Protein AF-0000000086525724 (afdb_homodimer)

Sequence (980 aa):
MTTEGNQADNREAIDTLIANGCVITMDPQRRVIERGAVAVSGDRIVAVGGTDELQARYRAARTIDARRKAVLPGLIDAHAHAGHAMLRTIGGADGDAWSAAAETIYTRASDEAFWETESHLAALERLKAGVTTGVSLLGGGNSIMRVDDPVYARRHCDAVVRTGTRSIVAVGPSRPPAPRAYTRHTPDGSDTRDIDFDTMYAVSKSIIDECHGDADGRIRIALTLPVYGPEHDPELARYEHDFRDQAARYGALARERGLTFTQDGHRAGTLAFAHRELGLLGPTSFMSHSIDLTDDDIAACVETGTAIVHNPSAIMSILGRCPVPELIDAGVTVAIASDGAAPDRGYDMFRHMWQCMHYHRRHFRDPDVLPHGKVLEMVTIDAAKALSVDHEVGSLEAGKLADVILVDLFRPHMMPMNMPVYRVTCFANAADVCMTMVGGRVLMEDRRVLSVDERAILERVNEVAEITIERSGLRHLLDEPKTLWGRSRYMTTEGNQADNREAIDTLIANGCVITMDPQRRVIERGAVAVSGDRIVAVGGTDELQARYRAARTIDARRKAVLPGLIDAHAHAGHAMLRTIGGADGDAWSAAAETIYTRASDEAFWETESHLAALERLKAGVTTGVSLLGGGNSIMRVDDPVYARRHCDAVVRTGTRSIVAVGPSRPPAPRAYTRHTPDGSDTRDIDFDTMYAVSKSIIDECHGDADGRIRIALTLPVYGPEHDPELARYEHDFRDQAARYGALARERGLTFTQDGHRAGTLAFAHRELGLLGPTSFMSHSIDLTDDDIAACVETGTAIVHNPSAIMSILGRCPVPELIDAGVTVAIASDGAAPDRGYDMFRHMWQCMHYHRRHFRDPDVLPHGKVLEMVTIDAAKALSVDHEVGSLEAGKLADVILVDLFRPHMMPMNMPVYRVTCFANAADVCMTMVGGRVLMEDRRVLSVDERAILERVNEVAEITIERSGLRHLLDEPKTLWGRSRY

pLDDT: mean 96.12, std 7.66, range [25.38, 99.0]

Nearest PDB structures (foldseek):
  4dzh-assembly1_A-2  TM=8.631E-01  e=7.583E-33  Xanthomonas campestris pv. campestris str. ATCC 33913
  4gbd-assembly1_B  TM=8.596E-01  e=1.817E-32  Pseudomonas aeruginosa PAO1
  3lnp-assembly1_A-2  TM=8.624E-01  e=1.075E-32  Oleispira antarctica
  4v1y-assembly2_G  TM=7.873E-01  e=5.065E-35  Pseudomonas sp. ADP
  4f0r-assembly1_A  TM=8.606E-01  e=4.613E-32  Chromobacterium violaceum ATCC 12472

Foldseek 3Di:
DPCPPPPDLQAAEAAEKEFQAQEQFLPPVRDTAGRKIWTHHFFFTADIGHRVVNVSRYDHPYYHYQHQWYKWFQWEFLAAAQLFQLLACQLNPPLVLSLVLQQLLLFEQDELLSLLLSLLVQLLQSQLLRHQEYEYEQGDRQQAHNQLALSSVVSNLVSNVLLPGAYAYEAAHGQDDFQDWGWYQDPVGIDIDGHHRVSSLVSLVVNQVPFACPPNRSYHYEYEDEFDDCVVVVVSPVVVVVRQVRLVSRVVVCVVSVHAYEYEAAEECRQLCCVPPRVRAALRYEYELYFHYDPSNLVSCLVHNAAYEYQLPDPSVVVGNDPVLVSVVSVHQYAYHNNDNPHPTHRKLLVRLQSVQCSVCVVVVHNPPQDLVRSLQRRAQSSCSNNVNNQATRGRDRPHGPWMWIFRQPDPQNPPPPDVSCSSNHRDISNRTAWTDGSNRTQGHRSRGDSDDPVVSVVSSVVSSVSSCVSSVSVVSVDDDPQNPDDPDD/DPCPPPPDLQAAEAAEKEFQAQEQFLPPVRDGAGRKIWTHHFFFTADIGHRVVNVSRYDHPYYHYQHQWYKWFQWEFLAAAQLFQLLACQLNPPLVLSLVLQQLLLFEQDELLSLLLSLLVQLLQSQLLRHQEYEYEQGDRQQAHNQLALSSVVSNLVSNVLLPGAYAYEAAHGQDDFQDWGWYQDPVGIDIDGHHRVSSLVSLVVNQVPFACPPNRSYHYAYEDEFDDCVVVVVCPVVVVVRLVRLVSRVVVCVVSVHAYEYEAAEECRQLCCVPPRVRAALRYEYELYFHYDPSNLVSCLVHNAAYEYALPDPSVVVGNDPVLVSVVSVHQYAYHNNDNPHPTHRKLLVRLQSVQCSVCVVVVHNPPQDLVRSLQRRAQSSCSNNVNNQATRGRDRPHGPWMWIFRQPDPQNPPPPDVSCSSNHRDISNRTAWTDGSNRTQGHRSRGDSDDPVVSVVSSVVSSVSSCVSSVSVVSVDDDPQNPDDPDD

Solvent-accessible surface area (backbone atoms only — not comparable to full-atom values): 46736 Å² total; per-residue (Å²): 133,80,76,73,71,79,73,75,80,82,39,47,79,34,47,36,30,42,27,42,10,38,26,44,23,55,36,99,80,53,51,70,35,75,45,6,24,42,32,28,42,69,39,21,19,68,40,67,46,45,26,70,62,50,56,66,46,37,41,48,77,37,76,46,82,29,64,64,17,37,34,32,32,21,29,32,32,68,34,23,29,39,63,29,39,62,46,46,39,44,33,56,72,38,62,66,54,31,33,51,47,44,48,48,31,61,30,54,30,40,36,61,66,44,40,23,44,29,27,38,44,49,42,48,36,21,42,51,32,24,30,38,35,34,29,28,30,47,24,45,68,80,39,39,43,50,32,86,46,46,64,41,53,51,34,28,50,50,27,28,56,54,52,50,48,30,37,37,40,27,42,38,53,47,42,81,74,66,60,40,72,33,29,49,57,51,98,91,46,74,51,76,43,74,44,36,64,67,54,22,51,53,26,41,51,50,38,42,74,71,41,44,48,34,81,89,54,34,28,37,47,27,40,34,46,60,64,75,46,41,92,81,37,62,82,52,49,84,45,47,68,58,54,52,50,48,38,51,53,52,50,51,49,26,63,74,68,71,39,38,38,35,36,61,56,36,40,64,45,30,52,30,42,34,38,75,75,50,62,64,61,24,63,47,14,33,37,24,47,43,19,50,61,37,72,59,22,52,49,45,26,50,76,37,49,20,15,38,31,42,28,55,77,32,70,55,39,28,62,34,48,52,59,54,54,61,38,45,73,65,67,31,46,49,19,37,21,41,50,21,28,41,56,60,38,44,61,39,58,34,54,43,40,40,41,38,32,52,55,51,9,36,72,70,44,32,80,43,37,44,18,58,46,26,47,52,33,13,25,16,34,34,22,19,44,33,68,67,40,45,83,41,36,22,28,51,44,60,74,13,40,25,33,36,20,33,34,59,37,82,40,63,70,35,38,46,84,57,54,61,68,51,33,49,43,41,49,41,45,30,82,34,29,33,27,24,25,43,50,50,40,71,35,25,52,82,67,40,63,68,55,50,63,64,67,60,51,56,54,48,35,42,53,48,44,51,54,35,35,61,67,55,69,50,59,73,36,61,54,81,60,90,37,33,53,90,31,42,40,90,133,81,76,72,70,79,75,74,80,82,40,46,80,34,46,36,28,42,28,43,9,36,26,44,24,55,37,98,80,54,52,71,35,73,44,6,25,43,34,27,44,70,40,22,20,68,40,65,46,44,27,71,62,49,56,65,46,37,41,48,75,38,75,46,82,30,64,64,17,37,33,33,34,19,29,31,31,66,34,24,28,39,63,29,39,62,46,46,40,44,33,56,71,37,62,66,52,32,34,52,46,43,45,46,32,61,30,55,28,40,37,58,65,44,40,23,43,31,27,38,43,48,42,49,35,20,42,51,30,24,30,38,35,35,28,27,31,48,22,43,69,78,38,39,44,51,32,87,45,48,64,41,54,51,34,27,52,50,27,28,56,54,53,52,48,30,39,38,40,26,44,41,54,48,44,81,74,65,61,41,72,32,29,48,57,49,99,90,45,73,50,75,44,74,43,37,66,68,54,22,50,53,25,40,51,50,37,44,75,69,41,44,50,34,81,88,53,33,28,36,48,28,41,35,47,59,63,76,46,40,93,82,37,61,82,51,50,85,44,47,68,58,53,53,51,48,39,52,53,52,48,50,49,27,63,75,68,71,40,38,37,33,37,59,55,37,40,64,46,29,50,30,42,35,39,76,75,51,62,65,62,23,62,48,15,33,35,24,46,44,20,51,60,36,72,59,22,52,49,45,25,50,75,36,48,20,16,38,31,42,27,57,78,32,70,57,40,27,63,36,49,52,58,56,54,62,38,44,72,65,67,31,47,49,20,36,21,41,50,21,28,41,56,60,39,42,62,38,58,35,53,43,41,41,42,38,33,52,56,52,10,35,74,68,44,32,79,44,37,46,18,59,47,25,49,52,32,14,24,16,35,32,21,19,46,31,68,66,41,46,82,41,36,21,27,51,44,59,73,13,40,26,34,35,20,34,34,58,37,80,40,62,69,34,37,45,83,58,55,63,68,54,35,49,41,39,49,44,46,29,81,34,28,32,28,24,24,42,50,50,40,75,36,24,52,84,68,41,61,68,55,51,62,63,67,62,50,57,53,48,36,41,52,48,45,51,51,34,34,61,68,54,68,50,59,74,36,62,55,82,60,90,37,32,54,90,32,42,40,91

Radius of gyration: 28.82 Å; Cα contacts (8 Å, |Δi|>4): 2467; chains: 2; bounding box: 80×84×93 Å

Organism: NCBI:txid488447

Secondary structure (DSSP, 8-state):
----------SEEEEEEEEEEEEE--STT--EEEEEEEEEETTEEEEEEEHHHHHHHEEEEEEEE-TTEEEEEPEEE---EETGGGGTTTTTT-HHHHHHHHHHIIIII--HHHHHHHHHHHHHHHHHTTEEEEEEEEEETTTEE--SSHHHHHHHHHHHHHHT-EEEEEE-PPSSSSSEEEEEEETTEEEEEEE-HHHHHHHHHHHHHHHTTHHHHTEEEEEEEE---TTT-GGGGGGHHHHHHHHHHHHHHHHHHT--EEEE---TTHHHHHHHTT---STTEEEES--S--HHHHHHHHHHT-EEEE-TTSHHHHHS---HHHHHHTT--EEE----S-SS--S-HHHHHHHHHHHHHHHHT-TTBS-HHHHHHTTTHHHHHHTT-TTTSSS--TTSB--EEEEE--SGGG-S---HHHHHHHT--GGGEEEEEETTEEEEETTEESSS-HHHHHHHHHHHHHHHHHHHT-GGGGSPPTTSSS-SB-/----------SEEEEEEEEEEEEE--STT--EEEEEEEEEETTEEEEEEEHHHHHHHEEEEEEEE-TTEEEEEPEEE---BTTGGGGTTTTTT-HHHHHHHHHHIIIII--HHHHHHHHHHHHHHHHHTTEEEEEEESEETTTEE--SSHHHHHHHHHHHHHHT-EEEEEE-PPSSS-SEEEEEEETTEEEEEEE-HHHHHHHHHHHHHHHTTHHHHTEEEEEEEE---TTT-GGGGGGHHHHHHHHHHHHHHHHHHT--EEEE---TTHHHHHHHTT---STTEEEES--S--HHHHHHHHHHT-EEEE-TTSHHHHHS---HHHHHHHT--EEE----S-SS--S-HHHHHHHHHHHHHHHHT-TTBS-HHHHHHTTTHHHHHHTT-TTTSSS--TTSB--EEEEE--SGGG-S---HHHHHHHT--GGGEEEEEETTEEEEETTEESSS-HHHHHHHHHHHHHHHHHHHT-GGGGSPPTTSSS-SB-

InterPro domains:
  IPR006680 Amidohydrolase-related [PF01979] (71-442)
  IPR011059 Metal-dependent hydrolase, composite domain superfamily [G3DSA:2.30.40.10] (17-460)
  IPR011059 Metal-dependent hydrolase, composite domain superfamily [SSF51338] (15-466)
  IPR032466 Metal-dependent hydrolase [SSF51556] (73-394)
  IPR050287 5-Methylthioadeno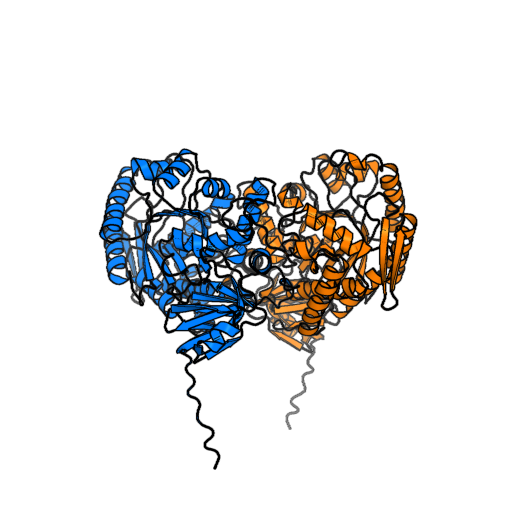sine/S-adenosylhomocysteine deaminase [PTHR43794] (11-473)
  IPR054418 Aminodeoxyfutalosine deaminase/Imidazolonepropionase-like, composite domain, N-terminal [PF22039] (36-61)

Structure (mmCIF, N/CA/C/O backbone):
data_AF-0000000086525724-model_v1
#
loop_
_entity.id
_entity.type
_entity.pdbx_description
1 polymer 'Amidohydrolase family protein'
#
loop_
_atom_site.group_PDB
_atom_site.id
_atom_site.type_symbol
_atom_site.label_atom_id
_atom_site.label_alt_id
_atom_site.label_comp_id
_atom_site.label_asym_id
_atom_site.label_entity_id
_atom_site.label_seq_id
_atom_site.pdbx_PDB_ins_code
_atom_site.Cartn_x
_atom_site.Cartn_y
_atom_site.Cartn_z
_atom_site.occupancy
_atom_site.B_iso_or_equiv
_atom_site.auth_seq_id
_atom_site.auth_comp_id
_atom_site.auth_asym_id
_atom_site.auth_atom_id
_atom_site.pdbx_PDB_model_num
ATOM 1 N N . MET A 1 1 ? -52.375 22.281 -33.312 1 25.75 1 MET A N 1
ATOM 2 C CA . MET A 1 1 ? -51.312 22.891 -32.531 1 25.75 1 MET A CA 1
ATOM 3 C C . MET A 1 1 ? -51.375 22.438 -31.078 1 25.75 1 MET A C 1
ATOM 5 O O . MET A 1 1 ? -52.25 22.875 -30.328 1 25.75 1 MET A O 1
ATOM 9 N N . THR A 1 2 ? -51.219 21.156 -30.781 1 35.78 2 THR A N 1
ATOM 10 C CA . THR A 1 2 ? -51.25 20.469 -29.484 1 35.78 2 THR A CA 1
ATOM 11 C C . THR A 1 2 ? -50.281 21.125 -28.516 1 35.78 2 THR A C 1
ATOM 13 O O . THR A 1 2 ? -49.094 21.234 -28.797 1 35.78 2 THR A O 1
ATOM 16 N N . THR A 1 3 ? -50.719 22.219 -27.828 1 40.06 3 THR A N 1
ATOM 17 C CA . THR A 1 3 ? -49.938 22.781 -26.734 1 40.06 3 THR A CA 1
ATOM 18 C C . THR A 1 3 ? -49.344 21.688 -25.859 1 40.06 3 THR A C 1
ATOM 20 O O . THR A 1 3 ? -50.094 20.969 -25.188 1 40.06 3 THR A O 1
ATOM 23 N N . GLU A 1 4 ? -48.438 20.875 -26.344 1 39.88 4 GLU A N 1
ATOM 24 C CA . GLU A 1 4 ? -47.656 20.062 -25.438 1 39.88 4 GLU A CA 1
ATOM 25 C C . GLU A 1 4 ? -47.344 20.812 -24.156 1 39.88 4 GLU A C 1
ATOM 27 O O . GLU A 1 4 ? -46.719 21.891 -24.188 1 39.88 4 GLU A O 1
ATOM 32 N N . GLY A 1 5 ? -48.281 21 -23.312 1 42.03 5 GLY A N 1
ATOM 33 C CA . GLY A 1 5 ? -48.156 21.562 -21.984 1 42.03 5 GLY A CA 1
ATOM 34 C C . GLY A 1 5 ? -46.781 21.281 -21.359 1 42.03 5 GLY A C 1
ATOM 35 O O . GLY A 1 5 ? -46.281 20.156 -21.438 1 42.03 5 GLY A O 1
ATOM 36 N N . ASN A 1 6 ? -45.875 22.281 -21.422 1 47.28 6 ASN A N 1
ATOM 37 C CA . ASN A 1 6 ? -44.625 22.328 -20.641 1 47.28 6 ASN A CA 1
ATOM 38 C C . ASN A 1 6 ? -44.875 21.859 -19.219 1 47.28 6 ASN A C 1
ATOM 40 O O . ASN A 1 6 ? -45.406 22.594 -18.391 1 47.28 6 ASN A O 1
ATOM 44 N N . GLN A 1 7 ? -45.375 20.656 -18.953 1 51.12 7 GLN A N 1
ATOM 45 C CA . GLN A 1 7 ? -45.469 20.156 -17.578 1 51.12 7 GLN A CA 1
ATOM 46 C C . GLN A 1 7 ? -44.25 20.609 -16.766 1 51.12 7 GLN A C 1
ATOM 48 O O . GLN A 1 7 ? -43.094 20.328 -17.141 1 51.12 7 GLN A O 1
ATOM 53 N N . ALA A 1 8 ? -44.344 21.562 -15.984 1 59.19 8 ALA A N 1
ATOM 54 C CA . ALA A 1 8 ? -43.375 22.203 -15.117 1 59.19 8 ALA A CA 1
ATOM 55 C C . ALA A 1 8 ? -42.562 21.156 -14.328 1 59.19 8 ALA A C 1
ATOM 57 O O . ALA A 1 8 ? -43.156 20.266 -13.703 1 59.19 8 ALA A O 1
ATOM 58 N N . ASP A 1 9 ? -41.312 20.953 -14.609 1 79.06 9 ASP A N 1
ATOM 59 C CA . ASP A 1 9 ? -40.375 20.141 -13.828 1 79.06 9 ASP A CA 1
ATOM 60 C C . ASP A 1 9 ? -40.438 20.547 -12.359 1 79.06 9 ASP A C 1
ATOM 62 O O . ASP A 1 9 ? -40 21.641 -11.992 1 79.06 9 ASP A O 1
ATOM 66 N N . ASN A 1 10 ? -41.219 20 -11.438 1 89.12 10 ASN A N 1
ATOM 67 C CA . ASN A 1 10 ? -41.406 20.281 -10.023 1 89.12 10 ASN A CA 1
ATOM 68 C C . ASN A 1 10 ? -40.25 19.766 -9.188 1 89.12 10 ASN A C 1
ATOM 70 O O . ASN A 1 10 ? -40.25 19.844 -7.957 1 89.12 10 ASN A O 1
ATOM 74 N N . ARG A 1 11 ? -39.281 19.344 -9.867 1 91.06 11 ARG A N 1
ATOM 75 C CA . ARG A 1 11 ? -38.094 18.891 -9.133 1 91.06 11 ARG A CA 1
ATOM 76 C C . ARG A 1 11 ? -37.312 20.062 -8.57 1 91.06 11 ARG A C 1
ATOM 78 O O . ARG A 1 11 ? -37.25 21.125 -9.195 1 91.06 11 ARG A O 1
ATOM 85 N N . GLU A 1 12 ? -36.812 19.828 -7.32 1 97.19 12 GLU A N 1
ATOM 86 C CA . GLU A 1 12 ? -36 20.844 -6.676 1 97.19 12 GLU A CA 1
ATOM 87 C C . GLU A 1 12 ? -34.656 21 -7.375 1 97.19 12 GLU A C 1
ATOM 89 O O . GLU A 1 12 ? -34 20 -7.703 1 97.19 12 GLU A O 1
ATOM 94 N N . ALA A 1 13 ? -34.188 22.234 -7.609 1 98 13 ALA A N 1
ATOM 95 C CA . ALA A 1 13 ? -32.938 22.484 -8.289 1 98 13 ALA A CA 1
ATOM 96 C C . ALA A 1 13 ? -31.75 22.328 -7.336 1 98 13 ALA A C 1
ATOM 98 O O . ALA A 1 13 ? -31.781 22.812 -6.207 1 98 13 ALA A O 1
ATOM 99 N N . ILE A 1 14 ? -30.766 21.594 -7.773 1 98.44 14 ILE A N 1
ATOM 100 C CA . ILE A 1 14 ? -29.531 21.438 -7.02 1 98.44 14 ILE A CA 1
ATOM 101 C C . ILE A 1 14 ? -28.328 21.594 -7.957 1 98.44 14 ILE A C 1
ATOM 103 O O . ILE A 1 14 ? -28.5 21.688 -9.172 1 98.44 14 ILE A O 1
ATOM 107 N N . ASP A 1 15 ? -27.172 21.656 -7.434 1 98.75 15 ASP A N 1
ATOM 108 C CA . ASP A 1 15 ? -25.984 21.906 -8.242 1 98.75 15 ASP A CA 1
ATOM 109 C C . ASP A 1 15 ? -25.469 20.609 -8.867 1 98.75 15 ASP A C 1
ATOM 111 O O . ASP A 1 15 ? -25.203 20.562 -10.07 1 98.75 15 ASP A O 1
ATOM 115 N N . THR A 1 16 ? -25.25 19.578 -8.062 1 98.88 16 THR A N 1
ATOM 116 C CA . THR A 1 16 ? -24.625 18.344 -8.539 1 98.88 16 THR A CA 1
ATOM 117 C C . THR A 1 16 ? -25.359 17.125 -7.992 1 98.88 16 THR A C 1
ATOM 119 O O . THR A 1 16 ? -25.734 17.094 -6.82 1 98.88 16 THR A O 1
ATOM 122 N N . LEU A 1 17 ? -25.625 16.172 -8.789 1 98.94 17 LEU A N 1
ATOM 123 C CA . LEU A 1 17 ? -26.078 14.844 -8.383 1 98.94 17 LEU A CA 1
ATOM 124 C C . LEU A 1 17 ? -25.047 13.781 -8.766 1 98.94 17 LEU A C 1
ATOM 126 O O . LEU A 1 17 ? -24.766 13.594 -9.953 1 98.94 17 LEU A O 1
ATOM 130 N N . ILE A 1 18 ? -24.391 13.18 -7.793 1 98.94 18 ILE A N 1
ATOM 131 C CA . ILE A 1 18 ? -23.578 11.984 -8.023 1 98.94 18 ILE A CA 1
ATOM 132 C C . ILE A 1 18 ? -24.484 10.75 -7.984 1 98.94 18 ILE A C 1
ATOM 134 O O . ILE A 1 18 ? -25.016 10.391 -6.93 1 98.94 18 ILE A O 1
ATOM 138 N N . ALA A 1 19 ? -24.625 10.023 -9.102 1 98.88 19 ALA A N 1
ATOM 139 C CA . ALA A 1 19 ? -25.672 9.008 -9.211 1 98.88 19 ALA A CA 1
ATOM 140 C C . ALA A 1 19 ? -25.078 7.66 -9.609 1 98.88 19 ALA A C 1
ATOM 142 O O . ALA A 1 19 ? -23.953 7.59 -10.117 1 98.88 19 ALA A O 1
ATOM 143 N N . ASN A 1 20 ? -25.75 6.613 -9.297 1 98.75 20 ASN A N 1
ATOM 144 C CA . ASN A 1 20 ? -25.531 5.254 -9.781 1 98.75 20 ASN A CA 1
ATOM 145 C C . ASN A 1 20 ? -24.328 4.605 -9.094 1 98.75 20 ASN A C 1
ATOM 147 O O . ASN A 1 20 ? -23.844 3.564 -9.539 1 98.75 20 ASN A O 1
ATOM 151 N N . GLY A 1 21 ? -23.781 5.152 -8.023 1 98.75 21 GLY A N 1
ATOM 152 C CA . GLY A 1 21 ? -22.625 4.582 -7.367 1 98.75 21 GLY A CA 1
ATOM 153 C C . GLY A 1 21 ? -22.984 3.711 -6.18 1 98.75 21 GLY A C 1
ATOM 154 O O . GLY A 1 21 ? -24.141 3.633 -5.785 1 98.75 21 GLY A O 1
ATOM 155 N N . CYS A 1 22 ? -22.031 2.938 -5.715 1 98.75 22 CYS A N 1
ATOM 156 C CA . CYS A 1 22 ? -22.156 2.32 -4.402 1 98.75 22 CYS A CA 1
ATOM 157 C C . CYS A 1 22 ? -21.797 3.309 -3.297 1 98.75 22 CYS A C 1
ATOM 159 O O . CYS A 1 22 ? -20.625 3.568 -3.047 1 98.75 22 CYS A O 1
ATOM 161 N N . VAL A 1 23 ? -22.797 3.838 -2.645 1 98.94 23 VAL A N 1
ATOM 162 C CA . VAL A 1 23 ? -22.578 4.898 -1.666 1 98.94 23 VAL A CA 1
ATOM 163 C C . VAL A 1 23 ? -22.297 4.285 -0.293 1 98.94 23 VAL A C 1
ATOM 165 O O . VAL A 1 23 ? -23.172 3.605 0.269 1 98.94 23 VAL A O 1
ATOM 168 N N . ILE A 1 24 ? -21.109 4.434 0.214 1 98.88 24 ILE A N 1
ATOM 169 C CA . ILE A 1 24 ? -20.734 4.09 1.583 1 98.88 24 ILE A CA 1
ATOM 170 C C . ILE A 1 24 ? -20.828 5.336 2.467 1 98.88 24 ILE A C 1
ATOM 172 O O . ILE A 1 24 ? -19.891 6.141 2.508 1 98.88 24 ILE A O 1
ATOM 176 N N . THR A 1 25 ? -21.828 5.52 3.182 1 98.88 25 THR A N 1
ATOM 177 C CA . THR A 1 25 ? -22.266 6.809 3.705 1 98.88 25 THR A CA 1
ATOM 178 C C . THR A 1 25 ? -21.453 7.203 4.93 1 98.88 25 THR A C 1
ATOM 180 O O . THR A 1 25 ? -21.234 8.391 5.18 1 98.88 25 THR A O 1
ATOM 183 N N . MET A 1 26 ? -21.094 6.152 5.789 1 98.75 26 MET A N 1
ATOM 184 C CA . MET A 1 26 ? -20.469 6.34 7.102 1 98.75 26 MET A CA 1
ATOM 185 C C . MET A 1 26 ? -21.406 7.102 8.039 1 98.75 26 MET A C 1
ATOM 187 O O . MET A 1 26 ? -20.953 7.754 8.977 1 98.75 26 MET A O 1
ATOM 191 N N . ASP A 1 27 ? -22.688 7.176 7.715 1 98.62 27 ASP A N 1
ATOM 192 C CA . ASP A 1 27 ? -23.672 7.777 8.609 1 98.62 27 ASP A CA 1
ATOM 193 C C . ASP A 1 27 ? -23.891 6.914 9.852 1 98.62 27 ASP A C 1
ATOM 195 O O . ASP A 1 27 ? -23.25 5.867 10 1 98.62 27 ASP A O 1
ATOM 199 N N . PRO A 1 28 ? -24.672 7.328 10.789 1 97.94 28 PRO A N 1
ATOM 200 C CA . PRO A 1 28 ? -24.812 6.586 12.047 1 97.94 28 PRO A CA 1
ATOM 201 C C . PRO A 1 28 ? -25.266 5.141 11.836 1 97.94 28 PRO A C 1
ATOM 203 O O . PRO A 1 28 ? -24.891 4.258 12.609 1 97.94 28 PRO A O 1
ATOM 206 N N . GLN A 1 29 ? -25.984 4.863 10.75 1 97.19 29 GLN A N 1
ATOM 207 C CA . GLN A 1 29 ? -26.469 3.516 10.469 1 97.19 29 GLN A CA 1
ATOM 208 C C . GLN A 1 29 ? -25.469 2.758 9.586 1 97.19 29 GLN A C 1
ATOM 210 O O . GLN A 1 29 ? -25.641 1.563 9.336 1 97.19 29 GLN A O 1
ATOM 215 N N . ARG A 1 30 ? -24.469 3.402 9.172 1 98.19 30 ARG A N 1
ATOM 216 C CA . ARG A 1 30 ? -23.453 2.832 8.297 1 98.19 30 ARG A CA 1
ATOM 217 C C . ARG A 1 30 ? -24.078 2.201 7.059 1 98.19 30 ARG A C 1
ATOM 219 O O . ARG A 1 30 ? -23.734 1.081 6.684 1 98.19 30 ARG A O 1
ATOM 226 N N . ARG A 1 31 ? -25.016 2.973 6.41 1 97.5 31 ARG A N 1
ATOM 227 C CA . ARG A 1 31 ? -25.703 2.447 5.227 1 97.5 31 ARG A CA 1
ATOM 228 C C . ARG A 1 31 ? -24.734 2.307 4.059 1 97.5 31 ARG A C 1
ATOM 230 O O . ARG A 1 31 ? -23.891 3.182 3.83 1 97.5 31 ARG A O 1
ATOM 237 N N . VAL A 1 32 ? -24.734 1.207 3.41 1 98.44 32 VAL A N 1
ATOM 238 C CA . VAL A 1 32 ? -24.141 0.981 2.098 1 98.44 32 VAL A CA 1
ATOM 239 C C . VAL A 1 32 ? -25.234 0.829 1.049 1 98.44 32 VAL A C 1
ATOM 241 O O . VAL A 1 32 ? -25.984 -0.15 1.064 1 98.44 32 VAL A O 1
ATOM 244 N N . ILE A 1 33 ? -25.344 1.831 0.147 1 98.5 33 ILE A N 1
ATOM 245 C CA . ILE A 1 33 ? -26.484 1.894 -0.768 1 98.5 33 ILE A CA 1
ATOM 246 C C . ILE A 1 33 ? -26.031 1.538 -2.182 1 98.5 33 ILE A C 1
ATOM 248 O O . ILE A 1 33 ? -25.312 2.314 -2.824 1 98.5 33 ILE A O 1
ATOM 252 N N . GLU A 1 34 ? -26.469 0.361 -2.59 1 96.88 34 GLU A N 1
ATOM 253 C CA . GLU A 1 34 ? -26.203 -0.003 -3.98 1 96.88 34 GLU A CA 1
ATOM 254 C C . GLU A 1 34 ? -26.969 0.907 -4.938 1 96.88 34 GLU A C 1
ATOM 256 O O . GLU A 1 34 ? -28.125 1.271 -4.676 1 96.88 34 GLU A O 1
ATOM 261 N N . ARG A 1 35 ? -26.406 1.331 -6.027 1 98.12 35 ARG A N 1
ATOM 262 C CA . ARG A 1 35 ? -26.984 2.271 -6.98 1 98.12 35 ARG A CA 1
ATOM 263 C C . ARG A 1 35 ? -27.484 3.529 -6.277 1 98.12 35 ARG A C 1
ATOM 265 O O . ARG A 1 35 ? -28.641 3.926 -6.441 1 98.12 35 ARG A O 1
ATOM 272 N N . GLY A 1 36 ? -26.641 3.992 -5.324 1 98.81 36 GLY A N 1
ATOM 273 C CA . GLY A 1 36 ? -26.953 5.16 -4.52 1 98.81 36 GLY A CA 1
ATOM 274 C C . GLY A 1 36 ? -26.562 6.469 -5.184 1 98.81 36 GLY A C 1
ATOM 275 O O . GLY A 1 36 ? -25.969 6.465 -6.27 1 98.81 36 GLY A O 1
ATOM 276 N N . ALA A 1 37 ? -27 7.527 -4.531 1 98.94 37 ALA A N 1
ATOM 277 C CA . ALA A 1 37 ? -26.703 8.867 -5.039 1 98.94 37 ALA A CA 1
ATOM 278 C C . ALA A 1 37 ? -26.5 9.859 -3.893 1 98.94 37 ALA A C 1
ATOM 280 O O . ALA A 1 37 ? -26.969 9.617 -2.773 1 98.94 37 ALA A O 1
ATOM 281 N N . VAL A 1 38 ? -25.797 10.883 -4.137 1 98.94 38 VAL A N 1
ATOM 282 C CA . VAL A 1 38 ? -25.578 12.016 -3.238 1 98.94 38 VAL A CA 1
ATOM 283 C C . VAL A 1 38 ? -25.953 13.32 -3.939 1 98.94 38 VAL A C 1
ATOM 285 O O . VAL A 1 38 ? -25.422 13.625 -5.012 1 98.94 38 VAL A O 1
ATOM 288 N N . ALA A 1 39 ? -26.875 14.07 -3.367 1 98.94 39 ALA A N 1
ATOM 289 C CA . ALA A 1 39 ? -27.312 15.359 -3.895 1 98.94 39 ALA A CA 1
ATOM 290 C C . ALA A 1 39 ? -26.594 16.516 -3.195 1 98.94 39 ALA A C 1
ATOM 292 O O . ALA A 1 39 ? -26.516 16.547 -1.965 1 98.94 39 ALA A O 1
ATOM 293 N N . VAL A 1 40 ? -26.031 17.438 -3.969 1 98.94 40 VAL A N 1
ATOM 294 C CA . VAL A 1 40 ? -25.25 18.531 -3.43 1 98.94 40 VAL A CA 1
ATOM 295 C C . VAL A 1 40 ? -25.828 19.859 -3.891 1 98.94 40 VAL A C 1
ATOM 297 O O . VAL A 1 40 ? -26.109 20.047 -5.078 1 98.94 40 VAL A O 1
ATOM 300 N N . SER A 1 41 ? -26.078 20.781 -3.053 1 98.81 41 SER A N 1
ATOM 301 C CA . SER A 1 41 ? -26.453 22.172 -3.307 1 98.81 41 SER A CA 1
ATOM 302 C C . SER A 1 41 ? -25.5 23.125 -2.594 1 98.81 41 SER A C 1
ATOM 304 O O . SER A 1 41 ? -25.391 23.094 -1.366 1 98.81 41 SER A O 1
ATOM 306 N N . GLY A 1 42 ? -24.891 23.953 -3.377 1 98.12 42 GLY A N 1
ATOM 307 C CA . GLY A 1 42 ? -23.828 24.75 -2.787 1 98.12 42 GLY A CA 1
ATOM 308 C C . GLY A 1 42 ? -22.672 23.922 -2.275 1 98.12 42 GLY A C 1
ATOM 309 O O . GLY A 1 42 ? -22.109 23.109 -3.018 1 98.12 42 GLY A O 1
ATOM 310 N N . ASP A 1 43 ? -22.391 24.141 -1.018 1 98.5 43 ASP A N 1
ATOM 311 C CA . ASP A 1 43 ? -21.234 23.438 -0.456 1 98.5 43 ASP A CA 1
ATOM 312 C C . ASP A 1 43 ? -21.688 22.266 0.417 1 98.5 43 ASP A C 1
ATOM 314 O O . ASP A 1 43 ? -20.875 21.625 1.079 1 98.5 43 ASP A O 1
ATOM 318 N N . ARG A 1 44 ? -22.969 21.906 0.372 1 98.69 44 ARG A N 1
ATOM 319 C CA . ARG A 1 44 ? -23.484 20.938 1.344 1 98.69 44 ARG A CA 1
ATOM 320 C C . ARG A 1 44 ? -24.25 19.828 0.654 1 98.69 44 ARG A C 1
ATOM 322 O O . ARG A 1 44 ? -24.781 20.016 -0.442 1 98.69 44 ARG A O 1
ATOM 329 N N . ILE A 1 45 ? -24.219 18.734 1.307 1 98.94 45 ILE A N 1
ATOM 330 C CA . ILE A 1 45 ? -25.062 17.609 0.921 1 98.94 45 ILE A CA 1
ATOM 331 C C . ILE A 1 45 ? -26.516 17.891 1.333 1 98.94 45 ILE A C 1
ATOM 333 O O . ILE A 1 45 ? -26.781 18.297 2.465 1 98.94 45 ILE A O 1
ATOM 337 N N . VAL A 1 46 ? -27.453 17.672 0.421 1 98.88 46 VAL A N 1
ATOM 338 C CA . VAL A 1 46 ? -28.828 17.984 0.774 1 98.88 46 VAL A CA 1
ATOM 339 C C . VAL A 1 46 ? -29.625 16.672 0.895 1 98.88 46 VAL A C 1
ATOM 341 O O . VAL A 1 46 ? -30.688 16.641 1.534 1 98.88 46 VAL A O 1
ATOM 344 N N . ALA A 1 47 ? -29.094 15.586 0.267 1 98.88 47 ALA A N 1
ATOM 345 C CA . ALA A 1 47 ? -29.75 14.297 0.393 1 98.88 47 ALA A CA 1
ATOM 346 C C . ALA A 1 47 ? -28.828 13.156 -0.023 1 98.88 47 ALA A C 1
ATOM 348 O O . ALA A 1 47 ? -27.953 13.336 -0.871 1 98.88 47 ALA A O 1
ATOM 349 N N . VAL A 1 48 ? -29 12.031 0.575 1 98.88 48 VAL A N 1
ATOM 350 C CA . VAL A 1 48 ? -28.359 10.766 0.225 1 98.88 48 VAL A CA 1
ATOM 351 C C . VAL A 1 48 ? -29.406 9.656 0.144 1 98.88 48 VAL A C 1
ATOM 353 O O . VAL A 1 48 ? -30.266 9.547 1.019 1 98.88 48 VAL A O 1
ATOM 356 N N . GLY A 1 49 ? -29.422 8.906 -0.852 1 98.69 49 GLY A N 1
ATOM 357 C CA . GLY A 1 49 ? -30.406 7.852 -1.025 1 98.69 49 GLY A CA 1
ATOM 358 C C . GLY A 1 49 ? -30.266 7.109 -2.342 1 98.69 49 GLY A C 1
ATOM 359 O O . GLY A 1 49 ? -29.188 7.102 -2.941 1 98.69 49 GLY A O 1
ATOM 360 N N . GLY A 1 50 ? -31.281 6.406 -2.75 1 98.69 50 GLY A N 1
ATOM 361 C CA . GLY A 1 50 ? -31.25 5.703 -4.023 1 98.69 50 GLY A CA 1
ATOM 362 C C . GLY A 1 50 ? -31.25 6.637 -5.219 1 98.69 50 GLY A C 1
ATOM 363 O O . GLY A 1 50 ? -31.859 7.711 -5.176 1 98.69 50 GLY A O 1
ATOM 364 N N . THR A 1 51 ? -30.578 6.242 -6.289 1 98.75 51 THR A N 1
ATOM 365 C CA . THR A 1 51 ? -30.453 7.062 -7.484 1 98.75 51 THR A CA 1
ATOM 366 C C . THR A 1 51 ? -31.828 7.453 -8.031 1 98.75 51 THR A C 1
ATOM 368 O O . THR A 1 51 ? -32.094 8.625 -8.297 1 98.75 51 THR A O 1
ATOM 371 N N . ASP A 1 52 ? -32.75 6.48 -8.18 1 98.5 52 ASP A N 1
ATOM 372 C CA . ASP A 1 52 ? -34.062 6.75 -8.758 1 98.5 52 ASP A CA 1
ATOM 373 C C . ASP A 1 52 ? -34.844 7.75 -7.914 1 98.5 52 ASP A C 1
ATOM 375 O O . ASP A 1 52 ? -35.5 8.664 -8.453 1 98.5 52 ASP A O 1
ATOM 379 N N . GLU A 1 53 ? -34.75 7.527 -6.648 1 98.31 53 GLU A N 1
ATOM 380 C CA . GLU A 1 53 ? -35.469 8.406 -5.715 1 98.31 53 GLU A CA 1
ATOM 381 C C . GLU A 1 53 ? -34.938 9.844 -5.836 1 98.31 53 GLU A C 1
ATOM 383 O O . GLU A 1 53 ? -35.75 10.781 -5.945 1 98.31 53 GLU A O 1
ATOM 388 N N . LEU A 1 54 ? -33.688 10.055 -5.848 1 98.62 54 LEU A N 1
ATOM 389 C CA . LEU A 1 54 ? -33.125 11.398 -5.836 1 98.62 54 LEU A CA 1
ATOM 390 C C . LEU A 1 54 ? -33.25 12.055 -7.211 1 98.62 54 LEU A C 1
ATOM 392 O O . LEU A 1 54 ? -33.406 13.273 -7.309 1 98.62 54 LEU A O 1
ATOM 396 N N . GLN A 1 55 ? -33.219 11.227 -8.258 1 98 55 GLN A N 1
ATOM 397 C CA . GLN A 1 55 ? -33.406 11.766 -9.594 1 98 55 GLN A CA 1
ATOM 398 C C . GLN A 1 55 ? -34.844 12.25 -9.781 1 98 55 GLN A C 1
ATOM 400 O O . GLN A 1 55 ? -35.094 13.195 -10.539 1 98 55 GLN A O 1
ATOM 405 N N . ALA A 1 56 ? -35.75 11.641 -9.109 1 97.88 56 ALA A N 1
ATOM 406 C CA . ALA A 1 56 ? -37.156 12.055 -9.172 1 97.88 56 ALA A CA 1
ATOM 407 C C . ALA A 1 56 ? -37.375 13.336 -8.367 1 97.88 56 ALA A C 1
ATOM 409 O O . ALA A 1 56 ? -38.281 14.133 -8.703 1 97.88 56 ALA A O 1
ATOM 410 N N . ARG A 1 57 ? -36.594 13.555 -7.434 1 98.06 57 ARG A N 1
ATOM 411 C CA . ARG A 1 57 ? -36.781 14.656 -6.504 1 98.06 57 ARG A CA 1
ATOM 412 C C . ARG A 1 57 ? -36.031 15.898 -6.953 1 98.06 57 ARG A C 1
ATOM 414 O O . ARG A 1 57 ? -36.469 17.031 -6.73 1 98.06 57 ARG A O 1
ATOM 421 N N . TYR A 1 58 ? -34.875 15.68 -7.566 1 98.19 58 TYR A N 1
ATOM 422 C CA . TYR A 1 58 ? -33.969 16.812 -7.812 1 98.19 58 TYR A CA 1
ATOM 423 C C . TYR A 1 58 ? -33.688 16.969 -9.305 1 98.19 58 TYR A C 1
ATOM 425 O O . TYR A 1 58 ? -33.594 15.977 -10.031 1 98.19 58 TYR A O 1
ATOM 433 N N . ARG A 1 59 ? -33.531 18.172 -9.742 1 97.88 59 ARG A N 1
ATOM 434 C CA . ARG A 1 59 ? -32.938 18.562 -11.023 1 97.88 59 ARG A CA 1
ATOM 435 C C . ARG A 1 59 ? -31.547 19.156 -10.836 1 97.88 59 ARG A C 1
ATOM 437 O O . ARG A 1 59 ? -31.406 20.25 -10.305 1 97.88 59 ARG A O 1
ATOM 444 N N . ALA A 1 60 ? -30.625 18.453 -11.203 1 98.06 60 ALA A N 1
ATOM 445 C CA . ALA A 1 60 ? -29.25 18.859 -10.953 1 98.06 60 ALA A CA 1
ATOM 446 C C . ALA A 1 60 ? -28.672 19.625 -12.141 1 98.06 60 ALA A C 1
ATOM 448 O O . ALA A 1 60 ? -28.938 19.281 -13.289 1 98.06 60 ALA A O 1
ATOM 449 N N . ALA A 1 61 ? -27.969 20.656 -11.867 1 98.38 61 ALA A N 1
ATOM 450 C CA . ALA A 1 61 ? -27.25 21.359 -12.93 1 98.38 61 ALA A CA 1
ATOM 451 C C . ALA A 1 61 ? -26.234 20.438 -13.602 1 98.38 61 ALA A C 1
ATOM 453 O O . ALA A 1 61 ? -25.969 20.562 -14.797 1 98.38 61 ALA A O 1
ATOM 454 N N . ARG A 1 62 ? -25.609 19.578 -12.852 1 98.44 62 ARG A N 1
ATOM 455 C CA . ARG A 1 62 ? -24.641 18.594 -13.344 1 98.44 62 ARG A CA 1
ATOM 456 C C . ARG A 1 62 ? -24.875 17.234 -12.703 1 98.44 62 ARG A C 1
ATOM 458 O O . ARG A 1 62 ? -25.109 17.141 -11.5 1 98.44 62 ARG A O 1
ATOM 465 N N . THR A 1 63 ? -24.922 16.25 -13.492 1 98.56 63 THR A N 1
ATOM 466 C CA . THR A 1 63 ? -24.984 14.875 -12.984 1 98.56 63 THR A CA 1
ATOM 467 C C . THR A 1 63 ? -23.656 14.156 -13.227 1 98.56 63 THR A C 1
ATOM 469 O O . THR A 1 63 ? -23.141 14.156 -14.344 1 98.56 63 THR A O 1
ATOM 472 N N . ILE A 1 64 ? -23.062 13.656 -12.203 1 98.81 64 ILE A N 1
ATOM 473 C CA . ILE A 1 64 ? -21.859 12.836 -12.281 1 98.81 64 ILE A CA 1
ATOM 474 C C . ILE A 1 64 ? -22.234 11.359 -12.195 1 98.81 64 ILE A C 1
ATOM 476 O O . ILE A 1 64 ? -22.875 10.93 -11.234 1 98.81 64 ILE A O 1
ATOM 480 N N . ASP A 1 65 ? -21.938 10.547 -13.211 1 98.69 65 ASP A N 1
ATOM 481 C CA . ASP A 1 65 ? -22.234 9.117 -13.234 1 98.69 65 ASP A CA 1
ATOM 482 C C . ASP A 1 65 ? -21.188 8.328 -12.453 1 98.69 65 ASP A C 1
ATOM 484 O O . ASP A 1 65 ? -20.031 8.234 -12.867 1 98.69 65 ASP A O 1
ATOM 488 N N . ALA A 1 66 ? -21.547 7.801 -11.344 1 98.75 66 ALA A N 1
ATOM 489 C CA . ALA A 1 66 ? -20.641 7.059 -10.469 1 98.75 66 ALA A CA 1
ATOM 490 C C . ALA A 1 66 ? -20.828 5.555 -10.625 1 98.75 66 ALA A C 1
ATOM 492 O O . ALA A 1 66 ? -20.531 4.785 -9.711 1 98.75 66 ALA A O 1
ATOM 493 N N . ARG A 1 67 ? -21.359 5.113 -11.836 1 98.06 67 ARG A N 1
ATOM 494 C CA . ARG A 1 67 ? -21.484 3.678 -12.078 1 98.06 67 ARG A CA 1
ATOM 495 C C . ARG A 1 67 ? -20.141 2.982 -11.898 1 98.06 67 ARG A C 1
ATOM 497 O O . ARG A 1 67 ? -19.109 3.48 -12.352 1 98.06 67 ARG A O 1
ATOM 504 N N . ARG A 1 68 ? -20.109 1.783 -11.148 1 98.31 68 ARG A N 1
ATOM 505 C CA . ARG A 1 68 ? -18.969 0.92 -10.914 1 98.31 68 ARG A CA 1
ATOM 506 C C . ARG A 1 68 ? -17.922 1.613 -10.039 1 98.31 68 ARG A C 1
ATOM 508 O O . ARG A 1 68 ? -16.75 1.264 -10.07 1 98.31 68 ARG A O 1
ATOM 515 N N . LYS A 1 69 ? -18.344 2.617 -9.344 1 98.75 69 LYS A N 1
ATOM 516 C CA . LYS A 1 69 ? -17.484 3.324 -8.398 1 98.75 69 LYS A CA 1
ATOM 517 C C . LYS A 1 69 ? -18.078 3.326 -7 1 98.75 69 LYS A C 1
ATOM 519 O O . LYS A 1 69 ? -19.297 3.195 -6.848 1 98.75 69 LYS A O 1
ATOM 524 N N . ALA A 1 70 ? -17.234 3.355 -6.016 1 98.88 70 ALA A N 1
ATOM 525 C CA . ALA A 1 70 ? -17.672 3.645 -4.652 1 98.88 70 ALA A CA 1
ATOM 526 C C . ALA A 1 70 ? -17.688 5.148 -4.391 1 98.88 70 ALA A C 1
ATOM 528 O O . ALA A 1 70 ? -16.797 5.875 -4.844 1 98.88 70 ALA A O 1
ATOM 529 N N . VAL A 1 71 ? -18.719 5.625 -3.715 1 98.94 71 VAL A N 1
ATOM 530 C CA . VAL A 1 71 ? -18.859 7.008 -3.275 1 98.94 71 VAL A CA 1
ATOM 531 C C . VAL A 1 71 ? -18.672 7.09 -1.763 1 98.94 71 VAL A C 1
ATOM 533 O O . VAL A 1 71 ? -19.406 6.453 -1.003 1 98.94 71 VAL A O 1
ATOM 536 N N . LEU A 1 72 ? -17.656 7.84 -1.303 1 98.88 72 LEU A N 1
ATOM 537 C CA . LEU A 1 72 ? -17.297 7.938 0.109 1 98.88 72 LEU A CA 1
ATOM 538 C C . LEU A 1 72 ? -17.156 9.398 0.534 1 98.88 72 LEU A C 1
ATOM 540 O O . LEU A 1 72 ? -16.953 10.273 -0.308 1 98.88 72 LEU A O 1
ATOM 544 N N . PRO A 1 73 ? -17.391 9.633 1.888 1 98.94 73 PRO A N 1
ATOM 545 C CA . PRO A 1 73 ? -16.875 10.922 2.348 1 98.94 73 PRO A CA 1
ATOM 546 C C . PRO A 1 73 ? -15.375 11.07 2.102 1 98.94 73 PRO A C 1
ATOM 548 O O . PRO A 1 73 ? -14.656 10.07 2.031 1 98.94 73 PRO A O 1
ATOM 551 N N . GLY A 1 74 ? -14.922 12.297 1.877 1 98.94 74 GLY A N 1
ATOM 552 C CA . GLY A 1 74 ? -13.484 12.516 1.81 1 98.94 74 GLY A CA 1
ATOM 553 C C . GLY A 1 74 ? -12.734 11.906 2.977 1 98.94 74 GLY A C 1
ATOM 554 O O . GLY A 1 74 ? -13.203 11.945 4.117 1 98.94 74 GLY A O 1
ATOM 555 N N . LEU A 1 75 ? -11.594 11.297 2.734 1 98.94 75 LEU A N 1
ATOM 556 C CA . LEU A 1 75 ? -10.781 10.727 3.801 1 98.94 75 LEU A CA 1
ATOM 557 C C . LEU A 1 75 ? -10.117 11.82 4.633 1 98.94 75 LEU A C 1
ATOM 559 O O . LEU A 1 75 ? -9.961 12.945 4.164 1 98.94 75 LEU A O 1
ATOM 563 N N . ILE A 1 76 ? -9.797 11.469 5.836 1 98.94 76 ILE A N 1
ATOM 564 C CA . ILE A 1 76 ? -9.188 12.406 6.773 1 98.94 76 ILE A CA 1
ATOM 565 C C . ILE A 1 76 ? -7.855 11.844 7.273 1 98.94 76 ILE A C 1
ATOM 567 O O . ILE A 1 76 ? -7.777 10.688 7.68 1 98.94 76 ILE A O 1
ATOM 571 N N . ASP A 1 77 ? -6.797 12.602 7.137 1 98.88 77 ASP A N 1
ATOM 572 C CA . ASP A 1 77 ? -5.48 12.32 7.707 1 98.88 77 ASP A CA 1
ATOM 573 C C . ASP A 1 77 ? -5.262 13.117 8.992 1 98.88 77 ASP A C 1
ATOM 575 O O . ASP A 1 77 ? -4.855 14.281 8.945 1 98.88 77 ASP A O 1
ATOM 579 N N . ALA A 1 78 ? -5.316 12.453 10.125 1 98.81 78 ALA A N 1
ATOM 580 C CA . ALA A 1 78 ? -5.508 13.148 11.398 1 98.81 78 ALA A CA 1
ATOM 581 C C . ALA A 1 78 ? -4.172 13.586 11.984 1 98.81 78 ALA A C 1
ATOM 583 O O . ALA A 1 78 ? -4.129 14.219 13.047 1 98.81 78 ALA A O 1
ATOM 584 N N . HIS A 1 79 ? -3.084 13.266 11.328 1 98.62 79 HIS A N 1
ATOM 585 C CA . HIS A 1 79 ? -1.782 13.703 11.82 1 98.62 79 HIS A CA 1
ATOM 586 C C . HIS A 1 79 ? -0.716 13.594 10.734 1 98.62 79 HIS A C 1
ATOM 588 O O . HIS A 1 79 ? -0.486 12.508 10.195 1 98.62 79 HIS A O 1
ATOM 594 N N . ALA A 1 80 ? -0.061 14.641 10.531 1 98.06 80 ALA A N 1
ATOM 595 C CA . ALA A 1 80 ? 1.12 14.703 9.68 1 98.06 80 ALA A CA 1
ATOM 596 C C . ALA A 1 80 ? 1.98 15.914 10.023 1 98.06 80 ALA A C 1
ATOM 598 O O . ALA A 1 80 ? 1.672 16.656 10.953 1 98.06 80 ALA A O 1
ATOM 599 N N . HIS A 1 81 ? 3.094 16.031 9.336 1 97.56 81 HIS A N 1
ATOM 600 C CA . HIS A 1 81 ? 4.023 17.141 9.547 1 97.56 81 HIS A CA 1
ATOM 601 C C . HIS A 1 81 ? 4.227 17.938 8.266 1 97.56 81 HIS A C 1
ATOM 603 O O . HIS A 1 81 ? 4.461 17.359 7.199 1 97.56 81 HIS A O 1
ATOM 609 N N . ALA A 1 82 ? 4.086 19.234 8.422 1 97.38 82 ALA A N 1
ATOM 610 C CA . ALA A 1 82 ? 4.516 20.109 7.332 1 97.38 82 ALA A CA 1
ATOM 611 C C . ALA A 1 82 ? 6.039 20.156 7.238 1 97.38 82 ALA A C 1
ATOM 613 O O . ALA A 1 82 ? 6.727 20.203 8.258 1 97.38 82 ALA A O 1
ATOM 614 N N . GLY A 1 83 ? 6.621 20.188 6.102 1 95.88 83 GLY A N 1
ATOM 615 C CA . GLY A 1 83 ? 8.055 20.141 5.848 1 95.88 83 GLY A CA 1
ATOM 616 C C . GLY A 1 83 ? 8.531 18.781 5.391 1 95.88 83 GLY A C 1
ATOM 617 O O . GLY A 1 83 ? 9.438 18.672 4.562 1 95.88 83 GLY A O 1
ATOM 618 N N . HIS A 1 84 ? 7.887 17.719 5.812 1 95.38 84 HIS A N 1
ATOM 619 C CA . HIS A 1 84 ? 8.328 16.344 5.617 1 95.38 84 HIS A CA 1
ATOM 620 C C . HIS A 1 84 ? 8.312 15.961 4.137 1 95.38 84 HIS A C 1
ATOM 622 O O . HIS A 1 84 ? 9.148 15.172 3.689 1 95.38 84 HIS A O 1
ATOM 628 N N . ALA A 1 85 ? 7.398 16.469 3.393 1 95.75 85 ALA A N 1
ATOM 629 C CA . ALA A 1 85 ? 7.258 16.062 2 1 95.75 85 ALA A CA 1
ATOM 630 C C . ALA A 1 85 ? 8.508 16.406 1.195 1 95.75 85 ALA A C 1
ATOM 632 O O . ALA A 1 85 ? 8.828 15.719 0.218 1 95.75 85 ALA A O 1
ATOM 633 N N . MET A 1 86 ? 9.219 17.438 1.644 1 96.06 86 MET A N 1
ATOM 634 C CA . MET A 1 86 ? 10.414 17.875 0.937 1 96.06 86 MET A CA 1
ATOM 635 C C . MET A 1 86 ? 11.633 17.078 1.385 1 96.06 86 MET A C 1
ATOM 637 O O . MET A 1 86 ? 12.688 17.141 0.752 1 96.06 86 MET A O 1
ATOM 641 N N . LEU A 1 87 ? 11.5 16.297 2.465 1 93.31 87 LEU A N 1
ATOM 642 C CA . LEU A 1 87 ? 12.641 15.617 3.076 1 93.31 87 LEU A CA 1
ATOM 643 C C . LEU A 1 87 ? 12.5 14.109 2.947 1 93.31 87 LEU A C 1
ATOM 645 O O . LEU A 1 87 ? 13.195 13.359 3.639 1 93.31 87 LEU A O 1
ATOM 649 N N . ARG A 1 88 ? 11.688 13.656 1.955 1 90.5 88 ARG A N 1
ATOM 650 C CA . ARG A 1 88 ? 11.445 12.227 1.841 1 90.5 88 ARG A CA 1
ATOM 651 C C . ARG A 1 88 ? 12.75 11.453 1.687 1 90.5 88 ARG A C 1
ATOM 653 O O . ARG A 1 88 ? 13.586 11.797 0.845 1 90.5 88 ARG A O 1
ATOM 660 N N . THR A 1 89 ? 13.055 10.523 2.5 1 88.81 89 THR A N 1
ATOM 661 C CA . THR A 1 89 ? 14.031 9.445 2.385 1 88.81 89 THR A CA 1
ATOM 662 C C . THR A 1 89 ? 15.43 9.953 2.705 1 88.81 89 THR A C 1
ATOM 664 O O . THR A 1 89 ? 16.391 9.18 2.689 1 88.81 89 THR A O 1
ATOM 667 N N . ILE A 1 90 ? 15.633 11.367 2.865 1 91 90 ILE A N 1
ATOM 668 C CA . ILE A 1 90 ? 16.953 11.93 3.125 1 91 90 ILE A CA 1
ATOM 669 C C . ILE A 1 90 ? 17.578 11.227 4.324 1 91 90 ILE A C 1
ATOM 671 O O . ILE A 1 90 ? 16.906 10.961 5.32 1 91 90 ILE A O 1
ATOM 675 N N . GLY A 1 91 ? 18.844 10.867 4.188 1 87.81 91 GLY A N 1
ATOM 676 C CA . GLY A 1 91 ? 19.531 10.18 5.258 1 87.81 91 GLY A CA 1
ATOM 677 C C . GLY A 1 91 ? 19.359 8.672 5.203 1 87.81 91 GLY A C 1
ATOM 678 O O . GLY A 1 91 ? 20.031 7.938 5.938 1 87.81 91 GLY A O 1
ATOM 679 N N . GLY A 1 92 ? 18.562 8.32 4.258 1 79.31 92 GLY A N 1
ATOM 680 C CA . GLY A 1 92 ? 18.312 6.895 4.152 1 79.31 92 GLY A CA 1
ATOM 681 C C . GLY A 1 92 ? 17.641 6.312 5.383 1 79.31 92 GLY A C 1
ATOM 682 O O . GLY A 1 92 ? 16.641 6.848 5.867 1 79.31 92 GLY A O 1
ATOM 683 N N . ALA A 1 93 ? 18.125 5.301 5.953 1 74.31 93 ALA A N 1
ATOM 684 C CA . ALA A 1 93 ? 17.5 4.637 7.098 1 74.31 93 ALA A CA 1
ATOM 685 C C . ALA A 1 93 ? 18.062 5.172 8.414 1 74.31 93 ALA A C 1
ATOM 687 O O . ALA A 1 93 ? 17.656 4.742 9.492 1 74.31 93 ALA A O 1
ATOM 688 N N . ASP A 1 94 ? 18.922 6.184 8.258 1 85.19 94 ASP A N 1
ATOM 689 C CA . ASP A 1 94 ? 19.5 6.75 9.477 1 85.19 94 ASP A CA 1
ATOM 690 C C . ASP A 1 94 ? 18.562 7.777 10.102 1 85.19 94 ASP A C 1
ATOM 692 O O . ASP A 1 94 ? 18.594 8.953 9.75 1 85.19 94 ASP A O 1
ATOM 696 N N . GLY A 1 95 ? 17.797 7.312 11.086 1 84.81 95 GLY A N 1
ATOM 697 C CA . GLY A 1 95 ? 16.797 8.148 11.727 1 84.81 95 GLY A CA 1
ATOM 698 C C . GLY A 1 95 ? 17.375 9.367 12.414 1 84.81 95 GLY A C 1
ATOM 699 O O . GLY A 1 95 ? 16.766 10.438 12.422 1 84.81 95 GLY A O 1
ATOM 700 N N . ASP A 1 96 ? 18.547 9.203 12.953 1 87.81 96 ASP A N 1
ATOM 701 C CA . ASP A 1 96 ? 19.203 10.328 13.625 1 87.81 96 ASP A CA 1
ATOM 702 C C . ASP A 1 96 ? 19.625 11.391 12.617 1 87.81 96 ASP A C 1
ATOM 704 O O . ASP A 1 96 ? 19.469 12.586 12.867 1 87.81 96 ASP A O 1
ATOM 708 N N . ALA A 1 97 ? 20.141 10.867 11.547 1 90.56 97 ALA A N 1
ATOM 709 C CA . ALA A 1 97 ? 20.531 11.797 10.5 1 90.56 97 ALA A CA 1
ATOM 710 C C . ALA A 1 97 ? 19.328 12.555 9.945 1 90.56 97 ALA A C 1
ATOM 712 O O . ALA A 1 97 ? 19.422 13.75 9.656 1 90.56 97 ALA A O 1
ATOM 713 N N . TRP A 1 98 ? 18.297 11.867 9.789 1 91.12 98 TRP A N 1
ATOM 714 C CA . TRP A 1 98 ? 17.078 12.484 9.297 1 91.12 98 TRP A CA 1
ATOM 715 C C . TRP A 1 98 ? 16.578 13.555 10.266 1 91.12 98 TRP A C 1
ATOM 717 O O . TRP A 1 98 ? 16.203 14.656 9.844 1 91.12 98 TRP A O 1
ATOM 727 N N . SER A 1 99 ? 16.547 13.242 11.555 1 91.31 99 SER A N 1
ATOM 728 C CA . SER A 1 99 ? 16.094 14.18 12.57 1 91.31 99 SER A CA 1
ATOM 729 C C . SER A 1 99 ? 16.953 15.438 12.594 1 91.31 99 SER A C 1
ATOM 731 O O . SER A 1 99 ? 16.438 16.547 12.695 1 91.31 99 SER A O 1
ATOM 733 N N . ALA A 1 100 ? 18.219 15.211 12.508 1 94.12 100 ALA A N 1
ATOM 734 C CA . ALA A 1 100 ? 19.141 16.344 12.469 1 94.12 100 ALA A CA 1
ATOM 735 C C . ALA A 1 100 ? 18.922 17.188 11.219 1 94.12 100 ALA A C 1
ATOM 737 O O . ALA A 1 100 ? 19.016 18.406 11.266 1 94.12 100 ALA A O 1
ATOM 738 N N . ALA A 1 101 ? 18.672 16.516 10.148 1 95.12 101 ALA A N 1
ATOM 739 C CA . ALA A 1 101 ? 18.406 17.203 8.898 1 95.12 101 ALA A CA 1
ATOM 740 C C . ALA A 1 101 ? 17.141 18.062 8.992 1 95.12 101 ALA A C 1
ATOM 742 O O . ALA A 1 101 ? 17.109 19.203 8.531 1 95.12 101 ALA A O 1
ATOM 743 N N . ALA A 1 102 ? 16.094 17.516 9.594 1 94.75 102 ALA A N 1
ATOM 744 C CA . ALA A 1 102 ? 14.844 18.25 9.773 1 94.75 102 ALA A CA 1
ATOM 745 C C . ALA A 1 102 ? 15.062 19.516 10.594 1 94.75 102 ALA A C 1
ATOM 747 O O . ALA A 1 102 ? 14.57 20.578 10.234 1 94.75 102 ALA A O 1
ATOM 748 N N . GLU A 1 103 ? 15.828 19.344 11.664 1 96.06 103 GLU A N 1
ATOM 749 C CA . GLU A 1 103 ? 16.109 20.5 12.5 1 96.06 103 GLU A CA 1
ATOM 750 C C . GLU A 1 103 ? 16.859 21.578 11.711 1 96.06 103 GLU A C 1
ATOM 752 O O . GLU A 1 103 ? 16.469 22.75 11.734 1 96.06 103 GLU A O 1
ATOM 757 N N . THR A 1 104 ? 17.891 21.141 11.031 1 97.19 104 THR A N 1
ATOM 758 C CA . THR A 1 104 ? 18.719 22.078 10.281 1 97.19 104 THR A CA 1
ATOM 759 C C . THR A 1 104 ? 17.891 22.781 9.203 1 97.19 104 THR A C 1
ATOM 761 O O . THR A 1 104 ? 17.969 24 9.062 1 97.19 104 THR A O 1
ATOM 764 N N . ILE A 1 105 ? 17.094 22.078 8.508 1 97.38 105 ILE A N 1
ATOM 765 C CA . ILE A 1 105 ? 16.359 22.609 7.367 1 97.38 105 ILE A CA 1
ATOM 766 C C . ILE A 1 105 ? 15.227 23.516 7.863 1 97.38 105 ILE A C 1
ATOM 768 O O . ILE A 1 105 ? 15.055 24.625 7.379 1 97.38 105 ILE A O 1
ATOM 772 N N . TYR A 1 106 ? 14.477 23.094 8.859 1 97.62 106 TYR A N 1
ATOM 773 C CA . TYR A 1 106 ? 13.312 23.844 9.312 1 97.62 106 TYR A CA 1
ATOM 774 C C . TYR A 1 106 ? 13.727 25.141 9.992 1 97.62 106 TYR A C 1
ATOM 776 O O . TYR A 1 106 ? 13.039 26.156 9.867 1 97.62 106 TYR A O 1
ATOM 784 N N . THR A 1 107 ? 14.914 25.141 10.672 1 97.69 107 THR A N 1
ATOM 785 C CA . THR A 1 107 ? 15.273 26.328 11.453 1 97.69 107 THR A CA 1
ATOM 786 C C . THR A 1 107 ? 16.203 27.234 10.648 1 97.69 107 THR A C 1
ATOM 788 O O . THR A 1 107 ? 16.156 28.453 10.805 1 97.69 107 THR A O 1
ATOM 791 N N . ARG A 1 108 ? 17.031 26.609 9.773 1 97.5 108 ARG A N 1
ATOM 792 C CA . ARG A 1 108 ? 18.125 27.438 9.312 1 97.5 108 ARG A CA 1
ATOM 793 C C . ARG A 1 108 ? 18.234 27.422 7.789 1 97.5 108 ARG A C 1
ATOM 795 O O . ARG A 1 108 ? 18.891 28.281 7.195 1 97.5 108 ARG A O 1
ATOM 802 N N . ALA A 1 109 ? 17.531 26.484 7.164 1 97.69 109 ALA A N 1
ATOM 803 C CA . ALA A 1 109 ? 17.828 26.375 5.738 1 97.69 109 ALA A CA 1
ATOM 804 C C . ALA A 1 109 ? 16.562 26.562 4.898 1 97.69 109 ALA A C 1
ATOM 806 O O . ALA A 1 109 ? 16.625 26.641 3.672 1 97.69 109 ALA A O 1
ATOM 807 N N . SER A 1 110 ? 15.438 26.625 5.5 1 97.31 110 SER A N 1
ATOM 808 C CA . SER A 1 110 ? 14.188 26.797 4.766 1 97.31 110 SER A CA 1
ATOM 809 C C . SER A 1 110 ? 13.805 28.266 4.652 1 97.31 110 SER A C 1
ATOM 811 O O . SER A 1 110 ? 14.109 29.062 5.543 1 97.31 110 SER A O 1
ATOM 813 N N . ASP A 1 111 ? 13.219 28.656 3.547 1 97.75 111 ASP A N 1
ATOM 814 C CA . ASP A 1 111 ? 12.648 29.984 3.34 1 97.75 111 ASP A CA 1
ATOM 815 C C . ASP A 1 111 ? 11.156 29.906 3.037 1 97.75 111 ASP A C 1
ATOM 817 O O . ASP A 1 111 ? 10.539 28.844 3.195 1 97.75 111 ASP A O 1
ATOM 821 N N . GLU A 1 112 ? 10.508 30.984 2.723 1 97.75 112 GLU A N 1
ATOM 822 C CA . GLU A 1 112 ? 9.078 31.031 2.416 1 97.75 112 GLU A CA 1
ATOM 823 C C . GLU A 1 112 ? 8.734 30.078 1.267 1 97.75 112 GLU A C 1
ATOM 825 O O . GLU A 1 112 ? 7.699 29.422 1.294 1 97.75 112 GLU A O 1
ATOM 830 N N . ALA A 1 113 ? 9.602 30.016 0.28 1 97.88 113 ALA A N 1
ATOM 831 C CA . ALA A 1 113 ? 9.375 29.172 -0.886 1 97.88 113 ALA A CA 1
ATOM 832 C C . ALA A 1 113 ? 9.32 27.703 -0.489 1 97.88 113 ALA A C 1
ATOM 834 O O . ALA A 1 113 ? 8.539 26.922 -1.051 1 97.88 113 ALA A O 1
ATOM 835 N N . PHE A 1 114 ? 10.219 27.375 0.455 1 98.25 114 PHE A N 1
ATOM 836 C CA . PHE A 1 114 ? 10.227 26 0.952 1 98.25 114 PHE A CA 1
ATOM 837 C C . PHE A 1 114 ? 8.867 25.625 1.533 1 98.25 114 PHE A C 1
ATOM 839 O O . PHE A 1 114 ? 8.258 24.641 1.123 1 98.25 114 PHE A O 1
ATOM 846 N N . TRP A 1 115 ? 8.312 26.391 2.389 1 98.31 115 TRP A N 1
ATOM 847 C CA . TRP A 1 115 ? 7.09 26.062 3.117 1 98.31 115 TRP A CA 1
ATOM 848 C C . TRP A 1 115 ? 5.871 26.172 2.213 1 98.31 115 TRP A C 1
ATOM 850 O O . TRP A 1 115 ? 4.914 25.406 2.348 1 98.31 115 TRP A O 1
ATOM 860 N N . GLU A 1 116 ? 5.891 27.078 1.282 1 98.5 116 GLU A N 1
ATOM 861 C CA . GLU A 1 116 ? 4.816 27.188 0.299 1 98.5 116 GLU A CA 1
ATOM 862 C C . GLU A 1 116 ? 4.809 25.984 -0.64 1 98.5 116 GLU A C 1
ATOM 864 O O . GLU A 1 116 ? 3.766 25.359 -0.849 1 98.5 116 GLU A O 1
ATOM 869 N N . THR A 1 117 ? 5.977 25.656 -1.197 1 98.69 117 THR A N 1
ATOM 870 C CA . THR A 1 117 ? 6.098 24.578 -2.168 1 98.69 117 THR A CA 1
ATOM 871 C C . THR A 1 117 ? 5.797 23.234 -1.517 1 98.69 117 THR A C 1
ATOM 873 O O . THR A 1 117 ? 5.113 22.391 -2.102 1 98.69 117 THR A O 1
ATOM 876 N N . GLU A 1 118 ? 6.375 23.047 -0.37 1 98.38 118 GLU A N 1
ATOM 877 C CA . GLU A 1 118 ? 6.102 21.828 0.381 1 98.38 118 GLU A CA 1
ATOM 878 C C . GLU A 1 118 ? 4.605 21.656 0.623 1 98.38 118 GLU A C 1
ATOM 880 O O . GLU A 1 118 ? 4.078 20.547 0.497 1 98.38 118 GLU A O 1
ATOM 885 N N . SER A 1 119 ? 3.928 22.703 0.981 1 98.62 119 SER A N 1
ATOM 886 C CA . SER A 1 119 ? 2.49 22.656 1.229 1 98.62 119 SER A CA 1
ATOM 887 C C . SER A 1 119 ? 1.721 22.328 -0.047 1 98.62 119 SER A C 1
ATOM 889 O O . SER A 1 119 ? 0.769 21.547 -0.021 1 98.62 119 SER A O 1
ATOM 891 N N . HIS A 1 120 ? 2.098 22.953 -1.155 1 98.69 120 HIS A N 1
ATOM 892 C CA . HIS A 1 120 ? 1.489 22.609 -2.434 1 98.69 120 HIS A CA 1
ATOM 893 C C . HIS A 1 120 ? 1.647 21.125 -2.736 1 98.69 120 HIS A C 1
ATOM 895 O O . HIS A 1 120 ? 0.696 20.469 -3.166 1 98.69 120 HIS A O 1
ATOM 901 N N . LEU A 1 121 ? 2.828 20.609 -2.533 1 98.69 121 LEU A N 1
ATOM 902 C CA . LEU A 1 121 ? 3.123 19.203 -2.803 1 98.69 121 LEU A CA 1
ATOM 903 C C . LEU A 1 121 ? 2.258 18.297 -1.938 1 98.69 121 LEU A C 1
ATOM 905 O O . LEU A 1 121 ? 1.629 17.375 -2.445 1 98.69 121 LEU A O 1
ATOM 909 N N . ALA A 1 122 ? 2.252 18.578 -0.608 1 98.44 122 ALA A N 1
ATOM 910 C CA . ALA A 1 122 ? 1.496 17.766 0.342 1 98.44 122 ALA A CA 1
ATOM 911 C C . ALA A 1 122 ? 0.001 17.828 0.046 1 98.44 122 ALA A C 1
ATOM 913 O O . ALA A 1 122 ? -0.678 16.797 0.044 1 98.44 122 ALA A O 1
ATOM 914 N N . ALA A 1 123 ? -0.518 19.016 -0.198 1 98.62 123 ALA A N 1
ATOM 915 C CA . ALA A 1 123 ? -1.938 19.203 -0.491 1 98.62 123 ALA A CA 1
ATOM 916 C C . ALA A 1 123 ? -2.322 18.484 -1.784 1 98.62 123 ALA A C 1
ATOM 918 O O . ALA A 1 123 ? -3.4 17.891 -1.877 1 98.62 123 ALA A O 1
ATOM 919 N N . LEU A 1 124 ? -1.47 18.578 -2.734 1 98.69 124 LEU A N 1
ATOM 920 C CA . LEU A 1 124 ? -1.706 17.922 -4.012 1 98.69 124 LEU A CA 1
ATOM 921 C C . LEU A 1 124 ? -1.741 16.406 -3.842 1 98.69 124 LEU A C 1
ATOM 923 O O . LEU A 1 124 ? -2.617 15.734 -4.391 1 98.69 124 LEU A O 1
ATOM 927 N N . GLU A 1 125 ? -0.748 15.859 -3.156 1 98.62 125 GLU A N 1
ATOM 928 C CA . GLU A 1 125 ? -0.722 14.422 -2.891 1 98.62 125 GLU A CA 1
ATOM 929 C C . GLU A 1 125 ? -1.974 13.977 -2.139 1 98.62 125 GLU A C 1
ATOM 931 O O . GLU A 1 125 ? -2.568 12.953 -2.467 1 98.62 125 GLU A O 1
ATOM 936 N N . ARG A 1 126 ? -2.383 14.734 -1.116 1 98.75 126 ARG A N 1
ATOM 937 C CA . ARG A 1 126 ? -3.598 14.445 -0.364 1 98.75 126 ARG A CA 1
ATOM 938 C C . ARG A 1 126 ? -4.824 14.477 -1.27 1 98.75 126 ARG A C 1
ATOM 940 O O . ARG A 1 126 ? -5.633 13.547 -1.261 1 98.75 126 ARG A O 1
ATOM 947 N N . LEU A 1 127 ? -4.941 15.492 -2.061 1 98.88 127 LEU A N 1
ATOM 948 C CA . LEU A 1 127 ? -6.066 15.656 -2.975 1 98.88 127 LEU A CA 1
ATOM 949 C C . LEU A 1 127 ? -6.195 14.453 -3.9 1 98.88 127 LEU A C 1
ATOM 951 O O . LEU A 1 127 ? -7.285 13.898 -4.051 1 98.88 127 LEU A O 1
ATOM 955 N N . LYS A 1 128 ? -5.141 14.016 -4.434 1 98.75 128 LYS A N 1
ATOM 956 C CA . LYS A 1 128 ? -5.145 12.914 -5.395 1 98.75 128 LYS A CA 1
ATOM 957 C C . LYS A 1 128 ? -5.414 11.586 -4.707 1 98.75 128 LYS A C 1
ATOM 959 O O . LYS A 1 128 ? -5.82 10.617 -5.352 1 98.75 128 LYS A O 1
ATOM 964 N N . ALA A 1 129 ? -5.191 11.555 -3.436 1 98.75 129 ALA A N 1
ATOM 965 C CA . ALA A 1 129 ? -5.445 10.344 -2.654 1 98.75 129 ALA A CA 1
ATOM 966 C C . ALA A 1 129 ? -6.848 10.367 -2.055 1 98.75 129 ALA A C 1
ATOM 968 O O . ALA A 1 129 ? -7.223 9.453 -1.312 1 98.75 129 ALA A O 1
ATOM 969 N N . GLY A 1 130 ? -7.637 11.383 -2.283 1 98.88 130 GLY A N 1
ATOM 970 C CA . GLY A 1 130 ? -8.984 11.484 -1.757 1 98.88 130 GLY A CA 1
ATOM 971 C C . GLY A 1 130 ? -9.031 11.992 -0.329 1 98.88 130 GLY A C 1
ATOM 972 O O . GLY A 1 130 ? -10.055 11.859 0.352 1 98.88 130 GLY A O 1
ATOM 973 N N . VAL A 1 131 ? -7.918 12.531 0.139 1 98.94 131 VAL A N 1
ATOM 974 C CA . VAL A 1 131 ? -7.879 13.148 1.462 1 98.94 131 VAL A CA 1
ATOM 975 C C . VAL A 1 131 ? -8.32 14.609 1.369 1 98.94 131 VAL A C 1
ATOM 977 O O . VAL A 1 131 ? -7.633 15.438 0.773 1 98.94 131 VAL A O 1
ATOM 980 N N . THR A 1 132 ? -9.438 14.891 1.953 1 98.88 132 THR A N 1
ATOM 981 C CA . THR A 1 132 ? -9.992 16.234 1.822 1 98.88 132 THR A CA 1
ATOM 982 C C . THR A 1 132 ? -9.656 17.078 3.047 1 98.88 132 THR A C 1
ATOM 984 O O . THR A 1 132 ? -9.734 18.312 2.998 1 98.88 132 THR A O 1
ATOM 987 N N . THR A 1 133 ? -9.359 16.406 4.176 1 98.88 133 THR A N 1
ATOM 988 C CA . THR A 1 133 ? -8.977 17.078 5.41 1 98.88 133 THR A CA 1
ATOM 989 C C . THR A 1 133 ? -7.707 16.484 5.992 1 98.88 133 THR A C 1
ATOM 991 O O . THR A 1 133 ? -7.609 15.258 6.145 1 98.88 133 THR A O 1
ATOM 994 N N . GLY A 1 134 ? -6.727 17.297 6.258 1 98.62 134 GLY A N 1
ATOM 995 C CA . GLY A 1 134 ? -5.48 16.828 6.848 1 98.62 134 GLY A CA 1
ATOM 996 C C . GLY A 1 134 ? -5 17.703 7.996 1 98.62 134 GLY A C 1
ATOM 997 O O . GLY A 1 134 ? -5.301 18.891 8.047 1 98.62 134 GLY A O 1
ATOM 998 N N . VAL A 1 135 ? -4.324 17.094 8.93 1 98.75 135 VAL A N 1
ATOM 999 C CA . VAL A 1 135 ? -3.619 17.812 9.984 1 98.75 135 VAL A CA 1
ATOM 1000 C C . VAL A 1 135 ? -2.137 17.922 9.633 1 98.75 135 VAL A C 1
ATOM 1002 O O . VAL A 1 135 ? -1.543 16.969 9.117 1 98.75 135 VAL A O 1
ATOM 1005 N N . SER A 1 136 ? -1.563 19.094 9.844 1 98.25 136 SER A N 1
ATOM 1006 C CA . SER A 1 136 ? -0.134 19.297 9.633 1 98.25 136 SER A CA 1
ATOM 1007 C C . SER A 1 136 ? 0.484 20.094 10.773 1 98.25 136 SER A C 1
ATOM 1009 O O . SER A 1 136 ? 0.112 21.25 11 1 98.25 136 SER A O 1
ATOM 1011 N N . LEU A 1 137 ? 1.32 19.5 11.5 1 98.38 137 LEU A N 1
ATOM 1012 C CA . LEU A 1 137 ? 2.133 20.266 12.445 1 98.38 137 LEU A CA 1
ATOM 1013 C C . LEU A 1 137 ? 3.197 21.062 11.703 1 98.38 137 LEU A C 1
ATOM 1015 O O . LEU A 1 137 ? 3.951 20.516 10.898 1 98.38 137 LEU A O 1
ATOM 1019 N N . LEU A 1 138 ? 3.26 22.359 11.906 1 98.19 138 LEU A N 1
ATOM 1020 C CA . LEU A 1 138 ? 4.184 23.219 11.18 1 98.19 138 LEU A CA 1
ATOM 1021 C C . LEU A 1 138 ? 5.621 23 11.641 1 98.19 138 LEU A C 1
ATOM 1023 O O . LEU A 1 138 ? 6.199 23.844 12.32 1 98.19 138 LEU A O 1
ATOM 1027 N N . GLY A 1 139 ? 6.156 21.969 11.297 1 95.75 139 GLY A N 1
ATOM 1028 C CA . GLY A 1 139 ? 7.445 21.453 11.734 1 95.75 139 GLY A CA 1
ATOM 1029 C C . GLY A 1 139 ? 7.469 19.953 11.906 1 95.75 139 GLY A C 1
ATOM 1030 O O . GLY A 1 139 ? 6.719 19.234 11.234 1 95.75 139 GLY A O 1
ATOM 1031 N N . GLY A 1 140 ? 8.391 19.375 12.609 1 90.75 140 GLY A N 1
ATOM 1032 C CA . GLY A 1 140 ? 8.531 17.938 12.797 1 90.75 140 GLY A CA 1
ATOM 1033 C C . GLY A 1 140 ? 9.883 17.531 13.352 1 90.75 140 GLY A C 1
ATOM 1034 O O . GLY A 1 140 ? 10.578 18.359 13.969 1 90.75 140 GLY A O 1
ATOM 1035 N N . GLY A 1 141 ? 10.18 16.219 13.227 1 80.62 141 GLY A N 1
ATOM 1036 C CA . GLY A 1 141 ? 11.383 15.695 13.852 1 80.62 141 GLY A CA 1
ATOM 1037 C C . GLY A 1 141 ? 11.273 15.594 15.359 1 80.62 141 GLY A C 1
ATOM 1038 O O . GLY A 1 141 ? 10.328 15.008 15.883 1 80.62 141 GLY A O 1
ATOM 1039 N N . ASN A 1 142 ? 12.258 16.125 16.031 1 81.38 142 ASN A N 1
ATOM 1040 C CA . ASN A 1 142 ? 12.242 16.156 17.5 1 81.38 142 ASN A CA 1
ATOM 1041 C C . ASN A 1 142 ? 11.492 17.375 18.016 1 81.38 142 ASN A C 1
ATOM 1043 O O . ASN A 1 142 ? 12.008 18.125 18.859 1 81.38 142 ASN A O 1
ATOM 1047 N N . SER A 1 143 ? 10.297 17.625 17.422 1 91.38 143 SER A N 1
ATOM 1048 C CA . SER A 1 143 ? 9.391 18.703 17.797 1 91.38 143 SER A CA 1
ATOM 1049 C C . SER A 1 143 ? 10.031 20.078 17.562 1 91.38 143 SER A C 1
ATOM 1051 O O . SER A 1 143 ? 10.055 20.922 18.453 1 91.38 143 SER A O 1
ATOM 1053 N N . ILE A 1 144 ? 10.562 20.219 16.359 1 96.31 144 ILE A N 1
ATOM 1054 C CA . ILE A 1 144 ? 11.062 21.5 15.891 1 96.31 144 ILE A CA 1
ATOM 1055 C C . ILE A 1 144 ? 9.992 22.188 15.039 1 96.31 144 ILE A C 1
ATOM 1057 O O . ILE A 1 144 ? 9.602 21.672 13.992 1 96.31 144 ILE A O 1
ATOM 1061 N N . MET A 1 145 ? 9.562 23.344 15.5 1 97.94 145 MET A N 1
ATOM 1062 C CA . MET A 1 145 ? 8.445 24.031 14.867 1 97.94 145 MET A CA 1
ATOM 1063 C C . MET A 1 145 ? 8.922 25.297 14.141 1 97.94 145 MET A C 1
ATOM 1065 O O . MET A 1 145 ? 9.859 25.953 14.586 1 97.94 145 MET A O 1
ATOM 1069 N N . ARG A 1 146 ? 8.312 25.594 13.039 1 98.31 146 ARG A N 1
ATOM 1070 C CA . ARG A 1 146 ? 8.641 26.797 12.281 1 98.31 146 ARG A CA 1
ATOM 1071 C C . ARG A 1 146 ? 7.715 27.953 12.672 1 98.31 146 ARG A C 1
ATOM 1073 O O . ARG A 1 146 ? 6.93 28.422 11.852 1 98.31 146 ARG A O 1
ATOM 1080 N N . VAL A 1 147 ? 7.875 28.438 13.891 1 98.19 147 VAL A N 1
ATOM 1081 C CA . VAL A 1 147 ? 7 29.484 14.422 1 98.19 147 VAL A CA 1
ATOM 1082 C C . VAL A 1 147 ? 7.84 30.656 14.914 1 98.19 147 VAL A C 1
ATOM 1084 O O . VAL A 1 147 ? 7.543 31.25 15.953 1 98.19 147 VAL A O 1
ATOM 1087 N N . ASP A 1 148 ? 8.969 30.922 14.266 1 98.06 148 ASP A N 1
ATOM 1088 C CA . ASP A 1 148 ? 9.758 32.125 14.547 1 98.06 148 ASP A CA 1
ATOM 1089 C C . ASP A 1 148 ? 9.172 33.344 13.859 1 98.06 148 ASP A C 1
ATOM 1091 O O . ASP A 1 148 ? 9.469 34.469 14.25 1 98.06 148 ASP A O 1
ATOM 1095 N N . ASP A 1 149 ? 8.375 33.125 12.828 1 97.94 149 ASP A N 1
ATOM 1096 C CA . ASP A 1 149 ? 7.688 34.156 12.055 1 97.94 149 ASP A CA 1
ATOM 1097 C C . ASP A 1 149 ? 6.375 33.594 11.484 1 97.94 149 ASP A C 1
ATOM 1099 O O . ASP A 1 149 ? 6.324 32.5 10.961 1 97.94 149 ASP A O 1
ATOM 1103 N N . PRO A 1 150 ? 5.234 34.375 11.609 1 98.31 150 PRO A N 1
ATOM 1104 C CA . PRO A 1 150 ? 3.938 33.875 11.133 1 98.31 150 PRO A CA 1
ATOM 1105 C C . PRO A 1 150 ? 3.895 33.688 9.625 1 98.31 150 PRO A C 1
ATOM 1107 O O . PRO A 1 150 ? 2.986 33.031 9.102 1 98.31 150 PRO A O 1
ATOM 1110 N N . VAL A 1 151 ? 4.848 34.25 8.867 1 98.06 151 VAL A N 1
ATOM 1111 C CA . VAL A 1 151 ? 4.836 34.25 7.406 1 98.06 151 VAL A CA 1
ATOM 1112 C C . VAL A 1 151 ? 4.863 32.812 6.879 1 98.06 151 VAL A C 1
ATOM 1114 O O . VAL A 1 151 ? 4.242 32.531 5.855 1 98.06 151 VAL A O 1
ATOM 1117 N N . TYR A 1 152 ? 5.516 31.922 7.551 1 98.31 152 TYR A N 1
ATOM 1118 C CA . TYR A 1 152 ? 5.648 30.547 7.078 1 98.31 152 TYR A CA 1
ATOM 1119 C C . TYR A 1 152 ? 4.316 29.812 7.172 1 98.31 152 TYR A C 1
ATOM 1121 O O . TYR A 1 152 ? 3.949 29.062 6.262 1 98.31 152 TYR A O 1
ATOM 1129 N N . ALA A 1 153 ? 3.584 30.016 8.297 1 98.69 153 ALA A N 1
ATOM 1130 C CA . ALA A 1 153 ? 2.236 29.469 8.406 1 98.69 153 ALA A CA 1
ATOM 1131 C C . ALA A 1 153 ? 1.318 30.031 7.332 1 98.69 153 ALA A C 1
ATOM 1133 O O . ALA A 1 153 ? 0.504 29.312 6.75 1 98.69 153 ALA A O 1
ATOM 1134 N N . ARG A 1 154 ? 1.436 31.328 7.109 1 98.56 154 ARG A N 1
ATOM 1135 C CA . ARG A 1 154 ? 0.624 31.969 6.086 1 98.56 154 ARG A CA 1
ATOM 1136 C C . ARG A 1 154 ? 0.879 31.359 4.711 1 98.56 154 ARG A C 1
ATOM 1138 O O . ARG A 1 154 ? -0.062 31.047 3.98 1 98.56 154 ARG A O 1
ATOM 1145 N N . ARG A 1 155 ? 2.182 31.141 4.359 1 98.31 155 ARG A N 1
ATOM 1146 C CA . ARG A 1 155 ? 2.529 30.531 3.086 1 98.31 155 ARG A CA 1
ATOM 1147 C C . ARG A 1 155 ? 1.943 29.125 2.986 1 98.31 155 ARG A C 1
ATOM 1149 O O . ARG A 1 155 ? 1.41 28.734 1.943 1 98.31 155 ARG A O 1
ATOM 1156 N N . HIS A 1 156 ? 2.07 28.359 4.059 1 98.56 156 HIS A N 1
ATOM 1157 C CA . HIS A 1 156 ? 1.524 27 4.109 1 98.56 156 HIS A CA 1
ATOM 1158 C C . HIS A 1 156 ? 0.015 27.016 3.887 1 98.56 156 HIS A C 1
ATOM 1160 O O . HIS A 1 156 ? -0.495 26.281 3.039 1 98.56 156 HIS A O 1
ATOM 1166 N N . CYS A 1 157 ? -0.696 27.844 4.621 1 98.75 157 CYS A N 1
ATOM 1167 C CA . CYS A 1 157 ? -2.152 27.906 4.562 1 98.75 157 CYS A CA 1
ATOM 1168 C C . CYS A 1 157 ? -2.619 28.359 3.182 1 98.75 157 CYS A C 1
ATOM 1170 O O . CYS A 1 157 ? -3.586 27.812 2.643 1 98.75 157 CYS A O 1
ATOM 1172 N N . ASP A 1 158 ? -1.925 29.344 2.607 1 98.44 158 ASP A N 1
ATOM 1173 C CA . ASP A 1 158 ? -2.301 29.844 1.291 1 98.44 158 ASP A CA 1
ATOM 1174 C C . ASP A 1 158 ? -2.215 28.75 0.232 1 98.44 158 ASP A C 1
ATOM 1176 O O . ASP A 1 158 ? -3.051 28.688 -0.671 1 98.44 158 ASP A O 1
ATOM 1180 N N . ALA A 1 159 ? -1.196 27.953 0.324 1 98.38 159 ALA A N 1
ATOM 1181 C CA . ALA A 1 159 ? -1.021 26.859 -0.623 1 98.38 159 ALA A CA 1
ATOM 1182 C C . ALA A 1 159 ? -2.152 25.844 -0.497 1 98.38 159 ALA A C 1
ATOM 1184 O O . ALA A 1 159 ? -2.646 25.328 -1.502 1 98.38 159 ALA A O 1
ATOM 1185 N N . VAL A 1 160 ? -2.559 25.516 0.718 1 98.5 160 VAL A N 1
ATOM 1186 C CA . VAL A 1 160 ? -3.676 24.609 0.961 1 98.5 160 VAL A CA 1
ATOM 1187 C C . VAL A 1 160 ? -4.949 25.172 0.34 1 98.5 160 VAL A C 1
ATOM 1189 O O . VAL A 1 160 ? -5.691 24.453 -0.338 1 98.5 160 VAL A O 1
ATOM 1192 N N . VAL A 1 161 ? -5.16 26.469 0.591 1 98.38 161 VAL A N 1
ATOM 1193 C CA . VAL A 1 161 ? -6.352 27.141 0.093 1 98.38 161 VAL A CA 1
ATOM 1194 C C . VAL A 1 161 ? -6.375 27.109 -1.434 1 98.38 161 VAL A C 1
ATOM 1196 O O . VAL A 1 161 ? -7.41 26.812 -2.039 1 98.38 161 VAL A O 1
ATOM 1199 N N . ARG A 1 162 ? -5.27 27.328 -2.035 1 98.31 162 ARG A N 1
ATOM 1200 C CA . ARG A 1 162 ? -5.172 27.312 -3.49 1 98.31 162 ARG A CA 1
ATOM 1201 C C . ARG A 1 162 ? -5.445 25.922 -4.055 1 98.31 162 ARG A C 1
ATOM 1203 O O . ARG A 1 162 ? -6.082 25.797 -5.102 1 98.31 162 ARG A O 1
ATOM 1210 N N . THR A 1 163 ? -4.914 24.922 -3.414 1 98 163 THR A N 1
ATOM 1211 C CA . THR A 1 163 ? -5.152 23.562 -3.854 1 98 163 THR A CA 1
ATOM 1212 C C . THR A 1 163 ? -6.617 23.172 -3.645 1 98 163 THR A C 1
ATOM 1214 O O . THR A 1 163 ? -7.191 22.438 -4.449 1 98 163 THR A O 1
ATOM 1217 N N . GLY A 1 164 ? -7.188 23.609 -2.516 1 98 164 GLY A N 1
ATOM 1218 C CA . GLY A 1 164 ? -8.625 23.5 -2.336 1 98 164 GLY A CA 1
ATOM 1219 C C . GLY A 1 164 ? -9.016 22.578 -1.192 1 98 164 GLY A C 1
ATOM 1220 O O . GLY A 1 164 ? -10.188 22.484 -0.826 1 98 164 GLY A O 1
ATOM 1221 N N . THR A 1 165 ? -8.078 21.875 -0.529 1 98 165 THR A N 1
ATOM 1222 C CA . THR A 1 165 ? -8.375 20.953 0.556 1 98 165 THR A CA 1
ATOM 1223 C C . THR A 1 165 ? -8.539 21.688 1.877 1 98 165 THR A C 1
ATOM 1225 O O . THR A 1 165 ? -8.57 22.922 1.899 1 98 165 THR A O 1
ATOM 1228 N N . ARG A 1 166 ? -8.836 20.953 2.936 1 98.5 166 ARG A N 1
ATOM 1229 C CA . ARG A 1 166 ? -8.922 21.5 4.289 1 98.5 166 ARG A CA 1
ATOM 1230 C C . ARG A 1 166 ? -7.691 21.109 5.105 1 98.5 166 ARG A C 1
ATOM 1232 O O . ARG A 1 166 ? -7.121 20.031 4.914 1 98.5 166 ARG A O 1
ATOM 1239 N N . SER A 1 167 ? -7.336 22.016 6 1 98.5 167 SER A N 1
ATOM 1240 C CA . SER A 1 167 ? -6.18 21.719 6.836 1 98.5 167 SER A CA 1
ATOM 1241 C C . SER A 1 167 ? -6.363 22.266 8.25 1 98.5 167 SER A C 1
ATOM 1243 O O . SER A 1 167 ? -6.883 23.359 8.438 1 98.5 167 SER A O 1
ATOM 1245 N N . ILE A 1 168 ? -6.094 21.438 9.203 1 98.81 168 ILE A N 1
ATOM 1246 C CA . ILE A 1 168 ? -5.836 21.875 10.57 1 98.81 168 ILE A CA 1
ATOM 1247 C C . ILE A 1 168 ? -4.328 21.984 10.805 1 98.81 168 ILE A C 1
ATOM 1249 O O . ILE A 1 168 ? -3.615 20.984 10.766 1 98.81 168 ILE A O 1
ATOM 1253 N N . VAL A 1 169 ? -3.863 23.172 10.953 1 98.88 169 VAL A N 1
ATOM 1254 C CA . VAL A 1 169 ? -2.438 23.438 11.109 1 98.88 169 VAL A CA 1
ATOM 1255 C C . VAL A 1 169 ? -2.109 23.609 12.594 1 98.88 169 VAL A C 1
ATOM 1257 O O . VAL A 1 169 ? -2.643 24.516 13.25 1 98.88 169 VAL A O 1
ATOM 1260 N N . ALA A 1 170 ? -1.278 22.75 13.102 1 98.81 170 ALA A N 1
ATOM 1261 C CA . ALA A 1 170 ? -0.916 22.797 14.516 1 98.81 170 ALA A CA 1
ATOM 1262 C C . ALA A 1 170 ? 0.363 23.609 14.727 1 98.81 170 ALA A C 1
ATOM 1264 O O . ALA A 1 170 ? 1.367 23.375 14.047 1 98.81 170 ALA A O 1
ATOM 1265 N N . VAL A 1 171 ? 0.33 24.578 15.609 1 98.81 171 VAL A N 1
ATOM 1266 C CA . VAL A 1 171 ? 1.478 25.422 15.906 1 98.81 171 VAL A CA 1
ATOM 1267 C C . VAL A 1 171 ? 1.723 25.453 17.422 1 98.81 171 VAL A C 1
ATOM 1269 O O . VAL A 1 171 ? 0.801 25.234 18.203 1 98.81 171 VAL A O 1
ATOM 1272 N N . GLY A 1 172 ? 2.855 25.625 17.859 1 98.44 172 GLY A N 1
ATOM 1273 C CA . GLY A 1 172 ? 3.328 25.641 19.234 1 98.44 172 GLY A CA 1
ATOM 1274 C C . GLY A 1 172 ? 4.836 25.766 19.344 1 98.44 172 GLY A C 1
ATOM 1275 O O . GLY A 1 172 ? 5.523 25.969 18.344 1 98.44 172 GLY A O 1
ATOM 1276 N N . PRO A 1 173 ? 5.355 25.75 20.547 1 98.06 173 PRO A N 1
ATOM 1277 C CA . PRO A 1 173 ? 6.801 25.906 20.734 1 98.06 173 PRO A CA 1
ATOM 1278 C C . PRO A 1 173 ? 7.59 24.672 20.312 1 98.06 173 PRO A C 1
ATOM 1280 O O . PRO A 1 173 ? 7.062 23.562 20.328 1 98.06 173 PRO A O 1
ATOM 1283 N N . SER A 1 174 ? 8.836 24.891 19.891 1 97.25 174 SER A N 1
ATOM 1284 C CA . SER A 1 174 ? 9.773 23.781 19.75 1 97.25 174 SER A CA 1
ATOM 1285 C C . SER A 1 174 ? 10.148 23.188 21.094 1 97.25 174 SER A C 1
ATOM 1287 O O . SER A 1 174 ? 9.977 23.828 22.125 1 97.25 174 SER A O 1
ATOM 1289 N N . ARG A 1 175 ? 10.641 22.016 21.031 1 95.75 175 ARG A N 1
ATOM 1290 C CA . ARG A 1 175 ? 11.148 21.359 22.234 1 95.75 175 ARG A CA 1
ATOM 1291 C C . ARG A 1 175 ? 12.289 22.156 22.859 1 95.75 175 ARG A C 1
ATOM 1293 O O . ARG A 1 175 ? 13.156 22.672 22.141 1 95.75 175 ARG A O 1
ATOM 1300 N N . PRO A 1 176 ? 12.312 22.281 24.188 1 95.06 176 PRO A N 1
ATOM 1301 C CA . PRO A 1 176 ? 13.453 22.938 24.844 1 95.06 176 PRO A CA 1
ATOM 1302 C C . PRO A 1 176 ? 14.797 22.328 24.438 1 95.06 176 PRO A C 1
ATOM 1304 O O . PRO A 1 176 ? 14.859 21.156 24.047 1 95.06 176 PRO A O 1
ATOM 1307 N N . PRO A 1 177 ? 15.805 23.125 24.484 1 94.44 177 PRO A N 1
ATOM 1308 C CA . PRO A 1 177 ? 15.93 24.438 25.109 1 94.44 177 PRO A CA 1
ATOM 1309 C C . PRO A 1 177 ? 15.57 25.594 24.188 1 94.44 177 PRO A C 1
ATOM 1311 O O . PRO A 1 177 ? 15.453 25.391 22.969 1 94.44 177 PRO A O 1
ATOM 1314 N N . ALA A 1 178 ? 15.398 26.688 24.75 1 95.44 178 ALA A N 1
ATOM 1315 C CA . ALA A 1 178 ? 15.32 28 24.094 1 95.44 178 ALA A CA 1
ATOM 1316 C C . ALA A 1 178 ? 16.297 28.984 24.719 1 95.44 178 ALA A C 1
ATOM 1318 O O . ALA A 1 178 ? 16.641 28.859 25.891 1 95.44 178 ALA A O 1
ATOM 1319 N N . PRO A 1 179 ? 16.844 30 24.078 1 97.69 179 PRO A N 1
ATOM 1320 C CA . PRO A 1 179 ? 16.5 30.281 22.672 1 97.69 179 PRO A CA 1
ATOM 1321 C C . PRO A 1 179 ? 17.219 29.344 21.703 1 97.69 179 PRO A C 1
ATOM 1323 O O . PRO A 1 179 ? 18.172 28.672 22.078 1 97.69 179 PRO A O 1
ATOM 1326 N N . ARG A 1 180 ? 16.672 29.203 20.516 1 97 180 ARG A N 1
ATOM 1327 C CA . ARG A 1 180 ? 17.25 28.453 19.406 1 97 180 ARG A CA 1
ATOM 1328 C C . ARG A 1 180 ? 17.422 29.344 18.172 1 97 180 ARG A C 1
ATOM 1330 O O . ARG A 1 180 ? 16.594 30.219 17.906 1 97 180 ARG A O 1
ATOM 1337 N N . ALA A 1 181 ? 18.484 29.062 17.453 1 97.94 181 ALA A N 1
ATOM 1338 C CA . ALA A 1 181 ? 18.781 29.875 16.281 1 97.94 181 ALA A CA 1
ATOM 1339 C C . ALA A 1 181 ? 17.859 29.531 15.109 1 97.94 181 ALA A C 1
ATOM 1341 O O . ALA A 1 181 ? 17.719 28.359 14.766 1 97.94 181 ALA A O 1
ATOM 1342 N N . TYR A 1 182 ? 17.219 30.516 14.562 1 98.25 182 TYR A N 1
ATOM 1343 C CA . TYR A 1 182 ? 16.438 30.438 13.328 1 98.25 182 TYR A CA 1
ATOM 1344 C C . TYR A 1 182 ? 16.953 31.422 12.297 1 98.25 182 TYR A C 1
ATOM 1346 O O . TYR A 1 182 ? 17.344 32.562 12.633 1 98.25 182 TYR A O 1
ATOM 1354 N N . THR A 1 183 ? 17 30.984 11.078 1 98.31 183 THR A N 1
ATOM 1355 C CA . THR A 1 183 ? 17.484 31.844 10.008 1 98.31 183 THR A CA 1
ATOM 1356 C C . THR A 1 183 ? 16.375 32.188 9.023 1 98.31 183 THR A C 1
ATOM 1358 O O . THR A 1 183 ? 15.625 31.297 8.594 1 98.31 183 THR A O 1
ATOM 1361 N N . ARG A 1 184 ? 16.203 33.406 8.703 1 97.06 184 ARG A N 1
ATOM 1362 C CA . ARG A 1 184 ? 15.344 33.875 7.625 1 97.06 184 ARG A CA 1
ATOM 1363 C C . ARG A 1 184 ? 16.141 34.156 6.363 1 97.06 184 ARG A C 1
ATOM 1365 O O . ARG A 1 184 ? 17.125 34.906 6.406 1 97.06 184 ARG A O 1
ATOM 1372 N N . HIS A 1 185 ? 15.758 33.531 5.289 1 96.06 185 HIS A N 1
ATOM 1373 C CA . HIS A 1 185 ? 16.391 33.781 4.004 1 96.06 185 HIS A CA 1
ATOM 1374 C C . HIS A 1 185 ? 15.516 34.625 3.098 1 96.06 185 HIS A C 1
ATOM 1376 O O . HIS A 1 185 ? 14.367 34.281 2.834 1 96.06 185 HIS A O 1
ATOM 1382 N N . THR A 1 186 ? 16.078 35.75 2.631 1 90.5 186 THR A N 1
ATOM 1383 C CA . THR A 1 186 ? 15.406 36.625 1.684 1 90.5 186 THR A CA 1
ATOM 1384 C C . THR A 1 186 ? 16.312 36.906 0.479 1 90.5 186 THR A C 1
ATOM 1386 O O . THR A 1 186 ? 17.484 36.562 0.488 1 90.5 186 THR A O 1
ATOM 1389 N N . PRO A 1 187 ? 15.695 37.406 -0.594 1 87.25 187 PRO A N 1
ATOM 1390 C CA . PRO A 1 187 ? 16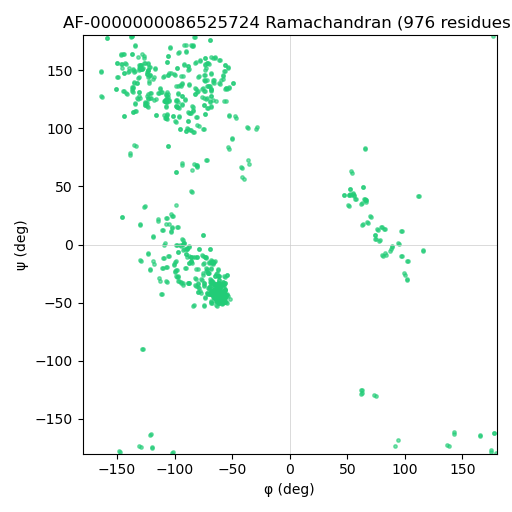.547 37.781 -1.729 1 87.25 187 PRO A CA 1
ATOM 1391 C C . PRO A 1 187 ? 17.672 38.75 -1.338 1 87.25 187 PRO A C 1
ATOM 1393 O O . PRO A 1 187 ? 18.703 38.781 -1.996 1 87.25 187 PRO A O 1
ATOM 1396 N N . ASP A 1 188 ? 17.516 39.531 -0.297 1 90.81 188 ASP A N 1
ATOM 1397 C CA . ASP A 1 188 ? 18.469 40.562 0.111 1 90.81 188 ASP A CA 1
ATOM 1398 C C . ASP A 1 188 ? 19.516 40 1.063 1 90.81 188 ASP A C 1
ATOM 1400 O O . ASP A 1 188 ? 20.438 40.719 1.462 1 90.81 188 ASP A O 1
ATOM 1404 N N . GLY A 1 189 ? 19.375 38.781 1.406 1 92.25 189 GLY A N 1
ATOM 1405 C CA . GLY A 1 189 ? 20.344 38.156 2.293 1 92.25 189 GLY A CA 1
ATOM 1406 C C . GLY A 1 189 ? 19.688 37.312 3.373 1 92.25 189 GLY A C 1
ATOM 1407 O O . GLY A 1 189 ? 18.5 37.031 3.312 1 92.25 189 GLY A O 1
ATOM 1408 N N . SER A 1 190 ? 20.5 36.812 4.348 1 95.62 190 SER A N 1
ATOM 1409 C CA . SER A 1 190 ? 20.047 35.938 5.438 1 95.62 190 SER A CA 1
ATOM 1410 C C . SER A 1 190 ? 20.297 36.594 6.793 1 95.62 190 SER A C 1
ATOM 1412 O O . SER A 1 190 ? 21.281 37.312 6.969 1 95.62 190 SER A O 1
ATOM 1414 N N . ASP A 1 191 ? 19.375 36.375 7.656 1 96.75 191 ASP A N 1
ATOM 1415 C CA . ASP A 1 191 ? 19.469 36.875 9.023 1 96.75 191 ASP A CA 1
ATOM 1416 C C . ASP A 1 191 ? 19.156 35.781 10.039 1 96.75 191 ASP A C 1
ATOM 1418 O O . ASP A 1 191 ? 18.094 35.156 9.969 1 96.75 191 ASP A O 1
ATOM 1422 N N . THR A 1 192 ? 20.047 35.562 10.953 1 98 192 THR A N 1
ATOM 1423 C CA . THR A 1 192 ? 19.859 34.562 12 1 98 192 THR A CA 1
ATOM 1424 C C . THR A 1 192 ? 19.547 35.219 13.336 1 98 192 THR A C 1
ATOM 1426 O O . THR A 1 192 ? 20.25 36.156 13.758 1 98 192 THR A O 1
ATOM 1429 N N . ARG A 1 193 ? 18.516 34.75 13.953 1 97.69 193 ARG A N 1
ATOM 1430 C CA . ARG A 1 193 ? 18.109 35.281 15.25 1 97.69 193 ARG A CA 1
ATOM 1431 C C . ARG A 1 193 ? 17.891 34.156 16.266 1 97.69 193 ARG A C 1
ATOM 1433 O O . ARG A 1 193 ? 17.516 33.062 15.891 1 97.69 193 ARG A O 1
ATOM 1440 N N . ASP A 1 194 ? 18.109 34.469 17.484 1 98.19 194 ASP A N 1
ATOM 1441 C CA . ASP A 1 194 ? 17.797 33.562 18.578 1 98.19 194 ASP A CA 1
ATOM 1442 C C . ASP A 1 194 ? 16.328 33.688 19 1 98.19 194 ASP A C 1
ATOM 1444 O O . ASP A 1 194 ? 15.898 34.781 19.422 1 98.19 194 ASP A O 1
ATOM 1448 N N . ILE A 1 195 ? 15.617 32.625 18.891 1 98.38 195 ILE A N 1
ATOM 1449 C CA . ILE A 1 195 ? 14.18 32.656 19.125 1 98.38 195 ILE A CA 1
ATOM 1450 C C . ILE A 1 195 ? 13.859 31.969 20.453 1 98.38 195 ILE A C 1
ATOM 1452 O O . ILE A 1 195 ? 14.195 30.797 20.641 1 98.38 195 ILE A O 1
ATOM 1456 N N . ASP A 1 196 ? 13.203 32.688 21.375 1 98.38 196 ASP A N 1
ATOM 1457 C CA . ASP A 1 196 ? 12.852 32.125 22.672 1 98.38 196 ASP A CA 1
ATOM 1458 C C . ASP A 1 196 ? 11.383 31.734 22.719 1 98.38 196 ASP A C 1
ATOM 1460 O O . ASP A 1 196 ? 10.656 31.906 21.734 1 98.38 196 ASP A O 1
ATOM 1464 N N . PHE A 1 197 ? 10.906 31.219 23.828 1 98.44 197 PHE A N 1
ATOM 1465 C CA . PHE A 1 197 ? 9.547 30.703 23.984 1 98.44 197 PHE A CA 1
ATOM 1466 C C . PHE A 1 197 ? 8.531 31.828 23.922 1 98.44 197 PHE A C 1
ATOM 1468 O O . PHE A 1 197 ? 7.418 31.641 23.422 1 98.44 197 PHE A O 1
ATOM 1475 N N . ASP A 1 198 ? 8.898 33.031 24.375 1 98.56 198 ASP A N 1
ATOM 1476 C CA . ASP A 1 198 ? 7.992 34.188 24.312 1 98.56 198 ASP A CA 1
ATOM 1477 C C . ASP A 1 198 ? 7.699 34.562 22.875 1 98.56 198 ASP A C 1
ATOM 1479 O O . ASP A 1 198 ? 6.559 34.875 22.531 1 98.56 198 ASP A O 1
ATOM 1483 N N . THR A 1 199 ? 8.742 34.594 22.125 1 98.56 199 THR A N 1
ATOM 1484 C CA . THR A 1 199 ? 8.562 34.906 20.719 1 98.56 199 THR A CA 1
ATOM 1485 C C . THR A 1 199 ? 7.688 33.875 20.047 1 98.56 199 THR A C 1
ATOM 1487 O O . THR A 1 199 ? 6.781 34.219 19.281 1 98.56 199 THR A O 1
ATOM 1490 N N . MET A 1 200 ? 7.938 32.625 20.266 1 98.62 200 MET A N 1
ATOM 1491 C CA . MET A 1 200 ? 7.16 31.531 19.672 1 98.62 200 MET A CA 1
ATOM 1492 C C . MET A 1 200 ? 5.691 31.641 20.078 1 98.62 200 MET A C 1
ATOM 1494 O O . MET A 1 200 ? 4.805 31.406 19.25 1 98.62 200 MET A O 1
ATOM 1498 N N . TYR A 1 201 ? 5.461 31.953 21.312 1 98.69 201 TYR A N 1
ATOM 1499 C CA . TYR A 1 201 ? 4.098 32.125 21.812 1 98.69 201 TYR A CA 1
ATOM 1500 C C . TYR A 1 201 ? 3.391 33.25 21.094 1 98.69 201 TYR A C 1
ATOM 1502 O O . TYR A 1 201 ? 2.25 33.094 20.641 1 98.69 201 TYR A O 1
ATOM 1510 N N . ALA A 1 202 ? 4.051 34.375 20.984 1 98.81 202 ALA A N 1
ATOM 1511 C CA . ALA A 1 202 ? 3.486 35.562 20.312 1 98.81 202 ALA A CA 1
ATOM 1512 C C . ALA A 1 202 ? 3.195 35.25 18.859 1 98.81 202 ALA A C 1
ATOM 1514 O O . ALA A 1 202 ? 2.176 35.688 18.312 1 98.81 202 ALA A O 1
ATOM 1515 N N . VAL A 1 203 ? 4.102 34.594 18.234 1 98.81 203 VAL A N 1
ATOM 1516 C CA . VAL A 1 203 ? 3.938 34.25 16.828 1 98.81 203 VAL A CA 1
ATOM 1517 C C . VAL A 1 203 ? 2.754 33.281 16.672 1 98.81 203 VAL A C 1
ATOM 1519 O O . VAL A 1 203 ? 1.96 33.406 15.742 1 98.81 203 VAL A O 1
ATOM 1522 N N . SER A 1 204 ? 2.623 32.281 17.547 1 98.81 204 SER A N 1
ATOM 1523 C CA . SER A 1 204 ? 1.48 31.375 17.516 1 98.81 204 SER A CA 1
ATOM 1524 C C . SER A 1 204 ? 0.164 32.156 17.625 1 98.81 204 SER A C 1
ATOM 1526 O O . SER A 1 204 ? -0.796 31.844 16.906 1 98.81 204 SER A O 1
ATOM 1528 N N . LYS A 1 205 ? 0.126 33.094 18.5 1 98.81 205 LYS A N 1
ATOM 1529 C CA . LYS A 1 205 ? -1.064 33.938 18.641 1 98.81 205 LYS A CA 1
ATOM 1530 C C . LYS A 1 205 ? -1.367 34.688 17.344 1 98.81 205 LYS A C 1
ATOM 1532 O O . LYS A 1 205 ? -2.525 34.75 16.922 1 98.81 205 LYS A O 1
ATOM 1537 N N . SER A 1 206 ? -0.304 35.219 16.766 1 98.81 206 SER A N 1
ATOM 1538 C CA . SER A 1 206 ? -0.469 35.906 15.5 1 98.81 206 SER A CA 1
ATOM 1539 C C . SER A 1 206 ? -1.025 35 14.422 1 98.81 206 SER A C 1
ATOM 1541 O O . SER A 1 206 ? -1.867 35.406 13.625 1 98.81 206 SER A O 1
ATOM 1543 N N . ILE A 1 207 ? -0.512 33.75 14.352 1 98.88 207 ILE A N 1
ATOM 1544 C CA . ILE A 1 207 ? -0.974 32.781 13.375 1 98.88 207 ILE A CA 1
ATOM 1545 C C . ILE A 1 207 ? -2.457 32.469 13.602 1 98.88 207 ILE A C 1
ATOM 1547 O O . ILE A 1 207 ? -3.232 32.406 12.648 1 98.88 207 ILE A O 1
ATOM 1551 N N . ILE A 1 208 ? -2.877 32.312 14.836 1 98.81 208 ILE A N 1
ATOM 1552 C CA . ILE A 1 208 ? -4.273 32.062 15.18 1 98.81 208 ILE A CA 1
ATOM 1553 C C . ILE A 1 208 ? -5.133 33.219 14.672 1 98.81 208 ILE A C 1
ATOM 1555 O O . ILE A 1 208 ? -6.137 33 13.984 1 98.81 208 ILE A O 1
ATOM 1559 N N . ASP A 1 209 ? -4.738 34.469 14.953 1 98.56 209 ASP A N 1
ATOM 1560 C CA . ASP A 1 209 ? -5.492 35.656 14.594 1 98.56 209 ASP A CA 1
ATOM 1561 C C . ASP A 1 209 ? -5.625 35.781 13.078 1 98.56 209 ASP A C 1
ATOM 1563 O O . ASP A 1 209 ? -6.66 36.219 12.57 1 98.56 209 ASP A O 1
ATOM 1567 N N . GLU A 1 210 ? -4.617 35.344 12.406 1 98 210 GLU A N 1
ATOM 1568 C CA . GLU A 1 210 ? -4.543 35.594 10.977 1 98 210 GLU A CA 1
ATOM 1569 C C . GLU A 1 210 ? -5.129 34.469 10.164 1 98 210 GLU A C 1
ATOM 1571 O O . GLU A 1 210 ? -5.648 34.656 9.062 1 98 210 GLU A O 1
ATOM 1576 N N . CYS A 1 211 ? -4.98 33.25 10.672 1 98.5 211 CYS A N 1
ATOM 1577 C CA . CYS A 1 211 ? -5.219 32.125 9.789 1 98.5 211 CYS A CA 1
ATOM 1578 C C . CYS A 1 211 ? -6.449 31.328 10.227 1 98.5 211 CYS A C 1
ATOM 1580 O O . CYS A 1 211 ? -7.098 30.672 9.406 1 98.5 211 CYS A O 1
ATOM 1582 N N . HIS A 1 212 ? -6.789 31.297 11.5 1 98.62 212 HIS A N 1
ATOM 1583 C CA . HIS A 1 212 ? -7.867 30.438 11.984 1 98.62 212 HIS A CA 1
ATOM 1584 C C . HIS A 1 212 ? -9.211 30.891 11.422 1 98.62 212 HIS A C 1
ATOM 1586 O O . HIS A 1 212 ? -9.602 32.062 11.555 1 98.62 212 HIS A O 1
ATOM 1592 N N . GLY A 1 213 ? -9.891 29.938 10.766 1 97.88 213 GLY A N 1
ATOM 1593 C CA . GLY A 1 213 ? -11.195 30.234 10.188 1 97.88 213 GLY A CA 1
ATOM 1594 C C . GLY A 1 213 ? -11.102 30.766 8.766 1 97.88 213 GLY A C 1
ATOM 1595 O O . GLY A 1 213 ? -12.125 31 8.117 1 97.88 213 GLY A O 1
ATOM 1596 N N . ASP A 1 214 ? -9.898 30.922 8.289 1 97.25 214 ASP A N 1
ATOM 1597 C CA . ASP A 1 214 ? -9.695 31.438 6.941 1 97.25 214 ASP A CA 1
ATOM 1598 C C . ASP A 1 214 ? -10.336 30.531 5.895 1 97.25 214 ASP A C 1
ATOM 1600 O O . ASP A 1 214 ? -10.672 29.391 6.188 1 97.25 214 ASP A O 1
ATOM 1604 N N . ALA A 1 215 ? -10.617 31.109 4.641 1 97.38 215 ALA A N 1
ATOM 1605 C CA . ALA A 1 215 ? -11.133 30.375 3.49 1 97.38 215 ALA A CA 1
ATOM 1606 C C . ALA A 1 215 ? -12.422 29.641 3.846 1 97.38 215 ALA A C 1
ATOM 1608 O O . ALA A 1 215 ? -12.539 28.438 3.596 1 97.38 215 ALA A O 1
ATOM 1609 N N . ASP A 1 216 ? -13.305 30.344 4.574 1 95.06 216 ASP A N 1
ATOM 1610 C CA . ASP A 1 216 ? -14.625 29.844 4.941 1 95.06 216 ASP A CA 1
ATOM 1611 C C . ASP A 1 216 ? -14.508 28.594 5.82 1 95.06 216 ASP A C 1
ATOM 1613 O O . ASP A 1 216 ? -15.203 27.609 5.59 1 95.06 216 ASP A O 1
ATOM 1617 N N . GLY A 1 217 ? -13.477 28.594 6.668 1 95.88 217 GLY A N 1
ATOM 1618 C CA . GLY A 1 217 ? -13.352 27.531 7.66 1 95.88 217 GLY A CA 1
ATOM 1619 C C . GLY A 1 217 ? -12.484 26.375 7.199 1 95.88 217 GLY A C 1
ATOM 1620 O O . GLY A 1 217 ? -12.281 25.406 7.941 1 95.88 217 GLY A O 1
ATOM 1621 N N . ARG A 1 218 ? -11.93 26.438 6.031 1 97.81 218 ARG A N 1
ATOM 1622 C CA . ARG A 1 218 ? -11.102 25.344 5.516 1 97.81 218 ARG A CA 1
ATOM 1623 C C . ARG A 1 218 ? -9.758 25.281 6.234 1 97.81 218 ARG A C 1
ATOM 1625 O O . ARG A 1 218 ? -9.086 24.25 6.223 1 97.81 218 ARG A O 1
ATOM 1632 N N . ILE A 1 219 ? -9.367 26.438 6.805 1 98.75 219 ILE A N 1
ATOM 1633 C CA . ILE A 1 219 ? -8.148 26.469 7.609 1 98.75 219 ILE A CA 1
ATOM 1634 C C . ILE A 1 219 ? -8.508 26.609 9.086 1 98.75 219 ILE A C 1
ATOM 1636 O O . ILE A 1 219 ? -9.242 27.531 9.469 1 98.75 219 ILE A O 1
ATOM 1640 N N . ARG A 1 220 ? -8.086 25.75 9.859 1 98.75 220 ARG A N 1
ATOM 1641 C CA . ARG A 1 220 ? -8.172 25.828 11.312 1 98.75 220 ARG A CA 1
ATOM 1642 C C . ARG A 1 220 ? -6.789 25.703 11.945 1 98.75 220 ARG A C 1
ATOM 1644 O O . ARG A 1 220 ? -5.898 25.062 11.398 1 98.75 220 ARG A O 1
ATOM 1651 N N . ILE A 1 221 ? -6.613 26.391 13.047 1 98.88 221 ILE A N 1
ATOM 1652 C CA . ILE A 1 221 ? -5.359 26.281 13.789 1 98.88 221 ILE A CA 1
ATOM 1653 C C . ILE A 1 221 ? -5.578 25.484 15.07 1 98.88 221 ILE A C 1
ATOM 1655 O O . ILE A 1 221 ? -6.582 25.656 15.758 1 98.88 221 ILE A O 1
ATOM 1659 N N . ALA A 1 222 ? -4.77 24.5 15.312 1 98.88 222 ALA A N 1
ATOM 1660 C CA . ALA A 1 222 ? -4.652 23.812 16.594 1 98.88 222 ALA A CA 1
ATOM 1661 C C . ALA A 1 222 ? -3.363 24.188 17.312 1 98.88 222 ALA A C 1
ATOM 1663 O O . ALA A 1 222 ? -2.445 24.75 16.703 1 98.88 222 ALA A O 1
ATOM 1664 N N . LEU A 1 223 ? -3.367 24.031 18.594 1 98.81 223 LEU A N 1
ATOM 1665 C CA . LEU A 1 223 ? -2.137 24.234 19.344 1 98.81 223 LEU A CA 1
ATOM 1666 C C . LEU A 1 223 ? -1.479 22.891 19.672 1 98.81 223 LEU A C 1
ATOM 1668 O O . LEU A 1 223 ? -2.16 21.875 19.781 1 98.81 223 LEU A O 1
ATOM 1672 N N . THR A 1 224 ? -0.196 22.859 19.703 1 98.5 224 THR A N 1
ATOM 1673 C CA . THR A 1 224 ? 0.554 21.656 20.031 1 98.5 224 THR A CA 1
ATOM 1674 C C . THR A 1 224 ? 1.694 21.969 20.984 1 98.5 224 THR A C 1
ATOM 1676 O O . THR A 1 224 ? 2.146 23.109 21.062 1 98.5 224 THR A O 1
ATOM 1679 N N . LEU A 1 225 ? 2.092 21.062 21.812 1 97.88 225 LEU A N 1
ATOM 1680 C CA . LEU A 1 225 ? 3.244 21.094 22.703 1 97.88 225 LEU A CA 1
ATOM 1681 C C . LEU A 1 225 ? 4.062 19.812 22.578 1 97.88 225 LEU A C 1
ATOM 1683 O O . LEU A 1 225 ? 3.51 18.734 22.312 1 97.88 225 LEU A O 1
ATOM 1687 N N . PRO A 1 226 ? 5.395 19.922 22.688 1 96.81 226 PRO A N 1
ATOM 1688 C CA . PRO A 1 226 ? 6.148 18.672 22.828 1 96.81 226 PRO A CA 1
ATOM 1689 C C . PRO A 1 226 ? 5.727 17.844 24.031 1 96.81 226 PRO A C 1
ATOM 1691 O O . PRO A 1 226 ? 5.371 18.406 25.078 1 96.81 226 PRO A O 1
ATOM 1694 N N . VAL A 1 227 ? 5.754 16.578 23.906 1 96.75 227 VAL A N 1
ATOM 1695 C CA . VAL A 1 227 ? 5.469 15.68 25.016 1 96.75 227 VAL A CA 1
ATOM 1696 C C . VAL A 1 227 ? 6.613 15.727 26.031 1 96.75 227 VAL A C 1
ATOM 1698 O O . VAL A 1 227 ? 7.785 15.758 25.641 1 96.75 227 VAL A O 1
ATOM 1701 N N . TYR A 1 228 ? 6.281 15.789 27.297 1 94.25 228 TYR A N 1
ATOM 1702 C CA . TYR A 1 228 ? 7.266 15.711 28.375 1 94.25 228 TYR A CA 1
ATOM 1703 C C . TYR A 1 228 ? 7.277 14.328 29 1 94.25 228 TYR A C 1
ATOM 1705 O O . TYR A 1 228 ? 6.262 13.883 29.547 1 94.25 228 TYR A O 1
ATOM 1713 N N . GLY A 1 229 ? 8.234 13.586 28.844 1 89.56 229 GLY A N 1
ATOM 1714 C CA . GLY A 1 229 ? 8.438 12.258 29.422 1 89.56 229 GLY A CA 1
ATOM 1715 C C . GLY A 1 229 ? 9.852 12.023 29.906 1 89.56 229 GLY A C 1
ATOM 1716 O O . GLY A 1 229 ? 10.625 11.312 29.266 1 89.56 229 GLY A O 1
ATOM 1717 N N . PRO A 1 230 ? 10.195 12.547 31.062 1 87.62 230 PRO A N 1
ATOM 1718 C CA . PRO A 1 230 ? 11.586 12.477 31.531 1 87.62 230 PRO A CA 1
ATOM 1719 C C . PRO A 1 230 ? 12.062 11.047 31.75 1 87.62 230 PRO A C 1
ATOM 1721 O O . PRO A 1 230 ? 13.266 10.781 31.703 1 87.62 230 PRO A O 1
ATOM 1724 N N . GLU A 1 231 ? 11.188 10.109 32 1 87.38 231 GLU A N 1
ATOM 1725 C CA . GLU A 1 231 ? 11.57 8.711 32.156 1 87.38 231 GLU A CA 1
ATOM 1726 C C . GLU A 1 231 ? 12.117 8.141 30.859 1 87.38 231 GLU A C 1
ATOM 1728 O O . GLU A 1 231 ? 12.953 7.234 30.875 1 87.38 231 GLU A O 1
ATOM 1733 N N . HIS A 1 232 ? 11.656 8.727 29.781 1 88.44 232 HIS A N 1
ATOM 1734 C CA . HIS A 1 232 ? 12.07 8.234 28.484 1 88.44 232 HIS A CA 1
ATOM 1735 C C . HIS A 1 232 ? 13.18 9.102 27.891 1 88.44 232 HIS A C 1
ATOM 1737 O O . HIS A 1 232 ? 13.914 8.656 27 1 88.44 232 HIS A O 1
ATOM 1743 N N . ASP A 1 233 ? 13.219 10.289 28.328 1 87.75 233 ASP A N 1
ATOM 1744 C CA . ASP A 1 233 ? 14.258 11.234 27.953 1 87.75 233 ASP A CA 1
ATOM 1745 C C . ASP A 1 233 ? 14.82 11.961 29.172 1 87.75 233 ASP A C 1
ATOM 1747 O O . ASP A 1 233 ? 14.5 13.125 29.406 1 87.75 233 ASP A O 1
ATOM 1751 N N . PRO A 1 234 ? 15.711 11.352 29.766 1 91 234 PRO A N 1
ATOM 1752 C CA . PRO A 1 234 ? 16.188 11.898 31.031 1 91 234 PRO A CA 1
ATOM 1753 C C . PRO A 1 234 ? 16.797 13.297 30.891 1 91 234 PRO A C 1
ATOM 1755 O O . PRO A 1 234 ? 16.719 14.102 31.812 1 91 234 PRO A O 1
ATOM 1758 N N . GLU A 1 235 ? 17.297 13.57 29.75 1 89.88 235 GLU A N 1
ATOM 1759 C CA . GLU A 1 235 ? 17.922 14.875 29.516 1 89.88 235 GLU A CA 1
ATOM 1760 C C . GLU A 1 235 ? 16.891 15.992 29.562 1 89.88 235 GLU A C 1
ATOM 1762 O O . GLU A 1 235 ? 17.234 17.156 29.797 1 89.88 235 GLU A O 1
ATOM 1767 N N . LEU A 1 236 ? 15.672 15.68 29.469 1 91.25 236 LEU A N 1
ATOM 1768 C CA . LEU A 1 236 ? 14.609 16.672 29.406 1 91.25 236 LEU A CA 1
ATOM 1769 C C . LEU A 1 236 ? 14.125 17.031 30.812 1 91.25 236 LEU A C 1
ATOM 1771 O O . LEU A 1 236 ? 13.43 18.031 31 1 91.25 236 LEU A O 1
ATOM 1775 N N . ALA A 1 237 ? 14.547 16.281 31.781 1 93.31 237 ALA A N 1
ATOM 1776 C CA . ALA A 1 237 ? 14.109 16.516 33.156 1 93.31 237 ALA A CA 1
ATOM 1777 C C . ALA A 1 237 ? 14.453 17.938 33.594 1 93.31 237 ALA A C 1
ATOM 1779 O O . ALA A 1 237 ? 13.711 18.547 34.375 1 93.31 237 ALA A O 1
ATOM 1780 N N . ARG A 1 238 ? 15.578 18.453 33.188 1 94.88 238 ARG A N 1
ATOM 1781 C CA . ARG A 1 238 ? 16.062 19.766 33.625 1 94.88 238 ARG A CA 1
ATOM 1782 C C . ARG A 1 238 ? 15.18 20.891 33.094 1 94.88 238 ARG A C 1
ATOM 1784 O O . ARG A 1 238 ? 15.242 22.016 33.562 1 94.88 238 ARG A O 1
ATOM 1791 N N . TYR A 1 239 ? 14.336 20.578 32.125 1 96.19 239 TYR A N 1
ATOM 1792 C CA . TYR A 1 239 ? 13.5 21.594 31.5 1 96.19 239 TYR A CA 1
ATOM 1793 C C . TYR A 1 239 ? 12.055 21.484 31.969 1 96.19 239 TYR A C 1
ATOM 1795 O O . TYR A 1 239 ? 11.141 22 31.312 1 96.19 239 TYR A O 1
ATOM 1803 N N . GLU A 1 240 ? 11.789 20.828 33.031 1 95.31 240 GLU A N 1
ATOM 1804 C CA . GLU A 1 240 ? 10.43 20.609 33.531 1 95.31 240 GLU A CA 1
ATOM 1805 C C . GLU A 1 240 ? 9.688 21.938 33.688 1 95.31 240 GLU A C 1
ATOM 1807 O O . GLU A 1 240 ? 8.5 22.016 33.344 1 95.31 240 GLU A O 1
ATOM 1812 N N . HIS A 1 241 ? 10.359 22.922 34.25 1 96.31 241 HIS A N 1
ATOM 1813 C CA . HIS A 1 241 ? 9.734 24.219 34.469 1 96.31 241 HIS A CA 1
ATOM 1814 C C . HIS A 1 241 ? 9.219 24.797 33.156 1 96.31 241 HIS A C 1
ATOM 1816 O O . HIS A 1 241 ? 8.109 25.328 33.094 1 96.31 241 HIS A O 1
ATOM 1822 N N . ASP A 1 242 ? 10.055 24.703 32.094 1 96.81 242 ASP A N 1
ATOM 1823 C CA . ASP A 1 242 ? 9.648 25.188 30.766 1 96.81 242 ASP A CA 1
ATOM 1824 C C . ASP A 1 242 ? 8.414 24.453 30.266 1 96.81 242 ASP A C 1
ATOM 1826 O O . ASP A 1 242 ? 7.488 25.062 29.734 1 96.81 242 ASP A O 1
ATOM 1830 N N . PHE A 1 243 ? 8.406 23.141 30.422 1 96.56 243 PHE A N 1
ATOM 1831 C CA . PHE A 1 243 ? 7.277 22.344 29.969 1 96.56 243 PHE A CA 1
ATOM 1832 C C . PHE A 1 243 ? 6 22.734 30.688 1 96.56 243 PHE A C 1
ATOM 1834 O O . PHE A 1 243 ? 4.945 22.875 30.078 1 96.56 243 PHE A O 1
ATOM 1841 N N . ARG A 1 244 ? 6.047 22.938 31.953 1 97 244 ARG A N 1
ATOM 1842 C CA . ARG A 1 244 ? 4.891 23.312 32.75 1 97 244 ARG A CA 1
ATOM 1843 C C . ARG A 1 244 ? 4.402 24.703 32.406 1 97 244 ARG A C 1
ATOM 1845 O O . ARG A 1 244 ? 3.195 24.938 32.312 1 97 244 ARG A O 1
ATOM 1852 N N . ASP A 1 245 ? 5.352 25.578 32.25 1 97.88 245 ASP A N 1
ATOM 1853 C CA . ASP A 1 245 ? 5 26.938 31.875 1 97.88 245 ASP A CA 1
ATOM 1854 C C . ASP A 1 245 ? 4.305 26.984 30.531 1 97.88 245 ASP A C 1
ATOM 1856 O O . ASP A 1 245 ? 3.27 27.625 30.375 1 97.88 245 ASP A O 1
ATOM 1860 N N . GLN A 1 246 ? 4.871 26.328 29.578 1 97.81 246 GLN A N 1
ATOM 1861 C CA . GLN A 1 246 ? 4.285 26.281 28.234 1 97.81 246 GLN A CA 1
ATOM 1862 C C . GLN A 1 246 ? 2.916 25.609 28.266 1 97.81 246 GLN A C 1
ATOM 1864 O O . GLN A 1 246 ? 1.992 26.047 27.578 1 97.81 246 GLN A O 1
ATOM 1869 N N . ALA A 1 247 ? 2.822 24.516 28.984 1 98 247 ALA A N 1
ATOM 1870 C CA . ALA A 1 247 ? 1.537 23.844 29.109 1 98 247 ALA A CA 1
ATOM 1871 C C . ALA A 1 247 ? 0.46 24.781 29.625 1 98 247 ALA A C 1
ATOM 1873 O O . ALA A 1 247 ? -0.662 24.797 29.109 1 98 247 ALA A O 1
ATOM 1874 N N . ALA A 1 248 ? 0.798 25.547 30.609 1 97.94 248 ALA A N 1
ATOM 1875 C CA . ALA A 1 248 ? -0.147 26.5 31.188 1 97.94 248 ALA A CA 1
ATOM 1876 C C . ALA A 1 248 ? -0.524 27.578 30.188 1 97.94 248 ALA A C 1
ATOM 1878 O O . ALA A 1 248 ? -1.704 27.906 30.016 1 97.94 248 ALA A O 1
ATOM 1879 N N . ARG A 1 249 ? 0.426 28.125 29.516 1 98.19 249 ARG A N 1
ATOM 1880 C CA . ARG A 1 249 ? 0.212 29.234 28.594 1 98.19 249 ARG A CA 1
ATOM 1881 C C . ARG A 1 249 ? -0.603 28.797 27.391 1 98.19 249 ARG A C 1
ATOM 1883 O O . ARG A 1 249 ? -1.604 29.422 27.047 1 98.19 249 ARG A O 1
ATOM 1890 N N . TYR A 1 250 ? -0.185 27.734 26.781 1 98.38 250 TYR A N 1
ATOM 1891 C CA . TYR A 1 250 ? -0.841 27.281 25.562 1 98.38 250 TYR A CA 1
ATOM 1892 C C . TYR A 1 250 ? -2.189 26.641 25.859 1 98.38 250 TYR A C 1
ATOM 1894 O O . TYR A 1 250 ? -3.125 26.734 25.062 1 98.38 250 TYR A O 1
ATOM 1902 N N . GLY A 1 251 ? -2.252 25.938 27 1 97.31 251 GLY A N 1
ATOM 1903 C CA . GLY A 1 251 ? -3.551 25.453 27.438 1 97.31 251 GLY A CA 1
ATOM 1904 C C . GLY A 1 251 ? -4.574 26.562 27.609 1 97.31 251 GLY A C 1
ATOM 1905 O O . GLY A 1 251 ? -5.715 26.438 27.172 1 97.31 251 GLY A O 1
ATOM 1906 N N . ALA A 1 252 ? -4.18 27.625 28.281 1 97.69 252 ALA A N 1
ATOM 1907 C CA . ALA A 1 252 ? -5.051 28.781 28.469 1 97.69 252 ALA A CA 1
ATOM 1908 C C . ALA A 1 252 ? -5.449 29.391 27.141 1 97.69 252 ALA A C 1
ATOM 1910 O O . ALA A 1 252 ? -6.598 29.797 26.953 1 97.69 252 ALA A O 1
ATOM 1911 N N . LEU A 1 253 ? -4.488 29.484 26.266 1 98.31 253 LEU A N 1
ATOM 1912 C CA . LEU A 1 253 ? -4.734 30.062 24.953 1 98.31 253 LEU A CA 1
ATOM 1913 C C . LEU A 1 253 ? -5.75 29.219 24.172 1 98.31 253 LEU A C 1
ATOM 1915 O O . LEU A 1 253 ? -6.645 29.766 23.531 1 98.31 253 LEU A O 1
ATOM 1919 N N . ALA A 1 254 ? -5.598 27.922 24.219 1 98.06 254 ALA A N 1
ATOM 1920 C CA . ALA A 1 254 ? -6.523 27.016 23.531 1 98.06 254 ALA A CA 1
ATOM 1921 C C . ALA A 1 254 ? -7.945 27.203 24.062 1 98.06 254 ALA A C 1
ATOM 1923 O O . ALA A 1 254 ? -8.898 27.25 23.266 1 98.06 254 ALA A O 1
ATOM 1924 N N . ARG A 1 255 ? -8.086 27.234 25.328 1 96.38 255 ARG A N 1
ATOM 1925 C CA . ARG A 1 255 ? -9.398 27.406 25.953 1 96.38 255 ARG A CA 1
ATOM 1926 C C . ARG A 1 255 ? -10 28.766 25.594 1 96.38 255 ARG A C 1
ATOM 1928 O O . ARG A 1 255 ? -11.18 28.844 25.234 1 96.38 255 ARG A O 1
ATOM 1935 N N . GLU A 1 256 ? -9.172 29.75 25.703 1 97.5 256 GLU A N 1
ATOM 1936 C CA . GLU A 1 256 ? -9.633 31.109 25.422 1 97.5 256 GLU A CA 1
ATOM 1937 C C . GLU A 1 256 ? -10.125 31.25 23.984 1 97.5 256 GLU A C 1
ATOM 1939 O O . GLU A 1 256 ? -11.125 31.922 23.734 1 97.5 256 GLU A O 1
ATOM 1944 N N . ARG A 1 257 ? -9.43 30.641 23.094 1 97.88 257 ARG A N 1
ATOM 1945 C CA . ARG A 1 257 ? -9.711 30.828 21.672 1 97.88 257 ARG A CA 1
ATOM 1946 C C . ARG A 1 257 ? -10.562 29.688 21.125 1 97.88 257 ARG A C 1
ATOM 1948 O O . ARG A 1 257 ? -10.922 29.688 19.938 1 97.88 257 ARG A O 1
ATOM 1955 N N . GLY A 1 258 ? -10.93 28.703 21.969 1 97.5 258 GLY A N 1
ATOM 1956 C CA . GLY A 1 258 ? -11.742 27.578 21.547 1 97.5 258 GLY A CA 1
ATOM 1957 C C . GLY A 1 258 ? -11.047 26.688 20.516 1 97.5 258 GLY A C 1
ATOM 1958 O O . GLY A 1 258 ? -11.656 26.297 19.516 1 97.5 258 GLY A O 1
ATOM 1959 N N . LEU A 1 259 ? -9.734 26.438 20.656 1 98.62 259 LEU A N 1
ATOM 1960 C CA . LEU A 1 259 ? -8.938 25.672 19.688 1 98.62 259 LEU A CA 1
ATOM 1961 C C . LEU A 1 259 ? -8.789 24.219 20.125 1 98.62 259 LEU A C 1
ATOM 1963 O O . LEU A 1 259 ? -8.875 23.922 21.328 1 98.62 259 LEU A O 1
ATOM 1967 N N . THR A 1 260 ? -8.625 23.328 19.172 1 98.62 260 THR A N 1
ATOM 1968 C CA . THR A 1 260 ? -8.227 21.953 19.469 1 98.62 260 THR A CA 1
ATOM 1969 C C . THR A 1 260 ? -6.75 21.891 19.859 1 98.62 260 THR A C 1
ATOM 1971 O O . THR A 1 260 ? -6.008 22.859 19.656 1 98.62 260 THR A O 1
ATOM 1974 N N . PHE A 1 261 ? -6.387 20.828 20.516 1 98.62 261 PHE A N 1
ATOM 1975 C CA . PHE A 1 261 ? -5.047 20.688 21.078 1 98.62 261 PHE A CA 1
ATOM 1976 C C . PHE A 1 261 ? -4.48 19.297 20.781 1 98.62 261 PHE A C 1
ATOM 1978 O O . PHE A 1 261 ? -5.207 18.312 20.844 1 98.62 261 PHE A O 1
ATOM 1985 N N . THR A 1 262 ? -3.16 19.25 20.422 1 98.5 262 THR A N 1
ATOM 1986 C CA . THR A 1 262 ? -2.562 17.953 20.141 1 98.5 262 THR A CA 1
ATOM 1987 C C . THR A 1 262 ? -1.126 17.891 20.656 1 98.5 262 THR A C 1
ATOM 1989 O O . THR A 1 262 ? -0.529 18.938 20.969 1 98.5 262 THR A O 1
ATOM 1992 N N . GLN A 1 263 ? -0.613 16.766 20.938 1 97.94 263 GLN A N 1
ATOM 1993 C CA . GLN A 1 263 ? 0.786 16.422 21.172 1 97.94 263 GLN A CA 1
ATOM 1994 C C . GLN A 1 263 ? 1.203 15.211 20.344 1 97.94 263 GLN A C 1
ATOM 1996 O O . GLN A 1 263 ? 0.356 14.422 19.922 1 97.94 263 GLN A O 1
ATOM 2001 N N . ASP A 1 264 ? 2.406 15.117 20.062 1 95.56 264 ASP A N 1
ATOM 2002 C CA . ASP A 1 264 ? 2.943 14.047 19.234 1 95.56 264 ASP A CA 1
ATOM 2003 C C . ASP A 1 264 ? 4.043 13.281 19.969 1 95.56 264 ASP A C 1
ATOM 2005 O O . ASP A 1 264 ? 5.074 13.852 20.312 1 95.56 264 ASP A O 1
ATOM 2009 N N . GLY A 1 265 ? 3.826 12.039 20.172 1 95.81 265 GLY A N 1
ATOM 2010 C CA . GLY A 1 265 ? 4.93 11.227 20.656 1 95.81 265 GLY A CA 1
ATOM 2011 C C . GLY A 1 265 ? 4.723 10.742 22.078 1 95.81 265 GLY A C 1
ATOM 2012 O O . GLY A 1 265 ? 5.645 10.789 22.891 1 95.81 265 GLY A O 1
ATOM 2013 N N . HIS A 1 266 ? 3.559 10.32 22.453 1 96.94 266 HIS A N 1
ATOM 2014 C CA . HIS A 1 266 ? 3.281 9.828 23.797 1 96.94 266 HIS A CA 1
ATOM 2015 C C . HIS A 1 266 ? 3.775 8.391 23.969 1 96.94 266 HIS A C 1
ATOM 2017 O O . HIS A 1 266 ? 3.758 7.605 23.016 1 96.94 266 HIS A O 1
ATOM 2023 N N . ARG A 1 267 ? 4.242 8.141 25.203 1 96.31 267 ARG A N 1
ATOM 2024 C CA . ARG A 1 267 ? 4.699 6.824 25.641 1 96.31 267 ARG A CA 1
ATOM 2025 C C . ARG A 1 267 ? 4.078 6.441 26.969 1 96.31 267 ARG A C 1
ATOM 2027 O O . ARG A 1 267 ? 3.148 7.098 27.438 1 96.31 267 ARG A O 1
ATOM 2034 N N . ALA A 1 268 ? 4.527 5.305 27.562 1 97.44 268 ALA A N 1
ATOM 2035 C CA . ALA A 1 268 ? 3.979 4.766 28.812 1 97.44 268 ALA A CA 1
ATOM 2036 C C . ALA A 1 268 ? 3.979 5.82 29.906 1 97.44 268 ALA A C 1
ATOM 2038 O O . ALA A 1 268 ? 5.039 6.289 30.328 1 97.44 268 ALA A O 1
ATOM 2039 N N . GLY A 1 269 ? 2.781 6.215 30.25 1 97.12 269 GLY A N 1
ATOM 2040 C CA . GLY A 1 269 ? 2.625 7.07 31.406 1 97.12 269 GLY A CA 1
ATOM 2041 C C . GLY A 1 269 ? 2.541 8.547 31.062 1 97.12 269 GLY A C 1
ATOM 2042 O O . GLY A 1 269 ? 2.156 9.367 31.891 1 97.12 269 GLY A O 1
ATOM 2043 N N . THR A 1 270 ? 2.803 8.906 29.844 1 97.31 270 THR A N 1
ATOM 2044 C CA . THR A 1 270 ? 2.938 10.32 29.516 1 97.31 270 THR A CA 1
ATOM 2045 C C . THR A 1 270 ? 1.568 10.969 29.312 1 97.31 270 THR A C 1
ATOM 2047 O O . THR A 1 270 ? 1.393 12.156 29.562 1 97.31 270 THR A O 1
ATOM 2050 N N . LEU A 1 271 ? 0.578 10.188 28.859 1 98.25 271 LEU A N 1
ATOM 2051 C CA . LEU A 1 271 ? -0.774 10.734 28.766 1 98.25 271 LEU A CA 1
ATOM 2052 C C . LEU A 1 271 ? -1.353 10.992 30.141 1 98.25 271 LEU A C 1
ATOM 2054 O O . LEU A 1 271 ? -1.971 12.031 30.375 1 98.25 271 LEU A O 1
ATOM 2058 N N . ALA A 1 272 ? -1.12 10.023 31.047 1 97.56 272 ALA A N 1
ATOM 2059 C CA . ALA A 1 272 ? -1.571 10.203 32.406 1 97.56 272 ALA A CA 1
ATOM 2060 C C . ALA A 1 272 ? -0.919 11.422 33.062 1 97.56 272 ALA A C 1
ATOM 2062 O O . ALA A 1 272 ? -1.575 12.18 33.781 1 97.56 272 ALA A O 1
ATOM 2063 N N . PHE A 1 273 ? 0.346 11.57 32.812 1 96.12 273 PHE A N 1
ATOM 2064 C CA . PHE A 1 273 ? 1.068 12.727 33.344 1 96.12 273 PHE A CA 1
ATOM 2065 C C . PHE A 1 273 ? 0.504 14.016 32.75 1 96.12 273 PHE A C 1
ATOM 2067 O O . PHE A 1 273 ? 0.268 14.984 33.469 1 96.12 273 PHE A O 1
ATOM 2074 N N . ALA A 1 274 ? 0.313 14.062 31.438 1 97.19 274 ALA A N 1
ATOM 2075 C CA . ALA A 1 274 ? -0.23 15.234 30.75 1 97.19 274 ALA A CA 1
ATOM 2076 C C . ALA A 1 274 ? -1.601 15.609 31.312 1 97.19 274 ALA A C 1
ATOM 2078 O O . ALA A 1 274 ? -1.957 16.781 31.375 1 97.19 274 ALA A O 1
ATOM 2079 N N . HIS A 1 275 ? -2.383 14.586 31.703 1 96.94 275 HIS A N 1
ATOM 2080 C CA . HIS A 1 275 ? -3.697 14.812 32.281 1 96.94 275 HIS A CA 1
ATOM 2081 C C . HIS A 1 275 ? -3.582 15.328 33.719 1 96.94 275 HIS A C 1
ATOM 2083 O O . HIS A 1 275 ? -4.027 16.438 34.031 1 96.94 275 HIS A O 1
ATOM 2089 N N . ARG A 1 276 ? -2.855 14.664 34.531 1 95.62 276 ARG A N 1
ATOM 2090 C CA . ARG A 1 276 ? -2.855 14.914 35.969 1 95.62 276 ARG A CA 1
ATOM 2091 C C . ARG A 1 276 ? -2.006 16.125 36.312 1 95.62 276 ARG A C 1
ATOM 2093 O O . ARG A 1 276 ? -2.359 16.906 37.188 1 95.62 276 ARG A O 1
ATOM 2100 N N . GLU A 1 277 ? -0.888 16.188 35.625 1 94.06 277 GLU A N 1
ATOM 2101 C CA . GLU A 1 277 ? 0.098 17.188 36.031 1 94.06 277 GLU A CA 1
ATOM 2102 C C . GLU A 1 277 ? 0.017 18.438 35.188 1 94.06 277 GLU A C 1
ATOM 2104 O O . GLU A 1 277 ? 0.363 19.531 35.625 1 94.06 277 GLU A O 1
ATOM 2109 N N . LEU A 1 278 ? -0.448 18.266 33.938 1 95.38 278 LEU A N 1
ATOM 2110 C CA . LEU A 1 278 ? -0.352 19.406 33.031 1 95.38 278 LEU A CA 1
ATOM 2111 C C . LEU A 1 278 ? -1.737 19.859 32.562 1 95.38 278 LEU A C 1
ATOM 2113 O O . LEU A 1 278 ? -1.889 20.969 32.031 1 95.38 278 LEU A O 1
ATOM 2117 N N . GLY A 1 279 ? -2.816 19.062 32.75 1 95.81 279 GLY A N 1
ATOM 2118 C CA . GLY A 1 279 ? -4.176 19.453 32.406 1 95.81 279 GLY A CA 1
ATOM 2119 C C . GLY A 1 279 ? -4.387 19.625 30.922 1 95.81 279 GLY A C 1
ATOM 2120 O O . GLY A 1 279 ? -5.113 20.531 30.5 1 95.81 279 GLY A O 1
ATOM 2121 N N . LEU A 1 280 ? -3.754 18.781 30.109 1 97.31 280 LEU A N 1
ATOM 2122 C CA . LEU A 1 280 ? -3.721 19 28.672 1 97.31 280 LEU A CA 1
ATOM 2123 C C . LEU A 1 280 ? -4.758 18.141 27.969 1 97.31 280 LEU A C 1
ATOM 2125 O O . LEU A 1 280 ? -5.066 18.359 26.781 1 97.31 280 LEU A O 1
ATOM 2129 N N . LEU A 1 281 ? -5.32 17.156 28.594 1 98.19 281 LEU A N 1
ATOM 2130 C CA . LEU A 1 281 ? -6.289 16.281 27.953 1 98.19 281 LEU A CA 1
ATOM 2131 C C . LEU A 1 281 ? -7.699 16.844 28.062 1 98.19 281 LEU A C 1
ATOM 2133 O O . LEU A 1 281 ? -8.008 17.562 29.031 1 98.19 281 LEU A O 1
ATOM 2137 N N . GLY A 1 282 ? -8.57 16.547 27.125 1 98 282 GLY A N 1
ATOM 2138 C CA . GLY A 1 282 ? -9.945 17 27.062 1 98 282 GLY A CA 1
ATOM 2139 C C . GLY A 1 282 ? -10.68 16.547 25.812 1 98 282 GLY A C 1
ATOM 2140 O O . GLY A 1 282 ? -10.109 15.836 24.984 1 98 282 GLY A O 1
ATOM 2141 N N . PRO A 1 283 ? -11.914 16.906 25.688 1 97.62 283 PRO A N 1
ATOM 2142 C CA . PRO A 1 283 ? -12.758 16.391 24.609 1 97.62 283 PRO A CA 1
ATOM 2143 C C . PRO A 1 283 ? -12.328 16.906 23.234 1 97.62 283 PRO A C 1
ATOM 2145 O O . PRO A 1 283 ? -12.766 16.375 22.203 1 97.62 283 PRO A O 1
ATOM 2148 N N . THR A 1 284 ? -11.492 17.953 23.203 1 98.12 284 THR A N 1
ATOM 2149 C CA . THR A 1 284 ? -11.039 18.484 21.922 1 98.12 284 THR A CA 1
ATOM 2150 C C . THR A 1 284 ? -9.547 18.203 21.719 1 98.12 284 THR A C 1
ATOM 2152 O O . THR A 1 284 ? -8.898 18.844 20.891 1 98.12 284 THR A O 1
ATOM 2155 N N . SER A 1 285 ? -8.992 17.344 22.547 1 98.62 285 SER A N 1
ATOM 2156 C CA . SER A 1 285 ? -7.594 16.938 22.422 1 98.62 285 SER A CA 1
ATOM 2157 C C . SER A 1 285 ? -7.465 15.641 21.625 1 98.62 285 SER A C 1
ATOM 2159 O O . SER A 1 285 ? -8.289 14.734 21.766 1 98.62 285 SER A O 1
ATOM 2161 N N . PHE A 1 286 ? -6.488 15.594 20.734 1 98.81 286 PHE A N 1
ATOM 2162 C CA . PHE A 1 286 ? -6.172 14.406 19.953 1 98.81 286 PHE A CA 1
ATOM 2163 C C . PHE A 1 286 ? -4.668 14.141 19.938 1 98.81 286 PHE A C 1
ATOM 2165 O O . PHE A 1 286 ? -3.893 14.984 19.484 1 98.81 286 PHE A O 1
ATOM 2172 N N . MET A 1 287 ? -4.211 13.008 20.531 1 98.75 287 MET A N 1
ATOM 2173 C CA . MET A 1 287 ? -2.811 12.719 20.828 1 98.75 287 MET A CA 1
ATOM 2174 C C . MET A 1 287 ? -2.264 11.656 19.875 1 98.75 287 MET A C 1
ATOM 2176 O O . MET A 1 287 ? -2.846 10.578 19.734 1 98.75 287 MET A O 1
ATOM 2180 N N . SER A 1 288 ? -1.158 11.961 19.172 1 97.62 288 SER A N 1
ATOM 2181 C CA . SER A 1 288 ? -0.64 11.086 18.141 1 97.62 288 SER A CA 1
ATOM 2182 C C . SER A 1 288 ? 0.591 10.32 18.609 1 97.62 288 SER A C 1
ATOM 2184 O O . SER A 1 288 ? 1.152 10.633 19.656 1 97.62 288 SER A O 1
ATOM 2186 N N . HIS A 1 289 ? 1.028 9.344 17.844 1 96.19 289 HIS A N 1
ATOM 2187 C CA . HIS A 1 289 ? 2.199 8.523 18.125 1 96.19 289 HIS A CA 1
ATOM 2188 C C . HIS A 1 289 ? 2.188 8.031 19.562 1 96.19 289 HIS A C 1
ATOM 2190 O O . HIS A 1 289 ? 3.182 8.18 20.281 1 96.19 289 HIS A O 1
ATOM 2196 N N . SER A 1 290 ? 1.074 7.613 20.047 1 97.94 290 SER A N 1
ATOM 2197 C CA . SER A 1 290 ? 0.93 7.105 21.406 1 97.94 290 SER A CA 1
ATOM 2198 C C . SER A 1 290 ? 1.205 5.605 21.469 1 97.94 290 SER A C 1
ATOM 2200 O O . SER A 1 290 ? 0.351 4.797 21.109 1 97.94 290 SER A O 1
ATOM 2202 N N . ILE A 1 291 ? 2.303 5.238 21.984 1 97.88 291 ILE A N 1
ATOM 2203 C CA . ILE A 1 291 ? 2.67 3.826 21.969 1 97.88 291 ILE A CA 1
ATOM 2204 C C . ILE A 1 291 ? 2.885 3.34 23.406 1 97.88 291 ILE A C 1
ATOM 2206 O O . ILE A 1 291 ? 3.207 4.133 24.297 1 97.88 291 ILE A O 1
ATOM 2210 N N . ASP A 1 292 ? 2.684 2.068 23.641 1 97.94 292 ASP A N 1
ATOM 2211 C CA . ASP A 1 292 ? 2.949 1.35 24.875 1 97.94 292 ASP A CA 1
ATOM 2212 C C . ASP A 1 292 ? 2.232 2.006 26.047 1 97.94 292 ASP A C 1
ATOM 2214 O O . ASP A 1 292 ? 2.812 2.166 27.125 1 97.94 292 ASP A O 1
ATOM 2218 N N . LEU A 1 293 ? 1.021 2.373 25.766 1 98.44 293 LEU A N 1
ATOM 2219 C CA . LEU A 1 293 ? 0.217 3.084 26.75 1 98.44 293 LEU A CA 1
ATOM 2220 C C . LEU A 1 293 ? -0.097 2.188 27.953 1 98.44 293 LEU A C 1
ATOM 2222 O O . LEU A 1 293 ? -0.361 0.995 27.781 1 98.44 293 LEU A O 1
ATOM 2226 N N . THR A 1 294 ? -0.096 2.738 29.172 1 98.06 294 THR A N 1
ATOM 2227 C CA . THR A 1 294 ? -0.483 2.039 30.391 1 98.06 294 THR A CA 1
ATOM 2228 C C . THR A 1 294 ? -1.995 2.096 30.594 1 98.06 294 THR A C 1
ATOM 2230 O O . THR A 1 294 ? -2.693 2.828 29.875 1 98.06 294 THR A O 1
ATOM 2233 N N . ASP A 1 295 ? -2.447 1.341 31.562 1 98.44 295 ASP A N 1
ATOM 2234 C CA . ASP A 1 295 ? -3.861 1.389 31.922 1 98.44 295 ASP A CA 1
ATOM 2235 C C . ASP A 1 295 ? -4.266 2.787 32.375 1 98.44 295 ASP A C 1
ATOM 2237 O O . ASP A 1 295 ? -5.375 3.244 32.094 1 98.44 295 ASP A O 1
ATOM 2241 N N . ASP A 1 296 ? -3.365 3.422 33.062 1 98.5 296 ASP A N 1
ATOM 2242 C CA . ASP A 1 296 ? -3.639 4.781 33.5 1 98.5 296 ASP A CA 1
ATOM 2243 C C . ASP A 1 296 ? -3.764 5.742 32.344 1 98.5 296 ASP A C 1
ATOM 2245 O O . ASP A 1 296 ? -4.562 6.684 32.375 1 98.5 296 ASP A O 1
ATOM 2249 N N . ASP A 1 297 ? -2.938 5.578 31.359 1 98.75 297 ASP A N 1
ATOM 2250 C CA . ASP A 1 297 ? -3.033 6.387 30.141 1 98.75 297 ASP A CA 1
ATOM 2251 C C . ASP A 1 297 ? -4.402 6.234 29.484 1 98.75 297 ASP A C 1
ATOM 2253 O O . ASP A 1 297 ? -5.035 7.23 29.125 1 98.75 297 ASP A O 1
ATOM 2257 N N . ILE A 1 298 ? -4.824 5.043 29.312 1 98.81 298 ILE A N 1
ATOM 2258 C CA . ILE A 1 298 ? -6.098 4.754 28.656 1 98.81 298 ILE A CA 1
ATOM 2259 C C . ILE A 1 298 ? -7.246 5.32 29.5 1 98.81 298 ILE A C 1
ATOM 2261 O O . ILE A 1 298 ? -8.172 5.922 28.953 1 98.81 298 ILE A O 1
ATOM 2265 N N . ALA A 1 299 ? -7.172 5.102 30.812 1 98.75 299 ALA A N 1
ATOM 2266 C CA . ALA A 1 299 ? -8.188 5.637 31.703 1 98.75 299 ALA A CA 1
ATOM 2267 C C . ALA A 1 299 ? -8.289 7.152 31.578 1 98.75 299 ALA A C 1
ATOM 2269 O O . ALA A 1 299 ? -9.391 7.715 31.641 1 98.75 299 ALA A O 1
ATOM 2270 N N . ALA A 1 300 ? -7.16 7.844 31.469 1 98.81 300 ALA A N 1
ATOM 2271 C CA . ALA A 1 300 ? -7.145 9.289 31.297 1 98.81 300 ALA A CA 1
ATOM 2272 C C . ALA A 1 300 ? -7.883 9.703 30.016 1 98.81 300 ALA A C 1
ATOM 2274 O O . ALA A 1 300 ? -8.602 10.703 30.016 1 98.81 300 ALA A O 1
ATOM 2275 N N . CYS A 1 301 ? -7.68 8.969 28.953 1 98.88 301 CYS A N 1
ATOM 2276 C CA . CYS A 1 301 ? -8.375 9.258 27.703 1 98.88 301 CYS A CA 1
ATOM 2277 C C . CYS A 1 301 ? -9.883 9.086 27.859 1 98.88 301 CYS A C 1
ATOM 2279 O O . CYS A 1 301 ? -10.656 9.914 27.375 1 98.88 301 CYS A O 1
ATOM 2281 N N . VAL A 1 302 ? -10.281 8.008 28.516 1 98.81 302 VAL A N 1
ATOM 2282 C CA . VAL A 1 302 ? -11.695 7.742 28.75 1 98.81 302 VAL A CA 1
ATOM 2283 C C . VAL A 1 302 ? -12.305 8.867 29.578 1 98.81 302 VAL A C 1
ATOM 2285 O O . VAL A 1 302 ? -13.359 9.406 29.234 1 98.81 302 VAL A O 1
ATOM 2288 N N . GLU A 1 303 ? -11.672 9.211 30.625 1 98.62 303 GLU A N 1
ATOM 2289 C CA . GLU A 1 303 ? -12.164 10.219 31.562 1 98.62 303 GLU A CA 1
ATOM 2290 C C . GLU A 1 303 ? -12.344 11.57 30.875 1 98.62 303 GLU A C 1
ATOM 2292 O O . GLU A 1 303 ? -13.289 12.297 31.172 1 98.62 303 GLU A O 1
ATOM 2297 N N . THR A 1 304 ? -11.492 11.891 30.016 1 98.69 304 THR A N 1
ATOM 2298 C CA . THR A 1 304 ? -11.414 13.258 29.484 1 98.69 304 THR A CA 1
ATOM 2299 C C . THR A 1 304 ? -12.078 13.344 28.109 1 98.69 304 THR A C 1
ATOM 2301 O O . THR A 1 304 ? -12.344 14.438 27.609 1 98.69 304 THR A O 1
ATOM 2304 N N . GLY A 1 305 ? -12.289 12.195 27.453 1 98.62 305 GLY A N 1
ATOM 2305 C CA . GLY A 1 305 ? -12.789 12.188 26.094 1 98.62 305 GLY A CA 1
ATOM 2306 C C . GLY A 1 305 ? -11.711 12.461 25.062 1 98.62 305 GLY A C 1
ATOM 2307 O O . GLY A 1 305 ? -12.016 12.82 23.922 1 98.62 305 GLY A O 1
ATOM 2308 N N . THR A 1 306 ? -10.43 12.352 25.484 1 98.88 306 THR A N 1
ATOM 2309 C CA . THR A 1 306 ? -9.305 12.578 24.594 1 98.88 306 THR A CA 1
ATOM 2310 C C . THR A 1 306 ? -9.219 11.484 23.531 1 98.88 306 THR A C 1
ATOM 2312 O O . THR A 1 306 ? -9.367 10.297 23.844 1 98.88 306 THR A O 1
ATOM 2315 N N . ALA A 1 307 ? -9.016 11.898 22.281 1 98.94 307 ALA A N 1
ATOM 2316 C CA . ALA A 1 307 ? -8.883 10.945 21.188 1 98.94 307 ALA A CA 1
ATOM 2317 C C . ALA A 1 307 ? -7.418 10.57 20.953 1 98.94 307 ALA A C 1
ATOM 2319 O O . ALA A 1 307 ? -6.516 11.32 21.328 1 98.94 307 ALA A O 1
ATOM 2320 N N . ILE A 1 308 ? -7.188 9.43 20.406 1 98.94 308 ILE A N 1
ATOM 2321 C CA . ILE A 1 308 ? -5.855 8.969 20.031 1 98.94 308 ILE A CA 1
ATOM 2322 C C . ILE A 1 308 ? -5.746 8.883 18.516 1 98.94 308 ILE A C 1
ATOM 2324 O O . ILE A 1 308 ? -6.676 8.422 17.844 1 98.94 308 ILE A O 1
ATOM 2328 N N . VAL A 1 309 ? -4.668 9.383 17.969 1 98.81 309 VAL A N 1
ATOM 2329 C CA . VAL A 1 309 ? -4.355 9.258 16.547 1 98.81 309 VAL A CA 1
ATOM 2330 C C . VAL A 1 309 ? -3.221 8.258 16.344 1 98.81 309 VAL A C 1
ATOM 2332 O O . VAL A 1 309 ? -2.082 8.508 16.75 1 98.81 309 VAL A O 1
ATOM 2335 N N . HIS A 1 310 ? -3.537 7.156 15.75 1 98.69 310 HIS A N 1
ATOM 2336 C CA . HIS A 1 310 ? -2.59 6.074 15.508 1 98.69 310 HIS A CA 1
ATOM 2337 C C . HIS A 1 310 ? -1.905 6.234 14.156 1 98.69 310 HIS A C 1
ATOM 2339 O O . HIS A 1 310 ? -2.574 6.398 13.133 1 98.69 310 HIS A O 1
ATOM 2345 N N . ASN A 1 311 ? -0.627 6.246 14.188 1 97.88 311 ASN A N 1
ATOM 2346 C CA . ASN A 1 311 ? 0.184 6.27 12.977 1 97.88 311 ASN A CA 1
ATOM 2347 C C . ASN A 1 311 ? 0.833 4.914 12.711 1 97.88 311 ASN A C 1
ATOM 2349 O O . ASN A 1 311 ? 2.02 4.727 12.984 1 97.88 311 ASN A O 1
ATOM 2353 N N . PRO A 1 312 ? 0.109 4.027 12.062 1 97.81 312 PRO A N 1
ATOM 2354 C CA . PRO A 1 312 ? 0.532 2.625 12.008 1 97.81 312 PRO A CA 1
ATOM 2355 C C . PRO A 1 312 ? 1.769 2.412 11.141 1 97.81 312 PRO A C 1
ATOM 2357 O O . PRO A 1 312 ? 2.412 1.361 11.219 1 97.81 312 PRO A O 1
ATOM 2360 N N . SER A 1 313 ? 2.135 3.346 10.312 1 96.62 313 SER A N 1
ATOM 2361 C CA . SER A 1 313 ? 3.236 3.184 9.375 1 96.62 313 SER A CA 1
ATOM 2362 C C . SER A 1 313 ? 4.445 4.02 9.781 1 96.62 313 SER A C 1
ATOM 2364 O O . SER A 1 313 ? 5.461 4.039 9.086 1 96.62 313 SER A O 1
ATOM 2366 N N . ALA A 1 314 ? 4.359 4.719 10.867 1 95.12 314 ALA A N 1
ATOM 2367 C CA . ALA A 1 314 ? 5.41 5.648 11.273 1 95.12 314 ALA A CA 1
ATOM 2368 C C . ALA A 1 314 ? 6.422 4.961 12.188 1 95.12 314 ALA A C 1
ATOM 2370 O O . ALA A 1 314 ? 6.199 3.836 12.641 1 95.12 314 ALA A O 1
ATOM 2371 N N . ILE A 1 315 ? 7.516 5.613 12.5 1 93.19 315 ILE A N 1
ATOM 2372 C CA . ILE A 1 315 ? 8.664 5.094 13.234 1 93.19 315 ILE A CA 1
ATOM 2373 C C . ILE A 1 315 ? 8.234 4.695 14.648 1 93.19 315 ILE A C 1
ATOM 2375 O O . ILE A 1 315 ? 8.734 3.719 15.203 1 93.19 315 ILE A O 1
ATOM 2379 N N . MET A 1 316 ? 7.352 5.422 15.211 1 94.25 316 MET A N 1
ATOM 2380 C CA . MET A 1 316 ? 6.941 5.105 16.578 1 94.25 316 MET A CA 1
ATOM 2381 C C . MET A 1 316 ? 6.215 3.768 16.625 1 94.25 316 MET A C 1
ATOM 2383 O O . MET A 1 316 ? 6.309 3.041 17.625 1 94.25 316 MET A O 1
ATOM 2387 N N . SER A 1 317 ? 5.488 3.441 15.562 1 96.19 317 SER A N 1
ATOM 2388 C CA . SER A 1 317 ? 4.816 2.146 15.5 1 96.19 317 SER A CA 1
ATOM 2389 C C . SER A 1 317 ? 5.82 1.015 15.305 1 96.19 317 SER A C 1
ATOM 2391 O O . SER A 1 317 ? 5.508 -0.15 15.555 1 96.19 317 SER A O 1
ATOM 2393 N N . ILE A 1 318 ? 6.969 1.315 14.75 1 96.38 318 ILE A N 1
ATOM 2394 C CA . ILE A 1 318 ? 8.047 0.338 14.68 1 96.38 318 ILE A CA 1
ATOM 2395 C C . ILE A 1 318 ? 8.641 0.116 16.062 1 96.38 318 ILE A C 1
ATOM 2397 O O . ILE A 1 318 ? 8.867 -1.024 16.484 1 96.38 318 ILE A O 1
ATOM 2401 N N . LEU A 1 319 ? 8.828 1.192 16.844 1 95.81 319 LEU A N 1
ATOM 2402 C CA . LEU A 1 319 ? 9.531 1.163 18.109 1 95.81 319 LEU A CA 1
ATOM 2403 C C . LEU A 1 319 ? 8.633 0.623 19.219 1 95.81 319 LEU A C 1
ATOM 2405 O O . LEU A 1 319 ? 9.117 0.039 20.188 1 95.81 319 LEU A O 1
ATOM 2409 N N . GLY A 1 320 ? 7.367 0.906 19.156 1 97.12 320 GLY A N 1
ATOM 2410 C CA . GLY A 1 320 ? 6.383 0.472 20.125 1 97.12 320 GLY A CA 1
ATOM 2411 C C . GLY A 1 320 ? 5.012 0.223 19.531 1 97.12 320 GLY A C 1
ATOM 2412 O O . GLY A 1 320 ? 4.836 0.31 18.312 1 97.12 320 GLY A O 1
ATOM 2413 N N . ARG A 1 321 ? 4.043 -0.156 20.375 1 97.75 321 ARG A N 1
ATOM 2414 C CA . ARG A 1 321 ? 2.711 -0.483 19.875 1 97.75 321 ARG A CA 1
ATOM 2415 C C . ARG A 1 321 ? 1.667 0.488 20.422 1 97.75 321 ARG A C 1
ATOM 2417 O O . ARG A 1 321 ? 1.621 0.752 21.625 1 97.75 321 ARG A O 1
ATOM 2424 N N . CYS A 1 322 ? 0.95 1.094 19.594 1 98.62 322 CYS A N 1
ATOM 2425 C CA . CYS A 1 322 ? -0.289 1.748 20 1 98.62 322 CYS A CA 1
ATOM 2426 C C . CYS A 1 322 ? -1.387 0.723 20.266 1 98.62 322 CYS A C 1
ATOM 2428 O O . CYS A 1 322 ? -1.735 -0.058 19.375 1 98.62 322 CYS A O 1
ATOM 2430 N N . PRO A 1 323 ? -1.945 0.642 21.438 1 98.69 323 PRO A N 1
ATOM 2431 C CA . PRO A 1 323 ? -2.941 -0.386 21.734 1 98.69 323 PRO A CA 1
ATOM 2432 C C . PRO A 1 323 ? -4.336 -0.027 21.234 1 98.69 323 PRO A C 1
ATOM 2434 O O . PRO A 1 323 ? -5.277 0.074 22.031 1 98.69 323 PRO A O 1
ATOM 2437 N N . VAL A 1 324 ? -4.5 -0.005 19.984 1 98.88 324 VAL A N 1
ATOM 2438 C CA . VAL A 1 324 ? -5.691 0.495 19.297 1 98.88 324 VAL A CA 1
ATOM 2439 C C . VAL A 1 324 ? -6.898 -0.36 19.672 1 98.88 324 VAL A C 1
ATOM 2441 O O . VAL A 1 324 ? -7.934 0.165 20.094 1 98.88 324 VAL A O 1
ATOM 2444 N N . PRO A 1 325 ? -6.836 -1.753 19.531 1 98.81 325 PRO A N 1
ATOM 2445 C CA . PRO A 1 325 ? -8.016 -2.535 19.906 1 98.81 325 PRO A CA 1
ATOM 2446 C C . PRO A 1 325 ? -8.438 -2.312 21.359 1 98.81 325 PRO A C 1
ATOM 2448 O O . PRO A 1 325 ? -9.633 -2.184 21.656 1 98.81 325 PRO A O 1
ATOM 2451 N N . GLU A 1 326 ? -7.473 -2.209 22.25 1 98.75 326 GLU A N 1
ATOM 2452 C CA . GLU A 1 326 ? -7.742 -1.969 23.672 1 98.75 326 GLU A CA 1
ATOM 2453 C C . GLU A 1 326 ? -8.383 -0.599 23.875 1 98.75 326 GLU A C 1
ATOM 2455 O O . GLU A 1 326 ? -9.297 -0.456 24.688 1 98.75 326 GLU A O 1
ATOM 2460 N N . LEU A 1 327 ? -7.863 0.414 23.188 1 98.88 327 LEU A N 1
ATOM 2461 C CA . LEU A 1 327 ? -8.422 1.761 23.266 1 98.88 327 LEU A CA 1
ATOM 2462 C C . LEU A 1 327 ? -9.867 1.779 22.797 1 98.88 327 LEU A C 1
ATOM 2464 O O . LEU A 1 327 ? -10.734 2.354 23.453 1 98.88 327 LEU A O 1
ATOM 2468 N N . ILE A 1 328 ? -10.117 1.152 21.656 1 98.81 328 ILE A N 1
ATOM 2469 C CA . ILE A 1 328 ? -11.461 1.084 21.094 1 98.81 328 ILE A CA 1
ATOM 2470 C C . ILE A 1 328 ? -12.391 0.383 22.094 1 98.81 328 ILE A C 1
ATOM 2472 O O . ILE A 1 328 ? -13.5 0.854 22.344 1 98.81 328 ILE A O 1
ATOM 2476 N N . ASP A 1 329 ? -11.969 -0.718 22.656 1 98.62 329 ASP A N 1
ATOM 2477 C CA . ASP A 1 329 ? -12.766 -1.477 23.609 1 98.62 329 ASP A CA 1
ATOM 2478 C C . ASP A 1 329 ? -13.086 -0.636 24.844 1 98.62 329 ASP A C 1
ATOM 2480 O O . ASP A 1 329 ? -14.133 -0.82 25.484 1 98.62 329 ASP A O 1
ATOM 2484 N N . ALA A 1 330 ? -12.188 0.274 25.188 1 98.69 330 ALA A N 1
ATOM 2485 C CA . ALA A 1 330 ? -12.375 1.139 26.344 1 98.69 330 ALA A CA 1
ATOM 2486 C C . ALA A 1 330 ? -13.297 2.311 26.016 1 98.69 330 ALA A C 1
ATOM 2488 O O . ALA A 1 330 ? -13.688 3.07 26.906 1 98.69 330 ALA A O 1
ATOM 2489 N N . GLY A 1 331 ? -13.625 2.527 24.734 1 98.44 331 GLY A N 1
ATOM 2490 C CA . GLY A 1 331 ? -14.523 3.594 24.328 1 98.44 331 GLY A CA 1
ATOM 2491 C C . GLY A 1 331 ? -13.805 4.844 23.875 1 98.44 331 GLY A C 1
ATOM 2492 O O . GLY A 1 331 ? -14.414 5.902 23.719 1 98.44 331 GLY A O 1
ATOM 2493 N N . VAL A 1 332 ? -12.523 4.773 23.672 1 98.88 332 VAL A N 1
ATOM 2494 C CA . VAL A 1 332 ? -11.734 5.902 23.203 1 98.88 332 VAL A CA 1
ATOM 2495 C C . VAL A 1 332 ? -11.859 6.031 21.688 1 98.88 332 VAL A C 1
ATOM 2497 O O . VAL A 1 332 ? -11.828 5.027 20.969 1 98.88 332 VAL A O 1
ATOM 2500 N N . THR A 1 333 ? -12.078 7.219 21.156 1 98.88 333 THR A N 1
ATOM 2501 C CA . THR A 1 333 ? -12.039 7.469 19.719 1 98.88 333 THR A CA 1
ATOM 2502 C C . THR A 1 333 ? -10.609 7.359 19.188 1 98.88 333 THR A C 1
ATOM 2504 O O . THR A 1 333 ? -9.703 8.008 19.703 1 98.88 333 THR A O 1
ATOM 2507 N N . VAL A 1 334 ? -10.43 6.516 18.25 1 98.94 334 VAL A N 1
ATOM 2508 C CA . VAL A 1 334 ? -9.102 6.344 17.656 1 98.94 334 VAL A CA 1
ATOM 2509 C C . VAL A 1 334 ? -9.164 6.637 16.156 1 98.94 334 VAL A C 1
ATOM 2511 O O . VAL A 1 334 ? -10.016 6.098 15.453 1 98.94 334 VAL A O 1
ATOM 2514 N N . ALA A 1 335 ? -8.352 7.504 15.68 1 98.94 335 ALA A N 1
ATOM 2515 C CA . ALA A 1 335 ? -8.188 7.812 14.258 1 98.94 335 ALA A CA 1
ATOM 2516 C C . ALA A 1 335 ? -6.883 7.238 13.719 1 98.94 335 ALA A C 1
ATOM 2518 O O . ALA A 1 335 ? -6.004 6.844 14.492 1 98.94 335 ALA A O 1
ATOM 2519 N N . ILE A 1 336 ? -6.754 7.105 12.391 1 98.81 336 ILE A N 1
ATOM 2520 C CA . ILE A 1 336 ? -5.523 6.738 11.695 1 98.81 336 ILE A CA 1
ATOM 2521 C C . ILE A 1 336 ? -4.934 7.965 11.008 1 98.81 336 ILE A C 1
ATOM 2523 O O . ILE A 1 336 ? -5.672 8.82 10.516 1 98.81 336 ILE A O 1
ATOM 2527 N N . ALA A 1 337 ? -3.684 8.031 10.961 1 98.62 337 ALA A N 1
ATOM 2528 C CA . ALA A 1 337 ? -3.006 9.125 10.273 1 98.62 337 ALA A CA 1
ATOM 2529 C C . ALA A 1 337 ? -1.727 8.641 9.594 1 98.62 337 ALA A C 1
ATOM 2531 O O . ALA A 1 337 ? -1.212 7.57 9.922 1 98.62 337 ALA A O 1
ATOM 2532 N N . SER A 1 338 ? -1.225 9.414 8.711 1 97.62 338 SER A N 1
ATOM 2533 C CA . SER A 1 338 ? -0.069 9.031 7.902 1 97.62 338 SER A CA 1
ATOM 2534 C C . SER A 1 338 ? 1.237 9.383 8.609 1 97.62 338 SER A C 1
ATOM 2536 O O . SER A 1 338 ? 2.211 8.625 8.531 1 97.62 338 SER A O 1
ATOM 2538 N N . ASP A 1 339 ? 1.282 10.469 9.383 1 96.12 339 ASP A N 1
ATOM 2539 C CA . ASP A 1 339 ? 2.48 11.078 9.953 1 96.12 339 ASP A CA 1
ATOM 2540 C C . ASP A 1 339 ? 3.221 11.914 8.914 1 96.12 339 ASP A C 1
ATOM 2542 O O . ASP A 1 339 ? 4.312 12.422 9.172 1 96.12 339 ASP A O 1
ATOM 2546 N N . GLY A 1 340 ? 2.67 12.016 7.762 1 92.12 340 GLY A N 1
ATOM 2547 C CA . GLY A 1 340 ? 3.279 12.789 6.691 1 92.12 340 GLY A CA 1
ATOM 2548 C C . GLY A 1 340 ? 4.148 11.945 5.77 1 92.12 340 GLY A C 1
ATOM 2549 O O . GLY A 1 340 ? 4.055 10.719 5.77 1 92.12 340 GLY A O 1
ATOM 2550 N N . ALA A 1 341 ? 4.922 12.586 4.922 1 88.44 341 ALA A N 1
ATOM 2551 C CA . ALA A 1 341 ? 5.523 11.898 3.783 1 88.44 341 ALA A CA 1
ATOM 2552 C C . ALA A 1 341 ? 7.004 11.609 4.039 1 88.44 341 ALA A C 1
ATOM 2554 O O . ALA A 1 341 ? 7.809 11.609 3.105 1 88.44 341 ALA A O 1
ATOM 2555 N N . ALA A 1 342 ? 7.488 11.477 5.246 1 86.12 342 ALA A N 1
ATOM 2556 C CA . ALA A 1 342 ? 8.883 11.164 5.559 1 86.12 342 ALA A CA 1
ATOM 2557 C C . ALA A 1 342 ? 8.977 10.18 6.723 1 86.12 342 ALA A C 1
ATOM 2559 O O . ALA A 1 342 ? 8.109 10.164 7.602 1 86.12 342 ALA A O 1
ATOM 2560 N N . PRO A 1 343 ? 9.977 9.422 6.758 1 86.31 343 PRO A N 1
ATOM 2561 C CA . PRO A 1 343 ? 10.953 9.297 5.672 1 86.31 343 PRO A CA 1
ATOM 2562 C C . PRO A 1 343 ? 10.508 8.32 4.59 1 86.31 343 PRO A C 1
ATOM 2564 O O . PRO A 1 343 ? 11.062 8.312 3.488 1 86.31 343 PRO A O 1
ATOM 2567 N N . ASP A 1 344 ? 9.391 7.523 4.891 1 89.31 344 ASP A N 1
ATOM 2568 C CA . ASP A 1 344 ? 9.258 6.363 4.016 1 89.31 344 ASP A CA 1
ATOM 2569 C C . ASP A 1 344 ? 7.785 6.035 3.758 1 89.31 344 ASP A C 1
ATOM 2571 O O . ASP A 1 344 ? 7.441 4.883 3.482 1 89.31 344 ASP A O 1
ATOM 2575 N N . ARG A 1 345 ? 6.938 7.004 3.898 1 92 345 ARG A N 1
ATOM 2576 C CA . ARG A 1 345 ? 5.516 6.766 3.67 1 92 345 ARG A CA 1
ATOM 2577 C C . ARG A 1 345 ? 4.844 8 3.082 1 92 345 ARG A C 1
ATOM 2579 O O . ARG A 1 345 ? 5.422 9.086 3.076 1 92 345 ARG A O 1
ATOM 2586 N N . GLY A 1 346 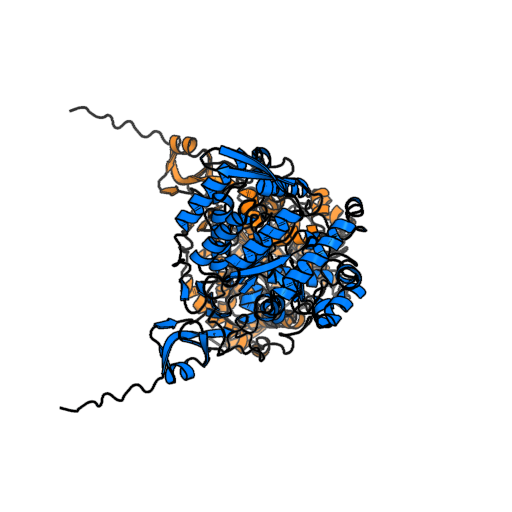? 3.713 7.895 2.549 1 95.56 346 GLY A N 1
ATOM 2587 C CA . GLY A 1 346 ? 2.986 8.992 1.925 1 95.56 346 GLY A CA 1
ATOM 2588 C C . GLY A 1 346 ? 1.625 9.234 2.549 1 95.56 346 GLY A C 1
ATOM 2589 O O . GLY A 1 346 ? 1.364 8.797 3.672 1 95.56 346 GLY A O 1
ATOM 2590 N N . TYR A 1 347 ? 0.835 9.953 1.839 1 97.94 347 TYR A N 1
ATOM 2591 C CA . TYR A 1 347 ? -0.453 10.398 2.357 1 97.94 347 TYR A CA 1
ATOM 2592 C C . TYR A 1 347 ? -1.575 9.477 1.888 1 97.94 347 TYR A C 1
ATOM 2594 O O . TYR A 1 347 ? -2.748 9.859 1.911 1 97.94 347 TYR A O 1
ATOM 2602 N N . ASP A 1 348 ? -1.239 8.25 1.364 1 98.19 348 ASP A N 1
ATOM 2603 C CA . ASP A 1 348 ? -2.221 7.262 0.928 1 98.19 348 ASP A CA 1
ATOM 2604 C C . ASP A 1 348 ? -2.881 6.578 2.123 1 98.19 348 ASP A C 1
ATOM 2606 O O . ASP A 1 348 ? -2.373 5.574 2.631 1 98.19 348 ASP A O 1
ATOM 2610 N N . MET A 1 349 ? -4.07 7.035 2.453 1 98.75 349 MET A N 1
ATOM 2611 C CA . MET A 1 349 ? -4.738 6.539 3.652 1 98.75 349 MET A CA 1
ATOM 2612 C C . MET A 1 349 ? -5.191 5.098 3.465 1 98.75 349 MET A C 1
ATOM 2614 O O . MET A 1 349 ? -5.383 4.371 4.441 1 98.75 349 MET A O 1
ATOM 2618 N N . PHE A 1 350 ? -5.418 4.633 2.223 1 98.44 350 PHE A N 1
ATOM 2619 C CA . PHE A 1 350 ? -5.746 3.234 1.971 1 98.44 350 PHE A CA 1
ATOM 2620 C C . PHE A 1 350 ? -4.613 2.322 2.432 1 98.44 350 PHE A C 1
ATOM 2622 O O . PHE A 1 350 ? -4.859 1.29 3.059 1 98.44 350 PHE A O 1
ATOM 2629 N N . ARG A 1 351 ? -3.428 2.711 2.166 1 96.81 351 ARG A N 1
ATOM 2630 C CA . ARG A 1 351 ? -2.25 1.959 2.586 1 96.81 351 ARG A CA 1
ATOM 2631 C C . ARG A 1 351 ? -2.129 1.933 4.105 1 96.81 351 ARG A C 1
ATOM 2633 O O . ARG A 1 351 ? -1.774 0.905 4.688 1 96.81 351 ARG A O 1
ATOM 2640 N N . HIS A 1 352 ? -2.398 3.037 4.73 1 98.25 352 HIS A N 1
ATOM 2641 C CA . HIS A 1 352 ? -2.285 3.123 6.184 1 98.25 352 HIS A CA 1
ATOM 2642 C C . HIS A 1 352 ? -3.365 2.295 6.867 1 98.25 352 HIS A C 1
ATOM 2644 O O . HIS A 1 352 ? -3.123 1.702 7.922 1 98.25 352 HIS A O 1
ATOM 2650 N N . MET A 1 353 ? -4.598 2.229 6.32 1 98 353 MET A N 1
ATOM 2651 C CA . MET A 1 353 ? -5.656 1.363 6.836 1 98 353 MET A CA 1
ATOM 2652 C C . MET A 1 353 ? -5.23 -0.101 6.793 1 98 353 MET A C 1
ATOM 2654 O O . MET A 1 353 ? -5.363 -0.817 7.789 1 98 353 MET A O 1
ATOM 2658 N N . TRP A 1 354 ? -4.73 -0.409 5.629 1 96.88 354 TRP A N 1
ATOM 2659 C CA . TRP A 1 354 ? -4.293 -1.786 5.422 1 96.88 354 TRP A CA 1
ATOM 2660 C C . TRP A 1 354 ? -3.172 -2.152 6.391 1 96.88 354 TRP A C 1
ATOM 2662 O O . TRP A 1 354 ? -3.195 -3.223 7 1 96.88 354 TRP A O 1
ATOM 2672 N N . GLN A 1 355 ? -2.18 -1.287 6.574 1 97.31 355 GLN A N 1
ATOM 2673 C CA . GLN A 1 355 ? -1.082 -1.499 7.512 1 97.31 355 GLN A CA 1
ATOM 2674 C C . GLN A 1 355 ? -1.595 -1.593 8.945 1 97.31 355 GLN A C 1
ATOM 2676 O O . GLN A 1 355 ? -1.114 -2.412 9.734 1 97.31 355 GLN A O 1
ATOM 2681 N N . CYS A 1 356 ? -2.539 -0.758 9.25 1 98.31 356 CYS A N 1
ATOM 2682 C CA . CYS A 1 356 ? -3.117 -0.769 10.586 1 98.31 356 CYS A CA 1
ATOM 2683 C C . CYS A 1 356 ? -3.691 -2.141 10.922 1 98.31 356 CYS A C 1
ATOM 2685 O O . CYS A 1 356 ? -3.43 -2.682 12 1 98.31 356 CYS A O 1
ATOM 2687 N N . MET A 1 357 ? -4.441 -2.723 10.047 1 97.31 357 MET A N 1
ATOM 2688 C CA . MET A 1 357 ? -5.027 -4.043 10.258 1 97.31 357 MET A CA 1
ATOM 2689 C C . MET A 1 357 ? -3.943 -5.098 10.445 1 97.31 357 MET A C 1
ATOM 2691 O O . MET A 1 357 ? -3.926 -5.805 11.453 1 97.31 357 MET A O 1
ATOM 2695 N N . HIS A 1 358 ? -2.977 -5.109 9.531 1 96.56 358 HIS A N 1
ATOM 2696 C CA . HIS A 1 358 ? -1.947 -6.141 9.586 1 96.56 358 HIS A CA 1
ATOM 2697 C C . HIS A 1 358 ? -1.091 -5.996 10.844 1 96.56 358 HIS A C 1
ATOM 2699 O O . HIS A 1 358 ? -0.674 -6.996 11.438 1 96.56 358 HIS A O 1
ATOM 2705 N N . TYR A 1 359 ? -0.846 -4.762 11.227 1 97.56 359 TYR A N 1
ATOM 2706 C CA . TYR A 1 359 ? -0.06 -4.445 12.406 1 97.56 359 TYR A CA 1
ATOM 2707 C C . TYR A 1 359 ? -0.661 -5.09 13.648 1 97.56 359 TYR A C 1
ATOM 2709 O O . TYR A 1 359 ? 0.036 -5.781 14.398 1 97.56 359 TYR A O 1
ATOM 2717 N N . HIS A 1 360 ? -1.896 -4.926 13.828 1 98.5 360 HIS A N 1
ATOM 2718 C CA . HIS A 1 360 ? -2.547 -5.426 15.039 1 98.5 360 HIS A CA 1
ATOM 2719 C C . HIS A 1 360 ? -2.883 -6.906 14.914 1 98.5 360 HIS A C 1
ATOM 2721 O O . HIS A 1 360 ? -2.801 -7.652 15.891 1 98.5 360 HIS A O 1
ATOM 2727 N N . ARG A 1 361 ? -3.24 -7.348 13.727 1 97.38 361 ARG A N 1
ATOM 2728 C CA . ARG A 1 361 ? -3.52 -8.766 13.508 1 97.38 361 ARG A CA 1
ATOM 2729 C C . ARG A 1 361 ? -2.275 -9.609 13.758 1 97.38 361 ARG A C 1
ATOM 2731 O O . ARG A 1 361 ? -2.367 -10.703 14.32 1 97.38 361 ARG A O 1
ATOM 2738 N N . ARG A 1 362 ? -1.135 -9.102 13.32 1 97.62 362 ARG A N 1
ATOM 2739 C CA . ARG A 1 362 ? 0.119 -9.805 13.586 1 97.62 362 ARG A CA 1
ATOM 2740 C C . ARG A 1 362 ? 0.407 -9.859 15.086 1 97.62 362 ARG A C 1
ATOM 2742 O O . ARG A 1 362 ? 0.805 -10.898 15.609 1 97.62 362 ARG A O 1
ATOM 2749 N N . HIS A 1 363 ? 0.204 -8.75 15.773 1 97.75 363 HIS A N 1
ATOM 2750 C CA . HIS A 1 363 ? 0.458 -8.688 17.203 1 97.75 363 HIS A CA 1
ATOM 2751 C C . HIS A 1 363 ? -0.359 -9.727 17.953 1 97.75 363 HIS A C 1
ATOM 2753 O O . HIS A 1 363 ? 0.174 -10.445 18.812 1 97.75 363 HIS A O 1
ATOM 2759 N N . PHE A 1 364 ? -1.619 -9.859 17.609 1 98.06 364 PHE A N 1
ATOM 2760 C CA . PHE A 1 364 ? -2.523 -10.742 18.328 1 98.06 364 PHE A CA 1
ATOM 2761 C C . PHE A 1 364 ? -2.518 -12.141 17.719 1 98.06 364 PHE A C 1
ATOM 2763 O O . PHE A 1 364 ? -3.135 -13.062 18.266 1 98.06 364 PHE A O 1
ATOM 2770 N N . ARG A 1 365 ? -1.843 -12.305 16.547 1 97.12 365 ARG A N 1
ATOM 2771 C CA . ARG A 1 365 ? -1.885 -13.539 15.766 1 97.12 365 ARG A CA 1
ATOM 2772 C C . ARG A 1 365 ? -3.322 -13.953 15.477 1 97.12 365 ARG A C 1
ATOM 2774 O O . ARG A 1 365 ? -3.693 -15.117 15.68 1 97.12 365 ARG A O 1
ATOM 2781 N N . ASP A 1 366 ? -4.109 -12.961 15.125 1 96.5 366 ASP A N 1
ATOM 2782 C CA . ASP A 1 366 ? -5.551 -13.117 14.953 1 96.5 366 ASP A CA 1
ATOM 2783 C C . ASP A 1 366 ? -6.066 -12.25 13.812 1 96.5 366 ASP A C 1
ATOM 2785 O O . ASP A 1 366 ? -6.094 -11.023 13.914 1 96.5 366 ASP A O 1
ATOM 2789 N N . PRO A 1 367 ? -6.48 -12.906 12.719 1 94.31 367 PRO A N 1
ATOM 2790 C CA . PRO A 1 367 ? -6.945 -12.133 11.562 1 94.31 367 PRO A CA 1
ATOM 2791 C C . PRO A 1 367 ? -8.273 -11.43 11.82 1 94.31 367 PRO A C 1
ATOM 2793 O O . PRO A 1 367 ? -8.719 -10.625 11 1 94.31 367 PRO A O 1
ATOM 2796 N N . ASP A 1 368 ? -8.914 -11.617 12.961 1 94.5 368 ASP A N 1
ATOM 2797 C CA . ASP A 1 368 ? -10.234 -11.062 13.242 1 94.5 368 ASP A CA 1
ATOM 2798 C C . ASP A 1 368 ? -10.125 -9.703 13.93 1 94.5 368 ASP A C 1
ATOM 2800 O O . ASP A 1 368 ? -11.141 -9.078 14.234 1 94.5 368 ASP A O 1
ATOM 2804 N N . VAL A 1 369 ? -8.945 -9.25 14.125 1 97.06 369 VAL A N 1
ATOM 2805 C CA . VAL A 1 369 ? -8.727 -7.98 14.812 1 97.06 369 VAL A CA 1
ATOM 2806 C C . VAL A 1 369 ? -8.898 -6.82 13.828 1 97.06 369 VAL A C 1
ATOM 2808 O O . VAL A 1 369 ? -8.359 -6.855 12.719 1 97.06 369 VAL A O 1
ATOM 2811 N N . LEU A 1 370 ? -9.719 -5.82 14.227 1 97.56 370 LEU A N 1
ATOM 2812 C CA . LEU A 1 370 ? -9.977 -4.582 13.5 1 97.56 370 LEU A CA 1
ATOM 2813 C C . LEU A 1 370 ? -10.688 -4.867 12.18 1 97.56 370 LEU A C 1
ATOM 2815 O O . LEU A 1 370 ? -10.07 -4.844 11.117 1 97.56 370 LEU A O 1
ATOM 2819 N N . PRO A 1 371 ? -12 -5.023 12.234 1 97 371 PRO A N 1
ATOM 2820 C CA . PRO A 1 371 ? -12.797 -5.25 11.031 1 97 371 PRO A CA 1
ATOM 2821 C C . PRO A 1 371 ? -12.617 -4.148 9.984 1 97 371 PRO A C 1
ATOM 2823 O O . PRO A 1 371 ? -12.328 -3.002 10.336 1 97 371 PRO A O 1
ATOM 2826 N N . HIS A 1 372 ? -12.852 -4.543 8.758 1 96.81 372 HIS A N 1
ATOM 2827 C CA . HIS A 1 372 ? -12.664 -3.645 7.625 1 96.81 372 HIS A CA 1
ATOM 2828 C C . HIS A 1 372 ? -13.492 -2.377 7.781 1 96.81 372 HIS A C 1
ATOM 2830 O O . HIS A 1 372 ? -13.023 -1.277 7.488 1 96.81 372 HIS A O 1
ATOM 2836 N N . GLY A 1 373 ? -14.711 -2.465 8.211 1 97.94 373 GLY A N 1
ATOM 2837 C CA . GLY A 1 373 ? -15.547 -1.296 8.438 1 97.94 373 GLY A CA 1
ATOM 2838 C C . GLY A 1 373 ? -14.992 -0.353 9.484 1 97.94 373 GLY A C 1
ATOM 2839 O O . GLY A 1 373 ? -15.109 0.867 9.359 1 97.94 373 GLY A O 1
ATOM 2840 N N . LYS A 1 374 ? -14.375 -0.889 10.5 1 98.56 374 LYS A N 1
ATOM 2841 C CA . LYS A 1 374 ? -13.859 -0.064 11.594 1 98.56 374 LYS A CA 1
ATOM 2842 C C . LYS A 1 374 ? -12.672 0.774 11.133 1 98.56 374 LYS A C 1
ATOM 2844 O O . LYS A 1 374 ? -12.562 1.952 11.477 1 98.56 374 LYS A O 1
ATOM 2849 N N . VAL A 1 375 ? -11.781 0.18 10.359 1 98.44 375 VAL A N 1
ATOM 2850 C CA . VAL A 1 375 ? -10.625 0.954 9.922 1 98.44 375 VAL A CA 1
ATOM 2851 C C . VAL A 1 375 ? -11.07 2.061 8.977 1 98.44 375 VAL A C 1
ATOM 2853 O O . VAL A 1 375 ? -10.484 3.145 8.953 1 98.44 375 VAL A O 1
ATOM 2856 N N . LEU A 1 376 ? -12.125 1.816 8.203 1 98.81 376 LEU A N 1
ATOM 2857 C CA . LEU A 1 376 ? -12.68 2.871 7.363 1 98.81 376 LEU A CA 1
ATOM 2858 C C . LEU A 1 376 ? -13.25 4.004 8.211 1 98.81 376 LEU A C 1
ATOM 2860 O O . LEU A 1 376 ? -13.07 5.18 7.891 1 98.81 376 LEU A O 1
ATOM 2864 N N . GLU A 1 377 ? -13.93 3.648 9.336 1 98.94 377 GLU A N 1
ATOM 2865 C CA . GLU A 1 377 ? -14.383 4.656 10.289 1 98.94 377 GLU A CA 1
ATOM 2866 C C . GLU A 1 377 ? -13.211 5.508 10.781 1 98.94 377 GLU A C 1
ATOM 2868 O O . GLU A 1 377 ? -13.328 6.73 10.891 1 98.94 377 GLU A O 1
ATOM 2873 N N . MET A 1 378 ? -12.109 4.922 10.992 1 98.94 378 MET A N 1
ATOM 2874 C CA . MET A 1 378 ? -10.953 5.539 11.648 1 98.94 378 MET A CA 1
ATOM 2875 C C . MET A 1 378 ? -10.281 6.547 10.727 1 98.94 378 MET A C 1
ATOM 2877 O O . MET A 1 378 ? -9.438 7.328 11.164 1 98.94 378 MET A O 1
ATOM 2881 N N . VAL A 1 379 ? -10.656 6.582 9.406 1 98.94 379 VAL A N 1
ATOM 2882 C CA . VAL A 1 379 ? -10.094 7.574 8.5 1 98.94 379 VAL A CA 1
ATOM 2883 C C . VAL A 1 379 ? -11.211 8.461 7.949 1 98.94 379 VAL A C 1
ATOM 2885 O O . VAL A 1 379 ? -11 9.211 6.992 1 98.94 379 VAL A O 1
ATOM 2888 N N . THR A 1 380 ? -12.438 8.305 8.453 1 98.88 380 THR A N 1
ATOM 2889 C CA . THR A 1 380 ? -13.57 9.141 8.055 1 98.88 380 THR A CA 1
ATOM 2890 C C . THR A 1 380 ? -14.266 9.727 9.281 1 98.88 380 THR A C 1
ATOM 2892 O O . THR A 1 380 ? -13.781 10.695 9.867 1 98.88 380 THR A O 1
ATOM 2895 N N . ILE A 1 381 ? -15.266 9.016 9.828 1 98.94 381 ILE A N 1
ATOM 2896 C CA . ILE A 1 381 ? -16.125 9.617 10.852 1 98.94 381 ILE A CA 1
ATOM 2897 C C . ILE A 1 381 ? -15.383 9.648 12.188 1 98.94 381 ILE A C 1
ATOM 2899 O O . ILE A 1 381 ? -15.523 10.609 12.953 1 98.94 381 ILE A O 1
ATOM 2903 N N . ASP A 1 382 ? -14.648 8.602 12.57 1 98.94 382 ASP A N 1
ATOM 2904 C CA . ASP A 1 382 ? -13.891 8.625 13.82 1 98.94 382 ASP A CA 1
ATOM 2905 C C . ASP A 1 382 ? -12.797 9.688 13.781 1 98.94 382 ASP A C 1
ATOM 2907 O O . ASP A 1 382 ? -12.516 10.336 14.797 1 98.94 382 ASP A O 1
ATOM 2911 N N . ALA A 1 383 ? -12.156 9.789 12.625 1 98.94 383 ALA A N 1
ATOM 2912 C CA . ALA A 1 383 ? -11.156 10.836 12.477 1 98.94 383 ALA A CA 1
ATOM 2913 C C . ALA A 1 383 ? -11.781 12.219 12.609 1 98.94 383 ALA A C 1
ATOM 2915 O O . ALA A 1 383 ? -11.211 13.117 13.242 1 98.94 383 ALA A O 1
ATOM 2916 N N . ALA A 1 384 ? -12.93 12.414 11.992 1 98.94 384 ALA A N 1
ATOM 2917 C CA . ALA A 1 384 ? -13.641 13.68 12.133 1 98.94 384 ALA A CA 1
ATOM 2918 C C . ALA A 1 384 ? -13.969 13.969 13.594 1 98.94 384 ALA A C 1
ATOM 2920 O O . ALA A 1 384 ? -13.828 15.102 14.055 1 98.94 384 ALA A O 1
ATOM 2921 N N . LYS A 1 385 ? -14.391 12.945 14.32 1 98.88 385 LYS A N 1
ATOM 2922 C CA . LYS A 1 385 ? -14.672 13.086 15.742 1 98.88 385 LYS A CA 1
ATOM 2923 C C . LYS A 1 385 ? -13.414 13.461 16.516 1 98.88 385 LYS A C 1
ATOM 2925 O O . LYS A 1 385 ? -13.438 14.352 17.375 1 98.88 385 LYS A O 1
ATOM 2930 N N . ALA A 1 386 ? -12.336 12.781 16.203 1 98.88 386 ALA A N 1
ATOM 2931 C CA . ALA A 1 386 ? -11.07 13.055 16.891 1 98.88 386 ALA A CA 1
ATOM 2932 C C . ALA A 1 386 ? -10.664 14.516 16.719 1 98.88 386 ALA A C 1
ATOM 2934 O O . ALA A 1 386 ? -10.109 15.117 17.641 1 98.88 386 ALA A O 1
ATOM 2935 N N . LEU A 1 387 ? -10.992 15.055 15.57 1 98.81 387 LEU A N 1
ATOM 2936 C CA . LEU A 1 387 ? -10.578 16.406 15.242 1 98.81 387 LEU A CA 1
ATOM 2937 C C . LEU A 1 387 ? -11.672 17.422 15.594 1 98.81 387 LEU A C 1
ATOM 2939 O O . LEU A 1 387 ? -11.523 18.609 15.344 1 98.81 387 LEU A O 1
ATOM 2943 N N . SER A 1 388 ? -12.797 17 16.094 1 98.5 388 SER A N 1
ATOM 2944 C CA . SER A 1 388 ? -13.922 17.828 16.531 1 98.5 388 SER A CA 1
ATOM 2945 C C . SER A 1 388 ? -14.57 18.547 15.352 1 98.5 388 SER A C 1
ATOM 2947 O O . SER A 1 388 ? -14.938 19.719 15.469 1 98.5 388 SER A O 1
ATOM 2949 N N . VAL A 1 389 ? -14.641 17.812 14.242 1 98.56 389 VAL A N 1
ATOM 2950 C CA . VAL A 1 389 ? -15.266 18.422 13.078 1 98.56 389 VAL A CA 1
ATOM 2951 C C . VAL A 1 389 ? -16.312 17.469 12.5 1 98.56 389 VAL A C 1
ATOM 2953 O O . VAL A 1 389 ? -16.719 17.625 11.344 1 98.56 389 VAL A O 1
ATOM 2956 N N . ASP A 1 390 ? -16.75 16.484 13.242 1 98.44 390 ASP A N 1
ATOM 2957 C CA . ASP A 1 390 ? -17.656 15.445 12.766 1 98.44 390 ASP A CA 1
ATOM 2958 C C . ASP A 1 390 ? -19.031 16.016 12.461 1 98.44 390 ASP A C 1
ATOM 2960 O O . ASP A 1 390 ? -19.844 15.383 11.766 1 98.44 390 ASP A O 1
ATOM 2964 N N . HIS A 1 391 ? -19.344 17.188 12.914 1 97.94 391 HIS A N 1
ATOM 2965 C CA . HIS A 1 391 ? -20.594 17.844 12.562 1 97.94 391 HIS A CA 1
ATOM 2966 C C . HIS A 1 391 ? -20.562 18.375 11.133 1 97.94 391 HIS A C 1
ATOM 2968 O O . HIS A 1 391 ? -21.594 18.656 10.547 1 97.94 391 HIS A O 1
ATOM 2974 N N . GLU A 1 392 ? -19.422 18.484 10.539 1 98.12 392 GLU A N 1
ATOM 2975 C CA . GLU A 1 392 ? -19.266 19.078 9.219 1 98.12 392 GLU A CA 1
ATOM 2976 C C . GLU A 1 392 ? -18.859 18.031 8.188 1 98.12 392 GLU A C 1
ATOM 2978 O O . GLU A 1 392 ? -19.312 18.062 7.043 1 98.12 392 GLU A O 1
ATOM 2983 N N . VAL A 1 393 ? -17.953 17.156 8.516 1 98.62 393 VAL A N 1
ATOM 2984 C CA . VAL A 1 393 ? -17.406 16.203 7.547 1 98.62 393 VAL A CA 1
ATOM 2985 C C . VAL A 1 393 ? -17.297 14.828 8.188 1 98.62 393 VAL A C 1
ATOM 2987 O O . VAL A 1 393 ? -17.672 14.633 9.344 1 98.62 393 VAL A O 1
ATOM 2990 N N . GLY A 1 394 ? -16.828 13.836 7.434 1 98.81 394 GLY A N 1
ATOM 2991 C CA . GLY A 1 394 ? -16.547 12.5 7.93 1 98.81 394 GLY A CA 1
ATOM 2992 C C . GLY A 1 394 ? -17.625 11.492 7.578 1 98.81 394 GLY A C 1
ATOM 2993 O O . GLY A 1 394 ? -17.422 10.281 7.707 1 98.81 394 GLY A O 1
ATOM 2994 N N . SER A 1 395 ? -18.781 11.914 7.145 1 98.94 395 SER A N 1
ATOM 2995 C CA . SER A 1 395 ? -19.875 11.078 6.668 1 98.94 395 SER A CA 1
ATOM 2996 C C . SER A 1 395 ? -20.703 11.797 5.609 1 98.94 395 SER A C 1
ATOM 2998 O O . SER A 1 395 ? -20.594 13.016 5.449 1 98.94 395 SER A O 1
ATOM 3000 N N . LEU A 1 396 ? -21.375 11.047 4.785 1 98.94 396 LEU A N 1
ATOM 3001 C CA . LEU A 1 396 ? -22.328 11.602 3.82 1 98.94 396 LEU A CA 1
ATOM 3002 C C . LEU A 1 396 ? -23.719 11.688 4.414 1 98.94 396 LEU A C 1
ATOM 3004 O O . LEU A 1 396 ? -24.453 10.688 4.441 1 98.94 396 LEU A O 1
ATOM 3008 N N . GLU A 1 397 ? -24.062 12.773 4.863 1 98.75 397 GLU A N 1
ATOM 3009 C CA . GLU A 1 397 ? -25.344 13.07 5.48 1 98.75 397 GLU A CA 1
ATOM 3010 C C . GLU A 1 397 ? -25.859 14.453 5.062 1 98.75 397 GLU A C 1
ATOM 3012 O O . GLU A 1 397 ? -25.062 15.375 4.855 1 98.75 397 GLU A O 1
ATOM 3017 N N . ALA A 1 398 ? -27.188 14.562 5 1 98.75 398 ALA A N 1
ATOM 3018 C CA . ALA A 1 398 ? -27.781 15.875 4.73 1 98.75 398 ALA A CA 1
ATOM 3019 C C . ALA A 1 398 ? -27.297 16.906 5.75 1 98.75 398 ALA A C 1
ATOM 3021 O O . ALA A 1 398 ? -27.25 16.625 6.949 1 98.75 398 ALA A O 1
ATOM 3022 N N . GLY A 1 399 ? -26.938 18.031 5.262 1 98.69 399 GLY A N 1
ATOM 3023 C CA . GLY A 1 399 ? -26.5 19.125 6.125 1 98.69 399 GLY A CA 1
ATOM 3024 C C . GLY A 1 399 ? -24.984 19.234 6.203 1 98.69 399 GLY A C 1
ATOM 3025 O O . GLY A 1 399 ? -24.453 20.312 6.48 1 98.69 399 GLY A O 1
ATOM 3026 N N . LYS A 1 400 ? -24.234 18.219 5.98 1 98.81 400 LYS A N 1
ATOM 3027 C CA . LYS A 1 400 ? -22.781 18.234 6.066 1 98.81 400 LYS A CA 1
ATOM 3028 C C . LYS A 1 400 ? -22.156 18.781 4.781 1 98.81 400 LYS A C 1
ATOM 3030 O O . LYS A 1 400 ? -22.812 18.828 3.74 1 98.81 400 LYS A O 1
ATOM 3035 N N . LEU A 1 401 ? -20.953 19.281 4.926 1 98.88 401 LEU A N 1
ATOM 3036 C CA . LEU A 1 401 ? -20.203 19.75 3.766 1 98.88 401 LEU A CA 1
ATOM 3037 C C . LEU A 1 401 ? -20.016 18.625 2.748 1 98.88 401 LEU A C 1
ATOM 3039 O O . LEU A 1 401 ? -19.828 17.469 3.123 1 98.88 401 LEU A O 1
ATOM 3043 N N . ALA A 1 402 ? -20.094 18.969 1.469 1 98.88 402 ALA A N 1
ATOM 3044 C CA . ALA A 1 402 ? -19.953 18 0.394 1 98.88 402 ALA A CA 1
ATOM 3045 C C . ALA A 1 402 ? -18.484 17.703 0.118 1 98.88 402 ALA A C 1
ATOM 3047 O O . ALA A 1 402 ? -17.938 18.094 -0.918 1 98.88 402 ALA A O 1
ATOM 3048 N N . ASP A 1 403 ? -17.812 17.109 0.992 1 98.94 403 ASP A N 1
ATOM 3049 C CA . ASP A 1 403 ? -16.531 16.438 0.784 1 98.94 403 ASP A CA 1
ATOM 3050 C C . ASP A 1 403 ? -16.719 14.984 0.371 1 98.94 403 ASP A C 1
ATOM 3052 O O . ASP A 1 403 ? -16.938 14.117 1.219 1 98.94 403 ASP A O 1
ATOM 3056 N N . VAL A 1 404 ? -16.609 14.711 -0.911 1 98.94 404 VAL A N 1
ATOM 3057 C CA . VAL A 1 404 ? -16.969 13.414 -1.474 1 98.94 404 VAL A CA 1
ATOM 3058 C C . VAL A 1 404 ? -15.867 12.922 -2.404 1 98.94 404 VAL A C 1
ATOM 3060 O O . VAL A 1 404 ? -15.289 13.711 -3.162 1 98.94 404 VAL A O 1
ATOM 3063 N N . ILE A 1 405 ? -15.547 11.641 -2.348 1 99 405 ILE A N 1
ATOM 3064 C CA . ILE A 1 405 ? -14.594 11.078 -3.295 1 99 405 ILE A CA 1
ATOM 3065 C C . ILE A 1 405 ? -15.242 9.898 -4.031 1 99 405 ILE A C 1
ATOM 3067 O O . ILE A 1 405 ? -16.172 9.281 -3.521 1 99 405 ILE A O 1
ATOM 3071 N N . LEU A 1 406 ? -14.859 9.688 -5.242 1 98.94 406 LEU A N 1
ATOM 3072 C CA . LEU A 1 406 ? -15.188 8.492 -6.012 1 98.94 406 LEU A CA 1
ATOM 3073 C C . LEU A 1 406 ? -13.977 7.574 -6.133 1 98.94 406 LEU A C 1
ATOM 3075 O O . LEU A 1 406 ? -12.883 8.031 -6.477 1 98.94 406 LEU A O 1
ATOM 3079 N N . VAL A 1 407 ? -14.125 6.309 -5.777 1 98.94 407 VAL A N 1
ATOM 3080 C CA . VAL A 1 407 ? -13.109 5.27 -5.945 1 98.94 407 VAL A CA 1
ATOM 3081 C C . VAL A 1 407 ? -13.531 4.312 -7.055 1 98.94 407 VAL A C 1
ATOM 3083 O O . VAL A 1 407 ? -14.625 3.744 -7.012 1 98.94 407 VAL A O 1
ATOM 3086 N N . ASP A 1 408 ? -12.711 4.137 -8.039 1 98.69 408 ASP A N 1
ATOM 3087 C CA . ASP A 1 408 ? -13.008 3.271 -9.172 1 98.69 408 ASP A CA 1
ATOM 3088 C C . ASP A 1 408 ? -12.961 1.799 -8.773 1 98.69 408 ASP A C 1
ATOM 3090 O O . ASP A 1 408 ? -11.906 1.293 -8.383 1 98.69 408 ASP A O 1
ATOM 3094 N N . LEU A 1 409 ? -14.062 1.087 -8.875 1 98.06 409 LEU A N 1
ATOM 3095 C CA . LEU A 1 409 ? -14.133 -0.311 -8.469 1 98.06 409 LEU A CA 1
ATOM 3096 C C . LEU A 1 409 ? -13.945 -1.239 -9.664 1 98.06 409 LEU A C 1
ATOM 3098 O O . LEU A 1 409 ? -13.836 -2.457 -9.492 1 98.06 409 LEU A O 1
ATOM 3102 N N . PHE A 1 410 ? -13.891 -0.68 -10.859 1 98.19 410 PHE A N 1
ATOM 3103 C CA . PHE A 1 410 ? -13.773 -1.467 -12.078 1 98.19 410 PHE A CA 1
ATOM 3104 C C . PHE A 1 410 ? -12.328 -1.512 -12.562 1 98.19 410 PHE A C 1
ATOM 3106 O O . PHE A 1 410 ? -12.016 -1.016 -13.648 1 98.19 410 PHE A O 1
ATOM 3113 N N . ARG A 1 411 ? -11.484 -2.057 -11.781 1 97.56 411 ARG A N 1
ATOM 3114 C CA . ARG A 1 411 ? -10.062 -2.297 -12 1 97.56 411 ARG A CA 1
ATOM 3115 C C . ARG A 1 411 ? -9.695 -3.748 -11.703 1 97.56 411 ARG A C 1
ATOM 3117 O O . ARG A 1 411 ? -10.352 -4.402 -10.891 1 97.56 411 ARG A O 1
ATOM 3124 N N . PRO A 1 412 ? -8.648 -4.262 -12.289 1 98 412 PRO A N 1
ATOM 3125 C CA . PRO A 1 412 ? -8.32 -5.676 -12.102 1 98 412 PRO A CA 1
ATOM 3126 C C . PRO A 1 412 ? -8.188 -6.059 -10.633 1 98 412 PRO A C 1
ATOM 3128 O O . PRO A 1 412 ? -8.711 -7.09 -10.203 1 98 412 PRO A O 1
ATOM 3131 N N . HIS A 1 413 ? -7.547 -5.266 -9.812 1 97.62 413 HIS A N 1
ATOM 3132 C CA . HIS A 1 413 ? -7.277 -5.613 -8.422 1 97.62 413 HIS A CA 1
ATOM 3133 C C . HIS A 1 413 ? -8.516 -5.406 -7.559 1 97.62 413 HIS A C 1
ATOM 3135 O O . HIS A 1 413 ? -8.523 -5.781 -6.383 1 97.62 413 HIS A O 1
ATOM 3141 N N . MET A 1 414 ? -9.609 -4.867 -8.164 1 97.31 414 MET A N 1
ATOM 3142 C CA . MET A 1 414 ? -10.844 -4.617 -7.438 1 97.31 414 MET A CA 1
ATOM 3143 C C . MET A 1 414 ? -11.906 -5.648 -7.793 1 97.31 414 MET A C 1
ATOM 3145 O O . MET A 1 414 ? -12.945 -5.738 -7.133 1 97.31 414 MET A O 1
ATOM 3149 N N . MET A 1 415 ? -11.695 -6.465 -8.789 1 97.31 415 MET A N 1
ATOM 3150 C CA . MET A 1 415 ? -12.672 -7.387 -9.352 1 97.31 415 MET A CA 1
ATOM 3151 C C . MET A 1 415 ? -12.648 -8.719 -8.617 1 97.31 415 MET A C 1
ATOM 3153 O O . MET A 1 415 ? -11.602 -9.148 -8.133 1 97.31 415 MET A O 1
ATOM 3157 N N . PRO A 1 416 ? -13.773 -9.453 -8.617 1 96.25 416 PRO A N 1
ATOM 3158 C CA . PRO A 1 416 ? -15.133 -9.117 -9.047 1 96.25 416 PRO A CA 1
ATOM 3159 C C . PRO A 1 416 ? -15.773 -8.016 -8.203 1 96.25 416 PRO A C 1
ATOM 3161 O O . PRO A 1 416 ? -15.32 -7.75 -7.086 1 96.25 416 PRO A O 1
ATOM 3164 N N . MET A 1 417 ? -16.766 -7.418 -8.711 1 93.62 417 MET A N 1
ATOM 3165 C CA . MET A 1 417 ? -17.328 -6.223 -8.094 1 93.62 417 MET A CA 1
ATOM 3166 C C . MET A 1 417 ? -18.328 -6.59 -7 1 93.62 417 MET A C 1
ATOM 3168 O O . MET A 1 417 ? -19.531 -6.445 -7.184 1 93.62 417 MET A O 1
ATOM 3172 N N . ASN A 1 418 ? -18.031 -7.172 -5.984 1 93.56 418 ASN A N 1
ATOM 3173 C CA . ASN A 1 418 ? -18.797 -7.465 -4.785 1 93.56 418 ASN A CA 1
ATOM 3174 C C . ASN A 1 418 ? -18.078 -6.984 -3.525 1 93.56 418 ASN A C 1
ATOM 3176 O O . ASN A 1 418 ? -16.938 -6.543 -3.588 1 93.56 418 ASN A O 1
ATOM 3180 N N . MET A 1 419 ? -18.859 -6.84 -2.457 1 95.25 419 MET A N 1
ATOM 3181 C CA . MET A 1 419 ? -18.344 -6.5 -1.139 1 95.25 419 MET A CA 1
ATOM 3182 C C . MET A 1 419 ? -17.484 -5.234 -1.2 1 95.25 419 MET A C 1
ATOM 3184 O O . MET A 1 419 ? -16.312 -5.246 -0.807 1 95.25 419 MET A O 1
ATOM 3188 N N . PRO A 1 420 ? -18.078 -4.125 -1.564 1 96.31 420 PRO A N 1
ATOM 3189 C CA . PRO A 1 420 ? -17.359 -2.889 -1.87 1 96.31 420 PRO A CA 1
ATOM 3190 C C . PRO A 1 420 ? -16.562 -2.359 -0.678 1 96.31 420 PRO A C 1
ATOM 3192 O O . PRO A 1 420 ? -15.484 -1.795 -0.854 1 96.31 420 PRO A O 1
ATOM 3195 N N . VAL A 1 421 ? -17.062 -2.521 0.575 1 97.19 421 VAL A N 1
ATOM 3196 C CA . VAL A 1 421 ? -16.344 -2.029 1.741 1 97.19 421 VAL A CA 1
ATOM 3197 C C . VAL A 1 421 ? -15 -2.754 1.86 1 97.19 421 VAL A C 1
ATOM 3199 O O . VAL A 1 421 ? -13.969 -2.125 2.107 1 97.19 421 VAL A O 1
ATOM 3202 N N . TYR A 1 422 ? -15.016 -4.062 1.611 1 95.69 422 TYR A N 1
ATOM 3203 C CA . TYR A 1 422 ? -13.789 -4.855 1.648 1 95.69 422 TYR A CA 1
ATOM 3204 C C . TYR A 1 422 ? -12.859 -4.477 0.502 1 95.69 422 TYR A C 1
ATOM 3206 O O . TYR A 1 422 ? -11.641 -4.402 0.683 1 95.69 422 TYR A O 1
ATOM 3214 N N . ARG A 1 423 ? -13.445 -4.234 -0.694 1 95.81 423 ARG A N 1
ATOM 3215 C CA . ARG A 1 423 ? -12.633 -3.861 -1.846 1 95.81 423 ARG A CA 1
ATOM 3216 C C . ARG A 1 423 ? -11.891 -2.549 -1.594 1 95.81 423 ARG A C 1
ATOM 3218 O O . ARG A 1 423 ? -10.695 -2.441 -1.872 1 95.81 423 ARG A O 1
ATOM 3225 N N . VAL A 1 424 ? -12.555 -1.624 -0.972 1 97.5 424 VAL A N 1
ATOM 3226 C CA . VAL A 1 424 ? -11.992 -0.301 -0.719 1 97.5 424 VAL A CA 1
ATOM 3227 C C . VAL A 1 424 ? -10.898 -0.396 0.337 1 97.5 424 VAL A C 1
ATOM 3229 O O . VAL A 1 424 ? -9.852 0.241 0.212 1 97.5 424 VAL A O 1
ATOM 3232 N N . THR A 1 425 ? -11.039 -1.232 1.348 1 96.69 425 THR A N 1
ATOM 3233 C CA . THR A 1 425 ? -10.141 -1.237 2.492 1 96.69 425 THR A CA 1
ATOM 3234 C C . THR A 1 425 ? -8.969 -2.188 2.256 1 96.69 425 THR A C 1
ATOM 3236 O O . THR A 1 425 ? -7.875 -1.979 2.785 1 96.69 425 THR A O 1
ATOM 3239 N N . CYS A 1 426 ? -9.117 -3.164 1.31 1 93.88 426 CYS A N 1
ATOM 3240 C CA . CYS A 1 426 ? -8.094 -4.188 1.131 1 93.88 426 CYS A CA 1
ATOM 3241 C C . CYS A 1 426 ? -7.301 -3.949 -0.147 1 93.88 426 CYS A C 1
ATOM 3243 O O . CYS A 1 426 ? -6.113 -4.277 -0.216 1 93.88 426 CYS A O 1
ATOM 3245 N N . PHE A 1 427 ? -7.992 -3.406 -1.133 1 96.25 427 PHE A N 1
ATOM 3246 C CA . PHE A 1 427 ? -7.371 -3.523 -2.447 1 96.25 427 PHE A CA 1
ATOM 3247 C C . PHE A 1 427 ? -7.137 -2.148 -3.061 1 96.25 427 PHE A C 1
ATOM 3249 O O . PHE A 1 427 ? -6.266 -1.984 -3.918 1 96.25 427 PHE A O 1
ATOM 3256 N N . ALA A 1 428 ? -7.891 -1.137 -2.572 1 97.75 428 ALA A N 1
ATOM 3257 C CA . ALA A 1 428 ? -7.754 0.199 -3.146 1 97.75 428 ALA A CA 1
ATOM 3258 C C . ALA A 1 428 ? -6.445 0.852 -2.709 1 97.75 428 ALA A C 1
ATOM 3260 O O . ALA A 1 428 ? -5.848 0.447 -1.711 1 97.75 428 ALA A O 1
ATOM 3261 N N . ASN A 1 429 ? -5.957 1.752 -3.49 1 97.75 429 ASN A N 1
ATOM 3262 C CA . ASN A 1 429 ? -4.887 2.693 -3.178 1 97.75 429 ASN A CA 1
ATOM 3263 C C . ASN A 1 429 ? -5.203 4.094 -3.695 1 97.75 429 ASN A C 1
ATOM 3265 O O . ASN A 1 429 ? -6.273 4.324 -4.266 1 97.75 429 ASN A O 1
ATOM 3269 N N . ALA A 1 430 ? -4.312 5.047 -3.469 1 98.44 430 ALA A N 1
ATOM 3270 C CA . ALA A 1 430 ? -4.547 6.449 -3.805 1 98.44 430 ALA A CA 1
ATOM 3271 C C . ALA A 1 430 ? -4.883 6.609 -5.285 1 98.44 430 ALA A C 1
ATOM 3273 O O . ALA A 1 430 ? -5.699 7.461 -5.652 1 98.44 430 ALA A O 1
ATOM 3274 N N . ALA A 1 431 ? -4.324 5.801 -6.105 1 98.25 431 ALA A N 1
ATOM 3275 C CA . ALA A 1 431 ? -4.469 5.938 -7.555 1 98.25 431 ALA A CA 1
ATOM 3276 C C . ALA A 1 431 ? -5.863 5.516 -8.008 1 98.25 431 ALA A C 1
ATOM 3278 O O . ALA A 1 431 ? -6.27 5.797 -9.141 1 98.25 431 ALA A O 1
ATOM 3279 N N . ASP A 1 432 ? -6.641 4.914 -7.152 1 98.69 432 ASP A N 1
ATOM 3280 C CA . ASP A 1 432 ? -7.98 4.469 -7.512 1 98.69 432 ASP A CA 1
ATOM 3281 C C . ASP A 1 432 ? -9.008 5.578 -7.293 1 98.69 432 ASP A C 1
ATOM 3283 O O . ASP A 1 432 ? -10.148 5.48 -7.75 1 98.69 432 ASP A O 1
ATOM 3287 N N . VAL A 1 433 ? -8.641 6.598 -6.543 1 98.88 433 VAL A N 1
ATOM 3288 C CA . VAL A 1 433 ? -9.508 7.762 -6.418 1 98.88 433 VAL A CA 1
ATOM 3289 C C . VAL A 1 433 ? -9.578 8.508 -7.75 1 98.88 433 VAL A C 1
ATOM 3291 O O . VAL A 1 433 ? -8.555 8.984 -8.25 1 98.88 433 VAL A O 1
ATOM 3294 N N . CYS A 1 434 ? -10.75 8.602 -8.305 1 98.75 434 CYS A N 1
ATOM 3295 C CA . CYS A 1 434 ? -10.82 9.18 -9.641 1 98.75 434 CYS A CA 1
ATOM 3296 C C . CYS A 1 434 ? -11.477 10.555 -9.609 1 98.75 434 CYS A C 1
ATOM 3298 O O . CYS A 1 434 ? -11.414 11.297 -10.586 1 98.75 434 CYS A O 1
ATOM 3300 N N . MET A 1 435 ? -12.078 10.914 -8.484 1 98.88 435 MET A N 1
ATOM 3301 C CA . MET A 1 435 ? -12.633 12.25 -8.305 1 98.88 435 MET A CA 1
ATOM 3302 C C . MET A 1 435 ? -12.578 12.664 -6.836 1 98.88 435 MET A C 1
ATOM 3304 O O . MET A 1 435 ? -12.789 11.836 -5.945 1 98.88 435 MET A O 1
ATOM 3308 N N . THR A 1 436 ? -12.336 13.891 -6.586 1 98.94 436 THR A N 1
ATOM 3309 C CA . THR A 1 436 ? -12.367 14.477 -5.254 1 98.94 436 THR A CA 1
ATOM 3310 C C . THR A 1 436 ? -13.125 15.805 -5.258 1 98.94 436 THR A C 1
ATOM 3312 O O . THR A 1 436 ? -12.812 16.703 -6.047 1 98.94 436 THR A O 1
ATOM 3315 N N . MET A 1 437 ? -14.109 15.852 -4.48 1 98.94 437 MET A N 1
ATOM 3316 C CA . MET A 1 437 ? -14.922 17.047 -4.258 1 98.94 437 MET A CA 1
ATOM 3317 C C . MET A 1 437 ? -14.734 17.578 -2.84 1 98.94 437 MET A C 1
ATOM 3319 O O . MET A 1 437 ? -14.734 16.812 -1.879 1 98.94 437 MET A O 1
ATOM 3323 N N . VAL A 1 438 ? -14.492 18.875 -2.676 1 98.88 438 VAL A N 1
ATOM 3324 C CA . VAL A 1 438 ? -14.391 19.531 -1.373 1 98.88 438 VAL A CA 1
ATOM 3325 C C . VAL A 1 438 ? -15.352 20.703 -1.309 1 98.88 438 VAL A C 1
ATOM 3327 O O . VAL A 1 438 ? -15.25 21.641 -2.107 1 98.88 438 VAL A O 1
ATOM 3330 N N . GLY A 1 439 ? -16.281 20.641 -0.353 1 98.25 439 GLY A N 1
ATOM 3331 C CA . GLY A 1 439 ? -17.25 21.719 -0.235 1 98.25 439 GLY A CA 1
ATOM 3332 C C . GLY A 1 439 ? -18.047 21.953 -1.507 1 98.25 439 GLY A C 1
ATOM 3333 O O . GLY A 1 439 ? -18.172 23.078 -1.971 1 98.25 439 GLY A O 1
ATOM 3334 N N . GLY A 1 440 ? -18.406 20.922 -2.166 1 98.5 440 GLY A N 1
ATOM 3335 C CA . GLY A 1 440 ? -19.25 21.016 -3.346 1 98.5 440 GLY A CA 1
ATOM 3336 C C . GLY A 1 440 ? -18.469 21.328 -4.609 1 98.5 440 GLY A C 1
ATOM 3337 O O . GLY A 1 440 ? -19.016 21.281 -5.711 1 98.5 440 GLY A O 1
ATOM 3338 N N . ARG A 1 441 ? -17.234 21.641 -4.504 1 98.31 441 ARG A N 1
ATOM 3339 C CA . ARG A 1 441 ? -16.391 21.938 -5.656 1 98.31 441 ARG A CA 1
ATOM 3340 C C . ARG A 1 441 ? -15.578 20.719 -6.078 1 98.31 441 ARG A C 1
ATOM 3342 O O . ARG A 1 441 ? -14.82 20.172 -5.281 1 98.31 441 ARG A O 1
ATOM 3349 N N . VAL A 1 442 ? -15.703 20.266 -7.34 1 98.75 442 VAL A N 1
ATOM 3350 C CA . VAL A 1 442 ? -14.883 19.188 -7.875 1 98.75 442 VAL A CA 1
ATOM 3351 C C . VAL A 1 442 ? -13.461 19.688 -8.133 1 98.75 442 VAL A C 1
ATOM 3353 O O . VAL A 1 442 ? -13.25 20.531 -9.008 1 98.75 442 VAL A O 1
ATOM 3356 N N . LEU A 1 443 ? -12.539 19.203 -7.387 1 98.88 443 LEU A N 1
ATOM 3357 C CA . LEU A 1 443 ? -11.156 19.656 -7.477 1 98.88 443 LEU A CA 1
ATOM 3358 C C . LEU A 1 443 ? -10.336 18.719 -8.352 1 98.88 443 LEU A C 1
ATOM 3360 O O . LEU A 1 443 ? -9.281 19.094 -8.867 1 98.88 443 LEU A O 1
ATOM 3364 N N . MET A 1 444 ? -10.688 17.516 -8.438 1 98.88 444 MET A N 1
ATOM 3365 C CA . MET A 1 444 ? -10.086 16.516 -9.305 1 98.88 444 MET A CA 1
ATOM 3366 C C . MET A 1 444 ? -11.156 15.664 -9.977 1 98.88 444 MET A C 1
ATOM 3368 O O . MET A 1 444 ? -12.117 15.242 -9.336 1 98.88 444 MET A O 1
ATOM 3372 N N . GLU A 1 445 ? -11.039 15.398 -11.242 1 98.69 445 GLU A N 1
ATOM 3373 C CA . GLU A 1 445 ? -11.938 14.57 -12.031 1 98.69 445 GLU A CA 1
ATOM 3374 C C . GLU A 1 445 ? -11.164 13.734 -13.047 1 98.69 445 GLU A C 1
ATOM 3376 O O . GLU A 1 445 ? -10.328 14.266 -13.781 1 98.69 445 GLU A O 1
ATOM 3381 N N . ASP A 1 446 ? -11.445 12.438 -13.07 1 97.75 446 ASP A N 1
ATOM 3382 C CA . ASP A 1 446 ? -10.695 11.492 -13.898 1 97.75 446 ASP A CA 1
ATOM 3383 C C . ASP A 1 446 ? -9.188 11.648 -13.68 1 97.75 446 ASP A C 1
ATOM 3385 O O . ASP A 1 446 ? -8.422 11.711 -14.641 1 97.75 446 ASP A O 1
ATOM 3389 N N . ARG A 1 447 ? -8.82 11.984 -12.453 1 97.38 447 ARG A N 1
ATOM 3390 C CA . ARG A 1 447 ? -7.461 12.07 -11.922 1 97.38 447 ARG A CA 1
ATOM 3391 C C . ARG A 1 447 ? -6.746 13.305 -12.453 1 97.38 447 ARG A C 1
ATOM 3393 O O . ARG A 1 447 ? -5.527 13.438 -12.312 1 97.38 447 ARG A O 1
ATOM 3400 N N . ARG A 1 448 ? -7.477 14.148 -13.125 1 98.19 448 ARG A N 1
ATOM 3401 C CA . ARG A 1 448 ? -6.941 15.445 -13.508 1 98.19 448 ARG A CA 1
ATOM 3402 C C . ARG A 1 448 ? -7.285 16.516 -12.469 1 98.19 448 ARG A C 1
ATOM 3404 O O . ARG A 1 448 ? -8.461 16.734 -12.172 1 98.19 448 ARG A O 1
ATOM 3411 N N . VAL A 1 449 ? -6.312 17.094 -11.93 1 98.69 449 VAL A N 1
ATOM 3412 C CA . VAL A 1 449 ? -6.508 18.156 -10.945 1 98.69 449 VAL A CA 1
ATOM 3413 C C . VAL A 1 449 ? -6.934 19.438 -11.648 1 98.69 449 VAL A C 1
ATOM 3415 O O . VAL A 1 449 ? -6.332 19.828 -12.648 1 98.69 449 VAL A O 1
ATOM 3418 N N . LEU A 1 450 ? -7.918 20.078 -11.125 1 98.44 450 LEU A N 1
ATOM 3419 C CA . LEU A 1 450 ? -8.539 21.203 -11.812 1 98.44 450 LEU A CA 1
ATOM 3420 C C . LEU A 1 450 ? -8.172 22.531 -11.133 1 98.44 450 LEU A C 1
ATOM 3422 O O . LEU A 1 450 ? -8.305 23.594 -11.734 1 98.44 450 LEU A O 1
ATOM 3426 N N . SER A 1 451 ? -7.738 22.469 -9.914 1 97.44 451 SER A N 1
ATOM 3427 C CA . SER A 1 451 ? -7.578 23.672 -9.109 1 97.44 451 SER A CA 1
ATOM 3428 C C . SER A 1 451 ? -6.195 24.281 -9.297 1 97.44 451 SER A C 1
ATOM 3430 O O . SER A 1 451 ? -6.02 25.5 -9.141 1 97.44 451 SER A O 1
ATOM 3432 N N . VAL A 1 452 ? -5.203 23.453 -9.508 1 98.12 452 VAL A N 1
ATOM 3433 C CA . VAL A 1 452 ? -3.828 23.922 -9.633 1 98.12 452 VAL A CA 1
ATOM 3434 C C . VAL A 1 452 ? -3.139 23.203 -10.789 1 98.12 452 VAL A C 1
ATOM 3436 O O . VAL A 1 452 ? -3.639 22.188 -11.281 1 98.12 452 VAL A O 1
ATOM 3439 N N . ASP A 1 453 ? -2.014 23.75 -11.234 1 98.38 453 ASP A N 1
ATOM 3440 C CA . ASP A 1 453 ? -1.182 23.125 -12.258 1 98.38 453 ASP A CA 1
ATOM 3441 C C . ASP A 1 453 ? -0.213 22.125 -11.641 1 98.38 453 ASP A C 1
ATOM 3443 O O . ASP A 1 453 ? 0.87 22.5 -11.18 1 98.38 453 ASP A O 1
ATOM 3447 N N . GLU A 1 454 ? -0.567 20.875 -11.695 1 98.19 454 GLU A N 1
ATOM 3448 C CA . GLU A 1 454 ? 0.196 19.797 -11.078 1 98.19 454 GLU A CA 1
ATOM 3449 C C . GLU A 1 454 ? 1.643 19.797 -11.57 1 98.19 454 GLU A C 1
ATOM 3451 O O . GLU A 1 454 ? 2.574 19.703 -10.766 1 98.19 454 GLU A O 1
ATOM 3456 N N . ARG A 1 455 ? 1.893 19.859 -12.836 1 98.12 455 ARG A N 1
ATOM 3457 C CA . ARG A 1 455 ? 3.23 19.812 -13.414 1 98.12 455 ARG A CA 1
ATOM 3458 C C . ARG A 1 455 ? 4.09 20.969 -12.906 1 98.12 455 ARG A C 1
ATOM 3460 O O . ARG A 1 455 ? 5.254 20.766 -12.555 1 98.12 455 ARG A O 1
ATOM 3467 N N . ALA A 1 456 ? 3.553 22.188 -12.875 1 98.56 456 ALA A N 1
ATOM 3468 C CA . ALA A 1 456 ? 4.289 23.359 -12.398 1 98.56 456 ALA A CA 1
ATOM 3469 C C . ALA A 1 456 ? 4.711 23.188 -10.945 1 98.56 456 ALA A C 1
ATOM 3471 O O . ALA A 1 456 ? 5.828 23.562 -10.57 1 98.56 456 ALA A O 1
ATOM 3472 N N . ILE A 1 457 ? 3.803 22.625 -10.18 1 98.69 457 ILE A N 1
ATOM 3473 C CA . ILE A 1 457 ? 4.109 22.406 -8.773 1 98.69 457 ILE A CA 1
ATOM 3474 C C . ILE A 1 457 ? 5.27 21.422 -8.648 1 98.69 457 ILE A C 1
ATOM 3476 O O . ILE A 1 457 ? 6.227 21.672 -7.906 1 98.69 457 ILE A O 1
ATOM 3480 N N . LEU A 1 458 ? 5.215 20.297 -9.383 1 98.56 458 LEU A N 1
ATOM 3481 C CA . LEU A 1 458 ? 6.238 19.266 -9.281 1 98.56 458 LEU A CA 1
ATOM 3482 C C . LEU A 1 458 ? 7.594 19.797 -9.742 1 98.56 458 LEU A C 1
ATOM 3484 O O . LEU A 1 458 ? 8.625 19.484 -9.141 1 98.56 458 LEU A O 1
ATOM 3488 N N . GLU A 1 459 ? 7.594 20.641 -10.797 1 98.62 459 GLU A N 1
ATOM 3489 C CA . GLU A 1 459 ? 8.836 21.266 -11.242 1 98.62 459 GLU A CA 1
ATOM 3490 C C . GLU A 1 459 ? 9.406 22.188 -10.164 1 98.62 459 GLU A C 1
ATOM 3492 O O . GLU A 1 459 ? 10.609 22.156 -9.898 1 98.62 459 GLU A O 1
ATOM 3497 N N . ARG A 1 460 ? 8.555 22.969 -9.57 1 98.62 460 ARG A N 1
ATOM 3498 C CA . ARG A 1 460 ? 8.969 23.891 -8.523 1 98.62 460 ARG A CA 1
ATOM 3499 C C . ARG A 1 460 ? 9.508 23.141 -7.312 1 98.62 460 ARG A C 1
ATOM 3501 O O . ARG A 1 460 ? 10.445 23.609 -6.656 1 98.62 460 ARG A O 1
ATOM 3508 N N . VAL A 1 461 ? 8.914 21.984 -6.992 1 98.56 461 VAL A N 1
ATOM 3509 C CA . VAL A 1 461 ? 9.359 21.156 -5.879 1 98.56 461 VAL A CA 1
ATOM 3510 C C . VAL A 1 461 ? 10.82 20.766 -6.078 1 98.56 461 VAL A C 1
ATOM 3512 O O . VAL A 1 461 ? 11.633 20.875 -5.152 1 98.56 461 VAL A O 1
ATOM 3515 N N . ASN A 1 462 ? 11.172 20.344 -7.25 1 97.25 462 ASN A N 1
ATOM 3516 C CA . ASN A 1 462 ? 12.547 19.953 -7.535 1 97.25 462 ASN A CA 1
ATOM 3517 C C . ASN A 1 462 ? 13.508 21.125 -7.371 1 97.25 462 ASN A C 1
ATOM 3519 O O . ASN A 1 462 ? 14.594 20.969 -6.816 1 97.25 462 ASN A O 1
ATOM 3523 N N . GLU A 1 463 ? 13.102 22.25 -7.836 1 97.88 463 GLU A N 1
ATOM 3524 C CA . GLU A 1 463 ? 13.93 23.438 -7.746 1 97.88 463 GLU A CA 1
ATOM 3525 C C . GLU A 1 463 ? 14.172 23.844 -6.293 1 97.88 463 GLU A C 1
ATOM 3527 O O . GLU A 1 463 ? 15.32 24.062 -5.895 1 97.88 463 GLU A O 1
ATOM 3532 N N . VAL A 1 464 ? 13.109 23.891 -5.543 1 98.19 464 VAL A N 1
ATOM 3533 C CA . VAL A 1 464 ? 13.18 24.359 -4.156 1 98.19 464 VAL A CA 1
ATOM 3534 C C . VAL A 1 464 ? 13.93 23.328 -3.312 1 98.19 464 VAL A C 1
ATOM 3536 O O . VAL A 1 464 ? 14.703 23.688 -2.42 1 98.19 464 VAL A O 1
ATOM 3539 N N . ALA A 1 465 ? 13.703 22.047 -3.592 1 97.12 465 ALA A N 1
ATOM 3540 C CA . ALA A 1 465 ? 14.414 20.984 -2.885 1 97.12 465 ALA A CA 1
ATOM 3541 C C . ALA A 1 465 ? 15.922 21.109 -3.1 1 97.12 465 ALA A C 1
ATOM 3543 O O . ALA A 1 465 ? 16.703 20.984 -2.154 1 97.12 465 ALA A O 1
ATOM 3544 N N . GLU A 1 466 ? 16.344 21.359 -4.305 1 96.44 466 GLU A N 1
ATOM 3545 C CA . GLU A 1 466 ? 17.766 21.484 -4.625 1 96.44 466 GLU A CA 1
ATOM 3546 C C . GLU A 1 466 ? 18.375 22.688 -3.92 1 96.44 466 GLU A C 1
ATOM 3548 O O . GLU A 1 466 ? 19.484 22.594 -3.391 1 96.44 466 GLU A O 1
ATOM 3553 N N . ILE A 1 467 ? 17.672 23.797 -3.906 1 96.69 467 ILE A N 1
ATOM 3554 C CA . ILE A 1 467 ? 18.156 25 -3.236 1 96.69 467 ILE A CA 1
ATOM 3555 C C . ILE A 1 467 ? 18.328 24.719 -1.744 1 96.69 467 ILE A C 1
ATOM 3557 O O . ILE A 1 467 ? 19.344 25.109 -1.152 1 96.69 467 ILE A O 1
ATOM 3561 N N . THR A 1 468 ? 17.375 24.062 -1.148 1 97.19 468 THR A N 1
ATOM 3562 C CA . THR A 1 468 ? 17.391 23.766 0.283 1 97.19 468 THR A CA 1
ATOM 3563 C C . THR A 1 468 ? 18.531 22.828 0.637 1 97.19 468 THR A C 1
ATOM 3565 O O . THR A 1 468 ? 19.219 23.031 1.646 1 97.19 468 THR A O 1
ATOM 3568 N N . ILE A 1 469 ? 18.766 21.812 -0.189 1 96.44 469 ILE A N 1
ATOM 3569 C CA . ILE A 1 469 ? 19.828 20.859 0.04 1 96.44 469 ILE A CA 1
ATOM 3570 C C . ILE A 1 469 ? 21.188 21.562 -0.046 1 96.44 469 ILE A C 1
ATOM 3572 O O . ILE A 1 469 ? 22.062 21.344 0.787 1 96.44 469 ILE A O 1
ATOM 3576 N N . GLU A 1 470 ? 21.359 22.438 -0.999 1 96.62 470 GLU A N 1
ATOM 3577 C CA . GLU A 1 470 ? 22.594 23.188 -1.15 1 96.62 470 GLU A CA 1
ATOM 3578 C C . GLU A 1 470 ? 22.812 24.125 0.031 1 96.62 470 GLU A C 1
ATOM 3580 O O . GLU A 1 470 ? 23.906 24.188 0.593 1 96.62 470 GLU A O 1
ATOM 3585 N N . ARG A 1 471 ? 21.766 24.828 0.403 1 96.62 471 ARG A N 1
ATOM 3586 C CA . ARG A 1 471 ? 21.844 25.812 1.479 1 96.62 471 ARG A CA 1
ATOM 3587 C C . ARG A 1 471 ? 22.156 25.141 2.811 1 96.62 471 ARG A C 1
ATOM 3589 O O . ARG A 1 471 ? 22.875 25.703 3.643 1 96.62 471 ARG A O 1
ATOM 3596 N N . SER A 1 472 ? 21.656 23.922 3.021 1 97 472 SER A N 1
ATOM 3597 C CA . SER A 1 472 ? 21.828 23.234 4.293 1 97 472 SER A CA 1
ATOM 3598 C C . SER A 1 472 ? 23.156 22.484 4.344 1 97 472 SER A C 1
ATOM 3600 O O . SER A 1 472 ? 23.594 22.047 5.414 1 97 472 SER A O 1
ATOM 3602 N N . GLY A 1 473 ? 23.828 22.266 3.207 1 97.12 473 GLY A N 1
ATOM 3603 C CA . GLY A 1 473 ? 25.078 21.5 3.148 1 97.12 473 GLY A CA 1
ATOM 3604 C C . GLY A 1 473 ? 24.875 20.016 3.391 1 97.12 473 GLY A C 1
ATOM 3605 O O . GLY A 1 473 ? 25.797 19.328 3.842 1 97.12 473 GLY A O 1
ATOM 3606 N N . LEU A 1 474 ? 23.656 19.531 3.129 1 96.75 474 LEU A N 1
ATOM 3607 C CA . LEU A 1 474 ? 23.328 18.156 3.531 1 96.75 474 LEU A CA 1
ATOM 3608 C C . LEU A 1 474 ? 23.266 17.234 2.32 1 96.75 474 LEU A C 1
ATOM 3610 O O . LEU A 1 474 ? 22.641 16.172 2.371 1 96.75 474 LEU A O 1
ATOM 3614 N N . ARG A 1 475 ? 23.906 17.547 1.196 1 96.06 475 ARG A N 1
ATOM 3615 C CA . ARG A 1 475 ? 23.875 16.75 -0.025 1 96.06 475 ARG A CA 1
ATOM 3616 C C . ARG A 1 475 ? 24.375 15.336 0.237 1 96.06 475 ARG A C 1
ATOM 3618 O O . ARG A 1 475 ? 23.891 14.383 -0.384 1 96.06 475 ARG A O 1
ATOM 3625 N N . HIS A 1 476 ? 25.297 15.172 1.157 1 95.25 476 HIS A N 1
ATOM 3626 C CA . HIS A 1 476 ? 25.891 13.875 1.461 1 95.25 476 HIS A CA 1
ATOM 3627 C C . HIS A 1 476 ? 24.828 12.898 1.976 1 95.25 476 HIS A C 1
ATOM 3629 O O . HIS A 1 476 ? 25.016 11.688 1.909 1 95.25 476 HIS A O 1
ATOM 3635 N N . LEU A 1 477 ? 23.703 13.398 2.5 1 95.44 477 LEU A N 1
ATOM 3636 C CA . LEU A 1 477 ? 22.641 12.547 3.041 1 95.44 477 LEU A CA 1
ATOM 3637 C C . LEU A 1 477 ? 21.844 11.898 1.919 1 95.44 477 LEU A C 1
ATOM 3639 O O . LEU A 1 477 ? 21.031 11 2.168 1 95.44 477 LEU A O 1
ATOM 3643 N N . LEU A 1 478 ? 22.062 12.328 0.67 1 94.94 478 LEU A N 1
ATOM 3644 C CA . LEU A 1 478 ? 21.375 11.742 -0.482 1 94.94 478 LEU A CA 1
ATOM 3645 C C . LEU A 1 478 ? 22.172 10.562 -1.036 1 94.94 478 LEU A C 1
ATOM 3647 O O . LEU A 1 478 ? 21.688 9.852 -1.923 1 94.94 478 LEU A O 1
ATOM 3651 N N . ASP A 1 479 ? 23.359 10.312 -0.462 1 93.31 479 ASP A N 1
ATOM 3652 C CA . ASP A 1 479 ? 24.219 9.242 -0.958 1 93.31 479 ASP A CA 1
ATOM 3653 C C . ASP A 1 479 ? 23.672 7.875 -0.562 1 93.31 479 ASP A C 1
ATOM 3655 O O . ASP A 1 479 ? 23.094 7.719 0.513 1 93.31 479 ASP A O 1
ATOM 3659 N N . GLU A 1 480 ? 23.875 6.938 -1.432 1 90.31 480 GLU A N 1
ATOM 3660 C CA . GLU A 1 480 ? 23.516 5.551 -1.14 1 90.31 480 GLU A CA 1
ATOM 3661 C C . GLU A 1 480 ? 24.406 4.965 -0.051 1 90.31 480 GLU A C 1
ATOM 3663 O O . GLU A 1 480 ? 25.641 5.02 -0.153 1 90.31 480 GLU A O 1
ATOM 3668 N N . PRO A 1 481 ? 23.797 4.414 0.938 1 91.31 481 PRO A N 1
ATOM 3669 C CA . PRO A 1 481 ? 24.656 3.781 1.942 1 91.31 481 PRO A CA 1
ATOM 3670 C C . PRO A 1 481 ? 25.312 2.508 1.429 1 91.31 481 PRO A C 1
ATOM 3672 O O . PRO A 1 481 ? 24.766 1.823 0.564 1 91.31 481 PRO A O 1
ATOM 3675 N N . LYS A 1 482 ? 26.422 2.139 2.025 1 90.19 482 LYS A N 1
ATOM 3676 C CA . LYS A 1 482 ? 27.203 0.966 1.616 1 90.19 482 LYS A CA 1
ATOM 3677 C C . LYS A 1 482 ? 26.438 -0.323 1.921 1 90.19 482 LYS A C 1
ATOM 3679 O O . LYS A 1 482 ? 26.688 -1.359 1.305 1 90.19 482 LYS A O 1
ATOM 3684 N N . THR A 1 483 ? 25.516 -0.248 2.805 1 93 483 THR A N 1
ATOM 3685 C CA . THR A 1 483 ? 24.812 -1.438 3.277 1 93 483 THR A CA 1
ATOM 3686 C C . THR A 1 483 ? 23.438 -1.546 2.633 1 93 483 THR A C 1
ATOM 3688 O O . THR A 1 483 ? 22.578 -2.285 3.115 1 93 483 THR A O 1
ATOM 3691 N N . LEU A 1 484 ? 23.219 -0.783 1.594 1 95.62 484 LEU A N 1
ATOM 3692 C CA . LEU A 1 484 ? 21.922 -0.726 0.955 1 95.62 484 LEU A CA 1
ATOM 3693 C C . LEU A 1 484 ? 21.516 -2.09 0.396 1 95.62 484 LEU A C 1
ATOM 3695 O O . LEU A 1 484 ? 20.344 -2.457 0.416 1 95.62 484 LEU A O 1
ATOM 3699 N N . TRP A 1 485 ? 22.547 -2.857 -0.081 1 97.25 485 TRP A N 1
ATOM 3700 C CA . TRP A 1 485 ? 22.281 -4.082 -0.825 1 97.25 485 TRP A CA 1
ATOM 3701 C C . TRP A 1 485 ? 22.828 -5.301 -0.087 1 97.25 485 TRP A C 1
ATOM 3703 O O . TRP A 1 485 ? 23.812 -5.188 0.66 1 97.25 485 TRP A O 1
ATOM 3713 N N . GLY A 1 486 ? 22.172 -6.484 -0.303 1 96.31 486 GLY A N 1
ATOM 3714 C CA . GLY A 1 486 ? 22.719 -7.797 0.002 1 96.31 486 GLY A CA 1
ATOM 3715 C C . GLY A 1 486 ? 22.734 -8.109 1.486 1 96.31 486 GLY A C 1
ATOM 3716 O O . GLY A 1 486 ? 23.203 -9.172 1.899 1 96.31 486 GLY A O 1
ATOM 3717 N N . ARG A 1 487 ? 22.141 -7.164 2.293 1 95.94 487 ARG A N 1
ATOM 3718 C CA . ARG A 1 487 ? 22.234 -7.324 3.74 1 95.94 487 ARG A CA 1
ATOM 3719 C C . ARG A 1 487 ? 20.859 -7.352 4.375 1 95.94 487 ARG A C 1
ATOM 3721 O O . ARG A 1 487 ? 19.891 -6.836 3.803 1 95.94 487 ARG A O 1
ATOM 3728 N N . SER A 1 488 ? 20.812 -7.996 5.559 1 97.62 488 SER A N 1
ATOM 3729 C CA . SER A 1 488 ? 19.547 -8.047 6.289 1 97.62 488 SER A CA 1
ATOM 3730 C C . SER A 1 488 ? 19.359 -6.812 7.16 1 97.62 488 SER A C 1
ATOM 3732 O O . SER A 1 488 ? 18.266 -6.543 7.637 1 97.62 488 SER A O 1
ATOM 3734 N N . ARG A 1 489 ? 20.438 -6.055 7.359 1 95.88 489 ARG A N 1
ATOM 3735 C CA . ARG A 1 489 ? 20.422 -4.836 8.164 1 95.88 489 ARG A CA 1
ATOM 3736 C C . ARG A 1 489 ? 21.344 -3.779 7.574 1 95.88 489 ARG A C 1
ATOM 3738 O O . ARG A 1 489 ? 22.344 -4.109 6.922 1 95.88 489 ARG A O 1
ATOM 3745 N N . TYR A 1 490 ? 20.938 -2.52 7.762 1 93.56 490 TYR A N 1
ATOM 3746 C CA . TYR A 1 490 ? 21.859 -1.446 7.398 1 93.56 490 TYR A CA 1
ATOM 3747 C C . TYR A 1 490 ? 23.141 -1.528 8.219 1 93.56 490 TYR A C 1
ATOM 3749 O O . TYR A 1 490 ? 23.109 -1.932 9.391 1 93.56 490 TYR A O 1
ATOM 3757 N N . MET B 1 1 ? 26.969 20.484 -57.062 1 25.38 1 MET B N 1
ATOM 3758 C CA . MET B 1 1 ? 26.25 19.297 -56.594 1 25.38 1 MET B CA 1
ATOM 3759 C C . MET B 1 1 ? 27.031 18.562 -55.531 1 25.38 1 MET B C 1
ATOM 3761 O O . MET B 1 1 ? 28.031 17.906 -55.812 1 25.38 1 MET B O 1
ATOM 3765 N N . THR B 1 2 ? 27.281 19.156 -54.344 1 35.78 2 THR B N 1
ATOM 3766 C CA . THR B 1 2 ? 27.969 18.672 -53.156 1 35.78 2 THR B CA 1
ATOM 3767 C C . THR B 1 2 ? 27.375 17.328 -52.719 1 35.78 2 THR B C 1
ATOM 3769 O O . THR B 1 2 ? 26.172 17.234 -52.438 1 35.78 2 THR B O 1
ATOM 3772 N N . THR B 1 3 ? 27.828 16.234 -53.375 1 40.25 3 THR B N 1
ATOM 3773 C CA . THR B 1 3 ? 27.469 14.906 -52.844 1 40.25 3 THR B CA 1
ATOM 3774 C C . THR B 1 3 ? 27.594 14.859 -51.344 1 40.25 3 THR B C 1
ATOM 3776 O O . THR B 1 3 ? 28.688 14.977 -50.781 1 40.25 3 THR B O 1
ATOM 3779 N N . GLU B 1 4 ? 26.781 15.578 -50.594 1 39.81 4 GLU B N 1
ATOM 3780 C CA . GLU B 1 4 ? 26.641 15.281 -49.188 1 39.81 4 GLU B CA 1
ATOM 3781 C C . GLU B 1 4 ? 26.734 13.781 -48.906 1 39.81 4 GLU B C 1
ATOM 3783 O O . GLU B 1 4 ? 25.922 13 -49.438 1 39.81 4 GLU B O 1
ATOM 3788 N N . GLY B 1 5 ? 27.891 13.211 -49.062 1 41.66 5 GLY B N 1
ATOM 3789 C CA . GLY B 1 5 ? 28.188 11.828 -48.719 1 41.66 5 GLY B CA 1
ATOM 3790 C C . GLY B 1 5 ? 27.344 11.305 -47.594 1 41.66 5 GLY B C 1
ATOM 3791 O O . GLY B 1 5 ? 27.109 12.016 -46.594 1 41.66 5 GLY B O 1
ATOM 3792 N N . ASN B 1 6 ? 26.297 10.531 -47.906 1 47.38 6 ASN B N 1
ATOM 3793 C CA . ASN B 1 6 ? 25.547 9.688 -47 1 47.38 6 ASN B CA 1
ATOM 3794 C C . ASN B 1 6 ? 26.484 9 -46 1 47.38 6 ASN B C 1
ATOM 3796 O O . ASN B 1 6 ? 27.156 8.031 -46.344 1 47.38 6 ASN B O 1
ATOM 3800 N N . GLN B 1 7 ? 27.312 9.695 -45.219 1 51.16 7 GLN B N 1
ATOM 3801 C CA . GLN B 1 7 ? 28.078 9.039 -44.188 1 51.16 7 GLN B CA 1
ATOM 3802 C C . GLN B 1 7 ? 27.266 7.902 -43.531 1 51.16 7 GLN B C 1
ATOM 3804 O O . GLN B 1 7 ? 26.172 8.125 -43.031 1 51.16 7 GLN B O 1
ATOM 3809 N N . ALA B 1 8 ? 27.484 6.75 -43.875 1 59.62 8 ALA B N 1
ATOM 3810 C CA . ALA B 1 8 ? 26.859 5.5 -43.469 1 59.62 8 ALA B CA 1
ATOM 3811 C C . ALA B 1 8 ? 26.734 5.422 -41.938 1 59.62 8 ALA B C 1
ATOM 3813 O O . ALA B 1 8 ? 27.703 5.652 -41.219 1 59.62 8 ALA B O 1
ATOM 3814 N N . ASP B 1 9 ? 25.547 5.496 -41.375 1 79.19 9 ASP B N 1
ATOM 3815 C CA . ASP B 1 9 ? 25.266 5.246 -39.969 1 79.19 9 ASP B CA 1
ATOM 3816 C C . ASP B 1 9 ? 25.859 3.922 -39.5 1 79.19 9 ASP B C 1
ATOM 3818 O O . ASP B 1 9 ? 25.422 2.854 -39.938 1 79.19 9 ASP B O 1
ATOM 3822 N N . ASN B 1 10 ? 27.094 3.775 -38.969 1 88.94 10 ASN B N 1
ATOM 3823 C CA . ASN B 1 10 ? 27.812 2.596 -38.531 1 88.94 10 ASN B CA 1
ATOM 3824 C C . ASN B 1 10 ? 27.281 2.068 -37.188 1 88.94 10 ASN B C 1
ATOM 3826 O O . ASN B 1 10 ? 27.812 1.111 -36.625 1 88.94 10 ASN B O 1
ATOM 3830 N N . ARG B 1 11 ? 26.234 2.648 -36.812 1 90.94 11 ARG B N 1
ATOM 3831 C CA . ARG B 1 11 ? 25.641 2.156 -35.594 1 90.94 11 ARG B CA 1
ATOM 3832 C C . ARG B 1 11 ? 24.938 0.817 -35.812 1 90.94 11 ARG B C 1
ATOM 3834 O O . ARG B 1 11 ? 24.375 0.573 -36.875 1 90.94 11 ARG B O 1
ATOM 3841 N N . GLU B 1 12 ? 25.094 -0.06 -34.75 1 97.19 12 GLU B N 1
ATOM 3842 C CA . GLU B 1 12 ? 24.453 -1.366 -34.812 1 97.19 12 GLU B CA 1
ATOM 3843 C C . GLU B 1 12 ? 22.938 -1.235 -34.688 1 97.19 12 GLU B C 1
ATOM 3845 O O . GLU B 1 12 ? 22.438 -0.484 -33.844 1 97.19 12 GLU B O 1
ATOM 3850 N N . ALA B 1 13 ? 22.172 -1.984 -35.531 1 98 13 ALA B N 1
ATOM 3851 C CA . ALA B 1 13 ? 20.719 -1.917 -35.5 1 98 13 ALA B CA 1
ATOM 3852 C C . ALA B 1 13 ? 20.141 -2.752 -34.375 1 98 13 ALA B C 1
ATOM 3854 O O . ALA B 1 13 ? 20.562 -3.893 -34.156 1 98 13 ALA B O 1
ATOM 3855 N N . ILE B 1 14 ? 19.234 -2.162 -33.625 1 98.44 14 ILE B N 1
ATOM 3856 C CA . ILE B 1 14 ? 18.516 -2.877 -32.562 1 98.44 14 ILE B CA 1
ATOM 3857 C C . ILE B 1 14 ? 17.031 -2.537 -32.656 1 98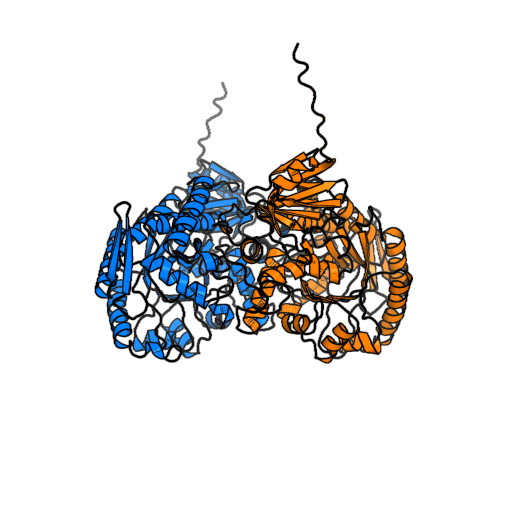.44 14 ILE B C 1
ATOM 3859 O O . ILE B 1 14 ? 16.609 -1.675 -33.438 1 98.44 14 ILE B O 1
ATOM 3863 N N . ASP B 1 15 ? 16.234 -3.215 -31.906 1 98.75 15 ASP B N 1
ATOM 3864 C CA . ASP B 1 15 ? 14.789 -3.035 -31.984 1 98.75 15 ASP B CA 1
ATOM 3865 C C . ASP B 1 15 ? 14.336 -1.85 -31.141 1 98.75 15 ASP B C 1
ATOM 3867 O O . ASP B 1 15 ? 13.578 -0.993 -31.609 1 98.75 15 ASP B O 1
ATOM 3871 N N . THR B 1 16 ? 14.719 -1.806 -29.875 1 98.88 16 THR B N 1
ATOM 3872 C CA . THR B 1 16 ? 14.219 -0.793 -28.938 1 98.88 16 THR B CA 1
ATOM 3873 C C . THR B 1 16 ? 15.359 -0.242 -28.078 1 98.88 16 THR B C 1
ATOM 3875 O O . THR B 1 16 ? 16.219 -0.997 -27.625 1 98.88 16 THR B O 1
ATOM 3878 N N . LEU B 1 17 ? 15.438 1.012 -27.922 1 98.94 17 LEU B N 1
ATOM 3879 C CA . LEU B 1 17 ? 16.297 1.675 -26.938 1 98.94 17 LEU B CA 1
ATOM 3880 C C . LEU B 1 17 ? 15.453 2.432 -25.922 1 98.94 17 LEU B C 1
ATOM 3882 O O . LEU B 1 17 ? 14.719 3.352 -26.266 1 98.94 17 LEU B O 1
ATOM 3886 N N . ILE B 1 18 ? 15.43 1.972 -24.688 1 98.94 18 ILE B N 1
ATOM 3887 C CA . ILE B 1 18 ? 14.875 2.744 -23.578 1 98.94 18 ILE B CA 1
ATOM 3888 C C . ILE B 1 18 ? 15.938 3.711 -23.047 1 98.94 18 ILE B C 1
ATOM 3890 O O . ILE B 1 18 ? 16.938 3.289 -22.469 1 98.94 18 ILE B O 1
ATOM 3894 N N . ALA B 1 19 ? 15.719 5.039 -23.172 1 98.88 19 ALA B N 1
ATOM 3895 C CA . ALA B 1 19 ? 16.797 5.996 -22.953 1 98.88 19 ALA B CA 1
ATOM 3896 C C . ALA B 1 19 ? 16.391 7.043 -21.906 1 98.88 19 ALA B C 1
ATOM 3898 O O . ALA B 1 19 ? 15.211 7.23 -21.641 1 98.88 19 ALA B O 1
ATOM 3899 N N . ASN B 1 20 ? 17.344 7.625 -21.281 1 98.75 20 ASN B N 1
ATOM 3900 C CA . ASN B 1 20 ? 17.219 8.812 -20.438 1 98.75 20 ASN B CA 1
ATOM 3901 C C . ASN B 1 20 ? 16.609 8.484 -19.078 1 98.75 20 ASN B C 1
ATOM 3903 O O . ASN B 1 20 ? 16.219 9.383 -18.344 1 98.75 20 ASN B O 1
ATOM 3907 N N . GLY B 1 21 ? 16.5 7.223 -18.672 1 98.75 21 GLY B N 1
ATOM 3908 C CA . GLY B 1 21 ? 15.891 6.867 -17.406 1 98.75 21 GLY B CA 1
ATOM 3909 C C . GLY B 1 21 ? 16.906 6.641 -16.297 1 98.75 21 GLY B C 1
ATOM 3910 O O . GLY B 1 21 ? 18.125 6.648 -16.547 1 98.75 21 GLY B O 1
ATOM 3911 N N . CYS B 1 22 ? 16.453 6.617 -15.086 1 98.75 22 CYS B N 1
ATOM 3912 C CA . CYS B 1 22 ? 17.266 6.086 -13.992 1 98.75 22 CYS B CA 1
ATOM 3913 C C . CYS B 1 22 ? 17.234 4.562 -13.984 1 98.75 22 CYS B C 1
ATOM 3915 O O . CYS B 1 22 ? 16.266 3.961 -13.516 1 98.75 22 CYS B O 1
ATOM 3917 N N . VAL B 1 23 ? 18.281 3.953 -14.469 1 98.94 23 VAL B N 1
ATOM 3918 C CA . VAL B 1 23 ? 18.281 2.504 -14.625 1 98.94 23 VAL B CA 1
ATOM 3919 C C . VAL B 1 23 ? 18.781 1.846 -13.344 1 98.94 23 VAL B C 1
ATOM 3921 O O . VAL B 1 23 ? 19.938 2.061 -12.93 1 98.94 23 VAL B O 1
ATOM 3924 N N . ILE B 1 24 ? 17.938 1.129 -12.664 1 98.88 24 ILE B N 1
ATOM 3925 C CA . ILE B 1 24 ? 18.297 0.273 -11.531 1 98.88 24 ILE B CA 1
ATOM 3926 C C . ILE B 1 24 ? 18.5 -1.16 -12.016 1 98.88 24 ILE B C 1
ATOM 3928 O O . ILE B 1 24 ? 17.531 -1.913 -12.172 1 98.88 24 ILE B O 1
ATOM 3932 N N . THR B 1 25 ? 19.641 -1.585 -12.227 1 98.88 25 THR B N 1
ATOM 3933 C CA . THR B 1 25 ? 19.984 -2.713 -13.086 1 98.88 25 THR B CA 1
ATOM 3934 C C . THR B 1 25 ? 19.719 -4.035 -12.367 1 98.88 25 THR B C 1
ATOM 3936 O O . THR B 1 25 ? 19.375 -5.035 -13.008 1 98.88 25 THR B O 1
ATOM 3939 N N . MET B 1 26 ? 20.016 -4.066 -11 1 98.75 26 MET B N 1
ATOM 3940 C CA . MET B 1 26 ? 20.016 -5.273 -10.18 1 98.75 26 MET B CA 1
ATOM 3941 C C . MET B 1 26 ? 21.078 -6.254 -10.656 1 98.75 26 MET B C 1
ATOM 3943 O O . MET B 1 26 ? 20.953 -7.461 -10.438 1 98.75 26 MET B O 1
ATOM 3947 N N . ASP B 1 27 ? 22.047 -5.793 -11.445 1 98.62 27 ASP B N 1
ATOM 3948 C CA . ASP B 1 27 ? 23.172 -6.629 -11.852 1 98.62 27 ASP B CA 1
ATOM 3949 C C . ASP B 1 27 ? 24.078 -6.93 -10.664 1 98.62 27 ASP B C 1
ATOM 3951 O O . ASP B 1 27 ? 23.828 -6.496 -9.547 1 98.62 27 ASP B O 1
ATOM 3955 N N . PRO B 1 28 ? 25.094 -7.723 -10.828 1 97.94 28 PRO B N 1
ATOM 3956 C CA . PRO B 1 28 ? 25.938 -8.125 -9.695 1 97.94 28 PRO B CA 1
ATOM 3957 C C . PRO B 1 28 ? 26.531 -6.938 -8.953 1 97.94 28 PRO B C 1
ATOM 3959 O O . PRO B 1 28 ? 26.75 -7.008 -7.738 1 97.94 28 PRO B O 1
ATOM 3962 N N . GLN B 1 29 ? 26.75 -5.812 -9.625 1 97.19 29 GLN B N 1
ATOM 3963 C CA . GLN B 1 29 ? 27.328 -4.625 -9.008 1 97.19 29 GLN B CA 1
ATOM 3964 C C . GLN B 1 29 ? 26.234 -3.697 -8.477 1 97.19 29 GLN B C 1
ATOM 3966 O O . GLN B 1 29 ? 26.531 -2.703 -7.809 1 97.19 29 GLN B O 1
ATOM 3971 N N . ARG B 1 30 ? 25.031 -4.035 -8.711 1 98.19 30 ARG B N 1
ATOM 3972 C CA . ARG B 1 30 ? 23.891 -3.238 -8.297 1 98.19 30 ARG B CA 1
ATOM 3973 C C . ARG B 1 30 ? 24.031 -1.792 -8.758 1 98.19 30 ARG B C 1
ATOM 3975 O O . ARG B 1 30 ? 23.797 -0.862 -7.98 1 98.19 30 ARG B O 1
ATOM 3982 N N . ARG B 1 31 ? 24.391 -1.61 -10.078 1 97.5 31 ARG B N 1
ATOM 3983 C CA . ARG B 1 31 ? 24.578 -0.264 -10.609 1 97.5 31 ARG B CA 1
ATOM 3984 C C . ARG B 1 31 ? 23.25 0.477 -10.688 1 97.5 31 ARG B C 1
ATOM 3986 O O . ARG B 1 31 ? 22.234 -0.102 -11.078 1 97.5 31 ARG B O 1
ATOM 3993 N N . VAL B 1 32 ? 23.203 1.66 -10.234 1 98.44 32 VAL B N 1
ATOM 3994 C CA . VAL B 1 32 ? 22.141 2.637 -10.492 1 98.44 32 VAL B CA 1
ATOM 3995 C C . VAL B 1 32 ? 22.672 3.736 -11.414 1 98.44 32 VAL B C 1
ATOM 3997 O O . VAL B 1 32 ? 23.547 4.52 -11.023 1 98.44 32 VAL B O 1
ATOM 4000 N N . ILE B 1 33 ? 22.156 3.768 -12.672 1 98.5 33 ILE B N 1
ATOM 4001 C CA . ILE B 1 33 ? 22.734 4.633 -13.695 1 98.5 33 ILE B CA 1
ATOM 4002 C C . ILE B 1 33 ? 21.781 5.801 -13.977 1 98.5 33 ILE B C 1
ATOM 4004 O O . ILE B 1 33 ? 20.719 5.617 -14.562 1 98.5 33 ILE B O 1
ATOM 4008 N N . GLU B 1 34 ? 22.234 6.953 -13.523 1 96.88 34 GLU B N 1
ATOM 4009 C CA . GLU B 1 34 ? 21.469 8.148 -13.867 1 96.88 34 GLU B CA 1
ATOM 4010 C C . GLU B 1 34 ? 21.516 8.422 -15.375 1 96.88 34 GLU B C 1
ATOM 4012 O O . GLU B 1 34 ? 22.562 8.234 -16 1 96.88 34 GLU B O 1
ATOM 4017 N N . ARG B 1 35 ? 20.469 8.812 -16 1 98.12 35 ARG B N 1
ATOM 4018 C CA . ARG B 1 35 ? 20.344 9.016 -17.438 1 98.12 35 ARG B CA 1
ATOM 4019 C C . ARG B 1 35 ? 20.828 7.789 -18.203 1 98.12 35 ARG B C 1
ATOM 4021 O O . ARG B 1 35 ? 21.672 7.898 -19.094 1 98.12 35 ARG B O 1
ATOM 4028 N N . GLY B 1 36 ? 20.422 6.621 -17.672 1 98.81 36 GLY B N 1
ATOM 4029 C CA . GLY B 1 36 ? 20.797 5.336 -18.234 1 98.81 36 GLY B CA 1
ATOM 4030 C C . GLY B 1 36 ? 19.891 4.895 -19.375 1 98.81 36 GLY B C 1
ATOM 4031 O O . GLY B 1 36 ? 18.906 5.559 -19.672 1 98.81 36 GLY B O 1
ATOM 4032 N N . ALA B 1 37 ? 20.344 3.812 -20 1 98.94 37 ALA B N 1
ATOM 4033 C CA . ALA B 1 37 ? 19.578 3.252 -21.109 1 98.94 37 ALA B CA 1
ATOM 4034 C C . ALA B 1 37 ? 19.703 1.731 -21.156 1 98.94 37 ALA B C 1
ATOM 4036 O O . ALA B 1 37 ? 20.641 1.166 -20.594 1 98.94 37 ALA B O 1
ATOM 4037 N N . VAL B 1 38 ? 18.766 1.097 -21.719 1 98.94 38 VAL B N 1
ATOM 4038 C CA . VAL B 1 38 ? 18.719 -0.34 -21.969 1 98.94 38 VAL B CA 1
ATOM 4039 C C . VAL B 1 38 ? 18.453 -0.596 -23.453 1 98.94 38 VAL B C 1
ATOM 4041 O O . VAL B 1 38 ? 17.469 -0.121 -24 1 98.94 38 VAL B O 1
ATOM 4044 N N . ALA B 1 39 ? 19.359 -1.308 -24.109 1 98.94 39 ALA B N 1
ATOM 4045 C CA . ALA B 1 39 ? 19.234 -1.671 -25.516 1 98.94 39 ALA B CA 1
ATOM 4046 C C . ALA B 1 39 ? 18.672 -3.08 -25.672 1 98.94 39 ALA B C 1
ATOM 4048 O O . ALA B 1 39 ? 19.156 -4.02 -25.031 1 98.94 39 ALA B O 1
ATOM 4049 N N . VAL B 1 40 ? 17.656 -3.236 -26.5 1 98.94 40 VAL B N 1
ATOM 4050 C CA . VAL B 1 40 ? 16.969 -4.512 -26.672 1 98.94 40 VAL B CA 1
ATOM 4051 C C . VAL B 1 40 ? 16.984 -4.922 -28.141 1 98.94 40 VAL B C 1
ATOM 4053 O O . VAL B 1 40 ? 16.656 -4.117 -29.031 1 98.94 40 VAL B O 1
ATOM 4056 N N . SER B 1 41 ? 17.391 -6.066 -28.484 1 98.81 41 SER B N 1
ATOM 4057 C CA . SER B 1 41 ? 17.312 -6.707 -29.797 1 98.81 41 SER B CA 1
ATOM 4058 C C . SER B 1 41 ? 16.594 -8.055 -29.703 1 98.81 41 SER B C 1
ATOM 4060 O O . SER B 1 41 ? 17.047 -8.953 -29 1 98.81 41 SER B O 1
ATOM 4062 N N . GLY B 1 42 ? 15.531 -8.156 -30.469 1 98.12 42 GLY B N 1
ATOM 4063 C CA . GLY B 1 42 ? 14.695 -9.328 -30.266 1 98.12 42 GLY B CA 1
ATOM 4064 C C . GLY B 1 42 ? 14.086 -9.406 -28.875 1 98.12 42 GLY B C 1
ATOM 4065 O O . GLY B 1 42 ? 13.438 -8.461 -28.438 1 98.12 42 GLY B O 1
ATOM 4066 N N . ASP B 1 43 ? 14.344 -10.531 -28.266 1 98.5 43 ASP B N 1
ATOM 4067 C CA . ASP B 1 43 ? 13.742 -10.719 -26.953 1 98.5 43 ASP B CA 1
ATOM 4068 C C . ASP B 1 43 ? 14.766 -10.508 -25.844 1 98.5 43 ASP B C 1
ATOM 4070 O O . ASP B 1 43 ? 14.484 -10.75 -24.672 1 98.5 43 ASP B O 1
ATOM 4074 N N . ARG B 1 44 ? 15.945 -9.961 -26.156 1 98.69 44 ARG B N 1
ATOM 4075 C CA . ARG B 1 44 ? 17.016 -9.938 -25.172 1 98.69 44 ARG B CA 1
ATOM 4076 C C . ARG B 1 44 ? 17.625 -8.547 -25.047 1 98.69 44 ARG B C 1
ATOM 4078 O O . ARG B 1 44 ? 17.562 -7.754 -26 1 98.69 44 ARG B O 1
ATOM 4085 N N . ILE B 1 45 ? 18.109 -8.312 -23.906 1 98.94 45 ILE B N 1
ATOM 4086 C CA . ILE B 1 45 ? 18.922 -7.121 -23.656 1 98.94 45 ILE B CA 1
ATOM 4087 C C . ILE B 1 45 ? 20.297 -7.297 -24.281 1 98.94 45 ILE B C 1
ATOM 4089 O O . ILE B 1 45 ? 20.938 -8.344 -24.109 1 98.94 45 ILE B O 1
ATOM 4093 N N . VAL B 1 46 ? 20.766 -6.305 -25.016 1 98.88 46 VAL B N 1
ATOM 4094 C CA . VAL B 1 46 ? 22.078 -6.465 -25.656 1 98.88 46 VAL B CA 1
ATOM 4095 C C . VAL B 1 46 ? 23.094 -5.543 -25 1 98.88 46 VAL B C 1
ATOM 4097 O O . VAL B 1 46 ? 24.297 -5.762 -25.109 1 98.88 46 VAL B O 1
ATOM 4100 N N . ALA B 1 47 ? 22.562 -4.48 -24.297 1 98.88 47 ALA B N 1
ATOM 4101 C CA . ALA B 1 47 ? 23.484 -3.59 -23.578 1 98.88 47 ALA B CA 1
ATOM 4102 C C . ALA B 1 47 ? 22.734 -2.742 -22.562 1 98.88 47 ALA B C 1
ATOM 4104 O O . ALA B 1 47 ? 21.547 -2.424 -22.75 1 98.88 47 ALA B O 1
ATOM 4105 N N . VAL B 1 48 ? 23.375 -2.424 -21.5 1 98.88 48 VAL B N 1
ATOM 4106 C CA . VAL B 1 48 ? 22.922 -1.486 -20.484 1 98.88 48 VAL B CA 1
ATOM 4107 C C . VAL B 1 48 ? 24.031 -0.485 -20.172 1 98.88 48 VAL B C 1
ATOM 4109 O O . VAL B 1 48 ? 25.203 -0.867 -20.016 1 98.88 48 VAL B O 1
ATOM 4112 N N . GLY B 1 49 ? 23.781 0.741 -20.141 1 98.69 49 GLY B N 1
ATOM 4113 C CA . GLY B 1 49 ? 24.781 1.763 -19.906 1 98.69 49 GLY B CA 1
ATOM 4114 C C . GLY B 1 49 ? 24.234 3.174 -19.984 1 98.69 49 GLY B C 1
ATOM 4115 O O . GLY B 1 49 ? 23.031 3.389 -19.812 1 98.69 49 GLY B O 1
ATOM 4116 N N . GLY B 1 50 ? 25.094 4.141 -20.141 1 98.69 50 GLY B N 1
ATOM 4117 C CA . GLY B 1 50 ? 24.656 5.52 -20.281 1 98.69 50 GLY B CA 1
ATOM 4118 C C . GLY B 1 50 ? 23.922 5.785 -21.594 1 98.69 50 GLY B C 1
ATOM 4119 O O . GLY B 1 50 ? 24.25 5.18 -22.609 1 98.69 50 GLY B O 1
ATOM 4120 N N . THR B 1 51 ? 22.969 6.688 -21.562 1 98.75 51 THR B N 1
ATOM 4121 C CA . THR B 1 51 ? 22.156 7 -22.734 1 98.75 51 THR B CA 1
ATOM 4122 C C . THR B 1 51 ? 23.031 7.434 -23.906 1 98.75 51 THR B C 1
ATOM 4124 O O . THR B 1 51 ? 22.891 6.918 -25.016 1 98.75 51 THR B O 1
ATOM 4127 N N . ASP B 1 52 ? 23.969 8.383 -23.688 1 98.5 52 ASP B N 1
ATOM 4128 C CA . ASP B 1 52 ? 24.812 8.906 -24.75 1 98.5 52 ASP B CA 1
ATOM 4129 C C . ASP B 1 52 ? 25.656 7.805 -25.391 1 98.5 52 ASP B C 1
ATOM 4131 O O . ASP B 1 52 ? 25.781 7.738 -26.609 1 98.5 52 ASP B O 1
ATOM 4135 N N . GLU B 1 53 ? 26.172 7.008 -24.531 1 98.31 53 GLU B N 1
ATOM 4136 C CA . GLU B 1 53 ? 27 5.898 -24.984 1 98.31 53 GLU B CA 1
ATOM 4137 C C . GLU B 1 53 ? 26.219 4.945 -25.875 1 98.31 53 GLU B C 1
ATOM 4139 O O . GLU B 1 53 ? 26.656 4.586 -26.969 1 98.31 53 GLU B O 1
ATOM 4144 N N . LEU B 1 54 ? 25.062 4.555 -25.484 1 98.62 54 LEU B N 1
ATOM 4145 C CA . LEU B 1 54 ? 24.297 3.555 -26.203 1 98.62 54 LEU B CA 1
ATOM 4146 C C . LEU B 1 54 ? 23.656 4.156 -27.453 1 98.62 54 LEU B C 1
ATOM 4148 O O . LEU B 1 54 ? 23.5 3.471 -28.469 1 98.62 54 LEU B O 1
ATOM 4152 N N . GLN B 1 55 ? 23.344 5.445 -27.391 1 98 55 GLN B N 1
ATOM 4153 C CA . GLN B 1 55 ? 22.828 6.113 -28.578 1 98 55 GLN B CA 1
ATOM 4154 C C . GLN B 1 55 ? 23.891 6.238 -29.656 1 98 55 GLN B C 1
ATOM 4156 O O . GLN B 1 55 ? 23.578 6.238 -30.844 1 98 55 GLN B O 1
ATOM 4161 N N . ALA B 1 56 ? 25.094 6.348 -29.25 1 97.88 56 ALA B N 1
ATOM 4162 C CA . ALA B 1 56 ? 26.203 6.418 -30.203 1 97.88 56 ALA B CA 1
ATOM 4163 C C . ALA B 1 56 ? 26.5 5.051 -30.812 1 97.88 56 ALA B C 1
ATOM 4165 O O . ALA B 1 56 ? 26.953 4.961 -31.953 1 97.88 56 ALA B O 1
ATOM 4166 N N . ARG B 1 57 ? 26.156 4.055 -30.141 1 98.06 57 ARG B N 1
ATOM 4167 C CA . ARG B 1 57 ? 26.5 2.699 -30.547 1 98.06 57 ARG B CA 1
ATOM 4168 C C . ARG B 1 57 ? 25.375 2.061 -31.344 1 98.06 57 ARG B C 1
ATOM 4170 O O . ARG B 1 57 ? 25.625 1.257 -32.25 1 98.06 57 ARG B O 1
ATOM 4177 N N . TYR B 1 58 ? 24.141 2.402 -31.016 1 98.19 58 TYR B N 1
ATOM 4178 C CA . TYR B 1 58 ? 23.016 1.66 -31.562 1 98.19 58 TYR B CA 1
ATOM 4179 C C . TYR B 1 58 ? 22.078 2.586 -32.344 1 98.19 58 TYR B C 1
ATOM 4181 O O . TYR B 1 58 ? 21.891 3.742 -31.953 1 98.19 58 TYR B O 1
ATOM 4189 N N . ARG B 1 59 ? 21.5 2.088 -33.375 1 97.88 59 ARG B N 1
ATOM 4190 C CA . ARG B 1 59 ? 20.344 2.652 -34.062 1 97.88 59 ARG B CA 1
ATOM 4191 C C . ARG B 1 59 ? 19.094 1.831 -33.781 1 97.88 59 ARG B C 1
ATOM 4193 O O . ARG B 1 59 ? 18.969 0.695 -34.25 1 97.88 59 ARG B O 1
ATOM 4200 N N . ALA B 1 60 ? 18.266 2.355 -33.062 1 98.06 60 ALA B N 1
ATOM 4201 C CA . ALA B 1 60 ? 17.078 1.611 -32.625 1 98.06 60 ALA B CA 1
ATOM 4202 C C . ALA B 1 60 ? 15.898 1.857 -33.562 1 98.06 60 ALA B C 1
ATOM 4204 O O . ALA B 1 60 ? 15.695 2.979 -34.031 1 98.06 60 ALA B O 1
ATOM 4205 N N . ALA B 1 61 ? 15.18 0.841 -33.844 1 98.38 61 ALA B N 1
ATOM 4206 C CA . ALA B 1 61 ? 13.93 1.006 -34.594 1 98.38 61 ALA B CA 1
ATOM 4207 C C . ALA B 1 61 ? 12.945 1.88 -33.844 1 98.38 61 ALA B C 1
ATOM 4209 O O . ALA B 1 61 ? 12.156 2.613 -34.438 1 98.38 61 ALA B O 1
ATOM 4210 N N . ARG B 1 62 ? 12.914 1.768 -32.531 1 98.44 62 ARG B N 1
ATOM 4211 C CA . ARG B 1 62 ? 12.062 2.557 -31.656 1 98.44 62 ARG B CA 1
ATOM 4212 C C . ARG B 1 62 ? 12.844 3.025 -30.422 1 98.44 62 ARG B C 1
ATOM 4214 O O . ARG B 1 62 ? 13.594 2.254 -29.828 1 98.44 62 ARG B O 1
ATOM 4221 N N . THR B 1 63 ? 12.734 4.254 -30.125 1 98.56 63 THR B N 1
ATOM 4222 C CA . THR B 1 63 ? 13.305 4.789 -28.891 1 98.56 63 THR B CA 1
ATOM 4223 C C . THR B 1 63 ? 12.195 5.156 -27.906 1 98.56 63 THR B C 1
ATOM 4225 O O . THR B 1 63 ? 11.25 5.855 -28.266 1 98.56 63 THR B O 1
ATOM 4228 N N . ILE B 1 64 ? 12.242 4.602 -26.75 1 98.75 64 ILE B N 1
ATOM 4229 C CA . ILE B 1 64 ? 11.328 4.941 -25.656 1 98.75 64 ILE B CA 1
ATOM 4230 C C . ILE B 1 64 ? 12.008 5.922 -24.703 1 98.75 64 ILE B C 1
ATOM 4232 O O . ILE B 1 64 ? 13.078 5.629 -24.172 1 98.75 64 ILE B O 1
ATOM 4236 N N . ASP B 1 65 ? 11.461 7.121 -24.516 1 98.69 65 ASP B N 1
ATOM 4237 C CA . ASP B 1 65 ? 12.016 8.133 -23.609 1 98.69 65 ASP B CA 1
ATOM 4238 C C . ASP B 1 65 ? 11.609 7.852 -22.156 1 98.69 65 ASP B C 1
ATOM 4240 O O . ASP B 1 65 ? 10.43 7.973 -21.812 1 98.69 65 ASP B O 1
ATOM 4244 N N . ALA B 1 66 ? 12.523 7.465 -21.359 1 98.75 66 ALA B N 1
ATOM 4245 C CA . ALA B 1 66 ? 12.273 7.113 -19.969 1 98.75 66 ALA B CA 1
ATOM 4246 C C . ALA B 1 66 ? 12.695 8.242 -19.031 1 98.75 66 ALA B C 1
ATOM 4248 O O . ALA B 1 66 ? 12.984 8.008 -17.859 1 98.75 66 ALA B O 1
ATOM 4249 N N . ARG B 1 67 ? 12.719 9.539 -19.562 1 98 67 ARG B N 1
ATOM 4250 C CA . ARG B 1 67 ? 13.008 10.672 -18.703 1 98 67 ARG B CA 1
ATOM 4251 C C . ARG B 1 67 ? 12.07 10.703 -17.5 1 98 67 ARG B C 1
ATOM 4253 O O . ARG B 1 67 ? 10.859 10.5 -17.641 1 98 67 ARG B O 1
ATOM 4260 N N . ARG B 1 68 ? 12.633 10.922 -16.234 1 98.31 68 ARG B N 1
ATOM 4261 C CA . ARG B 1 68 ? 11.914 11.078 -14.977 1 98.31 68 ARG B CA 1
ATOM 4262 C C . ARG B 1 68 ? 11.25 9.766 -14.562 1 98.31 68 ARG B C 1
ATOM 4264 O O . ARG B 1 68 ? 10.281 9.766 -13.805 1 98.31 68 ARG B O 1
ATOM 4271 N N . LYS B 1 69 ? 11.703 8.688 -15.117 1 98.75 69 LYS B N 1
ATOM 4272 C CA . LYS B 1 69 ? 11.219 7.359 -14.758 1 98.75 69 LYS B CA 1
ATOM 4273 C C . LYS B 1 69 ? 12.367 6.465 -14.297 1 98.75 69 LYS B C 1
ATOM 4275 O O . LYS B 1 69 ? 13.523 6.691 -14.656 1 98.75 69 LYS B O 1
ATOM 4280 N N . ALA B 1 70 ? 12.047 5.547 -13.43 1 98.88 70 ALA B N 1
ATOM 4281 C CA . ALA B 1 70 ? 12.961 4.453 -13.117 1 98.88 70 ALA B CA 1
ATOM 4282 C C . ALA B 1 70 ? 12.773 3.289 -14.086 1 98.88 70 ALA B C 1
ATOM 4284 O O . ALA B 1 70 ? 11.648 2.963 -14.469 1 98.88 70 ALA B O 1
ATOM 4285 N N . VAL B 1 71 ? 13.875 2.713 -14.531 1 98.94 71 VAL B N 1
ATOM 4286 C CA . VAL B 1 71 ? 13.898 1.523 -15.375 1 98.94 71 VAL B CA 1
ATOM 4287 C C . VAL B 1 71 ? 14.383 0.324 -14.562 1 98.94 71 VAL B C 1
ATOM 4289 O O . VAL B 1 71 ? 15.492 0.339 -14.023 1 98.94 71 VAL B O 1
ATOM 4292 N N . LEU B 1 72 ? 13.531 -0.714 -14.422 1 98.88 72 LEU B N 1
ATOM 4293 C CA . LEU B 1 72 ? 13.82 -1.884 -13.602 1 98.88 72 LEU B CA 1
ATOM 4294 C C . LEU B 1 72 ? 13.578 -3.172 -14.383 1 98.88 72 LEU B C 1
ATOM 4296 O O . LEU B 1 72 ? 12.859 -3.17 -15.383 1 98.88 72 LEU B O 1
ATOM 4300 N N . PRO B 1 73 ? 14.352 -4.258 -13.953 1 98.94 73 PRO B N 1
ATOM 4301 C CA . PRO B 1 73 ? 13.82 -5.543 -14.422 1 98.94 73 PRO B CA 1
ATOM 4302 C C . PRO B 1 73 ? 12.375 -5.777 -14 1 98.94 73 PRO B C 1
ATOM 4304 O O . PRO B 1 73 ? 11.922 -5.223 -12.992 1 98.94 73 PRO B O 1
ATOM 4307 N N . GLY B 1 74 ? 11.617 -6.516 -14.828 1 98.94 74 GLY B N 1
ATOM 4308 C CA . GLY B 1 74 ? 10.289 -6.91 -14.391 1 98.94 74 GLY B CA 1
ATOM 4309 C C . GLY B 1 74 ? 10.273 -7.523 -13 1 98.94 74 GLY B C 1
ATOM 4310 O O . GLY B 1 74 ? 11.18 -8.281 -12.641 1 98.94 74 GLY B O 1
ATOM 4311 N N . LEU B 1 75 ? 9.297 -7.188 -12.18 1 98.94 75 LEU B N 1
ATOM 4312 C CA . LEU B 1 75 ? 9.18 -7.762 -10.844 1 98.94 75 LEU B CA 1
ATOM 4313 C C . LEU B 1 75 ? 8.734 -9.219 -10.922 1 98.94 75 LEU B C 1
ATOM 4315 O O . LEU B 1 75 ? 8.148 -9.648 -11.922 1 98.94 75 LEU B O 1
ATOM 4319 N N . ILE B 1 76 ? 9.062 -9.938 -9.891 1 98.94 76 ILE B N 1
ATOM 4320 C CA . ILE B 1 76 ? 8.75 -11.367 -9.812 1 98.94 76 ILE B CA 1
ATOM 4321 C C . ILE B 1 76 ? 7.922 -11.648 -8.562 1 98.94 76 ILE B C 1
ATOM 4323 O O . ILE B 1 76 ? 8.273 -11.203 -7.465 1 98.94 76 ILE B O 1
ATOM 4327 N N . ASP B 1 77 ? 6.773 -12.258 -8.719 1 98.88 77 ASP B N 1
ATOM 4328 C CA . ASP B 1 77 ? 5.934 -12.773 -7.645 1 98.88 77 ASP B CA 1
ATOM 4329 C C . ASP B 1 77 ? 6.141 -14.273 -7.453 1 98.88 77 ASP B C 1
ATOM 4331 O O . ASP B 1 77 ? 5.523 -15.086 -8.148 1 98.88 77 ASP B O 1
ATOM 4335 N N . ALA B 1 78 ? 6.836 -14.656 -6.395 1 98.81 78 ALA B N 1
ATOM 4336 C CA . ALA B 1 78 ? 7.414 -15.992 -6.324 1 98.81 78 ALA B CA 1
ATOM 4337 C C . ALA B 1 78 ? 6.414 -17 -5.75 1 98.81 78 ALA B C 1
ATOM 4339 O O . ALA B 1 78 ? 6.719 -18.188 -5.629 1 98.81 78 ALA B O 1
ATOM 4340 N N . HIS B 1 79 ? 5.238 -16.547 -5.387 1 98.56 79 HIS B N 1
ATOM 4341 C CA . HIS B 1 79 ? 4.227 -17.469 -4.879 1 98.56 79 HIS B CA 1
ATOM 4342 C C . HIS B 1 79 ? 2.844 -16.828 -4.898 1 98.56 79 HIS B C 1
ATOM 4344 O O . HIS B 1 79 ? 2.633 -15.773 -4.289 1 98.56 79 HIS B O 1
ATOM 4350 N N . ALA B 1 80 ? 1.964 -17.5 -5.477 1 98.06 80 ALA B N 1
ATOM 4351 C CA . ALA B 1 80 ? 0.542 -17.172 -5.453 1 98.06 80 ALA B CA 1
ATOM 4352 C C . ALA B 1 80 ? -0.312 -18.391 -5.781 1 98.06 80 ALA B C 1
ATOM 4354 O O . ALA B 1 80 ? 0.213 -19.484 -5.973 1 98.06 80 ALA B O 1
ATOM 4355 N N . HIS B 1 81 ? -1.609 -18.188 -5.73 1 97.56 81 HIS B N 1
ATOM 4356 C CA . HIS B 1 81 ? -2.561 -19.25 -6.016 1 97.56 81 HIS B CA 1
ATOM 4357 C C . HIS B 1 81 ? -3.471 -18.891 -7.184 1 97.56 81 HIS B C 1
ATOM 4359 O O . HIS B 1 81 ? -4.008 -17.781 -7.227 1 97.56 81 HIS B O 1
ATOM 4365 N N . ALA B 1 82 ? -3.574 -19.812 -8.102 1 97.44 82 ALA B N 1
ATOM 4366 C CA . ALA B 1 82 ? -4.609 -19.672 -9.125 1 97.44 82 ALA B CA 1
ATOM 4367 C C . ALA B 1 82 ? -5.992 -19.969 -8.547 1 97.44 82 ALA B C 1
ATOM 4369 O O . ALA B 1 82 ? -6.152 -20.891 -7.746 1 97.44 82 ALA B O 1
ATOM 4370 N N . GLY B 1 83 ? -7 -19.281 -8.906 1 96 83 GLY B N 1
ATOM 4371 C CA . GLY B 1 83 ? -8.352 -19.359 -8.375 1 96 83 GLY B CA 1
ATOM 4372 C C . GLY B 1 83 ? -8.68 -18.234 -7.406 1 96 83 GLY B C 1
ATOM 4373 O O . GLY B 1 83 ? -9.812 -17.75 -7.371 1 96 83 GLY B O 1
ATOM 4374 N N . HIS B 1 84 ? -7.703 -17.734 -6.703 1 95.5 84 HIS B N 1
ATOM 4375 C CA . HIS B 1 84 ? -7.879 -16.781 -5.605 1 95.5 84 HIS B CA 1
ATOM 4376 C C . HIS B 1 84 ? -8.43 -15.453 -6.109 1 95.5 84 HIS B C 1
ATOM 4378 O O . HIS B 1 84 ? -9.164 -14.773 -5.395 1 95.5 84 HIS B O 1
ATOM 4384 N N . ALA B 1 85 ? -8.07 -15.047 -7.277 1 95.88 85 ALA B N 1
ATOM 4385 C CA . ALA B 1 85 ? -8.469 -13.734 -7.766 1 95.88 85 ALA B CA 1
ATOM 4386 C C . ALA B 1 85 ? -9.984 -13.625 -7.879 1 95.88 85 ALA B C 1
ATOM 4388 O O . ALA B 1 85 ? -10.547 -12.539 -7.754 1 95.88 85 ALA B O 1
ATOM 4389 N N . MET B 1 86 ? -10.633 -14.773 -8.078 1 96.12 86 MET B N 1
ATOM 4390 C CA . MET B 1 86 ? -12.086 -14.789 -8.234 1 96.12 86 MET B CA 1
ATOM 4391 C C . MET B 1 86 ? -12.773 -14.852 -6.879 1 96.12 86 MET B C 1
ATOM 4393 O O . MET B 1 86 ? -13.984 -14.656 -6.785 1 96.12 86 MET B O 1
ATOM 4397 N N . LEU B 1 87 ? -12.008 -15.109 -5.805 1 93.44 87 LEU B N 1
ATOM 4398 C CA . LEU B 1 87 ? -12.586 -15.367 -4.492 1 93.44 87 LEU B CA 1
ATOM 4399 C C . LEU B 1 87 ? -12.219 -14.258 -3.51 1 93.44 87 LEU B C 1
ATOM 4401 O O . LEU B 1 87 ? -12.375 -14.414 -2.297 1 93.44 87 LEU B O 1
ATOM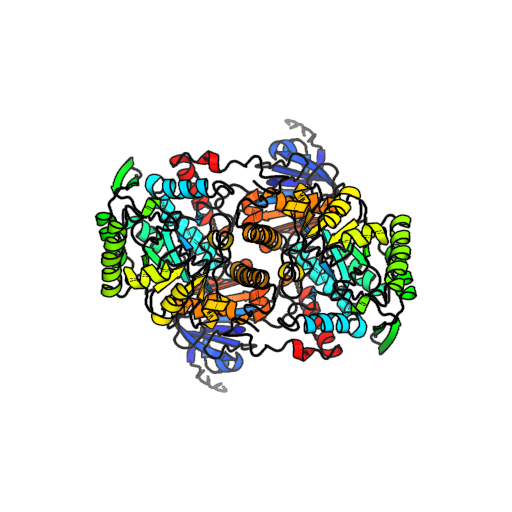 4405 N N . ARG B 1 88 ? -11.82 -13.07 -4.043 1 90.81 88 ARG B N 1
ATOM 4406 C CA . ARG B 1 88 ? -11.367 -11.992 -3.166 1 90.81 88 ARG B CA 1
ATOM 4407 C C . ARG B 1 88 ? -12.43 -11.656 -2.121 1 90.81 88 ARG B C 1
ATOM 4409 O O . ARG B 1 88 ? -13.602 -11.484 -2.453 1 90.81 88 ARG B O 1
ATOM 4416 N N . THR B 1 89 ? -12.156 -11.695 -0.878 1 88.94 89 THR B N 1
ATOM 4417 C CA . THR B 1 89 ? -12.852 -11.117 0.265 1 88.94 89 THR B CA 1
ATOM 4418 C C . THR B 1 89 ? -14.031 -11.984 0.682 1 88.94 89 THR B C 1
ATOM 4420 O O . THR B 1 89 ? -14.719 -11.672 1.658 1 88.94 89 THR B O 1
ATOM 4423 N N . ILE B 1 90 ? -14.414 -13.07 -0.187 1 91.19 90 ILE B N 1
ATOM 4424 C CA . ILE B 1 90 ? -15.57 -13.898 0.123 1 91.19 90 ILE B CA 1
ATOM 4425 C C . ILE B 1 90 ? -15.453 -14.445 1.542 1 91.19 90 ILE B C 1
ATOM 4427 O O . ILE B 1 90 ? -14.367 -14.859 1.964 1 91.19 90 ILE B O 1
ATOM 4431 N N . GLY B 1 91 ? -16.531 -14.398 2.27 1 88.06 91 GLY B N 1
ATOM 4432 C CA . GLY B 1 91 ? -16.516 -14.875 3.643 1 88.06 91 GLY B CA 1
ATOM 4433 C C . GLY B 1 91 ? -16.094 -13.82 4.641 1 88.06 91 GLY B C 1
ATOM 4434 O O . GLY B 1 91 ? -16.203 -14.016 5.852 1 88.06 91 GLY B O 1
ATOM 4435 N N . GLY B 1 92 ? -15.711 -12.734 4.051 1 79.56 92 GLY B N 1
ATOM 4436 C CA . GLY B 1 92 ? -15.258 -11.672 4.93 1 79.56 92 GLY B CA 1
ATOM 4437 C C . GLY B 1 92 ? -14.023 -12.047 5.734 1 79.56 92 GLY B C 1
ATOM 4438 O O . GLY B 1 92 ? -13.039 -12.547 5.18 1 79.56 92 GLY B O 1
ATOM 4439 N N . ALA B 1 93 ? -13.992 -11.922 6.965 1 74.62 93 ALA B N 1
ATOM 4440 C CA . ALA B 1 93 ? -12.828 -12.188 7.809 1 74.62 93 ALA B CA 1
ATOM 4441 C C . ALA B 1 93 ? -12.844 -13.617 8.328 1 74.62 93 ALA B C 1
ATOM 4443 O O . ALA B 1 93 ? -11.922 -14.039 9.031 1 74.62 93 ALA B O 1
ATOM 4444 N N . ASP B 1 94 ? -13.852 -14.352 7.863 1 85.38 94 ASP B N 1
ATOM 4445 C CA . ASP B 1 94 ? -13.945 -15.727 8.328 1 85.38 94 ASP B CA 1
ATOM 4446 C C . ASP B 1 94 ? -13.055 -16.656 7.496 1 85.38 94 ASP B C 1
ATOM 4448 O O . ASP B 1 94 ? -13.484 -17.156 6.461 1 85.38 94 ASP B O 1
ATOM 4452 N N . GLY B 1 95 ? -11.875 -16.906 8.016 1 85.25 95 GLY B N 1
ATOM 4453 C CA . GLY B 1 95 ? -10.883 -17.703 7.305 1 85.25 95 GLY B CA 1
ATOM 4454 C C . GLY B 1 95 ? -11.344 -19.125 7.027 1 85.25 95 GLY B C 1
ATOM 4455 O O . GLY B 1 95 ? -11.031 -19.688 5.977 1 85.25 95 GLY B O 1
ATOM 4456 N N . ASP B 1 96 ? -12.07 -19.656 7.945 1 88.31 96 ASP B N 1
ATOM 4457 C CA . ASP B 1 96 ? -12.578 -21.016 7.758 1 88.31 96 ASP B CA 1
ATOM 4458 C C . ASP B 1 96 ? -13.617 -21.062 6.641 1 88.31 96 ASP B C 1
ATOM 4460 O O . ASP B 1 96 ? -13.625 -21.984 5.824 1 88.31 96 ASP B O 1
ATOM 4464 N N . ALA B 1 97 ? -14.43 -20.062 6.691 1 91 97 ALA B N 1
ATOM 4465 C CA . ALA B 1 97 ? -15.438 -19.984 5.633 1 91 97 ALA B CA 1
ATOM 4466 C C . ALA B 1 97 ? -14.781 -19.812 4.266 1 91 97 ALA B C 1
ATOM 4468 O O . ALA B 1 97 ? -15.234 -20.406 3.279 1 91 97 ALA B O 1
ATOM 4469 N N . TRP B 1 98 ? -13.805 -19.031 4.227 1 91.44 98 TRP B N 1
ATOM 4470 C CA . TRP B 1 98 ? -13.086 -18.812 2.977 1 91.44 98 TRP B CA 1
ATOM 4471 C C . TRP B 1 98 ? -12.445 -20.109 2.482 1 91.44 98 TRP B C 1
ATOM 4473 O O . TRP B 1 98 ? -12.531 -20.438 1.297 1 91.44 98 TRP B O 1
ATOM 4483 N N . SER B 1 99 ? -11.797 -20.844 3.389 1 91.62 99 SER B N 1
ATOM 4484 C CA . SER B 1 99 ? -11.141 -22.094 3.023 1 91.62 99 SER B CA 1
ATOM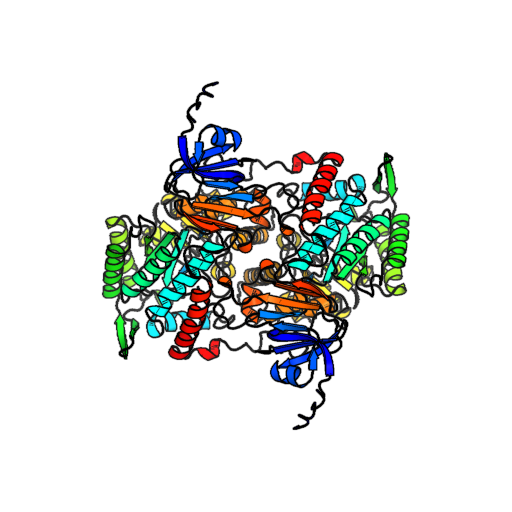 4485 C C . SER B 1 99 ? -12.141 -23.109 2.5 1 91.62 99 SER B C 1
ATOM 4487 O O . SER B 1 99 ? -11.883 -23.797 1.511 1 91.62 99 SER B O 1
ATOM 4489 N N . ALA B 1 100 ? -13.234 -23.172 3.176 1 94.31 100 ALA B N 1
ATOM 4490 C CA . ALA B 1 100 ? -14.289 -24.078 2.738 1 94.31 100 ALA B CA 1
ATOM 4491 C C . ALA B 1 100 ? -14.836 -23.656 1.375 1 94.31 100 ALA B C 1
ATOM 4493 O O . ALA B 1 100 ? -15.156 -24.516 0.541 1 94.31 100 ALA B O 1
ATOM 4494 N N . ALA B 1 101 ? -14.945 -22.391 1.199 1 95.25 101 ALA B N 1
ATOM 4495 C CA . ALA B 1 101 ? -15.422 -21.875 -0.084 1 95.25 101 ALA B CA 1
ATOM 4496 C C . ALA B 1 101 ? -14.445 -22.234 -1.207 1 95.25 101 ALA B C 1
ATOM 4498 O O . ALA B 1 101 ? -14.867 -22.625 -2.299 1 95.25 101 ALA B O 1
ATOM 4499 N N . ALA B 1 102 ? -13.164 -22.094 -0.972 1 94.94 102 ALA B N 1
ATOM 4500 C CA . ALA B 1 102 ? -12.148 -22.438 -1.962 1 94.94 102 ALA B CA 1
ATOM 4501 C C . ALA B 1 102 ? -12.25 -23.906 -2.365 1 94.94 102 ALA B C 1
ATOM 4503 O O . ALA B 1 102 ? -12.211 -24.234 -3.555 1 94.94 102 ALA B O 1
ATOM 4504 N N . GLU B 1 103 ? -12.406 -24.734 -1.336 1 96.19 103 GLU B N 1
ATOM 4505 C CA . GLU B 1 103 ? -12.539 -26.156 -1.63 1 96.19 103 GLU B CA 1
ATOM 4506 C C . GLU B 1 103 ? -13.766 -26.438 -2.498 1 96.19 103 GLU B C 1
ATOM 4508 O O . GLU B 1 103 ? -13.672 -27.125 -3.514 1 96.19 103 GLU B O 1
ATOM 4513 N N . THR B 1 104 ? -14.859 -25.875 -2.078 1 97.25 104 THR B N 1
ATOM 4514 C CA . THR B 1 104 ? -16.125 -26.109 -2.787 1 97.25 104 THR B CA 1
ATOM 4515 C C . THR B 1 104 ? -16.031 -25.609 -4.223 1 97.25 104 THR B C 1
ATOM 4517 O O . THR B 1 104 ? -16.406 -26.312 -5.16 1 97.25 104 THR B O 1
ATOM 4520 N N . ILE B 1 105 ? -15.484 -24.469 -4.426 1 97.38 105 ILE B N 1
ATOM 4521 C CA . ILE B 1 105 ? -15.453 -23.828 -5.738 1 97.38 105 ILE B CA 1
ATOM 4522 C C . ILE B 1 105 ? -14.438 -24.547 -6.633 1 97.38 105 ILE B C 1
ATOM 4524 O O . ILE B 1 105 ? -14.742 -24.875 -7.781 1 97.38 105 ILE B O 1
ATOM 4528 N N . TYR B 1 106 ? -13.258 -24.844 -6.145 1 97.69 106 TYR B N 1
ATOM 4529 C CA . TYR B 1 106 ? -12.195 -25.422 -6.969 1 97.69 106 TYR B CA 1
ATOM 4530 C C . TYR B 1 106 ? -12.547 -26.844 -7.387 1 97.69 106 TYR B C 1
ATOM 4532 O O . TYR B 1 106 ? -12.219 -27.266 -8.5 1 97.69 106 TYR B O 1
ATOM 4540 N N . THR B 1 107 ? -13.273 -27.594 -6.504 1 97.75 107 THR B N 1
ATOM 4541 C CA . THR B 1 107 ? -13.492 -29 -6.801 1 97.75 107 THR B CA 1
ATOM 4542 C C . THR B 1 107 ? -14.852 -29.203 -7.477 1 97.75 107 THR B C 1
ATOM 4544 O O . THR B 1 107 ? -15.008 -30.109 -8.297 1 97.75 107 THR B O 1
ATOM 4547 N N . ARG B 1 108 ? -15.828 -28.328 -7.109 1 97.5 108 ARG B N 1
ATOM 4548 C CA . ARG B 1 108 ? -17.172 -28.75 -7.461 1 97.5 108 ARG B CA 1
ATOM 4549 C C . ARG B 1 108 ? -17.922 -27.656 -8.203 1 97.5 108 ARG B C 1
ATOM 4551 O O . ARG B 1 108 ? -18.953 -27.906 -8.836 1 97.5 108 ARG B O 1
ATOM 4558 N N . ALA B 1 109 ? -17.391 -26.453 -8.156 1 97.75 109 ALA B N 1
ATOM 4559 C CA . ALA B 1 109 ? -18.25 -25.391 -8.688 1 97.75 109 ALA B CA 1
ATOM 4560 C C . ALA B 1 109 ? -17.547 -24.641 -9.812 1 97.75 109 ALA B C 1
ATOM 4562 O O . ALA B 1 109 ? -18.172 -23.812 -10.484 1 97.75 109 ALA B O 1
ATOM 4563 N N . SER B 1 110 ? -16.328 -24.891 -10.055 1 97.31 110 SER B N 1
ATOM 4564 C CA . SER B 1 110 ? -15.594 -24.188 -11.102 1 97.31 110 SER B CA 1
ATOM 4565 C C . SER B 1 110 ? -15.617 -24.984 -12.406 1 97.31 110 SER B C 1
ATOM 4567 O O . SER B 1 110 ? -15.656 -26.203 -12.391 1 97.31 110 SER B O 1
ATOM 4569 N N . ASP B 1 111 ? -15.664 -24.312 -13.523 1 97.75 111 ASP B N 1
ATOM 4570 C CA . ASP B 1 111 ? -15.539 -24.891 -14.852 1 97.75 111 ASP B CA 1
ATOM 4571 C C . ASP B 1 111 ? -14.352 -24.312 -15.602 1 97.75 111 ASP B C 1
ATOM 4573 O O . ASP B 1 111 ? -13.523 -23.609 -15.016 1 97.75 111 ASP B O 1
ATOM 4577 N N . GLU B 1 112 ? -14.148 -24.656 -16.844 1 97.75 112 GLU B N 1
ATOM 4578 C CA . GLU B 1 112 ? -13.047 -24.156 -17.656 1 97.75 112 GLU B CA 1
ATOM 4579 C C . GLU B 1 112 ? -13.047 -22.625 -17.719 1 97.75 112 GLU B C 1
ATOM 4581 O O . GLU B 1 112 ? -11.992 -22 -17.672 1 97.75 112 GLU B O 1
ATOM 4586 N N . ALA B 1 113 ? -14.234 -22.047 -17.812 1 97.88 113 ALA B N 1
ATOM 4587 C CA . ALA B 1 113 ? -14.367 -20.594 -17.906 1 97.88 113 ALA B CA 1
ATOM 4588 C C . ALA B 1 113 ? -13.828 -19.906 -16.641 1 97.88 113 ALA B C 1
ATOM 4590 O O . ALA B 1 113 ? -13.234 -18.828 -16.719 1 97.88 113 ALA B O 1
ATOM 4591 N N . PHE B 1 114 ? -14.133 -20.578 -15.508 1 98.25 114 PHE B N 1
ATOM 4592 C CA . PHE B 1 114 ? -13.633 -20.047 -14.242 1 98.25 114 PHE B CA 1
ATOM 4593 C C . PHE B 1 114 ? -12.109 -19.953 -14.266 1 98.25 114 PHE B C 1
ATOM 4595 O O . PHE B 1 114 ? -11.555 -18.875 -14.023 1 98.25 114 PHE B O 1
ATOM 4602 N N . TRP B 1 115 ? -11.414 -20.938 -14.617 1 98.31 115 TRP B N 1
ATOM 4603 C CA . TRP B 1 115 ? -9.953 -21 -14.539 1 98.31 115 TRP B CA 1
ATOM 4604 C C . TRP B 1 115 ? -9.312 -20.156 -15.625 1 98.31 115 TRP B C 1
ATOM 4606 O O . TRP B 1 115 ? -8.25 -19.562 -15.414 1 98.31 115 TRP B O 1
ATOM 4616 N N . GLU B 1 116 ? -9.938 -20.078 -16.766 1 98.5 116 GLU B N 1
ATOM 4617 C CA . GLU B 1 116 ? -9.453 -19.203 -17.828 1 98.5 116 GLU B CA 1
ATOM 4618 C C . GLU B 1 116 ? -9.602 -17.734 -17.453 1 98.5 116 GLU B C 1
ATOM 4620 O O . GLU B 1 116 ? -8.656 -16.953 -17.562 1 98.5 116 GLU B O 1
ATOM 4625 N N . THR B 1 117 ? -10.797 -17.359 -16.984 1 98.69 117 THR B N 1
ATOM 4626 C CA . THR B 1 117 ? -11.102 -15.969 -16.656 1 98.69 117 THR B CA 1
ATOM 4627 C C . THR B 1 117 ? -10.273 -15.508 -15.461 1 98.69 117 THR B C 1
ATOM 4629 O O . THR B 1 117 ? -9.758 -14.383 -15.453 1 98.69 117 THR B O 1
ATOM 4632 N N . GLU B 1 118 ? -10.242 -16.359 -14.477 1 98.44 118 GLU B N 1
ATOM 4633 C CA . GLU B 1 118 ? -9.414 -16.047 -13.312 1 98.44 118 GLU B CA 1
ATOM 4634 C C . GLU B 1 118 ? -7.965 -15.797 -13.711 1 98.44 118 GLU B C 1
ATOM 4636 O O . GLU B 1 118 ? -7.328 -14.875 -13.195 1 98.44 118 GLU B O 1
ATOM 4641 N N . SER B 1 119 ? -7.43 -16.594 -14.586 1 98.62 119 SER B N 1
ATOM 4642 C CA . SER B 1 119 ? -6.059 -16.438 -15.047 1 98.62 119 SER B CA 1
ATOM 4643 C C . SER B 1 119 ? -5.875 -15.141 -15.82 1 98.62 119 SER B C 1
ATOM 4645 O O . SER B 1 119 ? -4.867 -14.445 -15.656 1 98.62 119 SER B O 1
ATOM 4647 N N . HIS B 1 120 ? -6.824 -14.812 -16.688 1 98.69 120 HIS B N 1
ATOM 4648 C CA . HIS B 1 120 ? -6.781 -13.523 -17.375 1 98.69 120 HIS B CA 1
ATOM 4649 C C . HIS B 1 120 ? -6.742 -12.367 -16.375 1 98.69 120 HIS B C 1
ATOM 4651 O O . HIS B 1 120 ? -5.957 -11.43 -16.547 1 98.69 120 HIS B O 1
ATOM 4657 N N . LEU B 1 121 ? -7.574 -12.438 -15.383 1 98.69 121 LEU B N 1
ATOM 4658 C CA . LEU B 1 121 ? -7.656 -11.391 -14.367 1 98.69 121 LEU B CA 1
ATOM 4659 C C . LEU B 1 121 ? -6.328 -11.25 -13.633 1 98.69 121 LEU B C 1
ATOM 4661 O O . LEU B 1 121 ? -5.805 -10.141 -13.492 1 98.69 121 LEU B O 1
ATOM 4665 N N . ALA B 1 122 ? -5.797 -12.398 -13.148 1 98.44 122 ALA B N 1
ATOM 4666 C CA . ALA B 1 122 ? -4.551 -12.406 -12.391 1 98.44 122 ALA B CA 1
ATOM 4667 C C . ALA B 1 122 ? -3.387 -11.914 -13.242 1 98.44 122 ALA B C 1
ATOM 4669 O O . ALA B 1 122 ? -2.578 -11.094 -12.789 1 98.44 122 ALA B O 1
ATOM 4670 N N . ALA B 1 123 ? -3.287 -12.398 -14.477 1 98.62 123 ALA B N 1
ATOM 4671 C CA . ALA B 1 123 ? -2.213 -12 -15.375 1 98.62 123 ALA B CA 1
ATOM 4672 C C . ALA B 1 123 ? -2.293 -10.508 -15.703 1 98.62 123 ALA B C 1
ATOM 4674 O O . ALA B 1 123 ? -1.268 -9.836 -15.797 1 98.62 123 ALA B O 1
ATOM 4675 N N . LEU B 1 124 ? -3.477 -10.062 -15.898 1 98.69 124 LEU B N 1
ATOM 4676 C CA . LEU B 1 124 ? -3.693 -8.648 -16.188 1 98.69 124 LEU B CA 1
ATOM 4677 C C . LEU B 1 124 ? -3.268 -7.781 -15.016 1 98.69 124 LEU B C 1
ATOM 4679 O O . LEU B 1 124 ? -2.605 -6.758 -15.195 1 98.69 124 LEU B O 1
ATOM 4683 N N . GLU B 1 125 ? -3.723 -8.141 -13.82 1 98.62 125 GLU B N 1
ATOM 4684 C CA . GLU B 1 125 ? -3.324 -7.406 -12.617 1 98.62 125 GLU B CA 1
ATOM 4685 C C . GLU B 1 125 ? -1.808 -7.402 -12.453 1 98.62 125 GLU B C 1
ATOM 4687 O O . GLU B 1 125 ? -1.215 -6.371 -12.133 1 98.62 125 GLU B O 1
ATOM 4692 N N . ARG B 1 126 ? -1.152 -8.547 -12.648 1 98.75 126 ARG B N 1
ATOM 4693 C CA . ARG B 1 126 ? 0.301 -8.656 -12.578 1 98.75 126 ARG B CA 1
ATOM 4694 C C . ARG B 1 126 ? 0.967 -7.758 -13.609 1 98.75 126 ARG B C 1
ATOM 4696 O O . ARG B 1 126 ? 1.875 -6.988 -13.281 1 98.75 126 ARG B O 1
ATOM 4703 N N . LEU B 1 127 ? 0.501 -7.816 -14.82 1 98.88 127 LEU B N 1
ATOM 4704 C CA . LEU B 1 127 ? 1.047 -7.016 -15.914 1 98.88 127 LEU B CA 1
ATOM 4705 C C . LEU B 1 127 ? 1.007 -5.531 -15.57 1 98.88 127 LEU B C 1
ATOM 4707 O O . LEU B 1 127 ? 2.01 -4.828 -15.719 1 98.88 127 LEU B O 1
ATOM 4711 N N . LYS B 1 128 ? -0.058 -5.078 -15.07 1 98.75 128 LYS B N 1
ATOM 4712 C CA . LYS B 1 128 ? -0.247 -3.664 -14.766 1 98.75 128 LYS B CA 1
ATOM 4713 C C . LYS B 1 128 ? 0.577 -3.244 -13.555 1 98.75 128 LYS B C 1
ATOM 4715 O O . LYS B 1 128 ? 0.851 -2.057 -13.359 1 98.75 128 LYS B O 1
ATOM 4720 N N . ALA B 1 129 ? 0.941 -4.203 -12.773 1 98.75 129 ALA B N 1
ATOM 4721 C CA . ALA B 1 129 ? 1.761 -3.938 -11.594 1 98.75 129 ALA B CA 1
ATOM 4722 C C . ALA B 1 129 ? 3.246 -4.094 -11.906 1 98.75 129 ALA B C 1
ATOM 4724 O O . ALA B 1 129 ? 4.094 -3.963 -11.023 1 98.75 129 ALA B O 1
ATOM 4725 N N . GLY B 1 130 ? 3.617 -4.414 -13.117 1 98.88 130 GLY B N 1
ATOM 4726 C CA . GLY B 1 130 ? 5.008 -4.578 -13.516 1 98.88 130 GLY B CA 1
ATOM 4727 C C . GLY B 1 130 ? 5.57 -5.941 -13.164 1 98.88 130 GLY B C 1
ATOM 4728 O O . GLY B 1 130 ? 6.789 -6.133 -13.148 1 98.88 130 GLY B O 1
ATOM 4729 N N . VAL B 1 131 ? 4.691 -6.871 -12.82 1 98.94 131 VAL B N 1
ATOM 4730 C CA . VAL B 1 131 ? 5.109 -8.25 -12.562 1 98.94 131 VAL B CA 1
ATOM 4731 C C . VAL B 1 131 ? 5.148 -9.031 -13.867 1 98.94 131 VAL B C 1
ATOM 4733 O O . VAL B 1 131 ? 4.109 -9.273 -14.492 1 98.94 131 VAL B O 1
ATOM 4736 N N . THR B 1 132 ? 6.316 -9.406 -14.266 1 98.88 132 THR B N 1
ATOM 4737 C CA . THR B 1 132 ? 6.457 -10.07 -15.555 1 98.88 132 THR B CA 1
ATOM 4738 C C . THR B 1 132 ? 6.523 -11.586 -15.383 1 98.88 132 THR B C 1
ATOM 4740 O O . THR B 1 132 ? 6.305 -12.328 -16.344 1 98.88 132 THR B O 1
ATOM 4743 N N . THR B 1 133 ? 6.898 -12.031 -14.18 1 98.88 133 THR B N 1
ATOM 4744 C CA . THR B 1 133 ? 6.969 -13.453 -13.859 1 98.88 133 THR B CA 1
ATOM 4745 C C . THR B 1 133 ? 6.242 -13.75 -12.547 1 98.88 133 THR B C 1
ATOM 4747 O O . THR B 1 133 ? 6.48 -13.086 -11.539 1 98.88 133 THR B O 1
ATOM 4750 N N . GLY B 1 134 ? 5.34 -14.695 -12.57 1 98.62 134 GLY B N 1
ATOM 4751 C CA . GLY B 1 134 ? 4.613 -15.078 -11.375 1 98.62 134 GLY B CA 1
ATOM 4752 C C . GLY B 1 134 ? 4.508 -16.578 -11.195 1 98.62 134 GLY B C 1
ATOM 4753 O O . GLY B 1 134 ? 4.527 -17.328 -12.18 1 98.62 134 GLY B O 1
ATOM 4754 N N . VAL B 1 135 ? 4.477 -17.016 -9.969 1 98.75 135 VAL B N 1
ATOM 4755 C CA . VAL B 1 135 ? 4.172 -18.391 -9.625 1 98.75 135 VAL B CA 1
ATOM 4756 C C . VAL B 1 135 ? 2.697 -18.516 -9.25 1 98.75 135 VAL B C 1
ATOM 4758 O O . VAL B 1 135 ? 2.148 -17.656 -8.57 1 98.75 135 VAL B O 1
ATOM 4761 N N . SER B 1 136 ? 2.037 -19.562 -9.742 1 98.25 136 SER B N 1
ATOM 4762 C CA . SER B 1 136 ? 0.655 -19.844 -9.367 1 98.25 136 SER B CA 1
ATOM 4763 C C . SER B 1 136 ? 0.448 -21.328 -9.086 1 98.25 136 SER B C 1
ATOM 4765 O O . SER B 1 136 ? 0.633 -22.172 -9.977 1 98.25 136 SER B O 1
ATOM 4767 N N . LEU B 1 137 ? 0.171 -21.656 -7.902 1 98.38 137 LEU B N 1
ATOM 4768 C CA . LEU B 1 137 ? -0.294 -23 -7.621 1 98.38 137 LEU B CA 1
ATOM 4769 C C . LEU B 1 137 ? -1.714 -23.203 -8.133 1 98.38 137 LEU B C 1
ATOM 4771 O O . LEU B 1 137 ? -2.607 -22.406 -7.84 1 98.38 137 LEU B O 1
ATOM 4775 N N . LEU B 1 138 ? -1.956 -24.219 -8.938 1 98.25 138 LEU B N 1
ATOM 4776 C CA . LEU B 1 138 ? -3.264 -24.438 -9.547 1 98.25 138 LEU B CA 1
ATOM 4777 C C . LEU B 1 138 ? -4.266 -24.922 -8.508 1 98.25 138 LEU B C 1
ATOM 4779 O O . LEU B 1 138 ? -4.66 -26.094 -8.516 1 98.25 138 LEU B O 1
ATOM 4783 N N . GLY B 1 139 ? -4.664 -24.109 -7.699 1 95.81 139 GLY B N 1
ATOM 4784 C CA . GLY B 1 139 ? -5.488 -24.375 -6.531 1 95.81 139 GLY B CA 1
ATOM 4785 C C . GLY B 1 139 ? -5.109 -23.531 -5.328 1 95.81 139 GLY B C 1
ATOM 4786 O O . GLY B 1 139 ? -4.586 -22.422 -5.48 1 95.81 139 GLY B O 1
ATOM 4787 N N . GLY B 1 140 ? -5.5 -23.859 -4.145 1 90.38 140 GLY B N 1
ATOM 4788 C CA . GLY B 1 140 ? -5.223 -23.109 -2.93 1 90.38 140 GLY B CA 1
ATOM 4789 C C . GLY B 1 140 ? -6.094 -23.531 -1.76 1 90.38 140 GLY B C 1
ATOM 4790 O O . GLY B 1 140 ? -6.629 -24.641 -1.745 1 90.38 140 GLY B O 1
ATOM 4791 N N . GLY B 1 141 ? -6.098 -22.656 -0.719 1 80.19 141 GLY B N 1
ATOM 4792 C CA . GLY B 1 141 ? -6.773 -23.031 0.515 1 80.19 141 GLY B CA 1
ATOM 4793 C C . GLY B 1 141 ? -6.008 -24.047 1.337 1 80.19 141 GLY B C 1
ATOM 4794 O O . GLY B 1 141 ? -4.828 -23.844 1.636 1 80.19 141 GLY B O 1
ATOM 4795 N N . ASN B 1 142 ? -6.688 -25.094 1.739 1 80.94 142 ASN B N 1
ATOM 4796 C CA . ASN B 1 142 ? -6.051 -26.188 2.463 1 80.94 142 ASN B CA 1
ATOM 4797 C C . ASN B 1 142 ? -5.414 -27.188 1.509 1 80.94 142 ASN B C 1
ATOM 4799 O O . ASN B 1 142 ? -5.652 -28.391 1.621 1 80.94 142 ASN B O 1
ATOM 4803 N N . SER B 1 143 ? -4.695 -26.656 0.493 1 91.25 143 SER B N 1
ATOM 4804 C CA . SER B 1 143 ? -3.967 -27.438 -0.503 1 91.25 143 SER B CA 1
ATOM 4805 C C . SER B 1 143 ? -4.914 -28.281 -1.348 1 91.25 143 SER B C 1
ATOM 4807 O O . SER B 1 143 ? -4.715 -29.484 -1.497 1 91.25 143 SER B O 1
ATOM 4809 N N . ILE B 1 144 ? -5.934 -27.609 -1.832 1 96.44 144 ILE B N 1
ATOM 4810 C CA . ILE B 1 144 ? -6.852 -28.203 -2.795 1 96.44 144 ILE B CA 1
ATOM 4811 C C . ILE B 1 144 ? -6.445 -27.812 -4.211 1 96.44 144 ILE B C 1
ATOM 4813 O O . ILE B 1 144 ? -6.484 -26.625 -4.566 1 96.44 144 ILE B O 1
ATOM 4817 N N . MET B 1 145 ? -6.102 -28.797 -5 1 97.94 145 MET B N 1
ATOM 4818 C CA . MET B 1 145 ? -5.555 -28.547 -6.332 1 97.94 145 MET B CA 1
ATOM 4819 C C . MET B 1 145 ? -6.555 -28.938 -7.414 1 97.94 145 MET B C 1
ATOM 4821 O O . MET B 1 145 ? -7.324 -29.891 -7.242 1 97.94 145 MET B O 1
ATOM 4825 N N . ARG B 1 146 ? -6.57 -28.203 -8.484 1 98.31 146 ARG B N 1
ATOM 4826 C CA . ARG B 1 146 ? -7.438 -28.516 -9.609 1 98.31 146 ARG B CA 1
ATOM 4827 C C . ARG B 1 146 ? -6.703 -29.359 -10.648 1 98.31 146 ARG B C 1
ATOM 4829 O O . ARG B 1 146 ? -6.473 -28.906 -11.773 1 98.31 146 ARG B O 1
ATOM 4836 N N . VAL B 1 147 ? -6.426 -30.594 -10.305 1 98.19 147 VAL B N 1
ATOM 4837 C CA . VAL B 1 147 ? -5.641 -31.484 -11.156 1 98.19 147 VAL B CA 1
ATOM 4838 C C . VAL B 1 147 ? -6.406 -32.781 -11.398 1 98.19 147 VAL B C 1
ATOM 4840 O O . VAL B 1 147 ? -5.816 -33.844 -11.414 1 98.19 147 VAL B O 1
ATOM 4843 N N . ASP B 1 148 ? -7.734 -32.719 -11.453 1 98.06 148 ASP B N 1
ATOM 4844 C CA . ASP B 1 148 ? -8.555 -33.875 -11.828 1 98.06 148 ASP B CA 1
ATOM 4845 C C . ASP B 1 148 ? -8.602 -34.031 -13.344 1 98.06 148 ASP B C 1
ATOM 4847 O O . ASP B 1 148 ? -8.93 -35.125 -13.836 1 98.06 148 ASP B O 1
ATOM 4851 N N . ASP B 1 149 ? -8.312 -32.969 -14.055 1 97.94 149 ASP B N 1
ATOM 4852 C CA . ASP B 1 149 ? -8.258 -32.938 -15.508 1 97.94 149 ASP B CA 1
ATOM 4853 C C . ASP B 1 149 ? -7.25 -31.875 -15.992 1 97.94 149 ASP B C 1
ATOM 4855 O O . ASP B 1 149 ? -7.207 -30.766 -15.477 1 97.94 149 ASP B O 1
ATOM 4859 N N . PRO B 1 150 ? -6.367 -32.25 -17 1 98.31 150 PRO B N 1
ATOM 4860 C CA . PRO B 1 150 ? -5.34 -31.297 -17.453 1 98.31 150 PRO B CA 1
ATOM 4861 C C . PRO B 1 150 ? -5.926 -30.062 -18.125 1 98.31 150 PRO B C 1
ATOM 4863 O O . PRO B 1 150 ? -5.227 -29.062 -18.312 1 98.31 150 PRO B O 1
ATOM 4866 N N . VAL B 1 151 ? -7.207 -30.047 -18.5 1 98.06 151 VAL B N 1
ATOM 4867 C CA . VAL B 1 151 ? -7.84 -28.984 -19.281 1 98.06 151 VAL B CA 1
ATOM 4868 C C . VAL B 1 151 ? -7.793 -27.672 -18.5 1 98.06 151 VAL B C 1
ATOM 4870 O O . VAL B 1 151 ? -7.641 -26.609 -19.094 1 98.06 151 VAL B O 1
ATOM 4873 N N . TYR B 1 152 ? -7.879 -27.734 -17.203 1 98.31 152 TYR B N 1
ATOM 4874 C CA . TYR B 1 152 ? -7.914 -26.516 -16.391 1 98.31 152 TYR B CA 1
ATOM 4875 C C . TYR B 1 152 ? -6.559 -25.828 -16.391 1 98.31 152 TYR B C 1
ATOM 4877 O O . TYR B 1 152 ? -6.48 -24.594 -16.484 1 98.31 152 TYR B O 1
ATOM 4885 N N . ALA B 1 153 ? -5.461 -26.625 -16.266 1 98.69 153 ALA B N 1
ATOM 4886 C CA . ALA B 1 153 ? -4.117 -26.062 -16.406 1 98.69 153 ALA B CA 1
ATOM 4887 C C . ALA B 1 153 ? -3.912 -25.453 -17.797 1 98.69 153 ALA B C 1
ATOM 4889 O O . ALA B 1 153 ? -3.305 -24.391 -17.922 1 98.69 153 ALA B O 1
ATOM 4890 N N . ARG B 1 154 ? -4.383 -26.156 -18.797 1 98.56 154 ARG B N 1
ATOM 4891 C CA . ARG B 1 154 ? -4.258 -25.656 -20.156 1 98.56 154 ARG B CA 1
ATOM 4892 C C . ARG B 1 154 ? -4.957 -24.312 -20.312 1 98.56 154 ARG B C 1
ATOM 4894 O O . ARG B 1 154 ? -4.395 -23.375 -20.891 1 98.56 154 ARG B O 1
ATOM 4901 N N . ARG B 1 155 ? -6.203 -24.188 -19.781 1 98.31 155 ARG B N 1
ATOM 4902 C CA . ARG B 1 155 ? -6.934 -22.922 -19.828 1 98.31 155 ARG B CA 1
ATOM 4903 C C . ARG B 1 155 ? -6.172 -21.812 -19.109 1 98.31 155 ARG B C 1
ATOM 4905 O O . ARG B 1 155 ? -6.086 -20.688 -19.609 1 98.31 155 ARG B O 1
ATOM 4912 N N . HIS B 1 156 ? -5.66 -22.125 -17.938 1 98.56 156 HIS B N 1
ATOM 4913 C CA . HIS B 1 156 ? -4.871 -21.172 -17.156 1 98.56 156 HIS B CA 1
ATOM 4914 C C . HIS B 1 156 ? -3.656 -20.703 -17.953 1 98.56 156 HIS B C 1
ATOM 4916 O O . HIS B 1 156 ? -3.43 -19.5 -18.078 1 98.56 156 HIS B O 1
ATOM 4922 N N . CYS B 1 157 ? -2.887 -21.625 -18.484 1 98.75 157 CYS B N 1
ATOM 4923 C CA . CYS B 1 157 ? -1.657 -21.312 -19.219 1 98.75 157 CYS B CA 1
ATOM 4924 C C . CYS B 1 157 ? -1.952 -20.5 -20.469 1 98.75 157 CYS B C 1
ATOM 4926 O O . CYS B 1 157 ? -1.23 -19.547 -20.781 1 98.75 157 CYS B O 1
ATOM 4928 N N . ASP B 1 158 ? -3.014 -20.859 -21.172 1 98.44 158 ASP B N 1
ATOM 4929 C CA . ASP B 1 158 ? -3.375 -20.156 -22.391 1 98.44 158 ASP B CA 1
ATOM 4930 C C . ASP B 1 158 ? -3.684 -18.688 -22.109 1 98.44 158 ASP B C 1
ATOM 4932 O O . ASP B 1 158 ? -3.34 -17.797 -22.906 1 98.44 158 ASP B O 1
ATOM 4936 N N . ALA B 1 159 ? -4.359 -18.438 -21.031 1 98.38 159 ALA B N 1
ATOM 4937 C CA . ALA B 1 159 ? -4.695 -17.078 -20.641 1 98.38 159 ALA B CA 1
ATOM 4938 C C . ALA B 1 159 ? -3.436 -16.266 -20.328 1 98.38 159 ALA B C 1
ATOM 4940 O O . ALA B 1 159 ? -3.336 -15.102 -20.703 1 98.38 159 ALA B O 1
ATOM 4941 N N . VAL B 1 160 ? -2.479 -16.859 -19.641 1 98.5 160 VAL B N 1
ATOM 4942 C CA . VAL B 1 160 ? -1.203 -16.219 -19.344 1 98.5 160 VAL B CA 1
ATOM 4943 C C . VAL B 1 160 ? -0.487 -15.867 -20.641 1 98.5 160 VAL B C 1
ATOM 4945 O O . VAL B 1 160 ? 0.014 -14.75 -20.812 1 98.5 160 VAL B O 1
ATOM 4948 N N . VAL B 1 161 ? -0.464 -16.844 -21.562 1 98.38 161 VAL B N 1
ATOM 4949 C CA . VAL B 1 161 ? 0.213 -16.672 -22.844 1 98.38 161 VAL B CA 1
ATOM 4950 C C . VAL B 1 161 ? -0.428 -15.523 -23.609 1 98.38 161 VAL B C 1
ATOM 4952 O O . VAL B 1 161 ? 0.272 -14.672 -24.172 1 98.38 161 VAL B O 1
ATOM 4955 N N . ARG B 1 162 ? -1.709 -15.461 -23.594 1 98.31 162 ARG B N 1
ATOM 4956 C CA . ARG B 1 162 ? -2.434 -14.414 -24.312 1 98.31 162 ARG B CA 1
ATOM 4957 C C . ARG B 1 162 ? -2.148 -13.039 -23.703 1 98.31 162 ARG B C 1
ATOM 4959 O O . ARG B 1 162 ? -2.016 -12.055 -24.438 1 98.31 162 ARG B O 1
ATOM 4966 N N . THR B 1 163 ? -2.121 -12.961 -22.406 1 98 163 THR B N 1
ATOM 4967 C CA . THR B 1 163 ? -1.812 -11.703 -21.734 1 98 163 THR B CA 1
ATOM 4968 C C . THR B 1 163 ? -0.363 -11.297 -21.984 1 98 163 THR B C 1
ATOM 4970 O O . THR B 1 163 ? -0.06 -10.109 -22.125 1 98 163 THR B O 1
ATOM 4973 N N . GLY B 1 164 ? 0.541 -12.281 -21.969 1 98 164 GLY B N 1
ATOM 4974 C CA . GLY B 1 164 ? 1.9 -12.039 -22.438 1 98 164 GLY B CA 1
ATOM 4975 C C . GLY B 1 164 ? 2.934 -12.188 -21.328 1 98 164 GLY B C 1
ATOM 4976 O O . GLY B 1 164 ? 4.137 -12.156 -21.594 1 98 164 GLY B O 1
ATOM 4977 N N . THR B 1 165 ? 2.553 -12.422 -20.062 1 98 165 THR B N 1
ATOM 4978 C CA . THR B 1 165 ? 3.488 -12.547 -18.953 1 98 165 THR B CA 1
ATOM 4979 C C . THR B 1 165 ? 4.051 -13.961 -18.875 1 98 165 THR B C 1
ATOM 4981 O O . THR B 1 165 ? 3.822 -14.773 -19.766 1 98 165 THR B O 1
ATOM 4984 N N . ARG B 1 166 ? 4.938 -14.188 -17.922 1 98.5 166 ARG B N 1
ATOM 4985 C CA . ARG B 1 166 ? 5.496 -15.508 -17.641 1 98.5 166 ARG B CA 1
ATOM 4986 C C . ARG B 1 166 ? 4.859 -16.109 -16.391 1 98.5 166 ARG B C 1
ATOM 4988 O O . ARG B 1 166 ? 4.504 -15.398 -15.453 1 98.5 166 ARG B O 1
ATOM 4995 N N . SER B 1 167 ? 4.758 -17.438 -16.438 1 98.5 167 SER B N 1
ATOM 4996 C CA . SER B 1 167 ? 4.18 -18.094 -15.266 1 98.5 167 SER B CA 1
ATOM 4997 C C . SER B 1 167 ? 4.852 -19.438 -15 1 98.5 167 SER B C 1
ATOM 4999 O O . SER B 1 167 ? 5.156 -20.188 -15.938 1 98.5 167 SER B O 1
ATOM 5001 N N . ILE B 1 168 ? 5.211 -19.656 -13.789 1 98.81 168 ILE B N 1
ATOM 5002 C CA . ILE B 1 168 ? 5.496 -21 -13.273 1 98.81 168 ILE B CA 1
ATOM 5003 C C . ILE B 1 168 ? 4.262 -21.562 -12.57 1 98.81 168 ILE B C 1
ATOM 5005 O O . ILE B 1 168 ? 3.83 -21.031 -11.547 1 98.81 168 ILE B O 1
ATOM 5009 N N . VAL B 1 169 ? 3.668 -22.531 -13.164 1 98.88 169 VAL B N 1
ATOM 5010 C CA . VAL B 1 169 ? 2.441 -23.125 -12.641 1 98.88 169 VAL B CA 1
ATOM 5011 C C . VAL B 1 169 ? 2.771 -24.391 -11.852 1 98.88 169 VAL B C 1
ATOM 5013 O O . VAL B 1 169 ? 3.334 -25.344 -12.398 1 98.88 169 VAL B O 1
ATOM 5016 N N . ALA B 1 170 ? 2.449 -24.375 -10.586 1 98.75 170 ALA B N 1
ATOM 5017 C CA . ALA B 1 170 ? 2.744 -25.516 -9.727 1 98.75 170 ALA B CA 1
ATOM 5018 C C . ALA B 1 170 ? 1.549 -26.469 -9.641 1 98.75 170 ALA B C 1
ATOM 5020 O O . ALA B 1 170 ? 0.424 -26.031 -9.383 1 98.75 170 ALA B O 1
ATOM 5021 N N . VAL B 1 171 ? 1.763 -27.734 -9.906 1 98.75 171 VAL B N 1
ATOM 5022 C CA . VAL B 1 171 ? 0.713 -28.75 -9.859 1 98.75 171 VAL B CA 1
ATOM 5023 C C . VAL B 1 171 ? 1.159 -29.922 -8.984 1 98.75 171 VAL B C 1
ATOM 5025 O O . VAL B 1 171 ? 2.359 -30.156 -8.82 1 98.75 171 VAL B O 1
ATOM 5028 N N . GLY B 1 172 ? 0.331 -30.594 -8.375 1 98.44 172 GLY B N 1
ATOM 5029 C CA . GLY B 1 172 ? 0.514 -31.719 -7.473 1 98.44 172 GLY B CA 1
ATOM 5030 C C . GLY B 1 172 ? -0.78 -32.188 -6.84 1 98.44 172 GLY B C 1
ATOM 5031 O O . GLY B 1 172 ? -1.863 -31.734 -7.211 1 98.44 172 GLY B O 1
ATOM 5032 N N . PRO B 1 173 ? -0.695 -33.156 -5.965 1 98.06 173 PRO B N 1
ATOM 5033 C 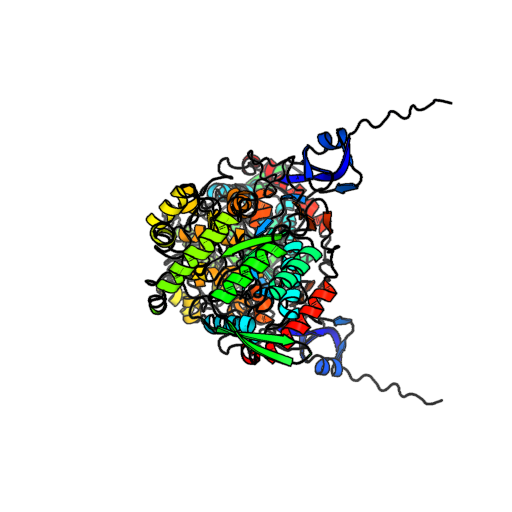CA . PRO B 1 173 ? -1.91 -33.719 -5.355 1 98.06 173 PRO B CA 1
ATOM 5034 C C . PRO B 1 173 ? -2.525 -32.781 -4.324 1 98.06 173 PRO B C 1
ATOM 5036 O O . PRO B 1 173 ? -1.817 -31.953 -3.723 1 98.06 173 PRO B O 1
ATOM 5039 N N . SER B 1 174 ? -3.846 -32.844 -4.164 1 97.31 174 SER B N 1
ATOM 5040 C CA . SER B 1 174 ? -4.496 -32.219 -3.018 1 97.31 174 SER B CA 1
ATOM 5041 C C . SER B 1 174 ? -4.105 -32.906 -1.714 1 97.31 174 SER B C 1
ATOM 5043 O O . SER B 1 174 ? -3.641 -34.062 -1.723 1 97.31 174 SER B O 1
ATOM 5045 N N . ARG B 1 175 ? -4.305 -32.219 -0.659 1 95.81 175 ARG B N 1
ATOM 5046 C CA . ARG B 1 175 ? -4.078 -32.781 0.667 1 95.81 175 ARG B CA 1
ATOM 5047 C C . ARG B 1 175 ? -4.98 -33.969 0.911 1 95.81 175 ARG B C 1
ATOM 5049 O O . ARG B 1 175 ? -6.156 -33.969 0.546 1 95.81 175 ARG B O 1
ATOM 5056 N N . PRO B 1 176 ? -4.453 -35.031 1.527 1 95.06 176 PRO B N 1
ATOM 5057 C CA . PRO B 1 176 ? -5.305 -36.188 1.89 1 95.06 176 PRO B CA 1
ATOM 5058 C C . PRO B 1 176 ? -6.523 -35.75 2.713 1 95.06 176 PRO B C 1
ATOM 5060 O O . PRO B 1 176 ? -6.488 -34.75 3.398 1 95.06 176 PRO B O 1
ATOM 5063 N N . PRO B 1 177 ? -7.547 -36.531 2.6 1 94.44 177 PRO B N 1
ATOM 5064 C CA . PRO B 1 177 ? -7.664 -37.875 2.035 1 94.44 177 PRO B CA 1
ATOM 5065 C C . PRO B 1 177 ? -7.996 -37.844 0.545 1 94.44 177 PRO B C 1
ATOM 5067 O O . PRO B 1 177 ? -8.383 -36.812 0.002 1 94.44 177 PRO B O 1
ATOM 5070 N N . ALA B 1 178 ? -7.836 -38.969 -0.04 1 95.44 178 ALA B N 1
ATOM 5071 C CA . ALA B 1 178 ? -8.328 -39.312 -1.37 1 95.44 178 ALA B CA 1
ATOM 5072 C C . ALA B 1 178 ? -9.102 -40.625 -1.337 1 95.44 178 ALA B C 1
ATOM 5074 O O . ALA B 1 178 ? -8.867 -41.469 -0.477 1 95.44 178 ALA B O 1
ATOM 5075 N N . PRO B 1 179 ? -10.094 -40.938 -2.17 1 97.69 179 PRO B N 1
ATOM 5076 C CA . PRO B 1 179 ? -10.461 -40.031 -3.252 1 97.69 179 PRO B CA 1
ATOM 5077 C C . PRO B 1 179 ? -11.312 -38.844 -2.77 1 97.69 179 PRO B C 1
ATOM 5079 O O . PRO B 1 179 ? -11.852 -38.906 -1.661 1 97.69 179 PRO B O 1
ATOM 5082 N N . ARG B 1 180 ? -11.336 -37.781 -3.537 1 97 180 ARG B N 1
ATOM 5083 C CA . ARG B 1 180 ? -12.164 -36.594 -3.32 1 97 180 ARG B CA 1
ATOM 5084 C C . ARG B 1 180 ? -13.047 -36.312 -4.531 1 97 180 ARG B C 1
ATOM 5086 O O . ARG B 1 180 ? -12.625 -36.5 -5.672 1 97 180 ARG B O 1
ATOM 5093 N N . ALA B 1 181 ? -14.219 -35.844 -4.238 1 97.94 181 ALA B N 1
ATOM 5094 C CA . ALA B 1 181 ? -15.18 -35.562 -5.312 1 97.94 181 ALA B CA 1
ATOM 5095 C C . ALA B 1 181 ? -14.812 -34.312 -6.07 1 97.94 181 ALA B C 1
ATOM 5097 O O . ALA B 1 181 ? -14.57 -33.25 -5.461 1 97.94 181 ALA B O 1
ATOM 5098 N N . TYR B 1 182 ? -14.703 -34.406 -7.367 1 98.25 182 TYR B N 1
ATOM 5099 C CA . TYR B 1 182 ? -14.547 -33.281 -8.289 1 98.25 182 TYR B CA 1
ATOM 5100 C C . TYR B 1 182 ? -15.664 -33.281 -9.32 1 98.25 182 TYR B C 1
ATOM 5102 O O . TYR B 1 182 ? -16.094 -34.344 -9.805 1 98.25 182 TYR B O 1
ATOM 5110 N N . THR B 1 183 ? -16.141 -32.125 -9.633 1 98.31 183 THR B N 1
ATOM 5111 C CA . THR B 1 183 ? -17.219 -32 -10.609 1 98.31 183 THR B CA 1
ATOM 5112 C C . THR B 1 183 ? -16.75 -31.266 -11.859 1 98.31 183 THR B C 1
ATOM 5114 O O . THR B 1 183 ? -16.109 -30.219 -11.758 1 98.31 183 THR B O 1
ATOM 5117 N N . ARG B 1 184 ? -17 -31.781 -12.984 1 97.06 184 ARG B N 1
ATOM 5118 C CA . ARG B 1 184 ? -16.812 -31.125 -14.266 1 97.06 184 ARG B CA 1
ATOM 5119 C C . ARG B 1 184 ? -18.141 -30.562 -14.789 1 97.06 184 ARG B C 1
ATOM 5121 O O . ARG B 1 184 ? -19.125 -31.281 -14.883 1 97.06 184 ARG B O 1
ATOM 5128 N N . HIS B 1 185 ? -18.141 -29.281 -15.07 1 96.06 185 HIS B N 1
ATOM 5129 C CA . HIS B 1 185 ? -19.312 -28.641 -15.633 1 96.06 185 HIS B CA 1
ATOM 5130 C C . HIS B 1 185 ? -19.125 -28.344 -17.125 1 96.06 185 HIS B C 1
ATOM 5132 O O . HIS B 1 185 ? -18.172 -27.672 -17.5 1 96.06 185 HIS B O 1
ATOM 5138 N N . THR B 1 186 ? -20.047 -28.859 -17.938 1 90.31 186 THR B N 1
ATOM 5139 C CA . THR B 1 186 ? -20.078 -28.609 -19.375 1 90.31 186 THR B CA 1
ATOM 5140 C C . THR B 1 186 ? -21.453 -28.094 -19.812 1 90.31 186 THR B C 1
ATOM 5142 O O . THR B 1 186 ? -22.406 -28.125 -19.031 1 90.31 186 THR B O 1
ATOM 5145 N N . PRO B 1 187 ? -21.484 -27.5 -21 1 87.25 187 PRO B N 1
ATOM 5146 C CA . PRO B 1 187 ? -22.812 -27.094 -21.484 1 87.25 187 PRO B CA 1
ATOM 5147 C C . PRO B 1 187 ? -23.828 -28.234 -21.5 1 87.25 187 PRO B C 1
ATOM 5149 O O . PRO B 1 187 ? -25.031 -28 -21.406 1 87.25 187 PRO B O 1
ATOM 5152 N N . ASP B 1 188 ? -23.391 -29.484 -21.609 1 90.75 188 ASP B N 1
ATOM 5153 C CA . ASP B 1 188 ? -24.266 -30.641 -21.734 1 90.75 188 ASP B CA 1
ATOM 5154 C C . ASP B 1 188 ? -24.641 -31.203 -20.359 1 90.75 188 ASP B C 1
ATOM 5156 O O . ASP B 1 188 ? -25.422 -32.156 -20.266 1 90.75 188 ASP B O 1
ATOM 5160 N N . GLY B 1 189 ? -24.094 -30.641 -19.359 1 92.25 189 GLY B N 1
ATOM 5161 C CA . GLY B 1 189 ? -24.422 -31.094 -18.016 1 92.25 189 GLY B CA 1
ATOM 5162 C C . GLY B 1 189 ? -23.203 -31.188 -17.109 1 92.25 189 GLY B C 1
ATOM 5163 O O . GLY B 1 189 ? -22.125 -30.688 -17.453 1 92.25 189 GLY B O 1
ATOM 5164 N N . SER B 1 190 ? -23.391 -31.734 -15.875 1 95.56 190 SER B N 1
ATOM 5165 C CA . SER B 1 190 ? -22.328 -31.875 -14.883 1 95.56 190 SER B CA 1
ATOM 5166 C C . SER B 1 190 ? -22.078 -33.344 -14.539 1 95.56 190 SER B C 1
ATOM 5168 O O . SER B 1 190 ? -23.016 -34.156 -14.539 1 95.56 190 SER B O 1
ATOM 5170 N N . ASP B 1 191 ? -20.844 -33.625 -14.32 1 96.81 191 ASP B N 1
ATOM 5171 C CA . ASP B 1 191 ? -20.438 -34.969 -13.938 1 96.81 191 ASP B CA 1
ATOM 5172 C C . ASP B 1 191 ? -19.484 -34.938 -12.742 1 96.81 191 ASP B C 1
ATOM 5174 O O . ASP B 1 191 ? -18.453 -34.25 -12.781 1 96.81 191 ASP B O 1
ATOM 5178 N N . THR B 1 192 ? -19.812 -35.656 -11.711 1 98 192 THR B N 1
ATOM 5179 C CA . THR B 1 192 ? -18.984 -35.719 -10.508 1 98 192 THR B CA 1
ATOM 5180 C C . THR B 1 192 ? -18.266 -37.062 -10.43 1 98 192 THR B C 1
ATOM 5182 O O . THR B 1 192 ? -18.891 -38.125 -10.57 1 98 192 THR B O 1
ATOM 5185 N N . ARG B 1 193 ? -17 -36.969 -10.195 1 97.69 193 ARG B N 1
ATOM 5186 C CA . ARG B 1 193 ? -16.172 -38.188 -10.086 1 97.69 193 ARG B CA 1
ATOM 5187 C C . ARG B 1 193 ? -15.312 -38.156 -8.836 1 97.69 193 ARG B C 1
ATOM 5189 O O . ARG B 1 193 ? -14.906 -37.062 -8.383 1 97.69 193 ARG B O 1
ATOM 5196 N N . ASP B 1 194 ? -15.039 -39.281 -8.32 1 98.19 194 ASP B N 1
ATOM 5197 C CA . ASP B 1 194 ? -14.078 -39.438 -7.227 1 98.19 194 ASP B CA 1
ATOM 5198 C C . ASP B 1 194 ? -12.648 -39.531 -7.75 1 98.19 194 ASP B C 1
ATOM 5200 O O . ASP B 1 194 ? -12.32 -40.438 -8.508 1 98.19 194 ASP B O 1
ATOM 5204 N N . ILE B 1 195 ? -11.844 -38.594 -7.359 1 98.38 195 ILE B N 1
ATOM 5205 C CA . ILE B 1 195 ? -10.492 -38.5 -7.887 1 98.38 195 ILE B CA 1
ATOM 5206 C C . ILE B 1 195 ? -9.484 -38.938 -6.832 1 98.38 195 ILE B C 1
ATOM 5208 O O . ILE B 1 195 ? -9.445 -38.375 -5.73 1 98.38 195 ILE B O 1
ATOM 5212 N N . ASP B 1 196 ? -8.672 -39.938 -7.156 1 98.38 196 ASP B N 1
ATOM 5213 C CA . ASP B 1 196 ? -7.672 -40.438 -6.219 1 98.38 196 ASP B CA 1
ATOM 5214 C C . ASP B 1 196 ? -6.281 -39.906 -6.555 1 98.38 196 ASP B C 1
ATOM 5216 O O . ASP B 1 196 ? -6.117 -39.156 -7.504 1 98.38 196 ASP B O 1
ATOM 5220 N N . PHE B 1 197 ? -5.27 -40.312 -5.805 1 98.44 197 PHE B N 1
ATOM 5221 C CA . PHE B 1 197 ? -3.904 -39.812 -5.941 1 98.44 197 PHE B CA 1
ATOM 5222 C C . PHE B 1 197 ? -3.289 -40.281 -7.258 1 98.44 197 PHE B C 1
ATOM 5224 O O . PHE B 1 197 ? -2.492 -39.562 -7.863 1 98.44 197 PHE B O 1
ATOM 5231 N N . ASP B 1 198 ? -3.66 -41.469 -7.719 1 98.56 198 ASP B N 1
ATOM 5232 C CA . ASP B 1 198 ? -3.131 -41.969 -8.984 1 98.56 198 ASP B CA 1
ATOM 5233 C C . ASP B 1 198 ? -3.592 -41.094 -10.156 1 98.56 198 ASP B C 1
ATOM 5235 O O . ASP B 1 198 ? -2.809 -40.812 -11.062 1 98.56 198 ASP B O 1
ATOM 5239 N N . THR B 1 199 ? -4.836 -40.781 -10.109 1 98.56 199 THR B N 1
ATOM 5240 C CA . THR B 1 199 ? -5.367 -39.938 -11.148 1 98.56 199 THR B CA 1
ATOM 5241 C C . THR B 1 199 ? -4.676 -38.562 -11.117 1 98.56 199 THR B C 1
ATOM 5243 O O . THR B 1 199 ? -4.293 -38.031 -12.164 1 98.56 199 THR B O 1
ATOM 5246 N N . MET B 1 200 ? -4.535 -37.969 -9.977 1 98.62 200 MET B N 1
ATOM 5247 C CA . MET B 1 200 ? -3.889 -36.688 -9.836 1 98.62 200 MET B CA 1
ATOM 5248 C C . MET B 1 200 ? -2.453 -36.719 -10.344 1 98.62 200 MET B C 1
ATOM 5250 O O . MET B 1 200 ? -1.992 -35.781 -11 1 98.62 200 MET B O 1
ATOM 5254 N N . TYR B 1 201 ? -1.771 -37.781 -10.031 1 98.69 201 TYR B N 1
ATOM 5255 C CA . TYR B 1 201 ? -0.4 -37.969 -10.492 1 98.69 201 TYR B CA 1
ATOM 5256 C C . TYR B 1 201 ? -0.341 -38.031 -12.016 1 98.69 201 TYR B C 1
ATOM 5258 O O . TYR B 1 201 ? 0.491 -37.375 -12.641 1 98.69 201 TYR B O 1
ATOM 5266 N N . ALA B 1 202 ? -1.196 -38.844 -12.609 1 98.81 202 ALA B N 1
ATOM 5267 C CA . ALA B 1 202 ? -1.246 -38.969 -14.055 1 98.81 202 ALA B CA 1
ATOM 5268 C C . ALA B 1 202 ? -1.571 -37.656 -14.734 1 98.81 202 ALA B C 1
ATOM 5270 O O . ALA B 1 202 ? -1.008 -37.312 -15.781 1 98.81 202 ALA B O 1
ATOM 5271 N N . VAL B 1 203 ? -2.498 -36.969 -14.18 1 98.81 203 VAL B N 1
ATOM 5272 C CA . VAL B 1 203 ? -2.896 -35.688 -14.727 1 98.81 203 VAL B CA 1
ATOM 5273 C C . VAL B 1 203 ? -1.731 -34.688 -14.625 1 98.81 203 VAL B C 1
ATOM 5275 O O . VAL B 1 203 ? -1.476 -33.938 -15.562 1 98.81 203 VAL B O 1
ATOM 5278 N N . SER B 1 204 ? -1.026 -34.656 -13.508 1 98.81 204 SER B N 1
ATOM 5279 C CA . SER B 1 204 ? 0.146 -33.812 -13.359 1 98.81 204 SER B CA 1
ATOM 5280 C C . SER B 1 204 ? 1.186 -34.094 -14.438 1 98.81 204 SER B C 1
ATOM 5282 O O . SER B 1 204 ? 1.772 -33.188 -15.016 1 98.81 204 SER B O 1
ATOM 5284 N N . LYS B 1 205 ? 1.405 -35.344 -14.703 1 98.81 205 LYS B N 1
ATOM 5285 C CA . LYS B 1 205 ? 2.328 -35.75 -15.758 1 98.81 205 LYS B CA 1
ATOM 5286 C C . LYS B 1 205 ? 1.866 -35.219 -17.109 1 98.81 205 LYS B C 1
ATOM 5288 O O . LYS B 1 205 ? 2.676 -34.719 -17.906 1 98.81 205 LYS B O 1
ATOM 5293 N N . SER B 1 206 ? 0.578 -35.375 -17.344 1 98.81 206 SER B N 1
ATOM 5294 C CA . SER B 1 206 ? 0.015 -34.875 -18.594 1 98.81 206 SER B CA 1
ATOM 5295 C C . SER B 1 206 ? 0.219 -33.375 -18.719 1 98.81 206 SER B C 1
ATOM 5297 O O . SER B 1 206 ? 0.522 -32.875 -19.812 1 98.81 206 SER B O 1
ATOM 5299 N N . ILE B 1 207 ? -0.004 -32.625 -17.641 1 98.88 207 ILE B N 1
ATOM 5300 C CA . ILE B 1 207 ? 0.179 -31.172 -17.625 1 98.88 207 ILE B CA 1
ATOM 5301 C C . ILE B 1 207 ? 1.633 -30.828 -17.953 1 98.88 207 ILE B C 1
ATOM 5303 O O . ILE B 1 207 ? 1.905 -29.922 -18.734 1 98.88 207 ILE B O 1
ATOM 5307 N N . ILE B 1 208 ? 2.582 -31.516 -17.359 1 98.81 208 ILE B N 1
ATOM 5308 C CA . ILE B 1 208 ? 4.004 -31.312 -17.609 1 98.81 208 ILE B CA 1
ATOM 5309 C C . ILE B 1 208 ? 4.285 -31.516 -19.109 1 98.81 208 ILE B C 1
ATOM 5311 O O . ILE B 1 208 ? 4.902 -30.656 -19.734 1 98.81 208 ILE B O 1
ATOM 5315 N N . ASP B 1 209 ? 3.807 -32.594 -19.688 1 98.56 209 ASP B N 1
ATOM 5316 C CA . ASP B 1 209 ? 4.055 -32.969 -21.078 1 98.56 209 ASP B CA 1
ATOM 5317 C C . ASP B 1 209 ? 3.475 -31.906 -22.031 1 98.56 209 ASP B C 1
ATOM 5319 O O . ASP B 1 209 ? 4.066 -31.609 -23.062 1 98.56 209 ASP B O 1
ATOM 5323 N N . GLU B 1 210 ? 2.398 -31.344 -21.609 1 98 210 GLU B N 1
ATOM 5324 C CA . GLU B 1 210 ? 1.646 -30.5 -22.531 1 98 210 GLU B CA 1
ATOM 5325 C C . GLU B 1 210 ? 2.039 -29.031 -22.375 1 98 210 GLU B C 1
ATOM 5327 O O . GLU B 1 210 ? 1.969 -28.266 -23.328 1 98 210 GLU B O 1
ATOM 5332 N N . CYS B 1 211 ? 2.381 -28.656 -21.156 1 98.5 211 CYS B N 1
ATOM 5333 C CA . CYS B 1 211 ? 2.438 -27.219 -20.891 1 98.5 211 CYS B CA 1
ATOM 5334 C C . CYS B 1 211 ? 3.869 -26.766 -20.641 1 98.5 211 CYS B C 1
ATOM 5336 O O . CYS B 1 211 ? 4.211 -25.609 -20.875 1 98.5 211 CYS B O 1
ATOM 5338 N N . HIS B 1 212 ? 4.742 -27.594 -20.078 1 98.62 212 HIS B N 1
ATOM 5339 C CA . HIS B 1 212 ? 6.082 -27.172 -19.688 1 98.62 212 HIS B CA 1
ATOM 5340 C C . HIS B 1 212 ? 6.91 -26.766 -20.906 1 98.62 212 HIS B C 1
ATOM 5342 O O . HIS B 1 212 ? 7.062 -27.547 -21.844 1 98.62 212 HIS B O 1
ATOM 5348 N N . GLY B 1 213 ? 7.41 -25.531 -20.859 1 97.88 213 GLY B N 1
ATOM 5349 C CA . GLY B 1 213 ? 8.227 -25.031 -21.953 1 97.88 213 GLY B CA 1
ATOM 5350 C C . GLY B 1 213 ? 7.41 -24.359 -23.047 1 97.88 213 GLY B C 1
ATOM 5351 O O . GLY B 1 213 ? 7.969 -23.812 -24 1 97.88 213 GLY B O 1
ATOM 5352 N N . ASP B 1 214 ? 6.121 -24.359 -22.859 1 97.19 214 ASP B N 1
ATOM 5353 C CA . ASP B 1 214 ? 5.234 -23.75 -23.859 1 97.19 214 ASP B CA 1
ATOM 5354 C C . ASP B 1 214 ? 5.523 -22.266 -24.031 1 97.19 214 ASP B C 1
ATOM 5356 O O . ASP B 1 214 ? 6.191 -21.656 -23.188 1 97.19 214 ASP B O 1
ATOM 5360 N N . ALA B 1 215 ? 5.102 -21.672 -25.234 1 97.38 215 ALA B N 1
ATOM 5361 C CA . ALA B 1 215 ? 5.199 -20.25 -25.531 1 97.38 215 ALA B CA 1
ATOM 5362 C C . ALA B 1 215 ? 6.633 -19.75 -25.359 1 97.38 215 ALA B C 1
ATOM 5364 O O . ALA B 1 215 ? 6.875 -18.75 -24.656 1 97.38 215 ALA B O 1
ATOM 5365 N N . ASP B 1 216 ? 7.578 -20.547 -25.891 1 95.06 216 ASP B N 1
ATOM 5366 C CA . ASP B 1 216 ? 9 -20.203 -25.906 1 95.06 216 ASP B CA 1
ATOM 5367 C C . ASP B 1 216 ? 9.547 -20.062 -24.484 1 95.06 216 ASP B C 1
ATOM 5369 O O . ASP B 1 216 ? 10.266 -19.109 -24.188 1 95.06 216 ASP B O 1
ATOM 5373 N N . GLY B 1 217 ? 9.016 -20.891 -23.578 1 95.94 217 GLY B N 1
ATOM 5374 C CA . GLY B 1 217 ? 9.57 -20.953 -22.234 1 95.94 217 GLY B CA 1
ATOM 5375 C C . GLY B 1 217 ? 8.859 -20.062 -21.25 1 95.94 217 GLY B C 1
ATOM 5376 O O . GLY B 1 217 ? 9.211 -20.016 -20.078 1 95.94 217 GLY B O 1
ATOM 5377 N N . ARG B 1 218 ? 7.844 -19.344 -21.672 1 97.81 218 ARG B N 1
ATOM 5378 C CA . ARG B 1 218 ? 7.137 -18.438 -20.766 1 97.81 218 ARG B CA 1
ATOM 5379 C C . ARG B 1 218 ? 6.289 -19.203 -19.766 1 97.81 218 ARG B C 1
ATOM 5381 O O . ARG B 1 218 ? 5.906 -18.672 -18.719 1 97.81 218 ARG B O 1
ATOM 5388 N N . ILE B 1 219 ? 5.953 -20.453 -20.141 1 98.75 219 ILE B N 1
ATOM 5389 C CA . ILE B 1 219 ? 5.238 -21.328 -19.203 1 98.75 219 ILE B CA 1
ATOM 5390 C C . ILE B 1 219 ? 6.172 -22.422 -18.688 1 98.75 219 ILE B C 1
ATOM 5392 O O . ILE B 1 219 ? 6.785 -23.141 -19.484 1 98.75 219 ILE B O 1
ATOM 5396 N N . ARG B 1 220 ? 6.32 -22.516 -17.484 1 98.75 220 ARG B N 1
ATOM 5397 C CA . ARG B 1 220 ? 7.02 -23.609 -16.828 1 98.75 220 ARG B CA 1
ATOM 5398 C C . ARG B 1 220 ? 6.125 -24.297 -15.789 1 98.75 220 ARG B C 1
ATOM 5400 O O . ARG B 1 220 ? 5.246 -23.641 -15.203 1 98.75 220 ARG B O 1
ATOM 5407 N N . ILE B 1 221 ? 6.305 -25.578 -15.625 1 98.88 221 ILE B N 1
ATOM 5408 C CA . ILE B 1 221 ? 5.559 -26.312 -14.609 1 98.88 221 ILE B CA 1
ATOM 5409 C C . ILE B 1 221 ? 6.484 -26.688 -13.453 1 98.88 221 ILE B C 1
ATOM 5411 O O . ILE B 1 221 ? 7.629 -27.094 -13.664 1 98.88 221 ILE B O 1
ATOM 5415 N N . ALA B 1 222 ? 6.098 -26.391 -12.25 1 98.88 222 ALA B N 1
ATOM 5416 C CA . ALA B 1 222 ? 6.711 -26.906 -11.031 1 98.88 222 ALA B CA 1
ATOM 5417 C C . ALA B 1 222 ? 5.82 -27.953 -10.367 1 98.88 222 ALA B C 1
ATOM 5419 O O . ALA B 1 222 ? 4.633 -28.062 -10.68 1 98.88 222 ALA B O 1
ATOM 5420 N N . LEU B 1 223 ? 6.422 -28.781 -9.578 1 98.81 223 LEU B N 1
ATOM 5421 C CA . LEU B 1 223 ? 5.641 -29.719 -8.781 1 98.81 223 LEU B CA 1
ATOM 5422 C C . LEU B 1 223 ? 5.488 -29.219 -7.352 1 98.81 223 LEU B C 1
ATOM 5424 O O . LEU B 1 223 ? 6.355 -28.516 -6.844 1 98.81 223 LEU B O 1
ATOM 5428 N N . THR B 1 224 ? 4.383 -29.484 -6.75 1 98.5 224 THR B N 1
ATOM 5429 C CA . THR B 1 224 ? 4.129 -29.094 -5.367 1 98.5 224 THR B CA 1
ATOM 5430 C C . THR B 1 224 ? 3.488 -30.234 -4.594 1 98.5 224 THR B C 1
ATOM 5432 O O . THR B 1 224 ? 2.877 -31.125 -5.188 1 98.5 224 THR B O 1
ATOM 5435 N N . LEU B 1 225 ? 3.697 -30.328 -3.32 1 97.88 225 LEU B N 1
ATOM 5436 C CA . LEU B 1 225 ? 3.076 -31.25 -2.371 1 97.88 225 LEU B CA 1
ATOM 5437 C C . LEU B 1 225 ? 2.578 -30.5 -1.139 1 97.88 225 LEU B C 1
ATOM 5439 O O . LEU B 1 225 ? 3.17 -29.5 -0.736 1 97.88 225 LEU B O 1
ATOM 5443 N N . PRO B 1 226 ? 1.436 -30.922 -0.581 1 96.81 226 PRO B N 1
ATOM 5444 C CA . PRO B 1 226 ? 1.099 -30.375 0.733 1 96.81 226 PRO B CA 1
ATOM 5445 C C . PRO B 1 226 ? 2.176 -30.641 1.781 1 96.81 226 PRO B C 1
ATOM 5447 O O . PRO B 1 226 ? 2.828 -31.688 1.744 1 96.81 226 PRO B O 1
ATOM 5450 N N . VAL B 1 227 ? 2.355 -29.734 2.666 1 96.62 227 VAL B N 1
ATOM 5451 C CA . VAL B 1 227 ? 3.289 -29.922 3.773 1 96.62 227 VAL B CA 1
ATOM 5452 C C . VAL B 1 227 ? 2.725 -30.922 4.77 1 96.62 227 VAL B C 1
ATOM 5454 O O . VAL B 1 227 ? 1.528 -30.906 5.07 1 96.62 227 VAL B O 1
ATOM 5457 N N . TYR B 1 228 ? 3.557 -31.828 5.242 1 94.06 228 TYR B N 1
ATOM 5458 C CA . TYR B 1 228 ? 3.188 -32.781 6.293 1 94.06 228 TYR B CA 1
ATOM 5459 C C . TYR B 1 228 ? 3.752 -32.312 7.641 1 94.06 228 TYR B C 1
ATOM 5461 O O . TYR B 1 228 ? 4.969 -32.219 7.809 1 94.06 228 TYR B O 1
ATOM 5469 N N . GLY B 1 229 ? 3.004 -31.922 8.508 1 89.44 229 GLY B N 1
ATOM 5470 C CA . GLY B 1 229 ? 3.361 -31.5 9.859 1 89.44 229 GLY B CA 1
ATOM 5471 C C . GLY B 1 229 ? 2.395 -32 10.914 1 89.44 229 GLY B C 1
ATOM 5472 O O . GLY B 1 229 ? 1.584 -31.234 11.438 1 89.44 229 GLY B O 1
ATOM 5473 N N . PRO B 1 230 ? 2.484 -33.25 11.289 1 87.62 230 PRO B N 1
ATOM 5474 C CA . PRO B 1 230 ? 1.494 -33.844 12.195 1 87.62 230 PRO B CA 1
ATOM 5475 C C . PRO B 1 230 ? 1.497 -33.188 13.57 1 87.62 230 PRO B C 1
ATOM 5477 O O . PRO B 1 230 ? 0.489 -33.219 14.281 1 87.62 230 PRO B O 1
ATOM 5480 N N . GLU B 1 231 ? 2.582 -32.594 14.008 1 87.5 231 GLU B N 1
ATOM 5481 C CA . GLU B 1 231 ? 2.639 -31.891 15.281 1 87.5 231 GLU B CA 1
ATOM 5482 C C . GLU B 1 231 ? 1.72 -30.672 15.281 1 87.5 231 GLU B C 1
ATOM 5484 O O . GLU B 1 231 ? 1.199 -30.266 16.328 1 87.5 231 GLU B O 1
ATOM 5489 N N . HIS B 1 232 ? 1.513 -30.156 14.094 1 88.56 232 HIS B N 1
ATOM 5490 C CA . HIS B 1 232 ? 0.691 -28.953 13.969 1 88.56 232 HIS B CA 1
ATOM 5491 C C . HIS B 1 232 ? -0.729 -29.297 13.531 1 88.56 232 HIS B C 1
ATOM 5493 O O . HIS B 1 232 ? -1.653 -28.5 13.727 1 88.56 232 HIS B O 1
ATOM 5499 N N . ASP B 1 233 ? -0.841 -30.422 12.914 1 87.5 233 ASP B N 1
ATOM 5500 C CA . ASP B 1 233 ? -2.133 -30.953 12.5 1 87.5 233 ASP B CA 1
ATOM 5501 C C . ASP B 1 233 ? -2.236 -32.438 12.844 1 87.5 233 ASP B C 1
ATOM 5503 O O . ASP B 1 233 ? -2.094 -33.312 11.961 1 87.5 233 ASP B O 1
ATOM 5507 N N . PRO B 1 234 ? -2.617 -32.688 13.961 1 90.88 234 PRO B N 1
ATOM 5508 C CA . PRO B 1 234 ? -2.586 -34.062 14.422 1 90.88 234 PRO B CA 1
ATOM 5509 C C . PRO B 1 234 ? -3.471 -35 13.586 1 90.88 234 PRO B C 1
ATOM 5511 O O . PRO B 1 234 ? -3.176 -36.188 13.453 1 90.88 234 PRO B O 1
ATOM 5514 N N . GLU B 1 235 ? -4.48 -34.438 13.016 1 89.75 235 GLU B N 1
ATOM 5515 C CA . GLU B 1 235 ? -5.398 -35.25 12.211 1 89.75 235 GLU B CA 1
ATOM 5516 C C . GLU B 1 235 ? -4.707 -35.781 10.961 1 89.75 235 GLU B C 1
ATOM 5518 O O . GLU B 1 235 ? -5.141 -36.781 10.391 1 89.75 235 GLU B O 1
ATOM 5523 N N . LEU B 1 236 ? -3.633 -35.25 10.602 1 91.06 236 LEU B N 1
ATOM 5524 C CA . LEU B 1 236 ? -2.934 -35.656 9.383 1 91.06 236 LEU B CA 1
ATOM 5525 C C . LEU B 1 236 ? -1.986 -36.812 9.648 1 91.06 236 LEU B C 1
ATOM 5527 O O . LEU B 1 236 ? -1.508 -37.438 8.703 1 91.06 236 LEU B O 1
ATOM 5531 N N . ALA B 1 237 ? -1.778 -37.125 10.875 1 93.31 237 ALA B N 1
ATOM 5532 C CA . ALA B 1 237 ? -0.849 -38.188 11.227 1 93.31 237 ALA B CA 1
ATOM 5533 C C . ALA B 1 237 ? -1.266 -39.531 10.594 1 93.31 237 ALA B C 1
ATOM 5535 O O . ALA B 1 237 ? -0.415 -40.344 10.219 1 93.31 237 ALA B O 1
ATOM 5536 N N . ARG B 1 238 ? -2.543 -39.781 10.484 1 94.94 238 ARG B N 1
ATOM 5537 C CA . ARG B 1 238 ? -3.07 -41.031 9.969 1 94.94 238 ARG B CA 1
ATOM 5538 C C . ARG B 1 238 ? -2.775 -41.188 8.477 1 94.94 238 ARG B C 1
ATOM 5540 O O . ARG B 1 238 ? -2.871 -42.281 7.926 1 94.94 238 ARG B O 1
ATOM 5547 N N . TYR B 1 239 ? -2.371 -40.125 7.84 1 96.25 239 TYR B N 1
ATOM 5548 C CA . TYR B 1 239 ? -2.135 -40.156 6.398 1 96.25 239 TYR B CA 1
ATOM 5549 C C . TYR B 1 239 ? -0.644 -40.125 6.09 1 96.25 239 TYR B C 1
ATOM 5551 O O . TYR B 1 239 ? -0.243 -39.812 4.973 1 96.25 239 TYR B O 1
ATOM 5559 N N . GLU B 1 240 ? 0.185 -40.406 7 1 95.38 240 GLU B N 1
ATOM 5560 C CA . GLU B 1 240 ? 1.634 -40.375 6.828 1 95.38 240 GLU B CA 1
ATOM 5561 C C . GLU B 1 240 ? 2.076 -41.188 5.621 1 95.38 240 GLU B C 1
ATOM 5563 O O . GLU B 1 240 ? 2.947 -40.75 4.859 1 95.38 240 GLU B O 1
ATOM 5568 N N . HIS B 1 241 ? 1.535 -42.406 5.504 1 96.38 241 HIS B N 1
ATOM 5569 C CA . HIS B 1 241 ? 1.893 -43.25 4.383 1 96.38 241 HIS B CA 1
ATOM 5570 C C . HIS B 1 241 ? 1.646 -42.562 3.051 1 96.38 241 HIS B C 1
ATOM 5572 O O . HIS B 1 241 ? 2.48 -42.625 2.145 1 96.38 241 HIS B O 1
ATOM 5578 N N . ASP B 1 242 ? 0.473 -41.906 2.922 1 96.88 242 ASP B N 1
ATOM 5579 C CA . ASP B 1 242 ? 0.14 -41.188 1.701 1 96.88 242 ASP B CA 1
ATOM 5580 C C . ASP B 1 242 ? 1.152 -40.062 1.429 1 96.88 242 ASP B C 1
ATOM 5582 O O . ASP B 1 242 ? 1.6 -39.906 0.294 1 96.88 242 ASP B O 1
ATOM 5586 N N . PHE B 1 243 ? 1.501 -39.312 2.455 1 96.62 243 PHE B N 1
ATOM 5587 C CA . PHE B 1 243 ? 2.453 -38.219 2.309 1 96.62 243 PHE B CA 1
ATOM 5588 C C . PHE B 1 243 ? 3.809 -38.75 1.844 1 96.62 243 PHE B C 1
ATOM 5590 O O . PHE B 1 243 ? 4.426 -38.188 0.948 1 96.62 243 PHE B O 1
ATOM 5597 N N . ARG B 1 244 ? 4.277 -39.812 2.387 1 97.06 244 ARG B N 1
ATOM 5598 C CA . ARG B 1 244 ? 5.566 -40.406 2.029 1 97.06 244 ARG B CA 1
ATOM 5599 C C . ARG B 1 244 ? 5.539 -40.938 0.605 1 97.06 244 ARG B C 1
ATOM 5601 O O . ARG B 1 244 ? 6.508 -40.781 -0.142 1 97.06 244 ARG B O 1
ATOM 5608 N N . ASP B 1 245 ? 4.473 -41.594 0.308 1 97.88 245 ASP B N 1
ATOM 5609 C CA . ASP B 1 245 ? 4.324 -42.125 -1.039 1 97.88 245 ASP B CA 1
ATOM 5610 C C . ASP B 1 245 ? 4.328 -41.031 -2.084 1 97.88 245 ASP B C 1
ATOM 5612 O O . ASP B 1 245 ? 5.027 -41.125 -3.096 1 97.88 245 ASP B O 1
ATOM 5616 N N . GLN B 1 246 ? 3.553 -40.031 -1.857 1 97.81 246 GLN B N 1
ATOM 5617 C CA . GLN B 1 246 ? 3.488 -38.906 -2.783 1 97.81 246 GLN B CA 1
ATOM 5618 C C . GLN B 1 246 ? 4.836 -38.188 -2.883 1 97.81 246 GLN B C 1
ATOM 5620 O O . GLN B 1 246 ? 5.25 -37.781 -3.969 1 97.81 246 GLN B O 1
ATOM 5625 N N . ALA B 1 247 ? 5.465 -38 -1.747 1 98 247 ALA B N 1
ATOM 5626 C CA . ALA B 1 247 ? 6.789 -37.375 -1.747 1 98 247 ALA B CA 1
ATOM 5627 C C . ALA B 1 247 ? 7.754 -38.156 -2.641 1 98 247 ALA B C 1
ATOM 5629 O O . ALA B 1 247 ? 8.508 -37.531 -3.41 1 98 247 ALA B O 1
ATOM 5630 N N . ALA B 1 248 ? 7.738 -39.438 -2.531 1 97.94 248 ALA B N 1
ATOM 5631 C CA . ALA B 1 248 ? 8.617 -40.281 -3.338 1 97.94 248 ALA B CA 1
ATOM 5632 C C . ALA B 1 248 ? 8.273 -40.156 -4.82 1 97.94 248 ALA B C 1
ATOM 5634 O O . ALA B 1 248 ? 9.164 -40 -5.656 1 97.94 248 ALA B O 1
ATOM 5635 N N . ARG B 1 249 ? 7.035 -40.219 -5.148 1 98.19 249 ARG B N 1
ATOM 5636 C CA . ARG B 1 249 ? 6.586 -40.25 -6.535 1 98.19 249 ARG B CA 1
ATOM 5637 C C . ARG B 1 249 ? 6.855 -38.906 -7.207 1 98.19 249 ARG B C 1
ATOM 5639 O O . ARG B 1 249 ? 7.449 -38.844 -8.289 1 98.19 249 ARG B O 1
ATOM 5646 N N . TYR B 1 250 ? 6.441 -37.844 -6.574 1 98.38 250 TYR B N 1
ATOM 5647 C CA . TYR B 1 250 ? 6.574 -36.531 -7.168 1 98.38 250 TYR B CA 1
ATOM 5648 C C . TYR B 1 250 ? 8.023 -36.031 -7.129 1 98.38 250 TYR B C 1
ATOM 5650 O O . TYR B 1 250 ? 8.469 -35.312 -8.023 1 98.38 250 TYR B O 1
ATOM 5658 N N . GLY B 1 251 ? 8.719 -36.406 -6.043 1 97.31 251 GLY B N 1
ATOM 5659 C CA . GLY B 1 251 ? 10.148 -36.125 -6.027 1 97.31 251 GLY B CA 1
ATOM 5660 C C . GLY B 1 251 ? 10.891 -36.75 -7.191 1 97.31 251 GLY B C 1
ATOM 5661 O O . GLY B 1 251 ? 11.711 -36.094 -7.836 1 97.31 251 GLY B O 1
ATOM 5662 N N . ALA B 1 252 ? 10.617 -38 -7.445 1 97.69 252 ALA B N 1
ATOM 5663 C CA . ALA B 1 252 ? 11.227 -38.719 -8.57 1 97.69 252 ALA B CA 1
ATOM 5664 C C . ALA B 1 252 ? 10.852 -38.062 -9.898 1 97.69 252 ALA B C 1
ATOM 5666 O O . ALA B 1 252 ? 11.695 -37.938 -10.789 1 97.69 252 ALA B O 1
ATOM 5667 N N . LEU B 1 253 ? 9.609 -37.688 -10 1 98.31 253 LEU B N 1
ATOM 5668 C CA . LEU B 1 253 ? 9.125 -37.062 -11.219 1 98.31 253 LEU B CA 1
ATOM 5669 C C . LEU B 1 253 ? 9.844 -35.75 -11.461 1 98.31 253 LEU B C 1
ATOM 5671 O O . LEU B 1 253 ? 10.234 -35.438 -12.594 1 98.31 253 LEU B O 1
ATOM 5675 N N . ALA B 1 254 ? 10 -34.938 -10.422 1 98.06 254 ALA B N 1
ATOM 5676 C CA . ALA B 1 254 ? 10.695 -33.656 -10.531 1 98.06 254 ALA B CA 1
ATOM 5677 C C . ALA B 1 254 ? 12.133 -33.844 -11.008 1 98.06 254 ALA B C 1
ATOM 5679 O O . ALA B 1 254 ? 12.609 -33.125 -11.883 1 98.06 254 ALA B O 1
ATOM 5680 N N . ARG B 1 255 ? 12.812 -34.781 -10.438 1 96.44 255 ARG B N 1
ATOM 5681 C CA . ARG B 1 255 ? 14.195 -35.094 -10.812 1 96.44 255 ARG B CA 1
ATOM 5682 C C . ARG B 1 255 ? 14.273 -35.562 -12.25 1 96.44 255 ARG B C 1
ATOM 5684 O O . ARG B 1 255 ? 15.125 -35.125 -13.023 1 96.44 255 ARG B O 1
ATOM 5691 N N . GLU B 1 256 ? 13.398 -36.469 -12.555 1 97.5 256 GLU B N 1
ATOM 5692 C CA . GLU B 1 256 ? 13.391 -37.062 -13.891 1 97.5 256 GLU B CA 1
ATOM 5693 C C . GLU B 1 256 ? 13.164 -36 -14.961 1 97.5 256 GLU B C 1
ATOM 5695 O O . GLU B 1 256 ? 13.789 -36.031 -16.031 1 97.5 256 GLU B O 1
ATOM 5700 N N . ARG B 1 257 ? 12.289 -35.094 -14.688 1 97.88 257 ARG B N 1
ATOM 5701 C CA . ARG B 1 257 ? 11.867 -34.125 -15.695 1 97.88 257 ARG B CA 1
ATOM 5702 C C . ARG B 1 257 ? 12.609 -32.812 -15.531 1 97.88 257 ARG B C 1
ATOM 5704 O O . ARG B 1 257 ? 12.414 -31.875 -16.312 1 97.88 257 ARG B O 1
ATOM 5711 N N . GLY B 1 258 ? 13.516 -32.688 -14.523 1 97.5 258 GLY B N 1
ATOM 5712 C CA . GLY B 1 258 ? 14.273 -31.469 -14.289 1 97.5 258 GLY B CA 1
ATOM 5713 C C . GLY B 1 258 ? 13.406 -30.297 -13.883 1 97.5 258 GLY B C 1
ATOM 5714 O O . GLY B 1 258 ? 13.578 -29.188 -14.383 1 97.5 258 GLY B O 1
ATOM 5715 N N . LEU B 1 259 ? 12.367 -30.516 -13.039 1 98.62 259 LEU B N 1
ATOM 5716 C CA . LEU B 1 259 ? 11.406 -29.484 -12.641 1 98.62 259 LEU B CA 1
ATOM 5717 C C . LEU B 1 259 ? 11.781 -28.891 -11.289 1 98.62 259 LEU B C 1
ATOM 5719 O O . LEU B 1 259 ? 12.438 -29.547 -10.477 1 98.62 259 LEU B O 1
ATOM 5723 N N . THR B 1 260 ? 11.414 -27.641 -11.07 1 98.62 260 THR B N 1
ATOM 5724 C CA . THR B 1 260 ? 11.484 -27.062 -9.734 1 98.62 260 THR B CA 1
ATOM 5725 C C . THR B 1 260 ? 10.391 -27.609 -8.836 1 98.62 260 THR B C 1
ATOM 5727 O O . THR B 1 260 ? 9.445 -28.25 -9.32 1 98.62 260 THR B O 1
ATOM 5730 N N . PHE B 1 261 ? 10.586 -27.469 -7.555 1 98.56 261 PHE B N 1
ATOM 5731 C CA . PHE B 1 261 ? 9.688 -28.062 -6.574 1 98.56 261 PHE B CA 1
ATOM 5732 C C . PHE B 1 261 ? 9.352 -27.078 -5.469 1 98.56 261 PHE B C 1
ATOM 5734 O O . PHE B 1 261 ? 10.219 -26.312 -5.027 1 98.56 261 PHE B O 1
ATOM 5741 N N . THR B 1 262 ? 8.047 -27.078 -5.031 1 98.5 262 THR B N 1
ATOM 5742 C CA . THR B 1 262 ? 7.68 -26.156 -3.965 1 98.5 262 THR B CA 1
ATOM 5743 C C . THR B 1 262 ? 6.66 -26.797 -3.025 1 98.5 262 THR B C 1
ATOM 5745 O O . THR B 1 262 ? 6.051 -27.812 -3.361 1 98.5 262 THR B O 1
ATOM 5748 N N . GLN B 1 263 ? 6.578 -26.359 -1.824 1 97.88 263 GLN B N 1
ATOM 5749 C CA . GLN B 1 263 ? 5.531 -26.594 -0.836 1 97.88 263 GLN B CA 1
ATOM 5750 C C . GLN B 1 263 ? 5.066 -25.297 -0.197 1 97.88 263 GLN B C 1
ATOM 5752 O O . GLN B 1 263 ? 5.785 -24.297 -0.222 1 97.88 263 GLN B O 1
ATOM 5757 N N . ASP B 1 264 ? 3.922 -25.266 0.255 1 95.44 264 ASP B N 1
ATOM 5758 C CA . ASP B 1 264 ? 3.332 -24.078 0.844 1 95.44 264 ASP B CA 1
ATOM 5759 C C . ASP B 1 264 ? 2.84 -24.344 2.264 1 95.44 264 ASP B C 1
ATOM 5761 O O . ASP B 1 264 ? 1.957 -25.172 2.471 1 95.44 264 ASP B O 1
ATOM 5765 N N . GLY B 1 265 ? 3.381 -23.656 3.18 1 95.62 265 GLY B N 1
ATOM 5766 C CA . GLY B 1 265 ? 2.807 -23.734 4.516 1 95.62 265 GLY B CA 1
ATOM 5767 C C . GLY B 1 265 ? 3.713 -24.422 5.52 1 95.62 265 GLY B C 1
ATOM 5768 O O . GLY B 1 265 ? 3.256 -25.234 6.312 1 95.62 265 GLY B O 1
ATOM 5769 N N . HIS B 1 266 ? 4.977 -24.172 5.52 1 96.81 266 HIS B N 1
ATOM 5770 C CA . HIS B 1 266 ? 5.914 -24.781 6.461 1 96.81 266 HIS B CA 1
ATOM 5771 C C . HIS B 1 266 ? 5.867 -24.078 7.816 1 96.81 266 HIS B C 1
ATOM 5773 O O . HIS B 1 266 ? 5.641 -22.859 7.887 1 96.81 266 HIS B O 1
ATOM 5779 N N . ARG B 1 267 ? 6.035 -24.906 8.852 1 96.25 267 ARG B N 1
ATOM 5780 C CA . ARG B 1 267 ? 6.105 -24.469 10.242 1 96.25 267 ARG B CA 1
ATOM 5781 C C . ARG B 1 267 ? 7.32 -25.047 10.945 1 96.25 267 ARG B C 1
ATOM 5783 O O . ARG B 1 267 ? 8.195 -25.641 10.305 1 96.25 267 ARG B O 1
ATOM 5790 N N . ALA B 1 268 ? 7.441 -24.828 12.273 1 97.38 268 ALA B N 1
ATOM 5791 C CA . ALA B 1 268 ? 8.586 -25.266 13.078 1 97.38 268 ALA B CA 1
ATOM 5792 C C . ALA B 1 268 ? 8.852 -26.75 12.891 1 97.38 268 ALA B C 1
ATOM 5794 O O . ALA B 1 268 ? 8.008 -27.594 13.25 1 97.38 268 ALA B O 1
ATOM 5795 N N . GLY B 1 269 ? 9.953 -27 12.242 1 97.06 269 GLY B N 1
ATOM 5796 C CA . GLY B 1 269 ? 10.422 -28.375 12.164 1 97.06 269 GLY B CA 1
ATOM 5797 C C . GLY B 1 269 ? 10.031 -29.062 10.867 1 97.06 269 GLY B C 1
ATOM 5798 O O . GLY B 1 269 ? 10.562 -30.125 10.539 1 97.06 269 GLY B O 1
ATOM 5799 N N . THR B 1 270 ? 9.188 -28.469 10.078 1 97.25 270 THR B N 1
ATOM 5800 C CA . THR B 1 270 ? 8.625 -29.188 8.938 1 97.25 270 THR B CA 1
ATOM 5801 C C . THR B 1 270 ? 9.594 -29.156 7.758 1 97.25 270 THR B C 1
ATOM 5803 O O . THR B 1 270 ? 9.609 -30.078 6.938 1 97.25 270 THR B O 1
ATOM 5806 N N . LEU B 1 271 ? 10.422 -28.125 7.652 1 98.25 271 LEU B N 1
ATOM 5807 C CA . LEU B 1 271 ? 11.445 -28.125 6.613 1 98.25 271 LEU B CA 1
ATOM 5808 C C . LEU B 1 271 ? 12.508 -29.172 6.887 1 98.25 271 LEU B C 1
ATOM 5810 O O . LEU B 1 271 ? 12.922 -29.891 5.977 1 98.25 271 LEU B O 1
ATOM 5814 N N . ALA B 1 272 ? 12.906 -29.25 8.164 1 97.5 272 ALA B N 1
ATOM 5815 C CA . ALA B 1 272 ? 13.867 -30.281 8.555 1 97.5 272 ALA B CA 1
ATOM 5816 C C . ALA B 1 272 ? 13.32 -31.672 8.289 1 97.5 272 ALA B C 1
ATOM 5818 O O . ALA B 1 272 ? 14.055 -32.562 7.824 1 97.5 272 ALA B O 1
ATOM 5819 N N . PHE B 1 273 ? 12.078 -31.859 8.609 1 96.06 273 PHE B N 1
ATOM 5820 C CA . PHE B 1 273 ? 11.422 -33.125 8.352 1 96.06 273 PHE B CA 1
ATOM 5821 C C . PHE B 1 273 ? 11.391 -33.438 6.855 1 96.06 273 PHE B C 1
ATOM 5823 O O . PHE B 1 273 ? 11.711 -34.531 6.434 1 96.06 273 PHE B O 1
ATOM 5830 N N . ALA B 1 274 ? 10.977 -32.469 6.059 1 97.19 274 ALA B N 1
ATOM 5831 C CA . ALA B 1 274 ? 10.898 -32.625 4.609 1 97.19 274 ALA B CA 1
ATOM 5832 C C . ALA B 1 274 ? 12.266 -32.969 4.027 1 97.19 274 ALA B C 1
ATOM 5834 O O . ALA B 1 274 ? 12.352 -33.719 3.035 1 97.19 274 ALA B O 1
ATOM 5835 N N . HIS B 1 275 ? 13.336 -32.438 4.625 1 96.94 275 HIS B N 1
ATOM 5836 C CA . HIS B 1 275 ? 14.695 -32.719 4.195 1 96.94 275 HIS B CA 1
ATOM 5837 C C . HIS B 1 275 ? 15.117 -34.125 4.613 1 96.94 275 HIS B C 1
ATOM 5839 O O . HIS B 1 275 ? 15.391 -35 3.764 1 96.94 275 HIS B O 1
ATOM 5845 N N . ARG B 1 276 ? 14.977 -34.438 5.844 1 95.62 276 ARG B N 1
ATOM 5846 C CA . ARG B 1 276 ? 15.562 -35.656 6.414 1 95.62 276 ARG B CA 1
ATOM 5847 C C . ARG B 1 276 ? 14.711 -36.875 6.078 1 95.62 276 ARG B C 1
ATOM 5849 O O . ARG B 1 276 ? 15.25 -37.969 5.824 1 95.62 276 ARG B O 1
ATOM 5856 N N . GLU B 1 277 ? 13.43 -36.656 6.164 1 94.19 277 GLU B N 1
ATOM 5857 C CA . GLU B 1 277 ? 12.539 -37.812 6.094 1 94.19 277 GLU B CA 1
ATOM 5858 C C . GLU B 1 277 ? 11.961 -37.969 4.688 1 94.19 277 GLU B C 1
ATOM 5860 O O . GLU B 1 277 ? 11.625 -39.094 4.277 1 94.19 277 GLU B O 1
ATOM 5865 N N . LEU B 1 278 ? 11.859 -36.875 3.959 1 95.38 278 LEU B N 1
ATOM 5866 C CA . LEU B 1 278 ? 11.133 -36.969 2.697 1 95.38 278 LEU B CA 1
ATOM 5867 C C . LEU B 1 278 ? 12.047 -36.656 1.519 1 95.38 278 LEU B C 1
ATOM 5869 O O . LEU B 1 278 ? 11.711 -36.938 0.37 1 95.38 278 LEU B O 1
ATOM 5873 N N . GLY B 1 279 ? 13.234 -36.031 1.713 1 95.75 279 GLY B N 1
ATOM 5874 C CA . GLY B 1 279 ? 14.195 -35.719 0.657 1 95.75 279 GLY B CA 1
ATOM 5875 C C . GLY B 1 279 ? 13.68 -34.719 -0.351 1 95.75 279 GLY B C 1
ATOM 5876 O O . GLY B 1 279 ? 13.938 -34.844 -1.55 1 95.75 279 GLY B O 1
ATOM 5877 N N . LEU B 1 280 ? 12.938 -33.719 0.122 1 97.31 280 LEU B N 1
ATOM 5878 C CA . LEU B 1 280 ? 12.227 -32.812 -0.78 1 97.31 280 LEU B CA 1
ATOM 5879 C C . LEU B 1 280 ? 13 -31.516 -0.972 1 97.31 280 LEU B C 1
ATOM 5881 O O . LEU B 1 280 ? 12.703 -30.734 -1.884 1 97.31 280 LEU B O 1
ATOM 5885 N N . LEU B 1 281 ? 13.977 -31.219 -0.184 1 98.19 281 LEU B N 1
ATOM 5886 C CA . LEU B 1 281 ? 14.727 -29.969 -0.299 1 98.19 281 LEU B CA 1
ATOM 5887 C C . LEU B 1 281 ? 15.898 -30.125 -1.263 1 98.19 281 LEU B C 1
ATOM 5889 O O . LEU B 1 281 ? 16.453 -31.219 -1.404 1 98.19 281 LEU B O 1
ATOM 5893 N N . GLY B 1 282 ? 16.281 -29.047 -1.937 1 98 282 GLY B N 1
ATOM 5894 C CA . GLY B 1 282 ? 17.375 -29.016 -2.896 1 98 282 GLY B CA 1
ATOM 5895 C C . GLY B 1 282 ? 17.562 -27.641 -3.533 1 98 282 GLY B C 1
ATOM 5896 O O . GLY B 1 282 ? 16.844 -26.703 -3.201 1 98 282 GLY B O 1
ATOM 5897 N N . PRO B 1 283 ? 18.516 -27.531 -4.406 1 97.62 283 PRO B N 1
ATOM 5898 C CA . PRO B 1 283 ? 18.875 -26.219 -4.969 1 97.62 283 PRO B CA 1
ATOM 5899 C C . PRO B 1 283 ? 17.781 -25.641 -5.871 1 97.62 283 PRO B C 1
ATOM 5901 O O . PRO B 1 283 ? 17.828 -24.453 -6.211 1 97.62 283 PRO B O 1
ATOM 5904 N N . THR B 1 284 ? 16.828 -26.484 -6.297 1 98.12 284 THR B N 1
ATOM 5905 C CA . THR B 1 284 ? 15.75 -25.984 -7.152 1 98.12 284 THR B CA 1
ATOM 5906 C C . THR B 1 284 ? 14.422 -25.969 -6.398 1 98.12 284 THR B C 1
ATOM 5908 O O . THR B 1 284 ? 13.359 -25.922 -7.012 1 98.12 284 THR B O 1
ATOM 5911 N N . SER B 1 285 ? 14.477 -26.141 -5.094 1 98.62 285 SER B N 1
ATOM 5912 C CA . SER B 1 285 ? 13.297 -26.078 -4.242 1 98.62 285 SER B CA 1
ATOM 5913 C C . SER B 1 285 ? 13.102 -24.688 -3.662 1 98.62 285 SER B C 1
ATOM 5915 O O . SER B 1 285 ? 14.062 -24.016 -3.283 1 98.62 285 SER B O 1
ATOM 5917 N N . PHE B 1 286 ? 11.875 -24.203 -3.662 1 98.81 286 PHE B N 1
ATOM 5918 C CA . PHE B 1 286 ? 11.5 -22.922 -3.066 1 98.81 286 PHE B CA 1
ATOM 5919 C C . PHE B 1 286 ? 10.242 -23.062 -2.223 1 98.81 286 PHE B C 1
ATOM 5921 O O . PHE B 1 286 ? 9.18 -23.438 -2.736 1 98.81 286 PHE B O 1
ATOM 5928 N N . MET B 1 287 ? 10.328 -22.859 -0.887 1 98.75 287 MET B N 1
ATOM 5929 C CA . MET B 1 287 ? 9.289 -23.172 0.093 1 98.75 287 MET B CA 1
ATOM 5930 C C . MET B 1 287 ? 8.617 -21.906 0.61 1 98.75 287 MET B C 1
ATOM 5932 O O . MET B 1 287 ? 9.297 -20.984 1.074 1 98.75 287 MET B O 1
ATOM 5936 N N . SER B 1 288 ? 7.289 -21.828 0.512 1 97.5 288 SER B N 1
ATOM 5937 C CA . SER B 1 288 ? 6.559 -20.609 0.835 1 97.5 288 SER B CA 1
ATOM 5938 C C . SER B 1 288 ? 5.855 -20.719 2.184 1 97.5 288 SER B C 1
ATOM 5940 O O . SER B 1 288 ? 5.762 -21.812 2.748 1 97.5 288 SER B O 1
ATOM 5942 N N . HIS B 1 289 ? 5.344 -19.625 2.693 1 96 289 HIS B N 1
ATOM 5943 C CA . HIS B 1 289 ? 4.621 -19.547 3.957 1 96 289 HIS B CA 1
ATOM 5944 C C . HIS B 1 289 ? 5.371 -20.281 5.062 1 96 289 HIS B C 1
ATOM 5946 O O . HIS B 1 289 ? 4.785 -21.109 5.77 1 96 289 HIS B O 1
ATOM 5952 N N . SER B 1 290 ? 6.641 -20.125 5.137 1 97.88 290 SER B N 1
ATOM 5953 C CA . SER B 1 290 ? 7.469 -20.75 6.152 1 97.88 290 SER B CA 1
ATOM 5954 C C . SER B 1 290 ? 7.574 -19.891 7.402 1 97.88 290 SER B C 1
ATOM 5956 O O . SER B 1 290 ? 8.32 -18.906 7.418 1 97.88 290 SER B O 1
ATOM 5958 N N . ILE B 1 291 ? 6.922 -20.266 8.43 1 97.81 291 ILE B N 1
ATOM 5959 C CA . ILE B 1 291 ? 6.895 -19.406 9.617 1 97.81 291 ILE B CA 1
ATOM 5960 C C . ILE B 1 291 ? 7.449 -20.188 10.812 1 97.81 291 ILE B C 1
ATOM 5962 O O . ILE B 1 291 ? 7.398 -21.422 10.844 1 97.81 291 ILE B O 1
ATOM 5966 N N . ASP B 1 292 ? 8.008 -19.484 11.766 1 97.94 292 ASP B N 1
ATOM 5967 C CA . ASP B 1 292 ? 8.477 -19.969 13.062 1 97.94 292 ASP B CA 1
ATOM 5968 C C . ASP B 1 292 ? 9.484 -21.094 12.883 1 97.94 292 ASP B C 1
ATOM 5970 O O . ASP B 1 292 ? 9.43 -22.109 13.594 1 97.94 292 ASP B O 1
ATOM 5974 N N . LEU B 1 293 ? 10.336 -20.875 11.93 1 98.44 293 LEU B N 1
ATOM 5975 C CA . LEU B 1 293 ? 11.32 -21.891 11.57 1 98.44 293 LEU B CA 1
ATOM 5976 C C . LEU B 1 293 ? 12.312 -22.109 12.703 1 98.44 293 LEU B C 1
ATOM 5978 O O . LEU B 1 293 ? 12.727 -21.156 13.367 1 98.44 293 LEU B O 1
ATOM 5982 N N . THR B 1 294 ? 12.727 -23.359 12.953 1 98.06 294 THR B N 1
ATOM 5983 C CA . THR B 1 294 ? 13.75 -23.719 13.93 1 98.06 294 THR B CA 1
ATOM 5984 C C . THR B 1 294 ? 15.148 -23.578 13.32 1 98.06 294 THR B C 1
ATOM 5986 O O . THR B 1 294 ? 15.289 -23.391 12.109 1 98.06 294 THR B O 1
ATOM 5989 N N . ASP B 1 295 ? 16.125 -23.703 14.18 1 98.44 295 ASP B N 1
ATOM 5990 C CA . ASP B 1 295 ? 17.516 -23.688 13.711 1 98.44 295 ASP B CA 1
ATOM 5991 C C . ASP B 1 295 ? 17.766 -24.859 12.758 1 98.44 295 ASP B C 1
ATOM 5993 O O . ASP B 1 295 ? 18.516 -24.703 11.781 1 98.44 295 ASP B O 1
ATOM 5997 N N . ASP B 1 296 ? 17.156 -25.938 13.039 1 98.5 296 ASP B N 1
ATOM 5998 C CA . ASP B 1 296 ? 17.312 -27.109 12.164 1 98.5 296 ASP B CA 1
ATOM 5999 C C . ASP B 1 296 ? 16.688 -26.844 10.789 1 98.5 296 ASP B C 1
ATOM 6001 O O . ASP B 1 296 ? 17.203 -27.328 9.773 1 98.5 296 ASP B O 1
ATOM 6005 N N . ASP B 1 297 ? 15.578 -26.203 10.766 1 98.75 297 ASP B N 1
ATOM 6006 C CA . ASP B 1 297 ? 14.953 -25.828 9.508 1 98.75 297 ASP B CA 1
ATOM 6007 C C . ASP B 1 297 ? 15.883 -24.953 8.664 1 98.75 297 ASP B C 1
ATOM 6009 O O . ASP B 1 297 ? 16.062 -25.203 7.473 1 98.75 297 ASP B O 1
ATOM 6013 N N . ILE B 1 298 ? 16.422 -23.953 9.258 1 98.81 298 ILE B N 1
ATOM 6014 C CA . ILE B 1 298 ? 17.312 -23.031 8.57 1 98.81 298 ILE B CA 1
ATOM 6015 C C . ILE B 1 298 ? 18.562 -23.766 8.078 1 98.81 298 ILE B C 1
ATOM 6017 O O . ILE B 1 298 ? 19 -23.562 6.949 1 98.81 298 ILE B O 1
ATOM 6021 N N . ALA B 1 299 ? 19.125 -24.594 8.953 1 98.75 299 ALA B N 1
ATOM 6022 C CA . ALA B 1 299 ? 20.297 -25.391 8.578 1 98.75 299 ALA B CA 1
ATOM 6023 C C . ALA B 1 299 ? 20 -26.25 7.359 1 98.75 299 ALA B C 1
ATOM 6025 O O . ALA B 1 299 ? 20.859 -26.438 6.492 1 98.75 299 ALA B O 1
ATOM 6026 N N . ALA B 1 300 ? 18.828 -26.859 7.309 1 98.81 300 ALA B N 1
ATOM 6027 C CA . ALA B 1 300 ? 18.422 -27.672 6.164 1 98.81 300 ALA B CA 1
ATOM 6028 C C . ALA B 1 300 ? 18.422 -26.859 4.879 1 98.81 300 ALA B C 1
ATOM 6030 O O . ALA B 1 300 ? 18.828 -27.344 3.822 1 98.81 300 ALA B O 1
ATOM 6031 N N . CYS B 1 301 ? 17.922 -25.641 4.941 1 98.88 301 CYS B N 1
ATOM 6032 C CA . CYS B 1 301 ? 17.922 -24.766 3.775 1 98.88 301 CYS B CA 1
ATOM 6033 C C . CYS B 1 301 ? 19.344 -24.469 3.318 1 98.88 301 CYS B C 1
ATOM 6035 O O . CYS B 1 301 ? 19.625 -24.484 2.119 1 98.88 301 CYS B O 1
ATOM 6037 N N . VAL B 1 302 ? 20.203 -24.156 4.285 1 98.75 302 VAL B N 1
ATOM 6038 C CA . VAL B 1 302 ? 21.594 -23.859 3.969 1 98.75 302 VAL B CA 1
ATOM 6039 C C . VAL B 1 302 ? 22.266 -25.062 3.312 1 98.75 302 VAL B C 1
ATOM 6041 O O . VAL B 1 302 ? 22.906 -24.938 2.271 1 98.75 302 VAL B O 1
ATOM 6044 N N . GLU B 1 303 ? 22.078 -26.188 3.879 1 98.62 303 GLU B N 1
ATOM 6045 C CA . GLU B 1 303 ? 22.703 -27.422 3.414 1 98.62 303 GLU B CA 1
ATOM 6046 C C . GLU B 1 303 ? 22.281 -27.75 1.99 1 98.62 303 GLU B C 1
ATOM 6048 O O . GLU B 1 303 ? 23.078 -28.25 1.194 1 98.62 303 GLU B O 1
ATOM 6053 N N . THR B 1 304 ? 21.094 -27.516 1.685 1 98.69 304 THR B N 1
ATOM 6054 C CA . THR B 1 304 ? 20.516 -28.031 0.451 1 98.69 304 THR B CA 1
ATOM 6055 C C . THR B 1 304 ? 20.469 -26.938 -0.621 1 98.69 304 THR B C 1
ATOM 6057 O O . THR B 1 304 ? 20.25 -27.234 -1.799 1 98.69 304 THR B O 1
ATOM 6060 N N . GLY B 1 305 ? 20.609 -25.672 -0.22 1 98.62 305 GLY B N 1
ATOM 6061 C CA . GLY B 1 305 ? 20.438 -24.562 -1.147 1 98.62 305 GLY B CA 1
ATOM 6062 C C . GLY B 1 305 ? 18.984 -24.219 -1.41 1 98.62 305 GLY B C 1
ATOM 6063 O O . GLY B 1 305 ? 18.672 -23.547 -2.393 1 98.62 305 GLY B O 1
ATOM 6064 N N . THR B 1 306 ? 18.078 -24.734 -0.545 1 98.88 306 THR B N 1
ATOM 6065 C CA . THR B 1 306 ? 16.641 -24.469 -0.683 1 98.88 306 THR B CA 1
ATOM 6066 C C . THR B 1 306 ? 16.344 -23 -0.392 1 98.88 306 THR B C 1
ATOM 6068 O O . THR B 1 306 ? 16.859 -22.438 0.573 1 98.88 306 THR B O 1
ATOM 6071 N N . ALA B 1 307 ? 15.531 -22.391 -1.259 1 98.94 307 ALA B N 1
ATOM 6072 C CA . ALA B 1 307 ? 15.133 -21 -1.076 1 98.94 307 ALA B CA 1
ATOM 6073 C C . ALA B 1 307 ? 13.836 -20.906 -0.286 1 98.94 307 ALA B C 1
ATOM 6075 O O . ALA B 1 307 ? 13.055 -21.859 -0.238 1 98.94 307 ALA B O 1
ATOM 6076 N N . ILE B 1 308 ? 13.625 -19.812 0.361 1 98.94 308 ILE B N 1
ATOM 6077 C CA . ILE B 1 308 ? 12.398 -19.516 1.089 1 98.94 308 ILE B CA 1
ATOM 6078 C C . ILE B 1 308 ? 11.656 -18.375 0.408 1 98.94 308 ILE B C 1
ATOM 6080 O O . ILE B 1 308 ? 12.266 -17.391 -0.009 1 98.94 308 ILE B O 1
ATOM 6084 N N . VAL B 1 309 ? 10.367 -18.531 0.235 1 98.81 309 VAL B N 1
ATOM 6085 C CA . VAL B 1 309 ? 9.492 -17.484 -0.282 1 98.81 309 VAL B CA 1
ATOM 6086 C C . VAL B 1 309 ? 8.633 -16.922 0.847 1 98.81 309 VAL B C 1
ATOM 6088 O O . VAL B 1 309 ? 7.758 -17.609 1.37 1 98.81 309 VAL B O 1
ATOM 6091 N N . HIS B 1 310 ? 8.883 -15.703 1.203 1 98.69 310 HIS B N 1
ATOM 6092 C CA . HIS B 1 310 ? 8.172 -15.023 2.283 1 98.69 310 HIS B CA 1
ATOM 6093 C C . HIS B 1 310 ? 6.949 -14.281 1.762 1 98.69 310 HIS B C 1
ATOM 6095 O O . HIS B 1 310 ? 7.047 -13.492 0.816 1 98.69 310 HIS B O 1
ATOM 6101 N N . ASN B 1 311 ? 5.844 -14.594 2.326 1 97.81 311 ASN B N 1
ATOM 6102 C CA . ASN B 1 311 ? 4.598 -13.891 2.035 1 97.81 311 ASN B CA 1
ATOM 6103 C C . ASN B 1 311 ? 4.199 -12.961 3.174 1 97.81 311 ASN B C 1
ATOM 6105 O O . ASN B 1 311 ? 3.324 -13.289 3.977 1 97.81 311 ASN B O 1
ATOM 6109 N N . PRO B 1 312 ? 4.742 -11.75 3.168 1 97.75 312 PRO B N 1
ATOM 6110 C CA . PRO B 1 312 ? 4.645 -10.891 4.352 1 97.75 312 PRO B CA 1
ATOM 6111 C C . PRO B 1 312 ? 3.225 -10.375 4.594 1 97.75 312 PRO B C 1
ATOM 6113 O O . PRO B 1 312 ? 2.92 -9.891 5.684 1 97.75 312 PRO B O 1
ATOM 6116 N N . SER B 1 313 ? 2.338 -10.469 3.646 1 96.56 313 SER B N 1
ATOM 6117 C CA . SER B 1 313 ? 0.995 -9.906 3.752 1 96.56 313 SER B CA 1
ATOM 6118 C C . SER B 1 313 ? -0.054 -11.008 3.889 1 96.56 313 SER B C 1
ATOM 6120 O O . SER B 1 313 ? -1.25 -10.719 3.979 1 96.56 313 SER B O 1
ATOM 6122 N N . ALA B 1 314 ? 0.349 -12.227 3.887 1 95.12 314 ALA B N 1
ATOM 6123 C CA . ALA B 1 314 ? -0.583 -13.352 3.883 1 95.12 314 ALA B CA 1
ATOM 6124 C C . ALA B 1 314 ? -0.929 -13.781 5.305 1 95.12 314 ALA B C 1
ATOM 6126 O O . ALA B 1 314 ? -0.303 -13.336 6.266 1 95.12 314 ALA B O 1
ATOM 6127 N N . ILE B 1 315 ? -1.876 -14.664 5.469 1 93.19 315 ILE B N 1
ATOM 6128 C CA . ILE B 1 315 ? -2.447 -15.102 6.738 1 93.19 315 ILE B CA 1
ATOM 6129 C C . ILE B 1 315 ? -1.369 -15.781 7.582 1 93.19 315 ILE B C 1
ATOM 6131 O O . ILE B 1 315 ? -1.36 -15.656 8.805 1 93.19 315 ILE B O 1
ATOM 6135 N N . MET B 1 316 ? -0.5 -16.484 6.969 1 94.12 316 MET B N 1
ATOM 6136 C CA . MET B 1 316 ? 0.522 -17.188 7.738 1 94.12 316 MET B CA 1
ATOM 6137 C C . MET B 1 316 ? 1.465 -16.203 8.422 1 94.12 316 MET B C 1
ATOM 6139 O O . MET B 1 316 ? 1.972 -16.469 9.508 1 94.12 316 MET B O 1
ATOM 6143 N N . SER B 1 317 ? 1.703 -15.062 7.785 1 96.12 317 SER B N 1
ATOM 6144 C CA . SER B 1 317 ? 2.531 -14.023 8.398 1 96.12 317 SER B CA 1
ATOM 6145 C C . SER B 1 317 ? 1.812 -13.359 9.562 1 96.12 317 SER B C 1
ATOM 6147 O O . SER B 1 317 ? 2.445 -12.727 10.414 1 96.12 317 SER B O 1
ATOM 6149 N N . ILE B 1 318 ? 0.5 -13.391 9.562 1 96.44 318 ILE B N 1
ATOM 6150 C CA . ILE B 1 318 ? -0.268 -12.93 10.719 1 96.44 318 ILE B CA 1
ATOM 6151 C C . ILE B 1 318 ? -0.124 -13.93 11.867 1 96.44 318 ILE B C 1
ATOM 6153 O O . ILE B 1 318 ? 0.102 -13.539 13.008 1 96.44 318 ILE B O 1
ATOM 6157 N N . LEU B 1 319 ? -0.173 -15.227 11.555 1 95.81 319 LEU B N 1
ATOM 6158 C CA . LEU B 1 319 ? -0.222 -16.281 12.555 1 95.81 319 LEU B CA 1
ATOM 6159 C C . LEU B 1 319 ? 1.164 -16.562 13.133 1 95.81 319 LEU B C 1
ATOM 6161 O O . LEU B 1 319 ? 1.29 -16.984 14.281 1 95.81 319 LEU B O 1
ATOM 6165 N N . GLY B 1 320 ? 2.182 -16.422 12.336 1 97.12 320 GLY B N 1
ATOM 6166 C CA . GLY B 1 320 ? 3.562 -16.656 12.734 1 97.12 320 GLY B CA 1
ATOM 6167 C C . GLY B 1 320 ? 4.547 -15.758 12 1 97.12 320 GLY B C 1
ATOM 6168 O O . GLY B 1 320 ? 4.148 -14.875 11.242 1 97.12 320 GLY B O 1
ATOM 6169 N N . ARG B 1 321 ? 5.848 -15.945 12.281 1 97.75 321 ARG B N 1
ATOM 6170 C CA . ARG B 1 321 ? 6.855 -15.086 11.672 1 97.75 321 ARG B CA 1
ATOM 6171 C C . ARG B 1 321 ? 7.805 -15.891 10.789 1 97.75 321 ARG B C 1
ATOM 6173 O O . ARG B 1 321 ? 8.328 -16.922 11.211 1 97.75 321 ARG B O 1
ATOM 6180 N N . CYS B 1 322 ? 7.934 -15.531 9.594 1 98.62 322 CYS B N 1
ATOM 6181 C CA . CYS B 1 322 ? 9.055 -15.992 8.789 1 98.62 322 CYS B CA 1
ATOM 6182 C C . CYS B 1 322 ? 10.344 -15.281 9.188 1 98.62 322 CYS B C 1
ATOM 6184 O O . CYS B 1 322 ? 10.422 -14.055 9.141 1 98.62 322 CYS B O 1
ATOM 6186 N N . PRO B 1 323 ? 11.359 -15.969 9.617 1 98.69 323 PRO B N 1
ATOM 6187 C CA . PRO B 1 323 ? 12.586 -15.312 10.094 1 98.69 323 PRO B CA 1
ATOM 6188 C C . PRO B 1 323 ? 13.5 -14.883 8.953 1 98.69 323 PRO B C 1
ATOM 6190 O O . PRO B 1 323 ? 14.648 -15.328 8.875 1 98.69 323 PRO B O 1
ATOM 6193 N N . VAL B 1 324 ? 13.094 -13.938 8.211 1 98.88 324 VAL B N 1
ATOM 6194 C CA . VAL B 1 324 ? 13.727 -13.516 6.969 1 98.88 324 VAL B CA 1
ATOM 6195 C C . VAL B 1 324 ? 15.125 -12.977 7.258 1 98.88 324 VAL B C 1
ATOM 6197 O O . VAL B 1 324 ? 16.094 -13.414 6.641 1 98.88 324 VAL B O 1
ATOM 6200 N N . PRO B 1 325 ? 15.305 -11.984 8.227 1 98.81 325 PRO B N 1
ATOM 6201 C CA . PRO B 1 325 ? 16.656 -11.508 8.477 1 98.81 325 PRO B CA 1
ATOM 6202 C C . PRO B 1 325 ? 17.625 -12.617 8.883 1 98.81 325 PRO B C 1
ATOM 6204 O O . PRO B 1 325 ? 18.766 -12.664 8.414 1 98.81 325 PRO B O 1
ATOM 6207 N N . GLU B 1 326 ? 17.141 -13.539 9.703 1 98.75 326 GLU B N 1
ATOM 6208 C CA . GLU B 1 326 ? 17.953 -14.672 10.141 1 98.75 326 GLU B CA 1
ATOM 6209 C C . GLU B 1 326 ? 18.312 -15.586 8.977 1 98.75 326 GLU B C 1
ATOM 6211 O O . GLU B 1 326 ? 19.438 -16.078 8.891 1 98.75 326 GLU B O 1
ATOM 6216 N N . LEU B 1 327 ? 17.344 -15.844 8.102 1 98.88 327 LEU B N 1
ATOM 6217 C CA . LEU B 1 327 ? 17.578 -16.656 6.914 1 98.88 327 LEU B CA 1
ATOM 6218 C C . LEU B 1 327 ? 18.625 -16.016 6.012 1 98.88 327 LEU B C 1
ATOM 6220 O O . LEU B 1 327 ? 19.562 -16.688 5.555 1 98.88 327 LEU B O 1
ATOM 6224 N N . ILE B 1 328 ? 18.484 -14.727 5.766 1 98.81 328 ILE B N 1
ATOM 6225 C CA . ILE B 1 328 ? 19.422 -13.992 4.934 1 98.81 328 ILE B CA 1
ATOM 6226 C C . ILE B 1 328 ? 20.812 -14.062 5.551 1 98.81 328 ILE B C 1
ATOM 6228 O O . ILE B 1 328 ? 21.797 -14.32 4.855 1 98.81 328 ILE B O 1
ATOM 6232 N N . ASP B 1 329 ? 20.938 -13.859 6.84 1 98.62 329 ASP B N 1
ATOM 6233 C CA . ASP B 1 329 ? 22.203 -13.891 7.543 1 98.62 329 ASP B CA 1
ATOM 6234 C C . ASP B 1 329 ? 22.859 -15.266 7.43 1 98.62 329 ASP B C 1
ATOM 6236 O O . ASP B 1 329 ? 24.094 -15.383 7.434 1 98.62 329 ASP B O 1
ATOM 6240 N N . ALA B 1 330 ? 22.031 -16.297 7.336 1 98.75 330 ALA B N 1
ATOM 6241 C CA . ALA B 1 330 ? 22.531 -17.672 7.227 1 98.75 330 ALA B CA 1
ATOM 6242 C C . ALA B 1 330 ? 22.938 -17.984 5.797 1 98.75 330 ALA B C 1
ATOM 6244 O O . ALA B 1 330 ? 23.516 -19.047 5.531 1 98.75 330 ALA B O 1
ATOM 6245 N N . GLY B 1 331 ? 22.609 -17.125 4.832 1 98.44 331 GLY B N 1
ATOM 6246 C CA . GLY B 1 331 ? 23 -17.328 3.445 1 98.44 331 GLY B CA 1
ATOM 6247 C C . GLY B 1 331 ? 21.906 -17.969 2.609 1 98.44 331 GLY B C 1
ATOM 6248 O O . GLY B 1 331 ? 22.141 -18.406 1.486 1 98.44 331 GLY B O 1
ATOM 6249 N N . VAL B 1 332 ? 20.703 -18.047 3.123 1 98.88 332 VAL B N 1
ATOM 6250 C CA . VAL B 1 332 ? 19.578 -18.609 2.398 1 98.88 332 VAL B CA 1
ATOM 6251 C C . VAL B 1 332 ? 18.984 -17.562 1.459 1 98.88 332 VAL B C 1
ATOM 6253 O O . VAL B 1 332 ? 18.859 -16.391 1.829 1 98.88 332 VAL B O 1
ATOM 6256 N N . THR B 1 333 ? 18.688 -17.891 0.217 1 98.88 333 THR B N 1
ATOM 6257 C CA . THR B 1 333 ? 17.969 -17.016 -0.7 1 98.88 333 THR B CA 1
ATOM 6258 C C . THR B 1 333 ? 16.516 -16.859 -0.269 1 98.88 333 THR B C 1
ATOM 6260 O O . THR B 1 333 ? 15.812 -17.844 -0.074 1 98.88 333 THR B O 1
ATOM 6263 N N . VAL B 1 334 ? 16.125 -15.664 -0.062 1 98.94 334 VAL B N 1
ATOM 6264 C CA . VAL B 1 334 ? 14.75 -15.398 0.338 1 98.94 334 VAL B CA 1
ATOM 6265 C C . VAL B 1 334 ? 14.078 -14.484 -0.687 1 98.94 334 VAL B C 1
ATOM 6267 O O . VAL B 1 334 ? 14.617 -13.43 -1.035 1 98.94 334 VAL B O 1
ATOM 6270 N N . ALA B 1 335 ? 12.977 -14.867 -1.214 1 98.94 335 ALA B N 1
ATOM 6271 C CA . ALA B 1 335 ? 12.141 -14.062 -2.109 1 98.94 335 ALA B CA 1
ATOM 6272 C C . ALA B 1 335 ? 10.883 -13.57 -1.395 1 98.94 335 ALA B C 1
ATOM 6274 O O . ALA B 1 335 ? 10.547 -14.062 -0.315 1 98.94 335 ALA B O 1
ATOM 6275 N N . ILE B 1 336 ? 10.211 -12.539 -1.938 1 98.81 336 ILE B N 1
ATOM 6276 C CA . ILE B 1 336 ? 8.906 -12.062 -1.484 1 98.81 336 ILE B CA 1
ATOM 6277 C C . ILE B 1 336 ? 7.828 -12.477 -2.482 1 98.81 336 ILE B C 1
ATOM 6279 O O . ILE B 1 336 ? 8.07 -12.516 -3.691 1 98.81 336 ILE B O 1
ATOM 6283 N N . ALA B 1 337 ? 6.707 -12.758 -2.01 1 98.62 337 ALA B N 1
ATOM 6284 C CA . ALA B 1 337 ? 5.582 -13.109 -2.871 1 98.62 337 ALA B CA 1
ATOM 6285 C C . ALA B 1 337 ? 4.27 -12.562 -2.311 1 98.62 337 ALA B C 1
ATOM 6287 O O . ALA B 1 337 ? 4.188 -12.219 -1.129 1 98.62 337 ALA B O 1
ATOM 6288 N N . SER B 1 338 ? 3.281 -12.531 -3.119 1 97.62 338 SER B N 1
ATOM 6289 C CA . SER B 1 338 ? 1.999 -11.938 -2.758 1 97.62 338 SER B CA 1
ATOM 6290 C C . SER B 1 338 ? 1.09 -12.953 -2.078 1 97.62 338 SER B C 1
ATOM 6292 O O . SER B 1 338 ? 0.349 -12.609 -1.153 1 97.62 338 SER B O 1
ATOM 6294 N N . ASP B 1 339 ? 1.175 -14.234 -2.449 1 96.19 339 ASP B N 1
ATOM 6295 C CA . ASP B 1 339 ? 0.249 -15.297 -2.076 1 96.19 339 ASP B CA 1
ATOM 6296 C C . ASP B 1 339 ? -1.031 -15.227 -2.904 1 96.19 339 ASP B C 1
ATOM 6298 O O . ASP B 1 339 ? -1.97 -15.992 -2.672 1 96.19 339 ASP B O 1
ATOM 6302 N N . GLY B 1 340 ? -1.087 -14.328 -3.809 1 92.25 340 GLY B N 1
ATOM 6303 C CA . GLY B 1 340 ? -2.25 -14.164 -4.668 1 92.25 340 GLY B CA 1
ATOM 6304 C C . GLY B 1 340 ? -3.266 -13.18 -4.117 1 92.25 340 GLY B C 1
ATOM 6305 O O . GLY B 1 340 ? -2.988 -12.469 -3.15 1 92.25 340 GLY B O 1
ATOM 6306 N N . ALA B 1 341 ? -4.406 -13.078 -4.77 1 88.62 341 ALA B N 1
ATOM 6307 C CA . ALA B 1 341 ? -5.301 -11.938 -4.562 1 88.62 341 ALA B CA 1
ATOM 6308 C C . ALA B 1 341 ? -6.426 -12.289 -3.594 1 88.62 341 ALA B C 1
ATOM 6310 O O . ALA B 1 341 ? -7.578 -11.914 -3.805 1 88.62 341 ALA B O 1
ATOM 6311 N N . ALA B 1 342 ? -6.27 -13.109 -2.58 1 86.25 342 ALA B N 1
ATOM 6312 C CA . ALA B 1 342 ? -7.285 -13.461 -1.59 1 86.25 342 ALA B CA 1
ATOM 6313 C C . ALA B 1 342 ? -6.66 -13.688 -0.218 1 86.25 342 ALA B C 1
ATOM 6315 O O . ALA B 1 342 ? -5.508 -14.117 -0.118 1 86.25 342 ALA B O 1
ATOM 6316 N N . PRO B 1 343 ? -7.375 -13.469 0.792 1 86.62 343 PRO B N 1
ATOM 6317 C CA . PRO B 1 343 ? -8.68 -12.805 0.738 1 86.62 343 PRO B CA 1
ATOM 6318 C C . PRO B 1 343 ? -8.57 -11.281 0.696 1 86.62 343 PRO B C 1
ATOM 6320 O O . PRO B 1 343 ? -9.547 -10.602 0.378 1 86.62 343 PRO B O 1
ATOM 6323 N N . ASP B 1 344 ? -7.293 -10.75 0.941 1 89.81 344 ASP B N 1
ATOM 6324 C CA . ASP B 1 344 ? -7.316 -9.328 1.271 1 89.81 344 ASP B CA 1
ATOM 6325 C C . ASP B 1 344 ? -6.078 -8.625 0.724 1 89.81 344 ASP B C 1
ATOM 6327 O O . ASP B 1 344 ? -5.66 -7.59 1.257 1 89.81 344 ASP B O 1
ATOM 6331 N N . ARG B 1 345 ? -5.469 -9.18 -0.283 1 92.31 345 ARG B N 1
ATOM 6332 C CA . ARG B 1 345 ? -4.281 -8.562 -0.853 1 92.31 345 ARG B CA 1
ATOM 6333 C C . ARG B 1 345 ? -4.207 -8.797 -2.357 1 92.31 345 ARG B C 1
ATOM 6335 O O . ARG B 1 345 ? -4.93 -9.633 -2.896 1 92.31 345 ARG B O 1
ATOM 6342 N N . GLY B 1 346 ? -3.436 -8.086 -3.059 1 95.62 346 GLY B N 1
ATOM 6343 C CA . GLY B 1 346 ? -3.305 -8.188 -4.504 1 95.62 346 GLY B CA 1
ATOM 6344 C C . GLY B 1 346 ? -1.895 -8.516 -4.953 1 95.62 346 GLY B C 1
ATOM 6345 O O . GLY B 1 346 ? -1.087 -9.016 -4.164 1 95.62 346 GLY B O 1
ATOM 6346 N N . TYR B 1 347 ? -1.652 -8.281 -6.199 1 98 347 TYR B N 1
ATOM 6347 C CA . TYR B 1 347 ? -0.392 -8.672 -6.82 1 98 347 TYR B CA 1
ATOM 6348 C C . TYR B 1 347 ? 0.575 -7.5 -6.883 1 98 347 TYR B C 1
ATOM 6350 O O . TYR B 1 347 ? 1.529 -7.512 -7.664 1 98 347 TYR B O 1
ATOM 6358 N N . ASP B 1 348 ? 0.307 -6.391 -6.105 1 98.19 348 ASP B N 1
ATOM 6359 C CA . ASP B 1 348 ? 1.18 -5.219 -6.043 1 98.19 348 ASP B CA 1
ATOM 6360 C C . ASP B 1 348 ? 2.426 -5.508 -5.211 1 98.19 348 ASP B C 1
ATOM 6362 O O . ASP B 1 348 ? 2.42 -5.328 -3.99 1 98.19 348 ASP B O 1
ATOM 6366 N N . MET B 1 349 ? 3.516 -5.797 -5.895 1 98.75 349 MET B N 1
ATOM 6367 C CA . MET B 1 349 ? 4.73 -6.211 -5.199 1 98.75 349 MET B CA 1
ATOM 6368 C C . MET B 1 349 ? 5.352 -5.043 -4.445 1 98.75 349 MET B C 1
ATOM 6370 O O . MET B 1 349 ? 6.102 -5.242 -3.488 1 98.75 349 MET B O 1
ATOM 6374 N N . PHE B 1 350 ? 5.098 -3.781 -4.859 1 98.44 350 PHE B N 1
ATOM 6375 C CA . PHE B 1 350 ? 5.566 -2.619 -4.113 1 98.44 350 PHE B CA 1
ATOM 6376 C C . PHE B 1 350 ? 4.969 -2.604 -2.711 1 98.44 350 PHE B C 1
ATOM 6378 O O . PHE B 1 350 ? 5.672 -2.336 -1.734 1 98.44 350 PHE B O 1
ATOM 6385 N N . ARG B 1 351 ? 3.734 -2.922 -2.617 1 96.81 351 ARG B N 1
ATOM 6386 C CA . ARG B 1 351 ? 3.045 -2.992 -1.332 1 96.81 351 ARG B CA 1
ATOM 6387 C C . ARG B 1 351 ? 3.619 -4.109 -0.465 1 96.81 351 ARG B C 1
ATOM 6389 O O . ARG B 1 351 ? 3.781 -3.941 0.745 1 96.81 351 ARG B O 1
ATOM 6396 N N . HIS B 1 352 ? 3.896 -5.219 -1.062 1 98.25 352 HIS B N 1
ATOM 6397 C CA . HIS B 1 352 ? 4.418 -6.359 -0.315 1 98.25 352 HIS B CA 1
ATOM 6398 C C . HIS B 1 352 ? 5.84 -6.098 0.172 1 98.25 352 HIS B C 1
ATOM 6400 O O . HIS B 1 352 ? 6.215 -6.535 1.261 1 98.25 352 HIS B O 1
ATOM 6406 N N . MET B 1 353 ? 6.684 -5.391 -0.601 1 98 353 MET B N 1
ATOM 6407 C CA . MET B 1 353 ? 8.016 -4.98 -0.167 1 98 353 MET B CA 1
ATOM 6408 C C . MET B 1 353 ? 7.934 -4.086 1.068 1 98 353 MET B C 1
ATOM 6410 O O . MET B 1 353 ? 8.633 -4.32 2.055 1 98 353 MET B O 1
ATOM 6414 N N . TRP B 1 354 ? 7.051 -3.148 0.912 1 97 354 TRP B N 1
ATOM 6415 C CA . TRP B 1 354 ? 6.863 -2.195 2 1 97 354 TRP B CA 1
ATOM 6416 C C . TRP B 1 354 ? 6.383 -2.9 3.264 1 97 354 TRP B C 1
ATOM 6418 O O . TRP B 1 354 ? 6.891 -2.641 4.359 1 97 354 TRP B O 1
ATOM 6428 N N . GLN B 1 355 ? 5.422 -3.811 3.154 1 97.31 355 GLN B N 1
ATOM 6429 C CA . GLN B 1 355 ? 4.922 -4.594 4.277 1 97.31 355 GLN B CA 1
ATOM 6430 C C . GLN B 1 355 ? 6.023 -5.465 4.875 1 97.31 355 GLN B C 1
ATOM 6432 O O . GLN B 1 355 ? 6.117 -5.605 6.098 1 97.31 355 GLN B O 1
ATOM 6437 N N . CYS B 1 356 ? 6.805 -6.027 4.02 1 98.31 356 CYS B N 1
ATOM 6438 C CA . CYS B 1 356 ? 7.902 -6.875 4.477 1 98.31 356 CYS B CA 1
ATOM 6439 C C . CYS B 1 356 ? 8.836 -6.102 5.402 1 98.31 356 CYS B C 1
ATOM 6441 O O . CYS B 1 356 ? 9.195 -6.59 6.477 1 98.31 356 CYS B O 1
ATOM 6443 N N . MET B 1 357 ? 9.227 -4.922 5.035 1 97.31 357 MET B N 1
ATOM 6444 C CA . MET B 1 357 ? 10.109 -4.098 5.855 1 97.31 357 MET B CA 1
ATOM 6445 C C . MET B 1 357 ? 9.461 -3.773 7.195 1 97.31 357 MET B C 1
ATOM 6447 O O . MET B 1 357 ? 10.039 -4.051 8.25 1 97.31 357 MET B O 1
ATOM 6451 N N . HIS B 1 358 ? 8.227 -3.311 7.152 1 96.62 358 HIS B N 1
ATOM 6452 C CA . HIS B 1 358 ? 7.562 -2.9 8.391 1 96.62 358 HIS B CA 1
ATOM 6453 C C . HIS B 1 358 ? 7.336 -4.09 9.312 1 96.62 358 HIS B C 1
ATOM 6455 O O . HIS B 1 358 ? 7.434 -3.961 10.539 1 96.62 358 HIS B O 1
ATOM 6461 N N . TYR B 1 359 ? 7.027 -5.223 8.719 1 97.56 359 TYR B N 1
ATOM 6462 C CA . TYR B 1 359 ? 6.801 -6.461 9.453 1 97.56 359 TYR B CA 1
ATOM 6463 C C . TYR B 1 359 ? 8.008 -6.816 10.312 1 97.56 359 TYR B C 1
ATOM 6465 O O . TYR B 1 359 ? 7.875 -7.059 11.516 1 97.56 359 TYR B O 1
ATOM 6473 N N . HIS B 1 360 ? 9.133 -6.797 9.734 1 98.44 360 HIS B N 1
ATOM 6474 C CA . HIS B 1 360 ? 10.336 -7.215 10.445 1 98.44 360 HIS B CA 1
ATOM 6475 C C . HIS B 1 360 ? 10.883 -6.09 11.32 1 98.44 360 HIS B C 1
ATOM 6477 O O . HIS B 1 360 ? 11.398 -6.34 12.414 1 98.44 360 HIS B O 1
ATOM 6483 N N . ARG B 1 361 ? 10.773 -4.863 10.867 1 97.31 361 ARG B N 1
ATOM 6484 C CA . ARG B 1 361 ? 11.219 -3.725 11.656 1 97.31 361 ARG B CA 1
ATOM 6485 C C . ARG B 1 361 ? 10.414 -3.615 12.953 1 97.31 361 ARG B C 1
ATOM 6487 O O . ARG B 1 361 ? 10.977 -3.295 14.008 1 97.31 361 ARG B O 1
ATOM 6494 N N . ARG B 1 362 ? 9.125 -3.873 12.859 1 97.62 362 ARG B N 1
ATOM 6495 C CA . ARG B 1 362 ? 8.297 -3.879 14.062 1 97.62 362 ARG B CA 1
ATOM 6496 C C . ARG B 1 362 ? 8.711 -5 15.008 1 97.62 362 ARG B C 1
ATOM 6498 O O . ARG B 1 362 ? 8.812 -4.785 16.219 1 97.62 362 ARG B O 1
ATOM 6505 N N . HIS B 1 363 ? 8.961 -6.168 14.477 1 97.75 363 HIS B N 1
ATOM 6506 C CA . HIS B 1 363 ? 9.352 -7.312 15.289 1 97.75 363 HIS B CA 1
ATOM 6507 C C . HIS B 1 363 ? 10.617 -7.016 16.078 1 97.75 363 HIS B C 1
ATOM 6509 O O . HIS B 1 363 ? 10.68 -7.277 17.281 1 97.75 363 HIS B O 1
ATOM 6515 N N . PHE B 1 364 ? 11.594 -6.41 15.438 1 98.06 364 PHE B N 1
ATOM 6516 C CA . PHE B 1 364 ? 12.891 -6.172 16.062 1 98.06 364 PHE B CA 1
ATOM 6517 C C . PHE B 1 364 ? 12.914 -4.82 16.766 1 98.06 364 PHE B C 1
ATOM 6519 O O . PHE B 1 364 ? 13.883 -4.484 17.453 1 98.06 364 PHE B O 1
ATOM 6526 N N . ARG B 1 365 ? 11.844 -4.004 16.578 1 97.06 365 ARG B N 1
ATOM 6527 C CA . ARG B 1 365 ? 11.797 -2.623 17.047 1 97.06 365 ARG B CA 1
ATOM 6528 C C . ARG B 1 365 ? 13.016 -1.841 16.562 1 97.06 365 ARG B C 1
ATOM 6530 O O . ARG B 1 365 ? 13.672 -1.156 17.359 1 97.06 365 ARG B O 1
ATOM 6537 N N . ASP B 1 366 ? 13.336 -2.062 15.312 1 96.44 366 ASP B N 1
ATOM 6538 C CA . ASP B 1 366 ? 14.555 -1.535 14.703 1 96.44 366 ASP B CA 1
ATOM 6539 C C . ASP B 1 366 ? 14.312 -1.153 13.242 1 96.44 366 ASP B C 1
ATOM 6541 O O . ASP B 1 366 ? 14.133 -2.025 12.391 1 96.44 366 ASP B O 1
ATOM 6545 N N . PRO B 1 367 ? 14.328 0.159 12.961 1 94.12 367 PRO B N 1
ATOM 6546 C CA . PRO B 1 367 ? 14.062 0.599 11.594 1 94.12 367 PRO B CA 1
ATOM 6547 C C . PRO B 1 367 ? 15.188 0.233 10.625 1 94.12 367 PRO B C 1
ATOM 6549 O O . PRO B 1 367 ? 15.039 0.393 9.414 1 94.12 367 PRO B O 1
ATOM 6552 N N . ASP B 1 368 ? 16.281 -0.34 11.078 1 94.38 368 ASP B N 1
ATOM 6553 C CA . ASP B 1 368 ? 17.453 -0.627 10.242 1 94.38 368 ASP B CA 1
ATOM 6554 C C . ASP B 1 368 ? 17.375 -2.033 9.656 1 94.38 368 ASP B C 1
ATOM 6556 O O . ASP B 1 368 ? 18.266 -2.451 8.914 1 94.38 368 ASP B O 1
ATOM 6560 N N . VAL B 1 369 ? 16.328 -2.717 9.945 1 97.06 369 VAL B N 1
ATOM 6561 C CA . VAL B 1 369 ? 16.172 -4.09 9.477 1 97.06 369 VAL B CA 1
ATOM 6562 C C . VAL B 1 369 ? 15.641 -4.094 8.039 1 97.06 369 VAL B C 1
ATOM 6564 O O . VAL B 1 369 ? 14.688 -3.379 7.723 1 97.06 369 VAL B O 1
ATOM 6567 N N . LEU B 1 370 ? 16.328 -4.859 7.164 1 97.56 370 LEU B N 1
ATOM 6568 C CA . LEU B 1 370 ? 15.969 -5.078 5.766 1 97.56 370 LEU B CA 1
ATOM 6569 C C . LEU B 1 370 ? 16.062 -3.783 4.969 1 97.56 370 LEU B C 1
ATOM 6571 O O . LEU B 1 370 ? 15.047 -3.16 4.66 1 97.56 370 LEU B O 1
ATOM 6575 N N . PRO B 1 371 ? 17.266 -3.441 4.539 1 96.94 371 PRO B N 1
ATOM 6576 C CA . PRO B 1 371 ? 17.469 -2.246 3.721 1 96.94 371 PRO B CA 1
ATOM 6577 C C . PRO B 1 371 ? 16.625 -2.24 2.449 1 96.94 371 PRO B C 1
ATOM 6579 O O . PRO B 1 371 ? 16.297 -3.303 1.924 1 96.94 371 PRO B O 1
ATOM 6582 N N . HIS B 1 372 ? 16.375 -1.041 1.989 1 96.75 372 HIS B N 1
ATOM 6583 C CA . HIS B 1 372 ? 15.523 -0.835 0.82 1 96.75 372 HIS B CA 1
ATOM 6584 C C . HIS B 1 372 ? 16.062 -1.599 -0.388 1 96.75 372 HIS B C 1
ATOM 6586 O O . HIS B 1 372 ? 15.289 -2.201 -1.137 1 96.75 372 HIS B O 1
ATOM 6592 N N . GLY B 1 373 ? 17.328 -1.6 -0.624 1 97.94 373 GLY B N 1
ATOM 6593 C CA . GLY B 1 373 ? 17.922 -2.344 -1.729 1 97.94 373 GLY B CA 1
ATOM 6594 C C . GLY B 1 373 ? 17.688 -3.84 -1.625 1 97.94 373 GLY B C 1
ATOM 6595 O O . GLY B 1 373 ? 17.484 -4.516 -2.635 1 97.94 373 GLY B O 1
ATOM 6596 N N . LYS B 1 374 ? 17.719 -4.363 -0.437 1 98.56 374 LYS B N 1
ATOM 6597 C CA . LYS B 1 374 ? 17.578 -5.805 -0.245 1 98.56 374 LYS B CA 1
ATOM 6598 C C . LYS B 1 374 ? 16.156 -6.266 -0.574 1 98.56 374 LYS B C 1
ATOM 6600 O O . LYS B 1 374 ? 15.969 -7.305 -1.209 1 98.56 374 LYS B O 1
ATOM 6605 N N . VAL B 1 375 ? 15.172 -5.5 -0.151 1 98.44 375 VAL B N 1
ATOM 6606 C CA . VAL B 1 375 ? 13.805 -5.934 -0.434 1 98.44 375 VAL B CA 1
ATOM 6607 C C . VAL B 1 375 ? 13.539 -5.859 -1.936 1 98.44 375 VAL B C 1
ATOM 6609 O O . VAL B 1 375 ? 12.789 -6.672 -2.479 1 98.44 375 VAL B O 1
ATOM 6612 N N . LEU B 1 376 ? 14.172 -4.918 -2.619 1 98.81 376 LEU B N 1
ATOM 6613 C CA . LEU B 1 376 ? 14.062 -4.871 -4.074 1 98.81 376 LEU B CA 1
ATOM 6614 C C . LEU B 1 376 ? 14.695 -6.105 -4.703 1 98.81 376 LEU B C 1
ATOM 6616 O O . LEU B 1 376 ? 14.148 -6.676 -5.652 1 98.81 376 LEU B O 1
ATOM 6620 N N . GLU B 1 377 ? 15.859 -6.551 -4.164 1 98.94 377 GLU B N 1
ATOM 6621 C CA . GLU B 1 377 ? 16.453 -7.809 -4.602 1 98.94 377 GLU B CA 1
ATOM 6622 C C . GLU B 1 377 ? 15.477 -8.969 -4.449 1 98.94 377 GLU B C 1
ATOM 6624 O O . GLU B 1 377 ? 15.367 -9.812 -5.336 1 98.94 377 GLU B O 1
ATOM 6629 N N . MET B 1 378 ? 14.734 -8.977 -3.424 1 98.94 378 MET B N 1
ATOM 6630 C CA . MET B 1 378 ? 13.883 -10.094 -3.027 1 98.94 378 MET B CA 1
ATOM 6631 C C . MET B 1 378 ? 12.68 -10.219 -3.955 1 98.94 378 MET B C 1
ATOM 6633 O O . MET B 1 378 ? 11.961 -11.227 -3.922 1 98.94 378 MET B O 1
ATOM 6637 N N . VAL B 1 379 ? 12.414 -9.195 -4.832 1 98.94 379 VAL B N 1
ATOM 6638 C CA . VAL B 1 379 ? 11.312 -9.297 -5.785 1 98.94 379 VAL B CA 1
ATOM 6639 C C . VAL B 1 379 ? 11.859 -9.227 -7.211 1 98.94 379 VAL B C 1
ATOM 6641 O O . VAL B 1 379 ? 11.102 -9.055 -8.164 1 98.94 379 VAL B O 1
ATOM 6644 N N . THR B 1 380 ? 13.188 -9.234 -7.375 1 98.88 380 THR B N 1
ATOM 6645 C CA . THR B 1 380 ? 13.828 -9.25 -8.688 1 98.88 380 THR B CA 1
ATOM 6646 C C . THR B 1 380 ? 14.844 -10.383 -8.781 1 98.88 380 THR B C 1
ATOM 6648 O O . THR B 1 380 ? 14.477 -11.539 -8.977 1 98.88 380 THR B O 1
ATOM 6651 N N . ILE B 1 381 ? 16.109 -10.109 -8.406 1 98.94 381 ILE B N 1
ATOM 6652 C CA . ILE B 1 381 ? 17.172 -11.062 -8.695 1 98.94 381 ILE B CA 1
ATOM 6653 C C . ILE B 1 381 ? 17.125 -12.219 -7.695 1 98.94 381 ILE B C 1
ATOM 6655 O O . ILE B 1 381 ? 17.375 -13.367 -8.055 1 98.94 381 ILE B O 1
ATOM 6659 N N . ASP B 1 382 ? 16.859 -11.977 -6.406 1 98.94 382 ASP B N 1
ATOM 6660 C CA . ASP B 1 382 ? 16.75 -13.062 -5.438 1 98.94 382 ASP B CA 1
ATOM 6661 C C . ASP B 1 382 ? 15.555 -13.953 -5.754 1 98.94 382 ASP B C 1
ATOM 6663 O O . ASP B 1 382 ? 15.625 -15.172 -5.578 1 98.94 382 ASP B O 1
ATOM 6667 N N . ALA B 1 383 ? 14.461 -13.32 -6.137 1 98.94 383 ALA B N 1
ATOM 6668 C CA . ALA B 1 383 ? 13.297 -14.102 -6.543 1 98.94 383 ALA B CA 1
ATOM 6669 C C . ALA B 1 383 ? 13.617 -14.969 -7.758 1 98.94 383 ALA B C 1
ATOM 6671 O O . ALA B 1 383 ? 13.203 -16.125 -7.828 1 98.94 383 ALA B O 1
ATOM 6672 N N . ALA B 1 384 ? 14.305 -14.398 -8.734 1 98.94 384 ALA B N 1
ATOM 6673 C CA . ALA B 1 384 ? 14.727 -15.164 -9.906 1 98.94 384 ALA B CA 1
ATOM 6674 C C . ALA B 1 384 ? 15.594 -16.359 -9.492 1 98.94 384 ALA B C 1
ATOM 6676 O O . ALA B 1 384 ? 15.43 -17.453 -10.016 1 98.94 384 ALA B O 1
ATOM 6677 N N . LYS B 1 385 ? 16.484 -16.141 -8.555 1 98.88 385 LYS B N 1
ATOM 6678 C CA . LYS B 1 385 ? 17.328 -17.203 -8.031 1 98.88 385 LYS B CA 1
ATOM 6679 C C . LYS B 1 385 ? 16.5 -18.281 -7.348 1 98.88 385 LYS B C 1
ATOM 6681 O O . LYS B 1 385 ? 16.703 -19.469 -7.57 1 98.88 385 LYS B O 1
ATOM 6686 N N . ALA B 1 386 ? 15.57 -17.844 -6.539 1 98.88 386 ALA B N 1
ATOM 6687 C CA . ALA B 1 386 ? 14.703 -18.781 -5.824 1 98.88 386 ALA B CA 1
ATOM 6688 C C . ALA B 1 386 ? 13.969 -19.688 -6.801 1 98.88 386 ALA B C 1
ATOM 6690 O O . ALA B 1 386 ? 13.766 -20.875 -6.516 1 98.88 386 ALA B O 1
ATOM 6691 N N . LEU B 1 387 ? 13.641 -19.125 -7.938 1 98.81 387 LEU B N 1
ATOM 6692 C CA . LEU B 1 387 ? 12.844 -19.859 -8.914 1 98.81 387 LEU B CA 1
ATOM 6693 C C . LEU B 1 387 ? 13.742 -20.531 -9.945 1 98.81 387 LEU B C 1
ATOM 6695 O O . LEU B 1 387 ? 13.25 -21.156 -10.891 1 98.81 387 LEU B O 1
ATOM 6699 N N . SER B 1 388 ? 15.039 -20.391 -9.883 1 98.5 388 SER B N 1
ATOM 6700 C CA . SER B 1 388 ? 16.031 -21 -10.75 1 98.5 388 SER B CA 1
ATOM 6701 C C . SER B 1 388 ? 15.93 -20.484 -12.172 1 98.5 388 SER B C 1
ATOM 6703 O O . SER B 1 388 ? 16.062 -21.234 -13.133 1 98.5 388 SER B O 1
ATOM 6705 N N . VAL B 1 389 ? 15.648 -19.172 -12.25 1 98.56 389 VAL B N 1
ATOM 6706 C CA . VAL B 1 389 ? 15.555 -18.594 -13.586 1 98.56 389 VAL B CA 1
ATOM 6707 C C . VAL B 1 389 ? 16.422 -17.328 -13.656 1 98.56 389 VAL B C 1
ATOM 6709 O O . VAL B 1 389 ? 16.234 -16.5 -14.539 1 98.56 389 VAL B O 1
ATOM 6712 N N . ASP B 1 390 ? 17.328 -17.141 -12.734 1 98.44 390 ASP B N 1
ATOM 6713 C CA . ASP B 1 390 ? 18.125 -15.93 -12.617 1 98.44 390 ASP B CA 1
ATOM 6714 C C . ASP B 1 390 ? 19.078 -15.773 -13.805 1 98.44 390 ASP B C 1
ATOM 6716 O O . ASP B 1 390 ? 19.594 -14.688 -14.055 1 98.44 390 ASP B O 1
ATOM 6720 N N . HIS B 1 391 ? 19.297 -16.797 -14.562 1 97.94 391 HIS B N 1
ATOM 6721 C CA . HIS B 1 391 ? 20.094 -16.703 -15.773 1 97.94 391 HIS B CA 1
ATOM 6722 C C . HIS B 1 391 ? 19.312 -16.016 -16.891 1 97.94 391 HIS B C 1
ATOM 6724 O O . HIS B 1 391 ? 19.906 -15.547 -17.875 1 97.94 391 HIS B O 1
ATOM 6730 N N . GLU B 1 392 ? 18.047 -15.914 -16.781 1 98.19 392 GLU B N 1
ATOM 6731 C CA . GLU B 1 392 ? 17.203 -15.359 -17.844 1 98.19 392 GLU B CA 1
ATOM 6732 C C . GLU B 1 392 ? 16.609 -14.008 -17.422 1 98.19 392 GLU B C 1
ATOM 6734 O O . GLU B 1 392 ? 16.5 -13.102 -18.25 1 98.19 392 GLU B O 1
ATOM 6739 N N . VAL B 1 393 ? 16.156 -13.875 -16.219 1 98.62 393 VAL B N 1
ATOM 6740 C CA . VAL B 1 393 ? 15.453 -12.672 -15.789 1 98.62 393 VAL B CA 1
ATOM 6741 C C . VAL B 1 393 ? 15.922 -12.266 -14.398 1 98.62 393 VAL B C 1
ATOM 6743 O O . VAL B 1 393 ? 16.797 -12.906 -13.82 1 98.62 393 VAL B O 1
ATOM 6746 N N . GLY B 1 394 ? 15.406 -11.164 -13.867 1 98.81 394 GLY B N 1
ATOM 6747 C CA . GLY B 1 394 ? 15.656 -10.719 -12.508 1 98.81 394 GLY B CA 1
ATOM 6748 C C . GLY B 1 394 ? 16.656 -9.578 -12.43 1 98.81 394 GLY B C 1
ATOM 6749 O O . GLY B 1 394 ? 16.797 -8.93 -11.391 1 98.81 394 GLY B O 1
ATOM 6750 N N . SER B 1 395 ? 17.391 -9.289 -13.477 1 98.94 395 SER B N 1
ATOM 6751 C CA . SER B 1 395 ? 18.312 -8.172 -13.594 1 98.94 395 SER B CA 1
ATOM 6752 C C . SER B 1 395 ? 18.422 -7.691 -15.039 1 98.94 395 SER B C 1
ATOM 6754 O O . SER B 1 395 ? 18 -8.391 -15.961 1 98.94 395 SER B O 1
ATOM 6756 N N . LEU B 1 396 ? 18.797 -6.457 -15.227 1 98.94 396 LEU B N 1
ATOM 6757 C CA . LEU B 1 396 ? 19.078 -5.914 -16.547 1 98.94 396 LEU B CA 1
ATOM 6758 C C . LEU B 1 396 ? 20.547 -6.102 -16.922 1 98.94 396 LEU B C 1
ATOM 6760 O O . LEU B 1 396 ? 21.406 -5.32 -16.5 1 98.94 396 LEU B O 1
ATOM 6764 N N . GLU B 1 397 ? 20.812 -7.07 -17.625 1 98.75 397 GLU B N 1
ATOM 6765 C CA . GLU B 1 397 ? 22.141 -7.441 -18.094 1 98.75 397 GLU B CA 1
ATOM 6766 C C . GLU B 1 397 ? 22.109 -7.93 -19.531 1 98.75 397 GLU B C 1
ATOM 6768 O O . GLU B 1 397 ? 21.125 -8.539 -19.969 1 98.75 397 GLU B O 1
ATOM 6773 N N . ALA B 1 398 ? 23.219 -7.684 -20.234 1 98.75 398 ALA B N 1
ATOM 6774 C CA . ALA B 1 398 ? 23.344 -8.211 -21.594 1 98.75 398 ALA B CA 1
ATOM 6775 C C . ALA B 1 398 ? 23.156 -9.727 -21.609 1 98.75 398 ALA B C 1
ATOM 6777 O O . ALA B 1 398 ? 23.703 -10.43 -20.75 1 98.75 398 ALA B O 1
ATOM 6778 N N . GLY B 1 399 ? 22.375 -10.18 -22.531 1 98.69 399 GLY B N 1
ATOM 6779 C CA . GLY B 1 399 ? 22.141 -11.609 -22.672 1 98.69 399 GLY B CA 1
ATOM 6780 C C . GLY B 1 399 ? 20.828 -12.062 -22.062 1 98.69 399 GLY B C 1
ATOM 6781 O O . GLY B 1 399 ? 20.266 -13.078 -22.469 1 98.69 399 GLY B O 1
ATOM 6782 N N . LYS B 1 400 ? 20.297 -11.398 -21.094 1 98.81 400 LYS B N 1
ATOM 6783 C CA . LYS B 1 400 ? 19.047 -11.773 -20.422 1 98.81 400 LYS B CA 1
ATOM 6784 C C . LYS B 1 400 ? 17.828 -11.32 -21.219 1 98.81 400 LYS B C 1
ATOM 6786 O O . LYS B 1 400 ? 17.938 -10.461 -22.094 1 98.81 400 LYS B O 1
ATOM 6791 N N . LEU B 1 401 ? 16.734 -12 -20.969 1 98.88 401 LEU B N 1
ATOM 6792 C CA . LEU B 1 401 ? 15.469 -11.625 -21.594 1 98.88 401 LEU B CA 1
ATOM 6793 C C . LEU B 1 401 ? 15.094 -10.188 -21.219 1 98.88 401 LEU B C 1
ATOM 6795 O O . LEU B 1 401 ? 15.344 -9.75 -20.094 1 98.88 401 LEU B O 1
ATOM 6799 N N . ALA B 1 402 ? 14.531 -9.461 -22.188 1 98.88 402 ALA B N 1
ATOM 6800 C CA . ALA B 1 402 ? 14.141 -8.07 -21.969 1 98.88 402 ALA B CA 1
ATOM 6801 C C . ALA B 1 402 ? 12.797 -7.988 -21.25 1 98.88 402 ALA B C 1
ATOM 6803 O O . ALA B 1 402 ? 11.789 -7.602 -21.844 1 98.88 402 ALA B O 1
ATOM 6804 N N . ASP B 1 403 ? 12.734 -8.383 -20.062 1 98.88 403 ASP B N 1
ATOM 6805 C CA . ASP B 1 403 ? 11.656 -8.078 -19.125 1 98.88 403 ASP B CA 1
ATOM 6806 C C . ASP B 1 403 ? 11.953 -6.789 -18.359 1 98.88 403 ASP B C 1
ATOM 6808 O O . ASP B 1 403 ? 12.695 -6.801 -17.375 1 98.88 403 ASP B O 1
ATOM 6812 N N . VAL B 1 404 ? 11.352 -5.691 -18.781 1 98.94 404 VAL B N 1
ATOM 6813 C CA . VAL B 1 404 ? 11.695 -4.363 -18.281 1 98.94 404 VAL B CA 1
ATOM 6814 C C . VAL B 1 404 ? 10.422 -3.598 -17.922 1 98.94 404 VAL B C 1
ATOM 6816 O O . VAL B 1 404 ? 9.422 -3.674 -18.641 1 98.94 404 VAL B O 1
ATOM 6819 N N . ILE B 1 405 ? 10.438 -2.875 -16.812 1 99 405 ILE B N 1
ATOM 6820 C CA . ILE B 1 405 ? 9.312 -2.014 -16.484 1 99 405 ILE B CA 1
ATOM 6821 C C . ILE B 1 405 ? 9.797 -0.579 -16.297 1 99 405 ILE B C 1
ATOM 6823 O O . ILE B 1 405 ? 10.969 -0.35 -15.977 1 99 405 ILE B O 1
ATOM 6827 N N . LEU B 1 406 ? 8.984 0.367 -16.594 1 98.94 406 LEU B N 1
ATOM 6828 C CA . LEU B 1 406 ? 9.188 1.774 -16.266 1 98.94 406 LEU B CA 1
ATOM 6829 C C . LEU B 1 406 ? 8.266 2.207 -15.133 1 98.94 406 LEU B C 1
ATOM 6831 O O . LEU B 1 406 ? 7.066 1.934 -15.164 1 98.94 406 LEU B O 1
ATOM 6835 N N . VAL B 1 407 ? 8.812 2.795 -14.094 1 98.94 407 VAL B N 1
ATOM 6836 C CA . VAL B 1 407 ? 8.078 3.375 -12.977 1 98.94 407 VAL B CA 1
ATOM 6837 C C . VAL B 1 407 ? 8.156 4.898 -13.039 1 98.94 407 VAL B C 1
ATOM 6839 O O . VAL B 1 407 ? 9.25 5.469 -13.078 1 98.94 407 VAL B O 1
ATOM 6842 N N . ASP B 1 408 ? 7.039 5.566 -13.07 1 98.69 408 ASP B N 1
ATOM 6843 C CA . ASP B 1 408 ? 6.984 7.023 -13.156 1 98.69 408 ASP B CA 1
ATOM 6844 C C . ASP B 1 408 ? 7.426 7.676 -11.852 1 98.69 408 ASP B C 1
ATOM 6846 O O . ASP B 1 408 ? 6.785 7.492 -10.812 1 98.69 408 ASP B O 1
ATOM 6850 N N . LEU B 1 409 ? 8.492 8.438 -11.867 1 98.06 409 LEU B N 1
ATOM 6851 C CA . LEU B 1 409 ? 9.031 9.055 -10.656 1 98.06 409 LEU B CA 1
ATOM 6852 C C . LEU B 1 409 ? 8.539 10.492 -10.523 1 98.06 409 LEU B C 1
ATOM 6854 O O . LEU B 1 409 ? 8.766 11.133 -9.492 1 98.06 409 LEU B O 1
ATOM 6858 N N . PHE B 1 410 ? 7.852 10.992 -11.539 1 98.19 410 PHE B N 1
ATOM 6859 C CA . PHE B 1 410 ? 7.383 12.375 -11.555 1 98.19 410 PHE B CA 1
ATOM 6860 C C . PHE B 1 410 ? 5.918 12.453 -11.133 1 98.19 410 PHE B C 1
ATOM 6862 O O . PHE B 1 410 ? 5.062 12.852 -11.922 1 98.19 410 PHE B O 1
ATOM 6869 N N . ARG B 1 411 ? 5.648 12.055 -9.945 1 97.56 411 ARG B N 1
ATOM 6870 C CA . ARG B 1 411 ? 4.363 12.07 -9.258 1 97.56 411 ARG B CA 1
ATOM 6871 C C . ARG B 1 411 ? 4.484 12.727 -7.887 1 97.56 411 ARG B C 1
ATOM 6873 O O . ARG B 1 411 ? 5.555 12.703 -7.273 1 97.56 411 ARG B O 1
ATOM 6880 N N . PRO B 1 412 ? 3.41 13.273 -7.355 1 98 412 PRO B N 1
ATOM 6881 C CA . PRO B 1 412 ? 3.504 13.984 -6.078 1 98 412 PRO B CA 1
ATOM 6882 C C . PRO B 1 412 ? 4.113 13.133 -4.969 1 98 412 PRO B C 1
ATOM 6884 O O . PRO B 1 412 ? 4.973 13.602 -4.223 1 98 412 PRO B O 1
ATOM 6887 N N . HIS B 1 413 ? 3.742 11.883 -4.844 1 97.62 413 HIS B N 1
ATOM 6888 C CA . HIS B 1 413 ? 4.195 11.039 -3.744 1 97.62 413 HIS B CA 1
ATOM 6889 C C . HIS B 1 413 ? 5.613 10.531 -3.982 1 97.62 413 HIS B C 1
ATOM 6891 O O . HIS B 1 413 ? 6.211 9.914 -3.102 1 97.62 413 HIS B O 1
ATOM 6897 N N . MET B 1 414 ? 6.191 10.859 -5.168 1 97.25 414 MET B N 1
ATOM 6898 C CA . MET B 1 414 ? 7.539 10.422 -5.512 1 97.25 414 MET B CA 1
ATOM 6899 C C . MET B 1 414 ? 8.523 11.586 -5.414 1 97.25 414 MET B C 1
ATOM 6901 O O . MET B 1 414 ? 9.742 11.375 -5.457 1 97.25 414 MET B O 1
ATOM 6905 N N . MET B 1 415 ? 8.07 12.797 -5.25 1 97.25 415 MET B N 1
ATOM 6906 C CA . MET B 1 415 ? 8.867 14.016 -5.309 1 97.25 415 MET B CA 1
ATOM 6907 C C . MET B 1 415 ? 9.453 14.352 -3.939 1 97.25 415 MET B C 1
ATOM 6909 O O . MET B 1 415 ? 8.844 14.062 -2.912 1 97.25 415 MET B O 1
ATOM 6913 N N . PRO B 1 416 ? 10.594 15.07 -3.91 1 96.31 416 PRO B N 1
ATOM 6914 C CA . PRO B 1 416 ? 11.508 15.453 -4.98 1 96.31 416 PRO B CA 1
ATOM 6915 C C . PRO B 1 416 ? 12.211 14.258 -5.621 1 96.31 416 PRO B C 1
ATOM 6917 O O . PRO B 1 416 ? 12.266 13.18 -5.023 1 96.31 416 PRO B O 1
ATOM 6920 N N . MET B 1 417 ? 12.703 14.453 -6.773 1 93.88 417 MET B N 1
ATOM 6921 C CA . MET B 1 417 ? 13.227 13.336 -7.562 1 93.88 417 MET B CA 1
ATOM 6922 C C . MET B 1 417 ? 14.656 13.008 -7.16 1 93.88 417 MET B C 1
ATOM 6924 O O . MET B 1 417 ? 15.602 13.375 -7.863 1 93.88 417 MET B O 1
ATOM 6928 N N . ASN B 1 418 ? 14.945 12.516 -6.102 1 93.56 418 ASN B N 1
ATOM 6929 C CA . ASN B 1 418 ? 16.219 12 -5.598 1 93.56 418 ASN B CA 1
ATOM 6930 C C . ASN B 1 418 ? 16.047 10.625 -4.957 1 93.56 418 ASN B C 1
ATOM 6932 O O . ASN B 1 418 ? 14.93 10.141 -4.801 1 93.56 418 ASN B O 1
ATOM 6936 N N . MET B 1 419 ? 17.172 9.914 -4.832 1 95.12 419 MET B N 1
ATOM 6937 C CA . MET B 1 419 ? 17.219 8.625 -4.152 1 95.12 419 MET B CA 1
ATOM 6938 C C . MET B 1 419 ? 16.188 7.66 -4.73 1 95.12 419 MET B C 1
ATOM 6940 O O . MET B 1 419 ? 15.344 7.129 -4.004 1 95.12 419 MET B O 1
ATOM 6944 N N . PRO B 1 420 ? 16.312 7.34 -6 1 96.31 420 PRO B N 1
ATOM 6945 C CA . PRO B 1 420 ? 15.289 6.605 -6.742 1 96.31 420 PRO B CA 1
ATOM 6946 C C . PRO B 1 420 ? 15.016 5.219 -6.16 1 96.31 420 PRO B C 1
ATOM 6948 O O . PRO B 1 420 ? 13.875 4.75 -6.188 1 96.31 420 PRO B O 1
ATOM 6951 N N . VAL B 1 421 ? 16.031 4.516 -5.602 1 97.19 421 VAL B N 1
ATOM 6952 C CA . VAL B 1 421 ? 15.812 3.188 -5.035 1 97.19 421 VAL B CA 1
ATOM 6953 C C . VAL B 1 421 ? 14.844 3.279 -3.855 1 97.19 421 VAL B C 1
ATOM 6955 O O . VAL B 1 421 ? 13.922 2.471 -3.734 1 97.19 421 VAL B O 1
ATOM 6958 N N . TYR B 1 422 ? 15.023 4.312 -3.031 1 95.69 422 TYR B N 1
ATOM 6959 C CA . TYR B 1 422 ? 14.133 4.531 -1.894 1 95.69 422 TYR B CA 1
ATOM 6960 C C . TYR B 1 422 ? 12.734 4.918 -2.359 1 95.69 422 TYR B C 1
ATOM 6962 O O . TYR B 1 422 ? 11.742 4.465 -1.793 1 95.69 422 TYR B O 1
ATOM 6970 N N . ARG B 1 423 ? 12.672 5.766 -3.408 1 95.88 423 ARG B N 1
ATOM 6971 C CA . ARG B 1 423 ? 11.367 6.191 -3.92 1 95.88 423 ARG B CA 1
ATOM 6972 C C . ARG B 1 423 ? 10.57 5.004 -4.441 1 95.88 423 ARG B C 1
ATOM 6974 O O . ARG B 1 423 ? 9.375 4.879 -4.152 1 95.88 423 ARG B O 1
ATOM 6981 N N . VAL B 1 424 ? 11.227 4.098 -5.094 1 97.5 424 VAL B N 1
ATOM 6982 C CA . VAL B 1 424 ? 10.578 2.936 -5.691 1 97.5 424 VAL B CA 1
ATOM 6983 C C . VAL B 1 424 ? 10.102 1.986 -4.594 1 97.5 424 VAL B C 1
ATOM 6985 O O . VAL B 1 424 ? 9 1.43 -4.68 1 97.5 424 VAL B O 1
ATOM 6988 N N . THR B 1 425 ? 10.836 1.825 -3.51 1 96.69 425 THR B N 1
ATOM 6989 C CA . THR B 1 425 ? 10.555 0.795 -2.518 1 96.69 425 THR B CA 1
ATOM 6990 C C . THR B 1 425 ? 9.625 1.332 -1.432 1 96.69 425 THR B C 1
ATOM 6992 O O . THR B 1 425 ? 8.859 0.575 -0.832 1 96.69 425 THR B O 1
ATOM 6995 N N . CYS B 1 426 ? 9.539 2.691 -1.265 1 93.69 426 CYS B N 1
ATOM 6996 C CA . CYS B 1 426 ? 8.781 3.26 -0.154 1 93.69 426 CYS B CA 1
ATOM 6997 C C . CYS B 1 426 ? 7.484 3.895 -0.643 1 93.69 426 CYS B C 1
ATOM 6999 O O . CYS B 1 426 ? 6.488 3.918 0.081 1 93.69 426 CYS B O 1
ATOM 7001 N N . PHE B 1 427 ? 7.551 4.41 -1.86 1 96.19 427 PHE B N 1
ATOM 7002 C CA . PHE B 1 427 ? 6.465 5.324 -2.189 1 96.19 427 PHE B CA 1
ATOM 7003 C C . PHE B 1 427 ? 5.699 4.836 -3.414 1 96.19 427 PHE B C 1
ATOM 7005 O O . PHE B 1 427 ? 4.527 5.172 -3.596 1 96.19 427 PHE B O 1
ATOM 7012 N N . ALA B 1 428 ? 6.355 3.99 -4.23 1 97.75 428 ALA B N 1
ATOM 7013 C CA . ALA B 1 428 ? 5.699 3.518 -5.445 1 97.75 428 ALA B CA 1
ATOM 7014 C C . ALA B 1 428 ? 4.613 2.498 -5.121 1 97.75 428 ALA B C 1
ATOM 7016 O O . ALA B 1 428 ? 4.613 1.905 -4.039 1 97.75 428 ALA B O 1
ATOM 7017 N N . ASN B 1 429 ? 3.654 2.371 -5.973 1 97.75 429 ASN B N 1
ATOM 7018 C CA . ASN B 1 429 ? 2.66 1.305 -6.031 1 97.75 429 ASN B CA 1
ATOM 7019 C C . ASN B 1 429 ? 2.418 0.841 -7.465 1 97.75 429 ASN B C 1
ATOM 7021 O O . ASN B 1 429 ? 3.051 1.337 -8.398 1 97.75 429 ASN B O 1
ATOM 7025 N N . ALA B 1 430 ? 1.539 -0.135 -7.648 1 98.44 430 ALA B N 1
ATOM 7026 C CA . ALA B 1 430 ? 1.298 -0.751 -8.953 1 98.44 430 ALA B CA 1
ATOM 7027 C C . ALA B 1 430 ? 0.909 0.297 -9.992 1 98.44 430 ALA B C 1
ATOM 7029 O O . ALA B 1 430 ? 1.28 0.187 -11.164 1 98.44 430 ALA B O 1
ATOM 7030 N N . ALA B 1 431 ? 0.229 1.31 -9.578 1 98.25 431 ALA B N 1
ATOM 7031 C CA . ALA B 1 431 ? -0.307 2.307 -10.5 1 98.25 431 ALA B CA 1
ATOM 7032 C C . ALA B 1 431 ? 0.801 3.205 -11.047 1 98.25 431 ALA B C 1
ATOM 7034 O O . ALA B 1 431 ? 0.598 3.932 -12.023 1 98.25 431 ALA B O 1
ATOM 7035 N N . ASP B 1 432 ? 1.975 3.137 -10.5 1 98.69 432 ASP B N 1
ATOM 7036 C CA . ASP B 1 432 ? 3.084 3.971 -10.953 1 98.69 432 ASP B CA 1
ATOM 7037 C C . ASP B 1 432 ? 3.838 3.305 -12.102 1 98.69 432 ASP B C 1
ATOM 7039 O O . ASP B 1 432 ? 4.652 3.945 -12.766 1 98.69 432 ASP B O 1
ATOM 7043 N N . VAL B 1 433 ? 3.627 2.02 -12.289 1 98.88 433 VAL B N 1
ATOM 7044 C CA . VAL B 1 433 ? 4.195 1.355 -13.453 1 98.88 433 VAL B CA 1
ATOM 7045 C C . VAL B 1 433 ? 3.51 1.859 -14.727 1 98.88 433 VAL B C 1
ATOM 7047 O O . VAL B 1 433 ? 2.299 1.698 -14.891 1 98.88 433 VAL B O 1
ATOM 7050 N N . CYS B 1 434 ? 4.273 2.443 -15.594 1 98.75 434 CYS B N 1
ATOM 7051 C CA . CYS B 1 434 ? 3.627 3.061 -16.75 1 98.75 434 CYS B CA 1
ATOM 7052 C C . CYS B 1 434 ? 3.928 2.281 -18.031 1 98.75 434 CYS B C 1
ATOM 7054 O O . CYS B 1 434 ? 3.287 2.496 -19.062 1 98.75 434 CYS B O 1
ATOM 7056 N N . MET B 1 435 ? 4.867 1.359 -17.969 1 98.88 435 MET B N 1
ATOM 7057 C CA . MET B 1 435 ? 5.152 0.471 -19.094 1 98.88 435 MET B CA 1
ATOM 7058 C C . MET B 1 435 ? 5.656 -0.882 -18.594 1 98.88 435 MET B C 1
ATOM 7060 O O . MET B 1 435 ? 6.406 -0.953 -17.625 1 98.88 435 MET B O 1
ATOM 7064 N N . THR B 1 436 ? 5.297 -1.917 -19.266 1 98.94 436 THR B N 1
ATOM 7065 C CA . THR B 1 436 ? 5.785 -3.268 -19.016 1 98.94 436 THR B CA 1
ATOM 7066 C C . THR B 1 436 ? 6.16 -3.965 -20.312 1 98.94 436 THR B C 1
ATOM 7068 O O . THR B 1 436 ? 5.352 -4.039 -21.234 1 98.94 436 THR B O 1
ATOM 7071 N N . MET B 1 437 ? 7.363 -4.344 -20.375 1 98.94 437 MET B N 1
ATOM 7072 C CA . MET B 1 437 ? 7.918 -5.113 -21.484 1 98.94 437 MET B CA 1
ATOM 7073 C C . MET B 1 437 ? 8.258 -6.531 -21.047 1 98.94 437 MET B C 1
ATOM 7075 O O . MET B 1 437 ? 8.844 -6.734 -19.984 1 98.94 437 MET B O 1
ATOM 7079 N N . VAL B 1 438 ? 7.836 -7.551 -21.812 1 98.88 438 VAL B N 1
ATOM 7080 C CA . VAL B 1 438 ? 8.18 -8.945 -21.562 1 98.88 438 VAL B CA 1
ATOM 7081 C C . VAL B 1 438 ? 8.805 -9.562 -22.828 1 98.88 438 VAL B C 1
ATOM 7083 O O . VAL B 1 438 ? 8.164 -9.609 -23.875 1 98.88 438 VAL B O 1
ATOM 7086 N N . GLY B 1 439 ? 10.047 -10.031 -22.672 1 98.25 439 GLY B N 1
ATOM 7087 C CA . GLY B 1 439 ? 10.719 -10.609 -23.828 1 98.25 439 GLY B CA 1
ATOM 7088 C C . GLY B 1 439 ? 10.805 -9.664 -25 1 98.25 439 GLY B C 1
ATOM 7089 O O . GLY B 1 439 ? 10.477 -10.039 -26.125 1 98.25 439 GLY B O 1
ATOM 7090 N N . GLY B 1 440 ? 11.047 -8.43 -24.766 1 98.5 440 GLY B N 1
ATOM 7091 C CA . GLY B 1 440 ? 11.242 -7.453 -25.812 1 98.5 440 GLY B CA 1
ATOM 7092 C C . GLY B 1 440 ? 9.945 -6.898 -26.375 1 98.5 440 GLY B C 1
ATOM 7093 O O . GLY B 1 440 ? 9.953 -5.941 -27.156 1 98.5 440 GLY B O 1
ATOM 7094 N N . ARG B 1 441 ? 8.852 -7.43 -25.984 1 98.31 441 ARG B N 1
ATOM 7095 C CA . ARG B 1 441 ? 7.547 -6.961 -26.453 1 98.31 441 ARG B CA 1
ATOM 7096 C C . ARG B 1 441 ? 6.906 -6.035 -25.422 1 98.31 441 ARG B C 1
ATOM 7098 O O . ARG B 1 441 ? 6.715 -6.418 -24.266 1 98.31 441 ARG B O 1
ATOM 7105 N N . VAL B 1 442 ? 6.551 -4.793 -25.797 1 98.75 442 VAL B N 1
ATOM 7106 C CA . VAL B 1 442 ? 5.828 -3.873 -24.938 1 98.75 442 VAL B CA 1
ATOM 7107 C C . VAL B 1 442 ? 4.371 -4.312 -24.812 1 98.75 442 VAL B C 1
ATOM 7109 O O . VAL B 1 442 ? 3.621 -4.266 -25.797 1 98.75 442 VAL B O 1
ATOM 7112 N N . LEU B 1 443 ? 3.994 -4.734 -23.672 1 98.88 443 LEU B N 1
ATOM 7113 C CA . LEU B 1 443 ? 2.65 -5.254 -23.438 1 98.88 443 LEU B CA 1
ATOM 7114 C C . LEU B 1 443 ? 1.748 -4.176 -22.844 1 98.88 443 LEU B C 1
ATOM 7116 O O . LEU B 1 443 ? 0.522 -4.27 -22.922 1 98.88 443 LEU B O 1
ATOM 7120 N N . MET B 1 444 ? 2.268 -3.266 -22.156 1 98.88 444 MET B N 1
ATOM 7121 C CA . MET B 1 444 ? 1.577 -2.104 -21.609 1 98.88 444 MET B CA 1
ATOM 7122 C C . MET B 1 444 ? 2.396 -0.835 -21.812 1 98.88 444 MET B C 1
ATOM 7124 O O . MET B 1 444 ? 3.607 -0.83 -21.578 1 98.88 444 MET B O 1
ATOM 7128 N N . GLU B 1 445 ? 1.801 0.228 -22.234 1 98.69 445 GLU B N 1
ATOM 7129 C CA . GLU B 1 445 ? 2.414 1.537 -22.438 1 98.69 445 GLU B CA 1
ATOM 7130 C C . GLU B 1 445 ? 1.47 2.66 -22.016 1 98.69 445 GLU B C 1
ATOM 7132 O O . GLU B 1 445 ? 0.303 2.678 -22.406 1 98.69 445 GLU B O 1
ATOM 7137 N N . ASP B 1 446 ? 1.982 3.58 -21.188 1 97.75 446 ASP B N 1
ATOM 7138 C CA . ASP B 1 446 ? 1.167 4.637 -20.609 1 97.75 446 ASP B CA 1
ATOM 7139 C C . ASP B 1 446 ? -0.083 4.062 -19.938 1 97.75 446 ASP B C 1
ATOM 7141 O O . ASP B 1 446 ? -1.188 4.566 -20.141 1 97.75 446 ASP B O 1
ATOM 7145 N N . ARG B 1 447 ? 0.054 2.871 -19.375 1 97.38 447 ARG B N 1
ATOM 7146 C CA . ARG B 1 447 ? -0.92 2.148 -18.578 1 97.38 447 ARG B CA 1
ATOM 7147 C C . ARG B 1 447 ? -2.035 1.574 -19.438 1 97.38 447 ARG B C 1
ATOM 7149 O O . ARG B 1 447 ? -3.064 1.131 -18.922 1 97.38 447 ARG B O 1
ATOM 7156 N N . ARG B 1 448 ? -1.864 1.676 -20.719 1 98.19 448 ARG B N 1
ATOM 7157 C CA . ARG B 1 448 ? -2.775 0.998 -21.641 1 98.19 448 ARG B CA 1
ATOM 7158 C C . ARG B 1 448 ? -2.242 -0.379 -22.031 1 98.19 448 ARG B C 1
ATOM 7160 O O . ARG B 1 448 ? -1.136 -0.496 -22.547 1 98.19 448 ARG B O 1
ATOM 7167 N N . VAL B 1 449 ? -2.992 -1.36 -21.75 1 98.69 449 VAL B N 1
ATOM 7168 C CA . VAL B 1 449 ? -2.613 -2.727 -22.094 1 98.69 449 VAL B CA 1
ATOM 7169 C C . VAL B 1 449 ? -2.828 -2.957 -23.578 1 98.69 449 VAL B C 1
ATOM 7171 O O . VAL B 1 449 ? -3.877 -2.609 -24.125 1 98.69 449 VAL B O 1
ATOM 7174 N N . LEU B 1 450 ? -1.864 -3.539 -24.219 1 98.44 450 LEU B N 1
ATOM 7175 C CA . LEU B 1 450 ? -1.872 -3.637 -25.672 1 98.44 450 LEU B CA 1
ATOM 7176 C C . LEU B 1 450 ? -2.174 -5.062 -26.125 1 98.44 450 LEU B C 1
ATOM 7178 O O . LEU B 1 450 ? -2.553 -5.289 -27.281 1 98.44 450 LEU B O 1
ATOM 7182 N N . SER B 1 451 ? -1.998 -6.016 -25.25 1 97.31 451 SER B N 1
ATOM 7183 C CA . SER B 1 451 ? -2.037 -7.422 -25.641 1 97.31 451 SER B CA 1
ATOM 7184 C C . SER B 1 451 ? -3.457 -7.977 -25.578 1 97.31 451 SER B C 1
ATOM 7186 O O . SER B 1 451 ? -3.801 -8.914 -26.312 1 97.31 451 SER B O 1
ATOM 7188 N N . VAL B 1 452 ? -4.234 -7.488 -24.656 1 98.12 452 VAL B N 1
ATOM 7189 C CA . VAL B 1 452 ? -5.59 -7.992 -24.453 1 98.12 452 VAL B CA 1
ATOM 7190 C C . VAL B 1 452 ? -6.547 -6.824 -24.234 1 98.12 452 VAL B C 1
ATOM 7192 O O . VAL B 1 452 ? -6.113 -5.699 -23.969 1 98.12 452 VAL B O 1
ATOM 7195 N N . ASP B 1 453 ? -7.84 -7.094 -24.359 1 98.38 453 ASP B N 1
ATOM 7196 C CA . ASP B 1 453 ? -8.883 -6.117 -24.078 1 98.38 453 ASP B CA 1
ATOM 7197 C C . ASP B 1 453 ? -9.25 -6.121 -22.594 1 98.38 453 ASP B C 1
ATOM 7199 O O . ASP B 1 453 ? -10.062 -6.934 -22.156 1 98.38 453 ASP B O 1
ATOM 7203 N N . GLU B 1 454 ? -8.695 -5.203 -21.875 1 98.19 454 GLU B N 1
ATOM 7204 C CA . GLU B 1 454 ? -8.867 -5.113 -20.422 1 98.19 454 GLU B CA 1
ATOM 7205 C C . GLU B 1 454 ? -10.344 -5.062 -20.047 1 98.19 454 GLU B C 1
ATOM 7207 O O . GLU B 1 454 ? -10.781 -5.789 -19.141 1 98.19 454 GLU B O 1
ATOM 7212 N N . ARG B 1 455 ? -11.133 -4.23 -20.625 1 98.06 455 ARG B N 1
ATOM 7213 C CA . ARG B 1 455 ? -12.547 -4.059 -20.312 1 98.06 455 ARG B CA 1
ATOM 7214 C C . ARG B 1 455 ? -13.312 -5.359 -20.516 1 98.06 455 ARG B C 1
ATOM 7216 O O . ARG B 1 455 ? -14.133 -5.738 -19.672 1 98.06 455 ARG B O 1
ATOM 7223 N N . ALA B 1 456 ? -13.086 -6.051 -21.609 1 98.56 456 ALA B N 1
ATOM 7224 C CA . ALA B 1 456 ? -13.766 -7.312 -21.906 1 98.56 456 ALA B CA 1
ATOM 7225 C C . ALA B 1 456 ? -13.469 -8.359 -20.828 1 98.56 456 ALA B C 1
ATOM 7227 O O . ALA B 1 456 ? -14.352 -9.102 -20.422 1 98.56 456 ALA B O 1
ATOM 7228 N N . ILE B 1 457 ? -12.219 -8.367 -20.422 1 98.69 457 ILE B N 1
ATOM 7229 C CA . ILE B 1 457 ? -11.82 -9.312 -19.391 1 98.69 457 ILE B CA 1
ATOM 7230 C C . ILE B 1 457 ? -12.57 -9.016 -18.094 1 98.69 457 ILE B C 1
ATOM 7232 O O . ILE B 1 457 ? -13.133 -9.922 -17.469 1 98.69 457 ILE B O 1
ATOM 7236 N N . LEU B 1 458 ? -12.609 -7.738 -17.688 1 98.56 458 LEU B N 1
ATOM 7237 C CA . LEU B 1 458 ? -13.242 -7.359 -16.422 1 98.56 458 LEU B CA 1
ATOM 7238 C C . LEU B 1 458 ? -14.734 -7.652 -16.453 1 98.56 458 LEU B C 1
ATOM 7240 O O . LEU B 1 458 ? -15.305 -8.109 -15.461 1 98.56 458 LEU B O 1
ATOM 7244 N N . GLU B 1 459 ? -15.375 -7.43 -17.625 1 98.62 459 GLU B N 1
ATOM 7245 C CA . GLU B 1 459 ? -16.781 -7.77 -17.781 1 98.62 459 GLU B CA 1
ATOM 7246 C C . GLU B 1 459 ? -17 -9.273 -17.625 1 98.62 459 GLU B C 1
ATOM 7248 O O . GLU B 1 459 ? -17.938 -9.703 -16.938 1 98.62 459 GLU B O 1
ATOM 7253 N N . ARG B 1 460 ? -16.172 -10.031 -18.266 1 98.62 460 ARG B N 1
ATOM 7254 C CA . ARG B 1 460 ? -16.266 -11.492 -18.219 1 98.62 460 ARG B CA 1
ATOM 7255 C C . ARG B 1 460 ? -16.047 -12 -16.797 1 98.62 460 ARG B C 1
ATOM 7257 O O . ARG B 1 460 ? -16.672 -12.977 -16.375 1 98.62 460 ARG B O 1
ATOM 7264 N N . VAL B 1 461 ? -15.141 -11.359 -16.047 1 98.56 461 VAL B N 1
ATOM 7265 C CA . VAL B 1 461 ? -14.867 -11.727 -14.656 1 98.56 461 VAL B CA 1
ATOM 7266 C C . VAL B 1 461 ? -16.156 -11.641 -13.836 1 98.56 461 VAL B C 1
ATOM 7268 O O . VAL B 1 461 ? -16.469 -12.562 -13.086 1 98.56 461 VAL B O 1
ATOM 7271 N N . ASN B 1 462 ? -16.875 -10.586 -13.977 1 97.25 462 ASN B N 1
ATOM 7272 C CA . ASN B 1 462 ? -18.125 -10.414 -13.234 1 97.25 462 ASN B CA 1
ATOM 7273 C C . ASN B 1 462 ? -19.141 -11.5 -13.586 1 97.25 462 ASN B C 1
ATOM 7275 O O . ASN B 1 462 ? -19.812 -12.031 -12.703 1 97.25 462 ASN B O 1
ATOM 7279 N N . GLU B 1 463 ? -19.219 -11.789 -14.828 1 97.88 463 GLU B N 1
ATOM 7280 C CA . GLU B 1 463 ? -20.156 -12.812 -15.297 1 97.88 463 GLU B CA 1
ATOM 7281 C C . GLU B 1 463 ? -19.812 -14.18 -14.719 1 97.88 463 GLU B C 1
ATOM 7283 O O . GLU B 1 463 ? -20.688 -14.859 -14.164 1 97.88 463 GLU B O 1
ATOM 7288 N N . VAL B 1 464 ? -18.562 -14.547 -14.836 1 98.19 464 VAL B N 1
ATOM 7289 C CA . VAL B 1 464 ? -18.109 -15.867 -14.414 1 98.19 464 VAL B CA 1
ATOM 7290 C C . VAL B 1 464 ? -18.188 -15.977 -12.891 1 98.19 464 VAL B C 1
ATOM 7292 O O . VAL B 1 464 ? -18.547 -17.031 -12.352 1 98.19 464 VAL B O 1
ATOM 7295 N N . ALA B 1 465 ? -17.828 -14.898 -12.195 1 97.12 465 ALA B N 1
ATOM 7296 C CA . ALA B 1 465 ? -17.922 -14.875 -10.742 1 97.12 465 ALA B CA 1
ATOM 7297 C C . ALA B 1 465 ? -19.359 -15.117 -10.281 1 97.12 465 ALA B C 1
ATOM 7299 O O . ALA B 1 465 ? -19.594 -15.891 -9.352 1 97.12 465 ALA B O 1
ATOM 7300 N N . GLU B 1 466 ? -20.312 -14.492 -10.906 1 96.44 466 GLU B N 1
ATOM 7301 C CA . GLU B 1 466 ? -21.719 -14.641 -10.547 1 96.44 466 GLU B CA 1
ATOM 7302 C C . GLU B 1 466 ? -22.203 -16.062 -10.781 1 96.44 466 GLU B C 1
ATOM 7304 O O . GLU B 1 466 ? -22.922 -16.625 -9.953 1 96.44 466 GLU B O 1
ATOM 7309 N N . ILE B 1 467 ? -21.812 -16.641 -11.891 1 96.75 467 ILE B N 1
ATOM 7310 C CA . ILE B 1 467 ? -22.188 -18.016 -12.211 1 96.75 467 ILE B CA 1
ATOM 7311 C C . ILE B 1 467 ? -21.625 -18.969 -11.156 1 96.75 467 ILE B C 1
ATOM 7313 O O . ILE B 1 467 ? -22.328 -19.859 -10.688 1 96.75 467 ILE B O 1
ATOM 7317 N N . THR B 1 468 ? -20.391 -18.766 -10.781 1 97.12 468 THR B N 1
ATOM 7318 C CA . THR B 1 468 ? -19.719 -19.625 -9.82 1 97.12 468 THR B CA 1
ATOM 7319 C C . THR B 1 468 ? -20.359 -19.516 -8.438 1 97.12 468 THR B C 1
ATOM 7321 O O . THR B 1 468 ? -20.547 -20.531 -7.758 1 97.12 468 THR B O 1
ATOM 7324 N N . ILE B 1 469 ? -20.703 -18.297 -8.023 1 96.44 469 ILE B N 1
ATOM 7325 C CA . ILE B 1 469 ? -21.344 -18.078 -6.73 1 96.44 469 ILE B CA 1
ATOM 7326 C C . ILE B 1 469 ? -22.703 -18.766 -6.703 1 96.44 469 ILE B C 1
ATOM 7328 O O . ILE B 1 469 ? -23.062 -19.406 -5.715 1 96.44 469 ILE B O 1
ATOM 7332 N N . GLU B 1 470 ? -23.453 -18.656 -7.762 1 96.62 470 GLU B N 1
ATOM 7333 C CA . GLU B 1 470 ? -24.766 -19.297 -7.852 1 96.62 470 GLU B CA 1
ATOM 7334 C C . GLU B 1 470 ? -24.625 -20.828 -7.824 1 96.62 470 GLU B C 1
ATOM 7336 O O . GLU B 1 470 ? -25.344 -21.5 -7.086 1 96.62 470 GLU B O 1
ATOM 7341 N N . ARG B 1 471 ? -23.703 -21.328 -8.602 1 96.62 471 ARG B N 1
ATOM 7342 C CA . ARG B 1 471 ? -23.5 -22.766 -8.719 1 96.62 471 ARG B CA 1
ATOM 7343 C C . ARG B 1 471 ? -23.047 -23.375 -7.398 1 96.62 471 ARG B C 1
ATOM 7345 O O . ARG B 1 471 ? -23.422 -24.5 -7.062 1 96.62 471 ARG B O 1
ATOM 7352 N N . SER B 1 472 ? -22.266 -22.641 -6.625 1 97 472 SER B N 1
ATOM 7353 C CA . SER B 1 472 ? -21.703 -23.141 -5.379 1 97 472 SER B CA 1
ATOM 7354 C C . SER B 1 472 ? -22.672 -22.984 -4.219 1 97 472 SER B C 1
ATOM 7356 O O . SER B 1 472 ? -22.484 -23.562 -3.152 1 97 472 SER B O 1
ATOM 7358 N N . GLY B 1 473 ? -23.719 -22.156 -4.363 1 97.19 473 GLY B N 1
ATOM 7359 C CA . GLY B 1 473 ? -24.672 -21.875 -3.293 1 97.19 473 GLY B CA 1
ATOM 7360 C C . GLY B 1 473 ? -24.078 -21.047 -2.17 1 97.19 473 GLY B C 1
ATOM 7361 O O . GLY B 1 473 ? -24.531 -21.125 -1.026 1 97.19 473 GLY B O 1
ATOM 7362 N N . LEU B 1 474 ? -23.031 -20.281 -2.479 1 96.81 474 LEU B N 1
ATOM 7363 C CA . LEU B 1 474 ? -22.281 -19.625 -1.417 1 96.81 474 LEU B CA 1
ATOM 7364 C C . LEU B 1 474 ? -22.562 -18.125 -1.4 1 96.81 474 LEU B C 1
ATOM 7366 O O . LEU B 1 474 ? -21.766 -17.344 -0.888 1 96.81 474 LEU B O 1
ATOM 7370 N N . ARG B 1 475 ? -23.688 -17.625 -1.926 1 96.19 475 ARG B N 1
ATOM 7371 C CA . ARG B 1 475 ? -24.031 -16.219 -1.992 1 96.19 475 ARG B CA 1
ATOM 7372 C C . ARG B 1 475 ? -24.047 -15.586 -0.602 1 96.19 475 ARG B C 1
ATOM 7374 O O . ARG B 1 475 ? -23.703 -14.414 -0.44 1 96.19 475 ARG B O 1
ATOM 7381 N N . HIS B 1 476 ? -24.406 -16.359 0.415 1 95.38 476 HIS B N 1
ATOM 7382 C CA . HIS B 1 476 ? -24.5 -15.859 1.782 1 95.38 476 HIS B CA 1
ATOM 7383 C C . HIS B 1 476 ? -23.156 -15.375 2.289 1 95.38 476 HIS B C 1
ATOM 7385 O O . HIS B 1 476 ? -23.078 -14.578 3.225 1 95.38 476 HIS B O 1
ATOM 7391 N N . LEU B 1 477 ? -22.047 -15.836 1.688 1 95.56 477 LEU B N 1
ATOM 7392 C CA . LEU B 1 477 ? -20.703 -15.453 2.121 1 95.56 477 LEU B CA 1
ATOM 7393 C C . LEU B 1 477 ? -20.359 -14.039 1.652 1 95.56 477 LEU B C 1
ATOM 7395 O O . LEU B 1 477 ? -19.359 -13.469 2.07 1 95.56 477 LEU B O 1
ATOM 7399 N N . LEU B 1 478 ? -21.203 -13.453 0.792 1 95 478 LEU B N 1
ATOM 7400 C CA . LEU B 1 478 ? -21 -12.094 0.315 1 95 478 LEU B CA 1
ATOM 7401 C C . LEU B 1 478 ? -21.688 -11.086 1.235 1 95 478 LEU B C 1
ATOM 7403 O O . LEU B 1 478 ? -21.516 -9.875 1.075 1 95 478 LEU B O 1
ATOM 7407 N N . ASP B 1 479 ? -22.406 -11.594 2.246 1 93.44 479 ASP B N 1
ATOM 7408 C CA . ASP B 1 479 ? -23.156 -10.719 3.15 1 93.44 479 ASP B CA 1
ATOM 7409 C C . ASP B 1 479 ? -22.219 -10 4.117 1 93.44 479 ASP B C 1
ATOM 7411 O O . ASP B 1 479 ? -21.203 -10.562 4.535 1 93.44 479 ASP B O 1
ATOM 7415 N N . GLU B 1 480 ? -22.578 -8.805 4.434 1 90.38 480 GLU B N 1
ATOM 7416 C CA . GLU B 1 480 ? -21.844 -8.047 5.438 1 90.38 480 GLU B CA 1
ATOM 7417 C C . GLU B 1 480 ? -22.016 -8.648 6.828 1 90.38 480 GLU B C 1
ATOM 7419 O O . GLU B 1 480 ? -23.141 -8.859 7.281 1 90.38 480 GLU B O 1
ATOM 7424 N N . PRO B 1 481 ? -20.922 -8.883 7.473 1 91.38 481 PRO B N 1
ATOM 7425 C CA . PRO B 1 481 ? -21.094 -9.383 8.836 1 91.38 481 PRO B CA 1
ATOM 7426 C C . PRO B 1 481 ? -21.641 -8.32 9.797 1 91.38 481 PRO B C 1
ATOM 7428 O O . PRO B 1 481 ? -21.406 -7.129 9.602 1 91.38 481 PRO B O 1
ATOM 7431 N N . LYS B 1 482 ? -22.281 -8.75 10.867 1 90.25 482 LYS B N 1
ATOM 7432 C CA . LYS B 1 482 ? -22.875 -7.855 11.844 1 90.25 482 LYS B CA 1
ATOM 7433 C C . LYS B 1 482 ? -21.812 -7.082 12.617 1 90.25 482 LYS B C 1
ATOM 7435 O O . LYS B 1 482 ? -22.094 -6.016 13.164 1 90.25 482 LYS B O 1
ATOM 7440 N N . THR B 1 483 ? -20.641 -7.586 12.617 1 93 483 THR B N 1
ATOM 7441 C CA . THR B 1 483 ? -19.578 -7.012 13.43 1 93 483 THR B CA 1
ATOM 7442 C C . THR B 1 483 ? -18.625 -6.176 12.562 1 93 483 THR B C 1
ATOM 7444 O O . THR B 1 483 ? -17.516 -5.863 12.984 1 93 483 THR B O 1
ATOM 7447 N N . LEU B 1 484 ? -19.047 -5.859 11.367 1 95.69 484 LEU B N 1
ATOM 7448 C CA . LEU B 1 484 ? -18.203 -5.156 10.414 1 95.69 484 LEU B CA 1
ATOM 7449 C C . LEU B 1 484 ? -17.812 -3.779 10.953 1 95.69 484 LEU B C 1
ATOM 7451 O O . LEU B 1 484 ? -16.703 -3.305 10.711 1 95.69 484 LEU B O 1
ATOM 7455 N N . TRP B 1 485 ? -18.766 -3.152 11.719 1 97.25 485 TRP B N 1
ATOM 7456 C CA . TRP B 1 485 ? -18.594 -1.756 12.102 1 97.25 485 TRP B CA 1
ATOM 7457 C C . TRP B 1 485 ? -18.484 -1.619 13.617 1 97.25 485 TRP B C 1
ATOM 7459 O O . TRP B 1 485 ? -19.031 -2.439 14.359 1 97.25 485 TRP B O 1
ATOM 7469 N N . GLY B 1 486 ? -17.766 -0.554 14.086 1 96.25 486 GLY B N 1
ATOM 7470 C CA . GLY B 1 486 ? -17.828 -0.035 15.438 1 96.25 486 GLY B CA 1
ATOM 7471 C C . GLY B 1 486 ? -17.109 -0.91 16.453 1 96.25 486 GLY B C 1
ATOM 7472 O O . GLY B 1 486 ? -17.109 -0.611 17.641 1 96.25 486 GLY B O 1
ATOM 7473 N N . ARG B 1 487 ? -16.438 -1.994 15.922 1 95.88 487 ARG B N 1
ATOM 7474 C CA . ARG B 1 487 ? -15.852 -2.963 16.844 1 95.88 487 ARG B CA 1
ATOM 7475 C C . ARG B 1 487 ? -14.352 -3.115 16.578 1 95.88 487 ARG B C 1
ATOM 7477 O O . ARG B 1 487 ? -13.875 -2.822 15.492 1 95.88 487 ARG B O 1
ATOM 7484 N N . SER B 1 488 ? -13.672 -3.557 17.656 1 97.69 488 SER B N 1
ATOM 7485 C CA . SER B 1 488 ? -12.234 -3.795 17.516 1 97.69 488 SER B CA 1
ATOM 7486 C C . SER B 1 488 ? -11.953 -5.195 16.984 1 97.69 488 SER B C 1
ATOM 7488 O O . SER B 1 488 ? -10.836 -5.484 16.547 1 97.69 488 SER B O 1
ATOM 7490 N N . ARG B 1 489 ? -12.969 -6.051 17.016 1 96 489 ARG B N 1
ATOM 7491 C CA . ARG B 1 489 ? -12.859 -7.426 16.547 1 96 489 ARG B CA 1
ATOM 7492 C C . ARG B 1 489 ? -14.148 -7.875 15.867 1 96 489 ARG B C 1
ATOM 7494 O O . ARG B 1 489 ? -15.234 -7.395 16.203 1 96 489 ARG B O 1
ATOM 7501 N N . TYR B 1 490 ? -13.977 -8.742 14.867 1 93.62 490 TYR B N 1
ATOM 7502 C CA . TYR B 1 490 ? -15.172 -9.367 14.305 1 93.62 490 TYR B CA 1
ATOM 7503 C C . TYR B 1 490 ? -15.914 -10.172 15.367 1 93.62 490 TYR B C 1
ATOM 7505 O O . TYR B 1 490 ? -15.289 -10.742 16.266 1 93.62 490 TYR B O 1
#

=== Feature glossary ===
Legend for the data blocks above and below:

— What the protein is —

The amino-acid sequence is the protein's primary structure: the linear order of residues from the N-terminus to the C-terminus, written in one-letter code. Everything else here — the 3D coordinates, the secondary structure, the domain annotations — is ultimately a consequence of this string.

Database cross-references. InterPro integrates a dozen domain/family signature databases into unified entries with residue-range hits. GO terms attach function/process/location labels with evidence codes. CATH codes position the fold in a four-level structural taxonomy. Organism is the NCBI-taxonomy species name.

— Where its atoms are —

The mmCIF block holds the 3D Cartesian coordinates of each backbone atom (N, Cα, C, O) in ångströms. mmCIF is the PDB's canonical archive format — a tagged-loop text representation of the atomic model.

The six renders are orthographic views along the three Cartesian axes in both directions. Representation (cartoon, sticks, or surface) and color scheme (sequence-rainbow or by-chain) vary across proteins so the training set covers all the common visualization conventions.

— Local backbone conformation —

Secondary structure is the local, repeating backbone conformation. DSSP classifies it into eight states by reading the hydrogen-bond network: three helix types (H, G, I), two β types (E, B), two non-regular types (T, S), and unstructured coil (-).

SS3 is a coarse helix/strand/coil call (letters a/b/c) made by the P-SEA algorithm from inter-Cα distances and dihedrals. It is less detailed than DSSP but needs only Cα positions.

Backbone dihedral angles. Every residue except chain termini has a φ (preceding-C → N → Cα → C) and a ψ (N → Cα → C → next-N). They are reported in degrees following the IUPAC sign convention. Secondary structure is essentially a statement about which (φ, ψ) basin each residue occupies.

— Global shape and packing —

The geometric summary reports three shape descriptors. Rg (radius of gyration) measures how spread out the Cα atoms are about their centre of mass; compact globular proteins have small Rg, elongated or unfolded ones large. Cα contacts (<8 Å, |i−j|>4) count long-range residue pairs in spatial proximity — high for tightly packed folds, near zero for rods or random coil. The bounding-box extents give the protein's footprint along x, y, z in Å.

Solvent accessibility: the surface area of each residue that a 1.4 Å water probe can touch, in Å². When only backbone atoms are present the absolute values are lower than full-atom SASA (side chains contribute most of the area) and are flagged as backbone-only.

Plot images: a contact map (which residues are close in 3D, as an N×N binary image), a Ramachandran scatter (backbone torsion angles, revealing secondary-structure composition at a glance), and — for AlphaFold structures — a PAE heatmap (pairwise prediction confidence).

— Structural neighborhood —

Foldseek's 3Di representation c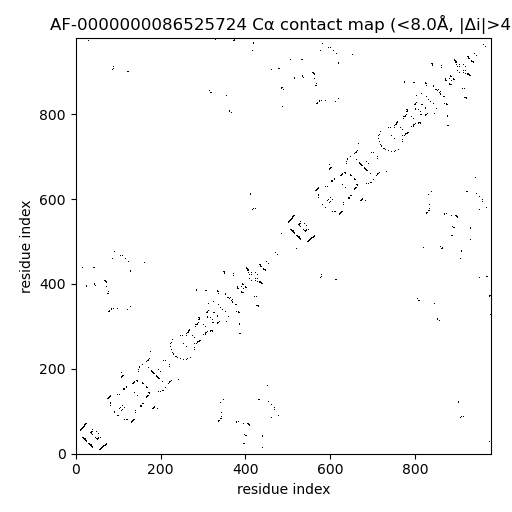ompresses backbone geometry into a per-residue letter drawn from a learned twenty-state alphabet. It captures the tertiary interaction pattern around each residue — which residues are packed against it in space, regardless of where they are in sequence.

Structural nearest neighbors (via Foldseek easy-search vs the PDB). Reported per hit: target PDB id, E-value, and alignment TM-score. A TM-score above ~0.5 is the conventional threshold for 'same fold'.

— Confidence and disorder —

pLDDT (predicted Local Distance Difference Test) is AlphaFold's per-residue confidence score, ranging from 0 to 100. Values above 90 indicate high confidence (typically well-packed cores); 70–90 is confident; 50–70 low confidence; below 50 usually means the region is disordered or the prediction is unreliable there. AlphaFold stores pLDDT in the mmCIF B-factor column.

For experimental (PDB) structures, the B-factor (temperature factor) quantifies the positional spread of each atom in the crystal — a combination of thermal vibration and static disorder — in units of Å². High B-factors mark flexible loops or poorly resolved regions; low B-factors mark the rigid, well-ordered core.

Predicted Aligned Error (PAE) is an AlphaFold confidence matrix: entry (i, j) is the expected error in the position of residue j, in ångströms, when the prediction is superimposed on the true structure at residue i. Low PAE within a block of residues means that block is internally rigid and well-predicted; high PAE between two blocks means their relative placement is uncertain even if each block individually is confident.